Protein AF-C8TDS8-F1 (afdb_monomer_lite)

InterPro domains:
  IPR000719 Protein kinase domain [PF00069] (203-278)
  IPR000719 Protein kinase domain [PS50011] (48-426)
  IPR008271 Serine/threonine-protein kinase, active site [PS00108] (227-239)
  IPR011009 Protein kinase-like domain superfamily [SSF56112] (207-417)

Structure (mmCIF, N/CA/C/O backbone):
data_AF-C8TDS8-F1
#
_entry.id   AF-C8TDS8-F1
#
loop_
_atom_site.group_PDB
_atom_site.id
_atom_site.type_symbol
_atom_site.label_atom_id
_atom_site.label_alt_id
_atom_site.label_comp_id
_atom_site.label_asym_id
_atom_site.label_entity_id
_atom_site.label_seq_id
_atom_site.pdbx_PDB_ins_code
_atom_site.Cartn_x
_atom_site.Cartn_y
_atom_site.Cartn_z
_atom_site.occupancy
_atom_site.B_iso_or_equiv
_atom_site.auth_seq_id
_atom_site.auth_comp_id
_atom_site.auth_asym_id
_atom_site.auth_atom_id
_atom_site.pdbx_PDB_model_num
ATOM 1 N N . MET A 1 1 ? 54.536 23.584 33.418 1.00 32.44 1 MET A N 1
ATOM 2 C CA . MET A 1 1 ? 53.763 24.387 32.442 1.00 32.44 1 MET A CA 1
ATOM 3 C C . MET A 1 1 ? 53.964 23.783 31.059 1.00 32.44 1 MET A C 1
ATOM 5 O O . MET A 1 1 ? 55.076 23.353 30.795 1.00 32.44 1 MET A O 1
ATOM 9 N N . ALA A 1 2 ? 52.912 23.786 30.230 1.00 25.44 2 ALA A N 1
ATOM 10 C CA . ALA A 1 2 ? 52.777 23.214 28.875 1.00 25.44 2 ALA A CA 1
ATOM 11 C C . ALA A 1 2 ? 52.331 21.735 28.781 1.00 25.44 2 ALA A C 1
ATOM 13 O O . ALA A 1 2 ? 53.132 20.813 28.876 1.00 25.44 2 ALA A O 1
ATOM 14 N N . SER A 1 3 ? 51.025 21.542 28.547 1.00 22.67 3 SER A N 1
ATOM 15 C CA . SER A 1 3 ? 50.408 20.354 27.930 1.00 22.67 3 SER A CA 1
ATOM 16 C C . SER A 1 3 ? 48.929 20.659 27.642 1.00 22.67 3 SER A C 1
ATOM 18 O O . SER A 1 3 ? 48.073 20.416 28.491 1.00 22.67 3 SER A O 1
ATOM 20 N N . CYS A 1 4 ? 48.631 21.240 26.473 1.00 24.88 4 CYS A N 1
ATOM 21 C CA . CYS A 1 4 ? 47.274 21.306 25.912 1.00 24.88 4 CYS A CA 1
ATOM 22 C C . CYS A 1 4 ? 47.318 21.695 24.418 1.00 24.88 4 CYS A C 1
ATOM 24 O O . CYS A 1 4 ? 47.361 22.882 24.118 1.00 24.88 4 CYS A O 1
ATOM 26 N N . ILE A 1 5 ? 47.340 20.726 23.489 1.00 24.45 5 ILE A N 1
ATOM 27 C CA . ILE A 1 5 ? 47.073 20.873 22.033 1.00 24.45 5 ILE A CA 1
ATOM 28 C C . ILE A 1 5 ? 46.689 19.468 21.508 1.00 24.45 5 ILE A C 1
ATOM 30 O O . ILE A 1 5 ? 47.390 18.522 21.838 1.00 24.45 5 ILE A O 1
ATOM 34 N N . CYS A 1 6 ? 45.703 19.181 20.652 1.00 25.80 6 CYS A N 1
ATOM 35 C CA . CYS A 1 6 ? 44.431 19.783 20.246 1.00 25.80 6 CYS A CA 1
ATOM 36 C C . CYS A 1 6 ? 43.758 18.732 19.323 1.00 25.80 6 CYS A C 1
ATOM 38 O O . CYS A 1 6 ? 44.388 18.243 18.387 1.00 25.80 6 CYS A O 1
ATOM 40 N N . SER A 1 7 ? 42.485 18.389 19.551 1.00 25.84 7 SER A N 1
ATOM 41 C CA . SER A 1 7 ? 41.700 17.388 18.790 1.00 25.84 7 SER A CA 1
ATOM 42 C C . SER A 1 7 ? 41.221 17.878 17.402 1.00 25.84 7 SER A C 1
ATOM 44 O O . SER A 1 7 ? 40.322 17.288 16.804 1.00 25.84 7 SER A O 1
ATOM 46 N N . ALA A 1 8 ? 41.811 18.955 16.874 1.00 26.30 8 ALA A N 1
ATOM 47 C CA . ALA A 1 8 ? 41.423 19.598 15.613 1.00 26.30 8 ALA A CA 1
ATOM 48 C C . ALA A 1 8 ? 42.304 19.214 14.401 1.00 26.30 8 ALA A C 1
ATOM 50 O O . ALA A 1 8 ? 41.962 19.559 13.274 1.00 26.30 8 ALA A O 1
ATOM 51 N N . CYS A 1 9 ? 43.408 18.479 14.593 1.00 26.81 9 CYS A N 1
ATOM 52 C CA . CYS A 1 9 ? 44.358 18.175 13.508 1.00 26.81 9 CYS A CA 1
ATOM 53 C C . CYS A 1 9 ? 44.068 16.871 12.733 1.00 26.81 9 CYS A C 1
ATOM 55 O O . CYS A 1 9 ? 44.534 16.709 11.607 1.00 26.81 9 CYS A O 1
ATOM 57 N N . PHE A 1 10 ? 43.276 15.945 13.284 1.00 29.91 10 PHE A N 1
ATOM 58 C CA . PHE A 1 10 ? 42.994 14.647 12.644 1.00 29.91 10 PHE A CA 1
ATOM 59 C C . PHE A 1 10 ? 42.103 14.701 11.374 1.00 29.91 10 PHE A C 1
ATOM 61 O O . PHE A 1 10 ? 42.367 13.931 10.448 1.00 29.91 10 PHE A O 1
ATOM 68 N N . PRO A 1 11 ? 41.092 15.593 11.247 1.00 32.50 11 PRO A N 1
ATOM 69 C CA . PRO A 1 11 ? 40.287 15.699 10.022 1.00 32.50 11 PRO A CA 1
ATOM 70 C C . PRO A 1 11 ? 41.063 16.295 8.838 1.00 32.50 11 PRO A C 1
ATOM 72 O O . PRO A 1 11 ? 40.815 15.920 7.694 1.00 32.50 11 PRO A O 1
ATOM 75 N N . LEU A 1 12 ? 42.017 17.193 9.109 1.00 34.84 12 LEU A N 1
ATOM 76 C CA . LEU A 1 12 ? 42.849 17.846 8.093 1.00 34.84 12 LEU A CA 1
ATOM 77 C C . LEU A 1 12 ? 43.820 16.860 7.435 1.00 34.84 12 LEU A C 1
ATOM 79 O O . LEU A 1 12 ? 43.860 16.792 6.214 1.00 34.84 12 LEU A O 1
ATOM 83 N N . LEU A 1 13 ? 44.495 16.014 8.217 1.00 37.28 13 LEU A N 1
ATOM 84 C CA . LEU A 1 13 ? 45.428 15.003 7.698 1.00 37.28 13 LEU A CA 1
ATOM 85 C C . LEU A 1 13 ? 44.744 13.956 6.801 1.00 37.28 13 LEU A C 1
ATOM 87 O O . LEU A 1 13 ? 45.279 13.577 5.761 1.00 37.28 13 LEU A O 1
ATOM 91 N N . ALA A 1 14 ? 43.535 13.510 7.160 1.00 42.28 14 ALA A N 1
ATOM 92 C CA . ALA A 1 14 ? 42.755 12.578 6.340 1.00 42.28 14 ALA A CA 1
ATOM 93 C C . ALA A 1 14 ? 42.223 13.224 5.044 1.00 42.28 14 ALA A C 1
ATOM 95 O O . ALA A 1 14 ? 42.124 12.558 4.010 1.00 42.28 14 ALA A O 1
ATOM 96 N N . PHE A 1 15 ? 41.894 14.519 5.087 1.00 46.66 15 PHE A N 1
ATOM 97 C CA . PHE A 1 15 ? 41.465 15.298 3.925 1.00 46.66 15 PHE A CA 1
ATOM 98 C C . PHE A 1 15 ? 42.639 15.590 2.976 1.00 46.66 15 PHE A C 1
ATOM 100 O O . PHE A 1 15 ? 42.518 15.373 1.771 1.00 46.66 15 PHE A O 1
ATOM 107 N N . GLU A 1 16 ? 43.800 15.956 3.522 1.00 49.53 16 GLU A N 1
ATOM 108 C CA . GLU A 1 16 ? 45.062 16.133 2.795 1.00 49.53 16 GLU A CA 1
ATOM 109 C C . GLU A 1 16 ? 45.501 14.834 2.107 1.00 49.53 16 GLU A C 1
ATOM 111 O O . GLU A 1 16 ? 45.778 14.844 0.911 1.00 49.53 16 GLU A O 1
ATOM 116 N N . LEU A 1 17 ? 45.463 13.685 2.797 1.00 52.56 17 LEU A N 1
ATOM 117 C CA . LEU A 1 17 ? 45.748 12.367 2.204 1.00 52.56 17 LEU A CA 1
ATOM 118 C C . LEU A 1 17 ? 44.803 12.008 1.049 1.00 52.56 17 LEU A C 1
ATOM 120 O O . LEU A 1 17 ? 45.215 11.369 0.078 1.00 52.56 17 LEU A O 1
ATOM 124 N N . LYS A 1 18 ? 43.531 12.409 1.124 1.00 55.69 18 LYS A N 1
ATOM 125 C CA . LYS A 1 18 ? 42.542 12.143 0.072 1.00 55.69 18 LYS A CA 1
ATOM 126 C C . LYS A 1 18 ? 42.767 13.039 -1.149 1.00 55.69 18 LYS A C 1
ATOM 128 O O . LYS A 1 18 ? 42.746 12.535 -2.268 1.00 55.69 18 LYS A O 1
ATOM 133 N N . ILE A 1 19 ? 43.039 14.327 -0.938 1.00 58.44 19 ILE A N 1
ATOM 134 C CA . ILE A 1 19 ? 43.361 15.280 -2.010 1.00 58.44 19 ILE A CA 1
ATOM 135 C C . ILE A 1 19 ? 44.696 14.931 -2.676 1.00 58.44 19 ILE A C 1
ATOM 137 O O . ILE A 1 19 ? 44.792 14.983 -3.903 1.00 58.44 19 ILE A O 1
ATOM 141 N N . MET A 1 20 ? 45.700 14.510 -1.905 1.00 61.44 20 MET A N 1
ATOM 142 C CA . MET A 1 20 ? 46.985 14.053 -2.441 1.00 61.44 20 MET A CA 1
ATOM 143 C C . MET A 1 20 ? 46.819 12.822 -3.335 1.00 61.44 20 MET A C 1
ATOM 145 O O . MET A 1 20 ? 47.318 12.814 -4.456 1.00 61.44 20 MET A O 1
ATOM 149 N N . ASN A 1 21 ? 46.050 11.818 -2.901 1.00 61.53 21 ASN A N 1
ATOM 150 C CA . ASN A 1 21 ? 45.773 10.636 -3.724 1.00 61.53 21 ASN A CA 1
ATOM 151 C C . ASN A 1 21 ? 45.006 10.972 -5.013 1.00 61.53 21 ASN A C 1
ATOM 153 O O . ASN A 1 21 ? 45.300 10.396 -6.058 1.00 61.53 21 ASN A O 1
ATOM 157 N N . ILE A 1 22 ? 44.053 11.912 -4.962 1.00 65.12 22 ILE A N 1
ATOM 158 C CA . ILE A 1 22 ? 43.345 12.383 -6.162 1.00 65.12 22 ILE A CA 1
ATOM 159 C C . ILE A 1 22 ? 44.329 13.086 -7.101 1.00 65.12 22 ILE A C 1
ATOM 161 O O . ILE A 1 22 ? 44.372 12.754 -8.279 1.00 65.12 22 ILE A O 1
ATOM 165 N N . SER A 1 23 ? 45.167 13.983 -6.581 1.00 64.62 23 SER A N 1
ATOM 166 C CA . SER A 1 23 ? 46.142 14.750 -7.372 1.00 64.62 23 SER A CA 1
ATOM 167 C C . SER A 1 23 ? 47.166 13.857 -8.077 1.00 64.62 23 SER A C 1
ATOM 169 O O . SER A 1 23 ? 47.530 14.121 -9.220 1.00 64.62 23 SER A O 1
ATOM 171 N N . LEU A 1 24 ? 47.585 12.765 -7.429 1.00 65.94 24 LEU A N 1
ATOM 172 C CA . LEU A 1 24 ? 48.468 11.746 -8.009 1.00 65.94 24 LEU A CA 1
ATOM 173 C C . LEU A 1 24 ? 47.781 10.879 -9.078 1.00 65.94 24 LEU A C 1
ATOM 175 O O . LEU A 1 24 ? 48.464 10.261 -9.886 1.00 65.94 24 LEU A O 1
ATOM 179 N N . SER A 1 25 ? 46.446 10.821 -9.090 1.00 69.31 25 SER A N 1
ATOM 180 C CA . SER A 1 25 ? 45.661 10.050 -10.067 1.00 69.31 25 SER A CA 1
ATOM 181 C C . SER A 1 25 ? 45.238 10.845 -11.309 1.00 69.31 25 SER A C 1
ATOM 183 O O . SER A 1 25 ? 44.655 10.270 -12.225 1.00 69.31 25 SER A O 1
ATOM 185 N N . ILE A 1 26 ? 45.508 12.155 -11.340 1.00 79.38 26 ILE A N 1
ATOM 186 C CA . ILE A 1 26 ? 45.186 13.035 -12.470 1.00 79.38 26 ILE A CA 1
ATOM 187 C C . ILE A 1 26 ? 46.161 12.760 -13.617 1.00 79.38 26 ILE A C 1
ATOM 189 O O . ILE A 1 26 ? 47.370 12.927 -13.466 1.00 79.38 26 ILE A O 1
ATOM 193 N N . ASP A 1 27 ? 45.643 12.386 -14.781 1.00 79.88 27 ASP A N 1
ATOM 194 C CA . ASP A 1 27 ? 46.466 12.135 -15.961 1.00 79.88 27 ASP A CA 1
ATOM 195 C C . ASP A 1 27 ? 46.824 13.445 -16.682 1.00 79.88 27 ASP A C 1
ATOM 197 O O . ASP A 1 27 ? 46.134 13.891 -17.596 1.00 79.88 27 ASP A O 1
ATOM 201 N N . LEU A 1 28 ? 47.935 14.069 -16.283 1.00 80.25 28 LEU A N 1
ATOM 202 C CA . LEU A 1 28 ? 48.441 15.291 -16.920 1.00 80.25 28 LEU A CA 1
ATOM 203 C C . LEU A 1 28 ? 48.997 15.062 -18.339 1.00 80.25 28 LEU A C 1
ATOM 205 O O . LEU A 1 28 ? 49.442 16.024 -18.971 1.00 80.25 28 LEU A O 1
ATOM 209 N N . SER A 1 29 ? 48.993 13.825 -18.853 1.00 78.38 29 SER A N 1
ATOM 210 C CA . SER A 1 29 ? 49.301 13.555 -20.260 1.00 78.38 29 SER A CA 1
ATOM 211 C C . SER A 1 29 ? 48.102 13.829 -21.184 1.00 78.38 29 SER A C 1
ATOM 213 O O . SER A 1 29 ? 48.312 14.194 -22.349 1.00 78.38 29 SER A O 1
ATOM 215 N N . ASP A 1 30 ? 46.868 13.795 -20.655 1.00 81.75 30 ASP A N 1
ATOM 216 C CA . ASP A 1 30 ? 45.635 14.125 -21.382 1.00 81.75 30 ASP A CA 1
ATOM 217 C C . ASP A 1 30 ? 45.680 15.592 -21.865 1.00 81.75 30 ASP A C 1
ATOM 219 O O . ASP A 1 30 ? 45.758 16.551 -21.089 1.00 81.75 30 ASP A O 1
ATOM 223 N N . GLY A 1 31 ? 45.681 15.778 -23.190 1.00 82.75 31 GLY A N 1
ATOM 224 C CA . GLY A 1 31 ? 45.755 17.095 -23.826 1.00 82.75 31 GLY A CA 1
ATOM 225 C C . GLY A 1 31 ? 44.536 17.976 -23.543 1.00 82.75 31 GLY A C 1
ATOM 226 O O . GLY A 1 31 ? 44.686 19.190 -23.404 1.00 82.75 31 GLY A O 1
ATOM 227 N N . LEU A 1 32 ? 43.349 17.379 -23.385 1.00 82.12 32 LEU A N 1
ATOM 228 C CA . LEU A 1 32 ? 42.128 18.114 -23.044 1.00 82.12 32 LEU A CA 1
ATOM 229 C C . LEU A 1 32 ? 42.194 18.628 -21.607 1.00 82.12 32 LEU A C 1
ATOM 231 O O . LEU A 1 32 ? 41.796 19.759 -21.334 1.00 82.12 32 LEU A O 1
ATOM 235 N N . LEU A 1 33 ? 42.750 17.824 -20.699 1.00 85.06 33 LEU A N 1
ATOM 236 C CA . LEU A 1 33 ? 42.952 18.208 -19.303 1.00 85.06 33 LEU A CA 1
ATOM 237 C C . LEU A 1 33 ? 43.940 19.355 -19.164 1.00 85.06 33 LEU A C 1
ATOM 239 O O . LEU A 1 33 ? 43.651 20.325 -18.466 1.00 85.06 33 LEU A O 1
ATOM 243 N N . ARG A 1 34 ? 45.059 19.303 -19.887 1.00 85.56 34 ARG A N 1
ATOM 244 C CA . ARG A 1 34 ? 46.016 20.415 -19.930 1.00 85.56 34 ARG A CA 1
ATOM 245 C C . ARG A 1 34 ? 45.382 21.702 -20.449 1.00 85.56 34 ARG A C 1
ATOM 247 O O . ARG A 1 34 ? 45.543 22.742 -19.818 1.00 85.56 34 ARG A O 1
ATOM 254 N N . SER A 1 35 ? 44.608 21.616 -21.530 1.00 85.25 35 SER A N 1
ATOM 255 C CA . SER A 1 35 ? 43.885 22.766 -22.081 1.00 85.25 35 SER A CA 1
ATOM 256 C C . SER A 1 35 ? 42.873 23.345 -21.082 1.00 85.25 35 SER A C 1
ATOM 258 O O . SER A 1 35 ? 42.871 24.550 -20.846 1.00 85.25 35 SER A O 1
ATOM 260 N N . ALA A 1 36 ? 42.090 22.503 -20.400 1.00 84.81 36 ALA A N 1
ATOM 261 C CA . ALA A 1 36 ? 41.127 22.953 -19.392 1.00 84.81 36 ALA A CA 1
ATOM 262 C C . ALA A 1 36 ? 41.794 23.601 -18.161 1.00 84.81 36 ALA A C 1
ATOM 264 O O . ALA A 1 36 ? 41.250 24.550 -17.588 1.00 84.81 36 ALA A O 1
ATOM 265 N N . ILE A 1 37 ? 42.973 23.111 -17.756 1.00 85.50 37 ILE A N 1
ATOM 266 C CA . ILE A 1 37 ? 43.786 23.700 -16.679 1.00 85.50 37 ILE A CA 1
ATOM 267 C C . ILE A 1 37 ? 44.349 25.058 -17.114 1.00 85.50 37 ILE A C 1
ATOM 269 O O . ILE A 1 37 ? 44.274 26.024 -16.354 1.00 85.50 37 ILE A O 1
ATOM 273 N N . GLN A 1 38 ? 44.877 25.151 -18.336 1.00 86.00 38 GLN A N 1
ATOM 274 C CA . GLN A 1 38 ? 45.397 26.392 -18.911 1.00 86.00 38 GLN A CA 1
ATOM 275 C C . GLN A 1 38 ? 44.306 27.459 -19.031 1.00 86.00 38 GLN A C 1
ATOM 277 O O . GLN A 1 38 ? 44.535 28.600 -18.643 1.00 86.00 38 GLN A O 1
ATOM 282 N N . GLU A 1 39 ? 43.116 27.096 -19.514 1.00 83.81 39 GLU A N 1
ATOM 283 C CA . GLU A 1 39 ? 41.955 27.991 -19.596 1.00 83.81 39 GLU A CA 1
ATOM 284 C C . GLU A 1 39 ? 41.537 28.499 -18.197 1.00 83.81 39 GLU A C 1
ATOM 286 O O . GLU A 1 39 ? 41.255 29.685 -18.032 1.00 83.81 39 GLU A O 1
ATOM 291 N N . ALA A 1 40 ? 41.560 27.641 -17.166 1.00 84.25 40 ALA A N 1
ATOM 292 C CA . ALA A 1 40 ? 41.211 28.026 -15.794 1.00 84.25 40 ALA A CA 1
ATOM 293 C C . ALA A 1 40 ? 42.271 28.915 -15.113 1.00 84.25 40 ALA A C 1
ATOM 295 O O . ALA A 1 40 ? 41.935 29.799 -14.323 1.00 84.25 40 ALA A O 1
ATOM 296 N N . LEU A 1 41 ? 43.556 28.690 -15.396 1.00 83.12 41 LEU A N 1
ATOM 297 C CA . LEU A 1 41 ? 44.668 29.404 -14.756 1.00 83.12 41 LEU A CA 1
ATOM 298 C C . LEU A 1 41 ? 45.210 30.575 -15.591 1.00 83.12 41 LEU A C 1
ATOM 300 O O . LEU A 1 41 ? 45.996 31.371 -15.079 1.00 83.12 41 LEU A O 1
ATOM 304 N N . GLY A 1 42 ? 44.806 30.691 -16.857 1.00 79.44 42 GLY A N 1
ATOM 305 C CA . GLY A 1 42 ? 45.279 31.705 -17.802 1.00 79.44 42 GLY A CA 1
ATOM 306 C C . GLY A 1 42 ? 46.746 31.548 -18.227 1.00 79.44 42 GLY A C 1
ATOM 307 O O . GLY A 1 42 ? 47.316 32.489 -18.775 1.00 79.44 42 GLY A O 1
ATOM 308 N N . SER A 1 43 ? 47.388 30.407 -17.940 1.00 78.38 43 SER A N 1
ATOM 309 C CA . SER A 1 43 ? 48.809 30.146 -18.223 1.00 78.38 43 SER A CA 1
ATOM 310 C C . SER A 1 43 ? 49.129 28.646 -18.236 1.00 78.38 43 SER A C 1
ATOM 312 O O . SER A 1 43 ? 48.501 27.873 -17.516 1.00 78.38 43 SER A O 1
ATOM 314 N N . GLU A 1 44 ? 50.141 28.238 -19.012 1.00 75.25 44 GLU A N 1
ATOM 315 C CA . GLU A 1 44 ? 50.666 26.858 -19.044 1.00 75.25 44 GLU A CA 1
ATOM 316 C C . GLU A 1 44 ? 51.715 26.572 -17.958 1.00 75.25 44 GLU A C 1
ATOM 318 O O . GLU A 1 44 ? 51.955 25.414 -17.617 1.00 75.25 44 GLU A O 1
ATOM 323 N N . SER A 1 45 ? 52.323 27.612 -17.373 1.00 77.75 45 SER A N 1
ATOM 324 C CA . SER A 1 45 ? 53.382 27.476 -16.358 1.00 77.75 45 SER A CA 1
ATOM 325 C C . SER A 1 45 ? 53.013 26.561 -15.168 1.00 77.75 45 SER A C 1
ATOM 327 O O . SER A 1 45 ? 53.865 25.769 -14.752 1.00 77.75 45 SER A O 1
ATOM 329 N N . PRO A 1 46 ? 51.765 26.572 -14.654 1.00 80.06 46 PRO A N 1
ATOM 330 C CA . PRO A 1 46 ? 51.347 25.682 -13.569 1.00 80.06 46 PRO A CA 1
ATOM 331 C C . PRO A 1 46 ? 51.333 24.185 -13.919 1.00 80.06 46 PRO A C 1
ATOM 333 O O . PRO A 1 46 ? 51.401 23.355 -13.016 1.00 80.06 46 PRO A O 1
ATOM 336 N N . ILE A 1 47 ? 51.253 23.808 -15.201 1.00 80.31 47 ILE A N 1
ATOM 337 C CA . ILE A 1 47 ? 51.175 22.399 -15.631 1.00 80.31 47 ILE A CA 1
ATOM 338 C C . ILE A 1 47 ? 52.516 21.694 -15.408 1.00 80.31 47 ILE A C 1
ATOM 340 O O . ILE A 1 47 ? 52.549 20.590 -14.864 1.00 80.31 47 ILE A O 1
ATOM 344 N N . ALA A 1 48 ? 53.625 22.351 -15.758 1.00 80.62 48 ALA A N 1
ATOM 345 C CA . ALA A 1 48 ? 54.969 21.828 -15.512 1.00 80.62 48 ALA A CA 1
ATOM 346 C C . ALA A 1 48 ? 55.243 21.654 -14.005 1.00 80.62 48 ALA A C 1
ATOM 348 O O . ALA A 1 48 ? 55.819 20.652 -13.584 1.00 80.62 48 ALA A O 1
ATOM 349 N N . GLN A 1 49 ? 54.757 22.590 -13.179 1.00 80.50 49 GLN A N 1
ATOM 350 C CA . GLN A 1 49 ? 54.824 22.481 -11.717 1.00 80.50 49 GLN A CA 1
ATOM 351 C C . GLN A 1 49 ? 54.001 21.300 -11.189 1.00 80.50 49 GLN A C 1
ATOM 353 O O . GLN A 1 49 ? 54.482 20.552 -10.345 1.00 80.50 49 GLN A O 1
ATOM 358 N N . LEU A 1 50 ? 52.787 21.079 -11.703 1.00 80.50 50 LEU A N 1
ATOM 359 C CA . LEU A 1 50 ? 51.955 19.934 -11.315 1.00 80.50 50 LEU A CA 1
ATOM 360 C C . LEU A 1 50 ? 52.598 18.588 -11.680 1.00 80.50 50 LEU A C 1
ATOM 362 O O . LEU A 1 50 ? 52.568 17.664 -10.869 1.00 80.50 50 LEU A O 1
ATOM 366 N N . GLN A 1 51 ? 53.232 18.487 -12.851 1.00 80.94 51 GLN A N 1
ATOM 367 C CA . GLN A 1 51 ? 53.979 17.290 -13.260 1.00 80.94 51 GLN A CA 1
ATOM 368 C C . GLN A 1 51 ? 55.169 17.019 -12.332 1.00 80.94 51 GLN A C 1
ATOM 370 O O . GLN A 1 51 ? 55.394 15.878 -11.929 1.00 80.94 51 GLN A O 1
ATOM 375 N N . GLN A 1 52 ? 55.896 18.066 -11.934 1.00 77.62 52 GLN A N 1
ATOM 376 C CA . GLN A 1 52 ? 56.991 17.953 -10.971 1.00 77.62 52 GLN A CA 1
ATOM 377 C C . GLN A 1 52 ? 56.490 17.512 -9.585 1.00 77.62 52 GLN A C 1
ATOM 379 O O . GLN A 1 52 ? 57.120 16.677 -8.938 1.00 77.62 52 GLN A O 1
ATOM 384 N N . LEU A 1 53 ? 55.334 18.024 -9.147 1.00 75.50 53 LEU A N 1
ATOM 385 C CA . LEU A 1 53 ? 54.702 17.650 -7.878 1.00 75.50 53 LEU A CA 1
ATOM 386 C C . LEU A 1 53 ? 54.186 16.204 -7.871 1.00 75.50 53 LEU A C 1
ATOM 388 O O . LEU A 1 53 ? 54.223 15.572 -6.821 1.00 75.50 53 LEU A O 1
ATOM 392 N N . GLN A 1 54 ? 53.745 15.654 -9.010 1.00 73.19 54 GLN A N 1
ATOM 393 C CA . GLN A 1 54 ? 53.347 14.240 -9.117 1.00 73.19 54 GLN A CA 1
ATOM 394 C C . GLN A 1 54 ? 54.529 13.268 -9.009 1.00 73.19 54 GLN A C 1
ATOM 396 O O . GLN A 1 54 ? 54.352 12.122 -8.601 1.00 73.19 54 GLN A O 1
ATOM 401 N N . GLN A 1 55 ? 55.736 13.718 -9.361 1.00 71.62 55 GLN A N 1
ATOM 402 C CA . GLN A 1 55 ? 56.963 12.919 -9.295 1.00 71.62 55 GLN A CA 1
ATOM 403 C C . GLN A 1 55 ? 57.622 12.939 -7.904 1.00 71.62 55 GLN A C 1
ATOM 405 O O . GLN A 1 55 ? 58.599 12.226 -7.678 1.00 71.62 55 GLN A O 1
ATOM 410 N N . GLN A 1 56 ? 57.108 13.743 -6.966 1.00 67.81 56 GLN A N 1
ATOM 411 C CA . GLN A 1 56 ? 57.663 13.929 -5.625 1.00 67.81 56 GLN A CA 1
ATOM 412 C C . GLN A 1 56 ? 56.645 13.555 -4.541 1.00 67.81 56 GLN A C 1
ATOM 414 O O . GLN A 1 56 ? 55.433 13.636 -4.731 1.00 67.81 56 GLN A O 1
ATOM 419 N N . GLN A 1 57 ? 57.128 13.168 -3.358 1.00 62.34 57 GLN A N 1
ATOM 420 C CA . GLN A 1 57 ? 56.262 12.986 -2.195 1.00 62.34 57 GLN A CA 1
ATOM 421 C C . GLN A 1 57 ? 55.845 14.379 -1.685 1.00 62.34 57 GLN A C 1
ATOM 423 O O . GLN A 1 57 ? 56.647 15.092 -1.083 1.00 62.34 57 GLN A O 1
ATOM 428 N N . LEU A 1 58 ? 54.612 14.799 -1.991 1.00 65.50 58 LEU A N 1
ATOM 429 C CA . LEU A 1 58 ? 54.085 16.123 -1.634 1.00 65.50 58 LEU A CA 1
ATOM 430 C C . LEU A 1 58 ? 54.128 16.349 -0.112 1.00 65.50 58 LEU A C 1
ATOM 432 O O . LEU A 1 58 ? 53.451 15.664 0.651 1.00 65.50 58 LEU A O 1
ATOM 436 N N . SER A 1 59 ? 54.901 17.343 0.333 1.00 67.19 59 SER A N 1
ATOM 437 C CA . SER A 1 59 ? 54.859 17.837 1.713 1.00 67.19 59 SER A CA 1
ATOM 438 C C . SER A 1 59 ? 53.688 18.811 1.906 1.00 67.19 59 SER A C 1
ATOM 440 O O . SER A 1 59 ? 53.259 19.467 0.955 1.00 67.19 59 SER A O 1
ATOM 442 N N . GLY A 1 60 ? 53.197 18.979 3.141 1.00 65.88 60 GLY A N 1
ATOM 443 C CA . GLY A 1 60 ? 52.120 19.940 3.438 1.00 65.88 60 GLY A CA 1
ATOM 444 C C . GLY A 1 60 ? 52.456 21.381 3.019 1.00 65.88 60 GLY A C 1
ATOM 445 O O . GLY A 1 60 ? 51.605 22.098 2.501 1.00 65.88 60 GLY A O 1
ATOM 446 N N . ALA A 1 61 ? 53.725 21.790 3.134 1.00 69.94 61 ALA A N 1
ATOM 447 C CA . ALA A 1 61 ? 54.189 23.102 2.675 1.00 69.94 61 ALA A CA 1
ATOM 448 C C . ALA A 1 61 ? 54.165 23.235 1.139 1.00 69.94 61 ALA A C 1
ATOM 450 O O . ALA A 1 61 ? 53.731 24.263 0.617 1.00 69.94 61 ALA A O 1
ATOM 451 N N . ALA A 1 62 ? 54.574 22.188 0.412 1.00 67.38 62 ALA A N 1
ATOM 452 C CA . ALA A 1 62 ? 54.501 22.156 -1.049 1.00 67.38 62 ALA A CA 1
ATOM 453 C C . ALA A 1 62 ? 53.045 22.143 -1.546 1.00 67.38 62 ALA A C 1
ATOM 455 O O . ALA A 1 62 ? 52.735 22.794 -2.544 1.00 67.38 62 ALA A O 1
ATOM 456 N N . PHE A 1 63 ? 52.144 21.468 -0.826 1.00 70.62 63 PHE A N 1
ATOM 457 C CA . PHE A 1 63 ? 50.709 21.491 -1.098 1.00 70.62 63 PHE A CA 1
ATOM 458 C C . PHE A 1 63 ? 50.125 22.899 -0.933 1.00 70.62 63 PHE A C 1
ATOM 460 O O . PHE A 1 63 ? 49.493 23.402 -1.856 1.00 70.62 63 PHE A O 1
ATOM 467 N N . VAL A 1 64 ? 50.387 23.583 0.188 1.00 73.69 64 VAL A N 1
ATOM 468 C CA . VAL A 1 64 ? 49.884 24.950 0.430 1.00 73.69 64 VAL A CA 1
ATOM 469 C C . VAL A 1 64 ? 50.420 25.942 -0.607 1.00 73.69 64 VAL A C 1
ATOM 471 O O . VAL A 1 64 ? 49.651 26.756 -1.125 1.00 73.69 64 VAL A O 1
ATOM 474 N N . ALA A 1 65 ? 51.704 25.848 -0.966 1.00 77.25 65 ALA A N 1
ATOM 475 C CA . ALA A 1 65 ? 52.320 26.712 -1.975 1.00 77.25 65 ALA A CA 1
ATOM 476 C C . ALA A 1 65 ? 51.695 26.545 -3.373 1.00 77.25 65 ALA A C 1
ATOM 478 O O . ALA A 1 65 ? 51.626 27.509 -4.132 1.00 77.25 65 ALA A O 1
ATOM 479 N N . ASN A 1 66 ? 51.190 25.348 -3.692 1.00 77.19 66 ASN A N 1
ATOM 480 C CA . ASN A 1 66 ? 50.661 25.001 -5.014 1.00 77.19 66 ASN A CA 1
ATOM 481 C C . ASN A 1 66 ? 49.154 24.693 -5.017 1.00 77.19 66 ASN A C 1
ATOM 483 O O . ASN A 1 66 ? 48.626 24.205 -6.018 1.00 77.19 66 ASN A O 1
ATOM 487 N N . HIS A 1 67 ? 48.444 24.990 -3.923 1.00 76.69 67 HIS A N 1
ATOM 488 C CA . HIS A 1 67 ? 47.059 24.550 -3.726 1.00 76.69 67 HIS A CA 1
ATOM 489 C C . HIS A 1 67 ? 46.129 25.009 -4.853 1.00 76.69 67 HIS A C 1
ATOM 491 O O . HIS A 1 67 ? 45.250 24.257 -5.248 1.00 76.69 67 HIS A O 1
ATOM 497 N N . ARG A 1 68 ? 46.346 26.207 -5.419 1.00 76.50 68 ARG A N 1
ATOM 498 C CA . ARG A 1 68 ? 45.530 26.737 -6.524 1.00 76.50 68 ARG A CA 1
ATOM 499 C C . ARG A 1 68 ? 45.665 25.908 -7.796 1.00 76.50 68 ARG A C 1
ATOM 501 O O . ARG A 1 68 ? 44.661 25.619 -8.437 1.00 76.50 68 ARG A O 1
ATOM 508 N N . SER A 1 69 ? 46.889 25.525 -8.150 1.00 79.44 69 SER A N 1
ATOM 509 C CA . SER A 1 69 ? 47.162 24.697 -9.325 1.00 79.44 69 SER A CA 1
ATOM 510 C C . SER A 1 69 ? 46.589 23.293 -9.132 1.00 79.44 69 SER A C 1
ATOM 512 O O . SER A 1 69 ? 45.990 22.739 -10.049 1.00 79.44 69 SER A O 1
ATOM 514 N N . ILE A 1 70 ? 46.717 22.743 -7.920 1.00 78.75 70 ILE A N 1
ATOM 515 C CA . ILE A 1 70 ? 46.183 21.425 -7.557 1.00 78.75 70 ILE A CA 1
ATOM 516 C C . ILE A 1 70 ? 44.647 21.425 -7.592 1.00 78.75 70 ILE A C 1
ATOM 518 O O . ILE A 1 70 ? 44.040 20.548 -8.200 1.00 78.75 70 ILE A O 1
ATOM 522 N N . GLU A 1 71 ? 44.009 22.432 -6.997 1.00 77.75 71 GLU A N 1
ATOM 523 C CA . GLU A 1 71 ? 42.553 22.611 -7.000 1.00 77.75 71 GLU A CA 1
ATOM 524 C C . GLU A 1 71 ? 42.015 22.787 -8.429 1.00 77.75 71 GLU A C 1
ATOM 526 O O . GLU A 1 71 ? 41.040 22.136 -8.804 1.00 77.75 71 GLU A O 1
ATOM 531 N N . ALA A 1 72 ? 42.682 23.595 -9.262 1.00 79.69 72 ALA A N 1
ATOM 532 C CA . ALA A 1 72 ? 42.320 23.764 -10.669 1.00 79.69 72 ALA A CA 1
ATOM 533 C C . ALA A 1 72 ? 42.445 22.456 -11.466 1.00 79.69 72 ALA A C 1
ATOM 535 O O . ALA A 1 72 ? 41.554 22.144 -12.253 1.00 79.69 72 ALA A O 1
ATOM 536 N N . ALA A 1 73 ? 43.496 21.663 -11.232 1.00 81.94 73 ALA A N 1
ATOM 537 C CA . ALA A 1 73 ? 43.663 20.354 -11.859 1.00 81.94 73 ALA A CA 1
ATOM 538 C C . ALA A 1 73 ? 42.560 19.368 -11.450 1.00 81.94 73 ALA A C 1
ATOM 540 O O . ALA A 1 73 ? 42.009 18.677 -12.304 1.00 81.94 73 ALA A O 1
ATOM 541 N N . ILE A 1 74 ? 42.191 19.336 -10.165 1.00 79.75 74 ILE A N 1
ATOM 542 C CA . ILE A 1 74 ? 41.087 18.506 -9.663 1.00 79.75 74 ILE A CA 1
ATOM 543 C C . ILE A 1 74 ? 39.764 18.927 -10.311 1.00 79.75 74 ILE A C 1
ATOM 545 O O . ILE A 1 74 ? 39.050 18.078 -10.842 1.00 79.75 74 ILE A O 1
ATOM 549 N N . ASN A 1 75 ? 39.456 20.225 -10.317 1.00 78.94 75 ASN A N 1
ATOM 550 C CA . ASN A 1 75 ? 38.219 20.750 -10.895 1.00 78.94 75 ASN A CA 1
ATOM 551 C C . ASN A 1 75 ? 38.141 20.504 -12.409 1.00 78.94 75 ASN A C 1
ATOM 553 O O . ASN A 1 75 ? 37.096 20.091 -12.903 1.00 78.94 75 ASN A O 1
ATOM 557 N N . ALA A 1 76 ? 39.243 20.699 -13.140 1.00 83.12 76 ALA A N 1
ATOM 558 C CA . ALA A 1 76 ? 39.319 20.407 -14.571 1.00 83.12 76 ALA A CA 1
ATOM 559 C C . ALA A 1 76 ? 39.156 18.905 -14.861 1.00 83.12 76 ALA A C 1
ATOM 561 O O . ALA A 1 76 ? 38.476 18.534 -15.815 1.00 83.12 76 ALA A O 1
ATOM 562 N N . ASN A 1 77 ? 39.722 18.037 -14.018 1.00 83.00 77 ASN A N 1
ATOM 563 C CA . ASN A 1 77 ? 39.574 16.589 -14.143 1.00 83.00 77 ASN A CA 1
ATOM 564 C C . ASN A 1 77 ? 38.131 16.124 -13.879 1.00 83.00 77 ASN A C 1
ATOM 566 O O . ASN A 1 77 ? 37.618 15.293 -14.624 1.00 83.00 77 ASN A O 1
ATOM 570 N N . LEU A 1 78 ? 37.460 16.682 -12.865 1.00 78.00 78 LEU A N 1
ATOM 571 C CA . LEU A 1 78 ? 36.039 16.419 -12.601 1.00 78.00 78 LEU A CA 1
ATOM 572 C C . LEU A 1 78 ? 35.161 16.897 -13.764 1.00 78.00 78 LEU A C 1
ATOM 574 O O . LEU A 1 78 ? 34.369 16.122 -14.293 1.00 78.00 78 LEU A O 1
ATOM 578 N N . TYR A 1 79 ? 35.382 18.130 -14.226 1.00 81.75 79 TYR A N 1
ATOM 579 C CA . TYR A 1 79 ? 34.687 18.705 -15.378 1.00 81.75 79 TYR A CA 1
ATOM 580 C C . TYR A 1 79 ? 34.834 17.850 -16.645 1.00 81.75 79 TYR A C 1
ATOM 582 O O . TYR A 1 79 ? 33.854 17.586 -17.341 1.00 81.75 79 TYR A O 1
ATOM 590 N N . LEU A 1 80 ? 36.047 17.377 -16.944 1.00 81.06 80 LEU A N 1
ATOM 591 C CA . LEU A 1 80 ? 36.277 16.504 -18.095 1.00 81.06 80 LEU A CA 1
ATOM 592 C C . LEU A 1 80 ? 35.669 15.115 -17.923 1.00 81.06 80 LEU A C 1
ATOM 594 O O . LEU A 1 80 ? 35.256 14.521 -18.916 1.00 81.06 80 LEU A O 1
ATOM 598 N N . GLY A 1 81 ? 35.592 14.603 -16.694 1.00 78.81 81 GLY A N 1
ATOM 599 C CA . GLY A 1 81 ? 34.829 13.396 -16.385 1.00 78.81 81 GLY A CA 1
ATOM 600 C C . GLY A 1 81 ? 33.361 13.543 -16.792 1.00 78.81 81 GLY A C 1
ATOM 601 O O . GLY A 1 81 ? 32.860 12.734 -17.576 1.00 78.81 81 GLY A O 1
ATOM 602 N N . ASP A 1 82 ? 32.711 14.620 -16.352 1.00 74.75 82 ASP A N 1
ATOM 603 C CA . ASP A 1 82 ? 31.307 14.911 -16.673 1.00 74.75 82 ASP A CA 1
ATOM 604 C C . ASP A 1 82 ? 31.094 15.170 -18.172 1.00 74.75 82 ASP A C 1
ATOM 606 O O . ASP A 1 82 ? 30.110 14.708 -18.759 1.00 74.75 82 ASP A O 1
ATOM 610 N N . LEU A 1 83 ? 32.037 15.853 -18.832 1.00 77.12 83 LEU A N 1
ATOM 611 C CA . LEU A 1 83 ? 32.003 16.047 -20.282 1.00 77.12 83 LEU A CA 1
ATOM 612 C C . LEU A 1 83 ? 32.144 14.740 -21.058 1.00 77.12 83 LEU A C 1
ATOM 614 O O . LEU A 1 83 ? 31.466 14.580 -22.067 1.00 77.12 83 LEU A O 1
ATOM 618 N N . LYS A 1 84 ? 33.007 13.809 -20.630 1.00 80.38 84 LYS A N 1
ATOM 619 C CA . LYS A 1 84 ? 33.162 12.502 -21.293 1.00 80.38 84 LYS A CA 1
ATOM 620 C C . LYS A 1 84 ? 31.852 11.706 -21.220 1.00 80.38 84 LYS A C 1
ATOM 622 O O . LYS A 1 84 ? 31.436 11.124 -22.220 1.00 80.38 84 LYS A O 1
ATOM 627 N N . LEU A 1 85 ? 31.162 11.746 -20.078 1.00 78.88 85 LEU A N 1
ATOM 628 C CA . LEU A 1 85 ? 29.849 11.115 -19.890 1.00 78.88 85 LEU A CA 1
ATOM 629 C C . LEU A 1 85 ? 28.737 11.806 -20.694 1.00 78.88 85 LEU A C 1
ATOM 631 O O . LEU A 1 85 ? 27.949 11.144 -21.365 1.00 78.88 85 LEU A O 1
ATOM 635 N N . THR A 1 86 ? 28.708 13.139 -20.697 1.00 75.88 86 THR A N 1
ATOM 636 C CA . THR A 1 86 ? 27.763 13.917 -21.515 1.00 75.88 86 THR A CA 1
ATOM 637 C C . THR A 1 86 ? 28.012 13.679 -23.007 1.00 75.88 86 THR A C 1
ATOM 639 O O . THR A 1 86 ? 27.078 13.482 -23.779 1.00 75.88 86 THR A O 1
ATOM 642 N N . GLY A 1 87 ? 29.279 13.629 -23.420 1.00 76.50 87 GLY A N 1
ATOM 643 C CA . GLY A 1 87 ? 29.702 13.342 -24.786 1.00 76.50 87 GLY A CA 1
ATOM 644 C C . GLY A 1 87 ? 29.263 11.961 -25.264 1.00 76.50 87 GLY A C 1
ATOM 645 O O . GLY A 1 87 ? 28.834 11.838 -26.408 1.00 76.50 87 GLY A O 1
ATOM 646 N N . LEU A 1 88 ? 29.282 10.947 -24.389 1.00 76.81 88 LEU A N 1
ATOM 647 C CA . LEU A 1 88 ? 28.732 9.621 -24.685 1.00 76.81 88 LEU A CA 1
ATOM 648 C C . LEU A 1 88 ? 27.249 9.706 -25.075 1.00 76.81 88 LEU A C 1
ATOM 650 O O . LEU A 1 88 ? 26.853 9.167 -26.109 1.00 76.81 88 LEU A O 1
ATOM 654 N N . ILE A 1 89 ? 26.445 10.419 -24.279 1.00 77.94 89 ILE A N 1
ATOM 655 C CA . ILE A 1 89 ? 25.011 10.613 -24.542 1.00 77.94 89 ILE A CA 1
ATOM 656 C C . ILE A 1 89 ? 24.816 11.338 -25.869 1.00 77.94 89 ILE A C 1
ATOM 658 O O . ILE A 1 89 ? 24.086 10.860 -26.731 1.00 77.94 89 ILE A O 1
ATOM 662 N N . LEU A 1 90 ? 25.497 12.470 -26.057 1.00 78.19 90 LEU A N 1
ATOM 663 C CA . LEU A 1 90 ? 25.369 13.294 -27.259 1.00 78.19 90 LEU A CA 1
ATOM 664 C C . LEU A 1 90 ? 25.784 12.535 -28.529 1.00 78.19 90 LEU A C 1
ATOM 666 O O . LEU A 1 90 ? 25.131 12.669 -29.563 1.00 78.19 90 LEU A O 1
ATOM 670 N N . HIS A 1 91 ? 26.830 11.709 -28.455 1.00 80.00 91 HIS A N 1
ATOM 671 C CA . HIS A 1 91 ? 27.270 10.876 -29.571 1.00 80.00 91 HIS A CA 1
ATOM 672 C C . HIS A 1 91 ? 26.231 9.805 -29.923 1.00 80.00 91 HIS A C 1
ATOM 674 O O . HIS A 1 91 ? 25.851 9.680 -31.086 1.00 80.00 91 HIS A O 1
ATOM 680 N N . ARG A 1 92 ? 25.702 9.088 -28.922 1.00 79.94 92 ARG A N 1
ATOM 681 C CA . ARG A 1 92 ? 24.623 8.109 -29.130 1.00 79.94 92 ARG A CA 1
ATOM 682 C C . ARG A 1 92 ? 23.363 8.768 -29.692 1.00 79.94 92 ARG A C 1
ATOM 684 O O . ARG A 1 92 ? 22.754 8.225 -30.610 1.00 79.94 92 ARG A O 1
ATOM 691 N N . VAL A 1 93 ? 23.013 9.959 -29.204 1.00 80.06 93 VAL A N 1
ATOM 692 C CA . VAL A 1 93 ? 21.908 10.770 -29.736 1.00 80.06 93 VAL A CA 1
ATOM 693 C C . VAL A 1 93 ? 22.102 11.073 -31.215 1.00 80.06 93 VAL A C 1
ATOM 695 O O . VAL A 1 93 ? 21.184 10.875 -32.009 1.00 80.06 93 VAL A O 1
ATOM 698 N N . LEU A 1 94 ? 23.299 11.517 -31.595 1.00 82.06 94 LEU A N 1
ATOM 699 C CA . LEU A 1 94 ? 23.619 11.862 -32.974 1.00 82.06 94 LEU A CA 1
ATOM 700 C C . LEU A 1 94 ? 23.528 10.646 -33.913 1.00 82.06 94 LEU A C 1
ATOM 702 O O . LEU A 1 94 ? 22.923 10.758 -34.980 1.00 82.06 94 LEU A O 1
ATOM 706 N N . GLU A 1 95 ? 24.074 9.495 -33.508 1.00 83.25 95 GLU A N 1
ATOM 707 C CA . GLU A 1 95 ? 24.032 8.248 -34.290 1.00 83.25 95 GLU A CA 1
ATOM 708 C C . GLU A 1 95 ? 22.598 7.757 -34.533 1.00 83.25 95 GLU A C 1
ATOM 710 O O . GLU A 1 95 ? 22.251 7.363 -35.644 1.00 83.25 95 GLU A O 1
ATOM 715 N N . VAL A 1 96 ? 21.731 7.832 -33.522 1.00 79.81 96 VAL A N 1
ATOM 716 C CA . VAL A 1 96 ? 20.329 7.396 -33.639 1.00 79.81 96 VAL A CA 1
ATOM 717 C C . VAL A 1 96 ? 19.488 8.399 -34.436 1.00 79.81 96 VAL A C 1
ATOM 719 O O . VAL A 1 96 ? 18.675 8.014 -35.275 1.00 79.81 96 VAL A O 1
ATOM 722 N N . ILE A 1 97 ? 19.689 9.706 -34.241 1.00 83.00 97 ILE A N 1
ATOM 723 C CA . ILE A 1 97 ? 18.968 10.741 -35.003 1.00 83.00 97 ILE A CA 1
ATOM 724 C C . ILE A 1 97 ? 19.300 10.670 -36.496 1.00 83.00 97 ILE A C 1
ATOM 726 O O . ILE A 1 97 ? 18.429 10.953 -37.321 1.00 83.00 97 ILE A O 1
ATOM 730 N N . LYS A 1 98 ? 20.518 10.249 -36.858 1.00 85.62 98 LYS A N 1
ATOM 731 C CA . LYS A 1 98 ? 20.929 10.031 -38.251 1.00 85.62 98 LYS A CA 1
ATOM 732 C C . LYS A 1 98 ? 19.972 9.112 -39.011 1.00 85.62 98 LYS A C 1
ATOM 734 O O . LYS A 1 98 ? 19.698 9.364 -40.184 1.00 85.62 98 LYS A O 1
ATOM 739 N N . THR A 1 99 ? 19.452 8.081 -38.349 1.00 82.19 99 THR A N 1
ATOM 740 C CA . THR A 1 99 ? 18.518 7.116 -38.941 1.00 82.19 99 THR A CA 1
ATOM 741 C C . THR A 1 99 ? 17.059 7.495 -38.689 1.00 82.19 99 THR A C 1
ATOM 743 O O . THR A 1 99 ? 16.262 7.469 -39.622 1.00 82.19 99 THR A O 1
ATOM 746 N N . MET A 1 100 ? 16.700 7.897 -37.465 1.00 76.56 100 MET A N 1
ATOM 747 C CA . MET A 1 100 ? 15.301 8.152 -37.084 1.00 76.56 100 MET A CA 1
ATOM 748 C C . MET A 1 100 ? 14.762 9.514 -37.544 1.00 76.56 100 MET A C 1
ATOM 750 O O . MET A 1 100 ? 13.576 9.645 -37.843 1.00 76.56 100 MET A O 1
ATOM 754 N N . HIS A 1 101 ? 15.615 10.540 -37.614 1.00 81.12 101 HIS A N 1
ATOM 755 C CA . HIS A 1 101 ? 15.229 11.898 -38.006 1.00 81.12 101 HIS A CA 1
ATOM 756 C C . HIS A 1 101 ? 16.285 12.546 -38.924 1.00 81.12 101 HIS A C 1
ATOM 758 O O . HIS A 1 101 ? 16.945 13.512 -38.522 1.00 81.12 101 HIS A O 1
ATOM 764 N N . PRO A 1 102 ? 16.415 12.094 -40.187 1.00 83.62 102 PRO A N 1
ATOM 765 C CA . PRO A 1 102 ? 17.477 12.542 -41.097 1.00 83.62 102 PRO A CA 1
ATOM 766 C C . PRO A 1 102 ? 17.515 14.061 -41.323 1.00 83.62 102 PRO A C 1
ATOM 768 O O . PRO A 1 102 ? 18.580 14.646 -41.509 1.00 83.62 102 PRO A O 1
ATOM 771 N N . THR A 1 103 ? 16.358 14.727 -41.283 1.00 85.19 103 THR A N 1
ATOM 772 C CA . THR A 1 103 ? 16.265 16.190 -41.402 1.00 85.19 103 THR A CA 1
ATOM 773 C C . THR A 1 103 ? 16.871 16.899 -40.191 1.00 85.19 103 THR A C 1
ATOM 775 O O . THR A 1 103 ? 17.630 17.851 -40.353 1.00 85.19 103 THR A O 1
ATOM 778 N N . LEU A 1 104 ? 16.585 16.411 -38.978 1.00 83.88 104 LEU A N 1
ATOM 779 C CA . LEU A 1 104 ? 17.161 16.951 -37.745 1.00 83.88 104 LEU A CA 1
ATOM 780 C C . LEU A 1 104 ? 18.673 16.698 -37.699 1.00 83.88 104 LEU A C 1
ATOM 782 O O . LEU A 1 104 ? 19.424 17.599 -37.338 1.00 83.88 104 LEU A O 1
ATOM 786 N N . TYR A 1 105 ? 19.115 15.512 -38.133 1.00 87.25 105 TYR A N 1
ATOM 787 C CA . TYR A 1 105 ? 20.533 15.179 -38.265 1.00 87.25 105 TYR A CA 1
ATOM 788 C C . TYR A 1 105 ? 21.276 16.182 -39.152 1.00 87.25 105 TYR A C 1
ATOM 790 O O . TYR A 1 105 ? 22.269 16.757 -38.716 1.00 87.25 105 TYR A O 1
ATOM 798 N N . LYS A 1 106 ? 20.764 16.456 -40.361 1.00 86.50 106 LYS A N 1
ATOM 799 C CA . LYS A 1 106 ? 21.381 17.413 -41.295 1.00 86.50 106 LYS A CA 1
ATOM 800 C C . LYS A 1 106 ? 21.475 18.824 -40.710 1.00 86.50 106 LYS A C 1
ATOM 802 O O . LYS A 1 106 ? 22.494 19.486 -40.890 1.00 86.50 106 LYS A O 1
ATOM 807 N N . SER A 1 107 ? 20.448 19.273 -39.981 1.00 85.62 107 SER A N 1
ATOM 808 C CA . SER A 1 107 ? 20.497 20.558 -39.268 1.00 85.62 107 SER A CA 1
ATOM 809 C C . SER A 1 107 ? 21.570 20.590 -38.179 1.00 85.62 107 SER A C 1
ATOM 811 O O . SER A 1 107 ? 22.224 21.615 -38.023 1.00 85.62 107 SER A O 1
ATOM 813 N N . ILE A 1 108 ? 21.775 19.495 -37.442 1.00 85.75 108 ILE A N 1
ATOM 814 C CA . ILE A 1 108 ? 22.825 19.405 -36.416 1.00 85.75 108 ILE A CA 1
ATOM 815 C C . ILE A 1 108 ? 24.213 19.348 -37.068 1.00 85.75 108 ILE A C 1
ATOM 817 O O . ILE A 1 108 ? 25.134 20.035 -36.636 1.00 85.75 108 ILE A O 1
ATOM 821 N N . GLU A 1 109 ? 24.381 18.545 -38.118 1.00 85.38 109 GLU A N 1
ATOM 822 C CA . GLU A 1 109 ? 25.662 18.361 -38.800 1.00 85.38 109 GLU A CA 1
ATOM 823 C C . GLU A 1 109 ? 26.176 19.670 -39.415 1.00 85.38 109 GLU A C 1
ATOM 825 O O . GLU A 1 109 ? 27.352 20.008 -39.231 1.00 85.38 109 GLU A O 1
ATOM 830 N N . GLY A 1 110 ? 25.280 20.421 -40.067 1.00 83.38 110 GLY A N 1
ATOM 831 C CA . GLY A 1 110 ? 25.567 21.703 -40.716 1.00 83.38 110 GLY A CA 1
ATOM 832 C C . GLY A 1 110 ? 25.646 22.915 -39.781 1.00 83.38 110 GLY A C 1
ATOM 833 O O . GLY A 1 110 ? 25.942 24.012 -40.250 1.00 83.38 110 GLY A O 1
ATOM 834 N N . ALA A 1 111 ? 25.384 22.753 -38.482 1.00 86.19 111 ALA A N 1
ATOM 835 C CA . ALA A 1 111 ? 25.452 23.842 -37.510 1.00 86.19 111 ALA A CA 1
ATOM 836 C C . ALA A 1 111 ? 26.899 24.218 -37.143 1.00 86.19 111 ALA A C 1
ATOM 838 O O . ALA A 1 111 ? 27.823 23.407 -37.261 1.00 86.19 111 ALA A O 1
ATOM 839 N N . SER A 1 112 ? 27.110 25.442 -36.645 1.00 85.06 112 SER A N 1
ATOM 840 C CA . SER A 1 112 ? 28.419 25.853 -36.127 1.00 85.06 112 SER A CA 1
ATOM 841 C C . SER A 1 112 ? 28.811 25.013 -34.895 1.00 85.06 112 SER A C 1
ATOM 843 O O . SER A 1 112 ? 27.928 24.518 -34.189 1.00 85.06 112 SER A O 1
ATOM 845 N N . PRO A 1 113 ? 30.110 24.853 -34.567 1.00 71.69 113 PRO A N 1
ATOM 846 C CA . PRO A 1 113 ? 30.525 24.126 -33.363 1.00 71.69 113 PRO A CA 1
ATOM 847 C C . PRO A 1 113 ? 29.868 24.626 -32.064 1.00 71.69 113 PRO A C 1
ATOM 849 O O . PRO A 1 113 ? 29.598 23.817 -31.179 1.00 71.69 113 PRO A O 1
ATOM 852 N N . GLY A 1 114 ? 29.577 25.930 -31.964 1.00 67.12 114 GLY A N 1
ATOM 853 C CA . GLY A 1 114 ? 28.872 26.523 -30.821 1.00 67.12 114 GLY A CA 1
ATOM 854 C C . GLY A 1 114 ? 27.383 26.162 -30.767 1.00 67.12 114 GLY A C 1
ATOM 855 O O . GLY A 1 114 ? 26.855 25.907 -29.687 1.00 67.12 114 GLY A O 1
ATOM 856 N N . ASP A 1 115 ? 26.726 26.052 -31.923 1.00 80.62 115 ASP A N 1
ATOM 857 C CA . ASP A 1 115 ? 25.290 25.753 -32.014 1.00 80.62 115 ASP A CA 1
ATOM 858 C C . ASP A 1 115 ? 24.987 24.250 -31.905 1.00 80.62 115 ASP A C 1
ATOM 860 O O . ASP A 1 115 ? 23.904 23.863 -31.460 1.00 80.62 115 ASP A O 1
ATOM 864 N N . LYS A 1 116 ? 25.947 23.381 -32.258 1.00 80.81 116 LYS A N 1
ATOM 865 C CA . LYS A 1 116 ? 25.791 21.914 -32.201 1.00 80.81 116 LYS A CA 1
ATOM 866 C C . LYS A 1 116 ? 25.380 21.413 -30.819 1.00 80.81 116 LYS A C 1
ATOM 868 O O . LYS A 1 116 ? 24.478 20.584 -30.723 1.00 80.81 116 LYS A O 1
ATOM 873 N N . ALA A 1 117 ? 26.007 21.920 -29.757 1.00 75.25 117 ALA A N 1
ATOM 874 C CA . ALA A 1 117 ? 25.691 21.518 -28.385 1.00 75.25 117 ALA A CA 1
ATOM 875 C C . ALA A 1 117 ? 24.257 21.908 -27.990 1.00 75.25 117 ALA A C 1
ATOM 877 O O . ALA A 1 117 ? 23.537 21.101 -27.407 1.00 75.25 117 ALA A O 1
ATOM 878 N N . SER A 1 118 ? 23.812 23.106 -28.382 1.00 80.69 118 SER A N 1
ATOM 879 C CA . SER A 1 118 ? 22.447 23.577 -28.121 1.00 80.69 118 SER A CA 1
ATOM 880 C C . SER A 1 118 ? 21.400 22.783 -28.905 1.00 80.69 118 SER A C 1
ATOM 882 O O . SER A 1 118 ? 20.370 22.406 -28.350 1.00 80.69 118 SER A O 1
ATOM 884 N N . LEU A 1 119 ? 21.671 22.461 -30.175 1.00 84.50 119 LEU A N 1
ATOM 885 C CA . LEU A 1 119 ? 20.772 21.648 -30.998 1.00 84.50 119 LEU A CA 1
ATOM 886 C C . LEU A 1 119 ? 20.679 20.197 -30.510 1.00 84.50 119 LEU A C 1
ATOM 888 O O . LEU A 1 119 ? 19.593 19.620 -30.522 1.00 84.50 119 LEU A O 1
ATOM 892 N N . LEU A 1 120 ? 21.790 19.609 -30.058 1.00 80.06 120 LEU A N 1
ATOM 893 C CA . LEU A 1 120 ? 21.791 18.265 -29.482 1.00 80.06 120 LEU A CA 1
ATOM 894 C C . LEU A 1 120 ? 21.107 18.224 -28.111 1.00 80.06 120 LEU A C 1
ATOM 896 O O . LEU A 1 120 ? 20.370 17.279 -27.844 1.00 80.06 120 LEU A O 1
ATOM 900 N N . ALA A 1 121 ? 21.283 19.247 -27.270 1.00 80.94 121 ALA A N 1
ATOM 901 C CA . ALA A 1 121 ? 20.540 19.366 -26.017 1.00 80.94 121 ALA A CA 1
ATOM 902 C C . ALA A 1 121 ? 19.030 19.497 -26.277 1.00 80.94 121 ALA A C 1
ATOM 904 O O . ALA A 1 121 ? 18.243 18.756 -25.692 1.00 80.94 121 ALA A O 1
ATOM 905 N N . ALA A 1 122 ? 18.623 20.335 -27.238 1.00 83.31 122 ALA A N 1
ATOM 906 C CA . ALA A 1 122 ? 17.228 20.441 -27.668 1.00 83.31 122 ALA A CA 1
ATOM 907 C C . ALA A 1 122 ? 16.685 19.127 -28.261 1.00 83.31 122 ALA A C 1
ATOM 909 O O . ALA A 1 122 ? 15.498 18.830 -28.140 1.00 83.31 122 ALA A O 1
ATOM 910 N N . ALA A 1 123 ? 17.536 18.321 -28.902 1.00 83.06 123 ALA A N 1
ATOM 911 C CA . ALA A 1 123 ? 17.165 16.984 -29.343 1.00 83.06 123 ALA A CA 1
ATOM 912 C C . ALA A 1 123 ? 16.999 16.013 -28.161 1.00 83.06 123 ALA A C 1
ATOM 914 O O . ALA A 1 123 ? 16.031 15.262 -28.144 1.00 83.06 123 ALA A O 1
ATOM 915 N N . GLY A 1 124 ? 17.879 16.072 -27.155 1.00 83.62 124 GLY A N 1
ATOM 916 C CA . GLY A 1 124 ? 17.748 15.329 -25.896 1.00 83.62 124 GLY A CA 1
ATOM 917 C C . GLY A 1 124 ? 16.450 15.650 -25.147 1.00 83.62 124 GLY A C 1
ATOM 918 O O . GLY A 1 124 ? 15.775 14.739 -24.672 1.00 83.62 124 GLY A O 1
ATOM 919 N N . GLU A 1 125 ? 16.029 16.918 -25.134 1.00 83.88 125 GLU A N 1
ATOM 920 C CA . GLU A 1 125 ? 14.746 17.330 -24.544 1.00 83.88 125 GLU A CA 1
ATOM 921 C C . GLU A 1 125 ? 13.544 16.644 -25.211 1.00 83.88 125 GLU A C 1
ATOM 923 O O . GLU A 1 125 ? 12.587 16.291 -24.525 1.00 83.88 125 GLU A O 1
ATOM 928 N N . LYS A 1 126 ? 13.600 16.349 -26.520 1.00 83.50 126 LYS A N 1
ATOM 929 C CA . LYS A 1 126 ? 12.533 15.591 -27.208 1.00 83.50 126 LYS A CA 1
ATOM 930 C C . LYS A 1 126 ? 12.386 14.158 -26.692 1.00 83.50 126 LYS A C 1
ATOM 932 O O . LYS A 1 126 ? 11.312 13.579 -26.830 1.00 83.50 126 LYS A O 1
ATOM 937 N N . PHE A 1 127 ? 13.439 13.604 -26.095 1.00 86.88 127 PHE A N 1
ATOM 938 C CA . PHE A 1 127 ? 13.434 12.295 -25.439 1.00 86.88 127 PHE A CA 1
ATOM 939 C C . PHE A 1 127 ? 13.219 12.399 -23.918 1.00 86.88 127 PHE A C 1
ATOM 941 O O . PHE A 1 127 ? 13.239 11.385 -23.223 1.00 86.88 127 PHE A O 1
ATOM 948 N N . GLY A 1 128 ? 12.969 13.609 -23.399 1.00 88.94 128 GLY A N 1
ATOM 949 C CA . GLY A 1 128 ? 12.723 13.876 -21.984 1.00 88.94 128 GLY A CA 1
ATOM 950 C C . GLY A 1 128 ? 13.993 13.930 -21.136 1.00 88.94 128 GLY A C 1
ATOM 951 O O . GLY A 1 128 ? 13.969 13.515 -19.978 1.00 88.94 128 GLY A O 1
ATOM 952 N N . TRP A 1 129 ? 15.112 14.401 -21.692 1.00 90.44 129 TRP A N 1
ATOM 953 C CA . TRP A 1 129 ? 16.398 14.481 -20.992 1.00 90.44 129 TRP A CA 1
ATOM 954 C C . TRP A 1 129 ? 16.884 15.921 -20.836 1.00 90.44 129 TRP A C 1
ATOM 956 O O . TRP A 1 129 ? 16.990 16.667 -21.808 1.00 90.44 129 TRP A O 1
ATOM 966 N N . ALA A 1 130 ? 17.255 16.288 -19.612 1.00 87.94 130 ALA A N 1
ATOM 967 C CA . ALA A 1 130 ? 17.863 17.565 -19.270 1.00 87.94 130 ALA A CA 1
ATOM 968 C C . ALA A 1 130 ? 19.386 17.509 -19.475 1.00 87.94 130 ALA A C 1
ATOM 970 O O . ALA A 1 130 ? 20.156 17.376 -18.524 1.00 87.94 130 ALA A O 1
ATOM 971 N N . VAL A 1 131 ? 19.825 17.580 -20.732 1.00 83.69 131 VAL A N 1
ATOM 972 C CA . VAL A 1 131 ? 21.252 17.529 -21.089 1.00 83.69 131 VAL A CA 1
ATOM 973 C C . VAL A 1 131 ? 21.864 18.940 -21.055 1.00 83.69 131 VAL A C 1
ATOM 975 O O . VAL A 1 131 ? 21.200 19.898 -21.462 1.00 83.69 131 VAL A O 1
ATOM 978 N N . PRO A 1 132 ? 23.120 19.114 -20.594 1.00 79.44 132 PRO A N 1
ATOM 979 C CA . PRO A 1 132 ? 23.821 20.391 -20.698 1.00 79.44 132 PRO A CA 1
ATOM 980 C C . PRO A 1 132 ? 23.880 20.911 -22.140 1.00 79.44 132 PRO A C 1
ATOM 982 O O . PRO A 1 132 ? 24.241 20.169 -23.052 1.00 79.44 132 PRO A O 1
ATOM 985 N N . PHE A 1 133 ? 23.582 22.197 -22.343 1.00 80.06 133 PHE A N 1
ATOM 986 C CA . PHE A 1 133 ? 23.620 22.839 -23.668 1.00 80.06 133 PHE A CA 1
ATOM 987 C C . PHE A 1 133 ? 24.867 23.704 -23.894 1.00 80.06 133 PHE A C 1
ATOM 989 O O . PHE A 1 133 ? 25.098 24.190 -25.001 1.00 80.06 133 PHE A O 1
ATOM 996 N N . GLY A 1 134 ? 25.683 23.905 -22.857 1.00 76.25 134 GLY A N 1
ATOM 997 C CA . GLY A 1 134 ? 26.894 24.710 -22.947 1.00 76.25 134 GLY A CA 1
ATOM 998 C C . GLY A 1 134 ? 27.811 24.571 -21.737 1.00 76.25 134 GLY A C 1
ATOM 999 O O . GLY A 1 134 ? 27.477 23.923 -20.744 1.00 76.25 134 GLY A O 1
ATOM 1000 N N . ARG A 1 135 ? 28.975 25.217 -21.830 1.00 79.38 135 ARG A N 1
ATOM 1001 C CA . ARG A 1 135 ? 29.956 25.350 -20.747 1.00 79.38 135 ARG A CA 1
ATOM 1002 C C . ARG A 1 135 ? 30.170 26.816 -20.406 1.00 79.38 135 ARG A C 1
ATOM 1004 O O . ARG A 1 135 ? 30.040 27.678 -21.272 1.00 79.38 135 ARG A O 1
ATOM 1011 N N . VAL A 1 136 ? 30.546 27.087 -19.166 1.00 82.31 136 VAL A N 1
ATOM 1012 C CA . VAL A 1 136 ? 30.906 28.425 -18.701 1.00 82.31 136 VAL A CA 1
ATOM 1013 C C . VAL A 1 136 ? 32.136 28.347 -17.809 1.00 82.31 136 VAL A C 1
ATOM 1015 O O . VAL A 1 136 ? 32.326 27.372 -17.085 1.00 82.31 136 VAL A O 1
ATOM 1018 N N . LEU A 1 137 ? 32.965 29.383 -17.860 1.00 82.25 137 LEU A N 1
ATOM 1019 C CA . LEU A 1 137 ? 34.023 29.613 -16.890 1.00 82.25 137 LEU A CA 1
ATOM 1020 C C . LEU A 1 137 ? 33.611 30.831 -16.058 1.00 82.25 137 LEU A C 1
ATOM 1022 O O . LEU A 1 137 ? 33.511 31.938 -16.588 1.00 82.25 137 LEU A O 1
ATOM 1026 N N . VAL A 1 138 ? 33.275 30.611 -14.787 1.00 80.81 138 VAL A N 1
ATOM 1027 C CA . VAL A 1 138 ? 32.787 31.664 -13.888 1.00 80.81 138 VAL A CA 1
ATOM 1028 C C . VAL A 1 138 ? 33.840 32.040 -12.864 1.00 80.81 138 VAL A C 1
ATOM 1030 O O . VAL A 1 138 ? 34.515 31.185 -12.296 1.00 80.81 138 VAL A O 1
ATOM 1033 N N . LYS A 1 139 ? 33.935 33.338 -12.587 1.00 81.75 139 LYS A N 1
ATOM 1034 C CA . LYS A 1 139 ? 34.843 33.875 -11.582 1.00 81.75 139 LYS A CA 1
ATOM 1035 C C . LYS A 1 139 ? 34.160 33.882 -10.211 1.00 81.75 139 LYS A C 1
ATOM 1037 O O . LYS A 1 139 ? 33.119 34.515 -10.047 1.00 81.75 139 LYS A O 1
ATOM 1042 N N . ASP A 1 140 ? 34.731 33.187 -9.232 1.00 76.56 140 ASP A N 1
ATOM 1043 C CA . ASP A 1 140 ? 34.257 33.204 -7.847 1.00 76.56 140 ASP A CA 1
ATOM 1044 C C . ASP A 1 140 ? 34.563 34.551 -7.157 1.00 76.56 140 ASP A C 1
ATOM 1046 O O . ASP A 1 140 ? 35.271 35.416 -7.682 1.00 76.56 140 ASP A O 1
ATOM 1050 N N . LYS A 1 141 ? 34.065 34.720 -5.926 1.00 75.44 141 LYS A N 1
ATOM 1051 C CA . LYS A 1 141 ? 34.278 35.927 -5.102 1.00 75.44 141 LYS A CA 1
ATOM 1052 C C . LYS A 1 141 ? 35.750 36.245 -4.794 1.00 75.44 141 LYS A C 1
ATOM 1054 O O . LYS A 1 141 ? 36.062 37.376 -4.440 1.00 75.44 141 LYS A O 1
ATOM 1059 N N . ASN A 1 142 ? 36.642 35.263 -4.911 1.00 75.06 142 ASN A N 1
ATOM 1060 C CA . ASN A 1 142 ? 38.082 35.399 -4.693 1.00 75.06 142 ASN A CA 1
ATOM 1061 C C . ASN A 1 142 ? 38.853 35.561 -6.013 1.00 75.06 142 ASN A C 1
ATOM 1063 O O . ASN A 1 142 ? 40.084 35.558 -6.023 1.00 75.06 142 ASN A O 1
ATOM 1067 N N . GLY A 1 143 ? 38.141 35.669 -7.133 1.00 70.94 143 GLY A N 1
ATOM 1068 C CA . GLY A 1 143 ? 38.705 35.819 -8.456 1.00 70.94 143 GLY A CA 1
ATOM 1069 C C . GLY A 1 143 ? 39.139 34.527 -9.151 1.00 70.94 143 GLY A C 1
ATOM 1070 O O . GLY A 1 143 ? 39.813 34.615 -10.177 1.00 70.94 143 GLY A O 1
ATOM 1071 N N . ARG A 1 144 ? 38.767 33.357 -8.623 1.00 72.38 144 ARG A N 1
ATOM 1072 C CA . ARG A 1 144 ? 39.102 32.030 -9.161 1.00 72.38 144 ARG A CA 1
ATOM 1073 C C . ARG A 1 144 ? 38.168 31.661 -10.300 1.00 72.38 144 ARG A C 1
ATOM 1075 O O . ARG A 1 144 ? 36.966 31.851 -10.176 1.00 72.38 144 ARG A O 1
ATOM 1082 N N . GLN A 1 145 ? 38.705 31.085 -11.365 1.00 77.75 145 GLN A N 1
ATOM 1083 C CA . GLN A 1 145 ? 37.901 30.568 -12.466 1.00 77.75 145 GLN A CA 1
ATOM 1084 C C . GLN A 1 145 ? 37.432 29.143 -12.158 1.00 77.75 145 GLN A C 1
ATOM 1086 O O . GLN A 1 145 ? 38.242 28.278 -11.825 1.00 77.75 145 GLN A O 1
ATOM 1091 N N . LEU A 1 146 ? 36.129 28.901 -12.269 1.00 74.38 146 LEU A N 1
ATOM 1092 C CA . LEU A 1 146 ? 35.493 27.610 -12.032 1.00 74.38 146 LEU A CA 1
ATOM 1093 C C . LEU A 1 146 ? 34.726 27.182 -13.278 1.00 74.38 146 LEU A C 1
ATOM 1095 O O . LEU A 1 146 ? 33.943 27.954 -13.835 1.00 74.38 146 LEU A O 1
ATOM 1099 N N . TRP A 1 147 ? 34.951 25.941 -13.700 1.00 79.62 147 TRP A N 1
ATOM 1100 C CA . TRP A 1 147 ? 34.197 25.329 -14.785 1.00 79.62 147 TRP A CA 1
ATOM 1101 C C . TRP A 1 147 ? 32.771 25.016 -14.340 1.00 79.62 147 TRP A C 1
ATOM 1103 O O . TRP A 1 147 ? 32.550 24.463 -13.264 1.00 79.62 147 TRP A O 1
ATOM 1113 N N . GLY A 1 148 ? 31.811 25.359 -15.191 1.00 74.56 148 GLY A N 1
ATOM 1114 C CA . GLY A 1 148 ? 30.400 25.056 -15.013 1.00 74.56 148 GLY A CA 1
ATOM 1115 C C . GLY A 1 148 ? 29.757 24.574 -16.308 1.00 74.56 148 GLY A C 1
ATOM 1116 O O . GLY A 1 148 ? 30.239 24.840 -17.413 1.00 74.56 148 GLY A O 1
ATOM 1117 N N . LEU A 1 149 ? 28.637 23.876 -16.158 1.00 77.62 149 LEU A N 1
ATOM 1118 C CA . LEU A 1 149 ? 27.764 23.454 -17.246 1.00 77.62 149 LEU A CA 1
ATOM 1119 C C . LEU A 1 149 ? 26.492 24.306 -17.231 1.00 77.62 149 LEU A C 1
ATOM 1121 O O . LEU A 1 149 ? 25.976 24.645 -16.166 1.00 77.62 149 LEU A O 1
ATOM 1125 N N . LEU A 1 150 ? 25.996 24.660 -18.414 1.00 80.12 150 LEU A N 1
ATOM 1126 C CA . LEU A 1 150 ? 24.743 25.390 -18.576 1.00 80.12 150 LEU A CA 1
ATOM 1127 C C . LEU A 1 150 ? 23.602 24.401 -18.819 1.00 80.12 150 LEU A C 1
ATOM 1129 O O . LEU A 1 150 ? 23.652 23.595 -19.749 1.00 80.12 150 LEU A O 1
ATOM 1133 N N . LEU A 1 151 ? 22.579 24.485 -17.972 1.00 78.81 151 LEU A N 1
ATOM 1134 C CA . LEU A 1 151 ? 21.372 23.661 -18.000 1.00 78.81 151 LEU A CA 1
ATOM 1135 C C . LEU A 1 151 ? 20.140 24.560 -18.099 1.00 78.81 151 LEU A C 1
ATOM 1137 O O . LEU A 1 151 ? 20.138 25.696 -17.617 1.00 78.81 151 LEU A O 1
ATOM 1141 N N . LYS A 1 152 ? 19.080 24.046 -18.725 1.00 81.50 152 LYS A N 1
ATOM 1142 C CA . LYS A 1 152 ? 17.770 24.702 -18.726 1.00 81.50 152 LYS A CA 1
ATOM 1143 C C . LYS A 1 152 ? 17.229 24.774 -17.295 1.00 81.50 152 LYS A C 1
ATOM 1145 O O . LYS A 1 152 ? 17.548 23.940 -16.451 1.00 81.50 152 LYS A O 1
ATOM 1150 N N . ILE A 1 153 ? 16.421 25.793 -17.021 1.00 79.25 153 ILE A N 1
ATOM 1151 C CA . ILE A 1 153 ? 15.772 25.965 -15.719 1.00 79.25 153 ILE A CA 1
ATOM 1152 C C . ILE A 1 153 ? 14.465 25.166 -15.701 1.00 79.25 153 ILE A C 1
ATOM 1154 O O . ILE A 1 153 ? 13.657 25.278 -16.625 1.00 79.25 153 ILE A O 1
ATOM 1158 N N . TYR A 1 154 ? 14.251 24.424 -14.618 1.00 79.31 154 TYR A N 1
ATOM 1159 C CA . TYR A 1 154 ? 13.084 23.576 -14.366 1.00 79.31 154 TYR A CA 1
ATOM 1160 C C . TYR A 1 154 ? 12.336 24.041 -13.107 1.00 79.31 154 TYR A C 1
ATOM 1162 O O . TYR A 1 154 ? 12.910 24.756 -12.281 1.00 79.31 154 TYR A O 1
ATOM 1170 N N . ASP A 1 155 ? 11.068 23.645 -12.946 1.00 68.69 155 ASP A N 1
ATOM 1171 C CA . ASP A 1 155 ? 10.230 24.090 -11.818 1.00 68.69 155 ASP A CA 1
ATOM 1172 C C . ASP A 1 155 ? 10.564 23.373 -10.497 1.00 68.69 155 ASP A C 1
ATOM 1174 O O . ASP A 1 155 ? 10.195 23.856 -9.424 1.00 68.69 155 ASP A O 1
ATOM 1178 N N . GLY A 1 156 ? 11.328 22.279 -10.543 1.00 70.06 156 GLY A N 1
ATOM 1179 C CA . GLY A 1 156 ? 11.825 21.537 -9.380 1.00 70.06 156 GLY A CA 1
ATOM 1180 C C . GLY A 1 156 ? 11.799 20.028 -9.605 1.00 70.06 156 GLY A C 1
ATOM 1181 O O . GLY A 1 156 ? 11.235 19.562 -10.593 1.00 70.06 156 GLY A O 1
ATOM 1182 N N . ASP A 1 157 ? 12.420 19.275 -8.702 1.00 76.44 157 ASP A N 1
ATOM 1183 C CA . ASP A 1 157 ? 12.369 17.813 -8.703 1.00 76.44 157 ASP A CA 1
ATOM 1184 C C . ASP A 1 157 ? 11.085 17.264 -8.043 1.00 76.44 157 ASP A C 1
ATOM 1186 O O . ASP A 1 157 ? 10.317 18.002 -7.418 1.00 76.44 157 ASP A O 1
ATOM 1190 N N . ILE A 1 158 ? 10.820 15.964 -8.217 1.00 74.62 158 ILE A N 1
ATOM 1191 C CA . ILE A 1 158 ? 9.669 15.274 -7.602 1.00 74.62 158 ILE A CA 1
ATOM 1192 C C . ILE A 1 158 ? 9.939 14.834 -6.151 1.00 74.62 158 ILE A C 1
ATOM 1194 O O . ILE A 1 158 ? 9.080 14.201 -5.530 1.00 74.62 158 ILE A O 1
ATOM 1198 N N . ASP A 1 159 ? 11.125 15.107 -5.600 1.00 70.81 159 ASP A N 1
ATOM 1199 C CA . ASP A 1 159 ? 11.474 14.756 -4.230 1.00 70.81 159 ASP A CA 1
ATOM 1200 C C . ASP A 1 159 ? 10.834 15.735 -3.242 1.00 70.81 159 ASP A C 1
ATOM 1202 O O . ASP A 1 159 ? 11.408 16.725 -2.794 1.00 70.81 159 ASP A O 1
ATOM 1206 N N . VAL A 1 160 ? 9.602 15.427 -2.852 1.00 55.88 160 VAL A N 1
ATOM 1207 C CA . VAL A 1 160 ? 8.856 16.220 -1.866 1.00 55.88 160 VAL A CA 1
ATOM 1208 C C . VAL A 1 160 ? 9.311 15.990 -0.420 1.00 55.88 160 VAL A C 1
ATOM 1210 O O . VAL A 1 160 ? 8.666 16.482 0.512 1.00 55.88 160 VAL A O 1
ATOM 1213 N N . ARG A 1 161 ? 10.369 15.198 -0.184 1.00 56.69 161 ARG A N 1
ATOM 1214 C CA . ARG A 1 161 ? 10.840 14.934 1.178 1.00 56.69 161 ARG A CA 1
ATOM 1215 C C . ARG A 1 161 ? 11.345 16.230 1.802 1.00 56.69 161 ARG A C 1
ATOM 1217 O O . ARG A 1 161 ? 12.203 16.934 1.280 1.00 56.69 161 ARG A O 1
ATOM 1224 N N . ILE A 1 162 ? 10.823 16.515 2.983 1.00 47.00 162 ILE A N 1
ATOM 1225 C CA . ILE A 1 162 ? 11.191 17.676 3.786 1.00 47.00 162 ILE A CA 1
ATOM 1226 C C . ILE A 1 162 ? 12.624 17.487 4.285 1.00 47.00 162 ILE A C 1
ATOM 1228 O O . ILE A 1 162 ? 12.978 16.406 4.765 1.00 47.00 162 ILE A O 1
ATOM 1232 N N . SER A 1 163 ? 13.457 18.527 4.202 1.00 38.78 163 SER A N 1
ATOM 1233 C CA . SER A 1 163 ? 14.811 18.472 4.759 1.00 38.78 163 SER A CA 1
ATOM 1234 C C . SER A 1 163 ? 14.758 18.137 6.259 1.00 38.78 163 SER A C 1
ATOM 1236 O O . SER A 1 163 ? 13.957 18.712 6.992 1.00 38.78 163 SER A O 1
ATOM 1238 N N . LEU A 1 164 ? 15.667 17.273 6.727 1.00 37.53 164 LEU A N 1
ATOM 1239 C CA . LEU A 1 164 ? 15.836 16.853 8.133 1.00 37.53 164 LEU A CA 1
ATOM 1240 C C . LEU A 1 164 ? 15.981 18.004 9.153 1.00 37.53 164 LEU A C 1
ATOM 1242 O O . LEU A 1 164 ? 15.974 17.743 10.352 1.00 37.53 164 LEU A O 1
ATOM 1246 N N . LYS A 1 165 ? 16.158 19.252 8.699 1.00 38.94 165 LYS A N 1
ATOM 1247 C CA . LYS A 1 165 ? 16.232 20.443 9.557 1.00 38.94 165 LYS A CA 1
ATOM 1248 C C . LYS A 1 165 ? 14.866 21.019 9.945 1.00 38.94 165 LYS A C 1
ATOM 1250 O O . LYS A 1 165 ? 14.839 21.958 10.731 1.00 38.94 165 LYS A O 1
ATOM 1255 N N . ASP A 1 166 ? 13.768 20.496 9.403 1.00 41.00 166 ASP A N 1
ATOM 1256 C CA . ASP A 1 166 ? 12.426 20.810 9.897 1.00 41.00 166 ASP A CA 1
ATOM 1257 C C . ASP A 1 166 ? 12.203 19.952 11.154 1.00 41.00 166 ASP A C 1
ATOM 1259 O O . ASP A 1 166 ? 11.981 18.743 11.083 1.00 41.00 166 ASP A O 1
ATOM 1263 N N . ASP A 1 167 ? 12.385 20.568 12.319 1.00 41.00 167 ASP A N 1
ATOM 1264 C CA . ASP A 1 167 ? 12.481 19.968 13.662 1.00 41.00 167 ASP A CA 1
ATOM 1265 C C . ASP A 1 167 ? 11.207 19.258 14.165 1.00 41.00 167 ASP A C 1
ATOM 1267 O O . ASP A 1 167 ? 11.142 18.809 15.310 1.00 41.00 167 ASP A O 1
ATOM 1271 N N . GLY A 1 168 ? 10.204 19.088 13.302 1.00 44.91 168 GLY A N 1
ATOM 1272 C CA . GLY A 1 168 ? 8.928 18.476 13.654 1.00 44.91 168 GLY A CA 1
ATOM 1273 C C . GLY A 1 168 ? 7.949 19.440 14.326 1.00 44.91 168 GLY A C 1
ATOM 1274 O O . GLY A 1 168 ? 6.891 18.979 14.771 1.00 44.91 168 GLY A O 1
ATOM 1275 N N . SER A 1 169 ? 8.251 20.747 14.349 1.00 39.19 169 SER A N 1
ATOM 1276 C CA . SER A 1 169 ? 7.343 21.803 14.833 1.00 39.19 169 SER A CA 1
ATOM 1277 C C . SER A 1 169 ? 6.118 21.989 13.937 1.00 39.19 169 SER A C 1
ATOM 1279 O O . SER A 1 169 ? 5.106 22.550 14.355 1.00 39.19 169 SER A O 1
ATOM 1281 N N . LYS A 1 170 ? 6.184 21.469 12.710 1.00 43.69 170 LYS A N 1
ATOM 1282 C CA . LYS A 1 170 ? 5.135 21.561 11.708 1.00 43.69 170 LYS A CA 1
ATOM 1283 C C . LYS A 1 170 ? 4.620 20.172 11.358 1.00 43.69 170 LYS A C 1
ATOM 1285 O O . LYS A 1 170 ? 5.253 19.409 10.635 1.00 43.69 170 LYS A O 1
ATOM 1290 N N . LEU A 1 171 ? 3.377 19.899 11.747 1.00 38.41 171 LEU A N 1
ATOM 1291 C CA . LEU A 1 171 ? 2.516 18.995 10.967 1.00 38.41 171 LEU A CA 1
ATOM 1292 C C . LEU A 1 171 ? 2.262 19.564 9.540 1.00 38.41 171 LEU A C 1
ATOM 1294 O O . LEU A 1 171 ? 1.655 18.901 8.700 1.00 38.41 171 LEU A O 1
ATOM 1298 N N . ASP A 1 172 ? 2.751 20.782 9.261 1.00 40.19 172 ASP A N 1
ATOM 1299 C CA . ASP A 1 172 ? 2.397 21.688 8.163 1.00 40.19 172 ASP A CA 1
ATOM 1300 C C . ASP A 1 172 ? 3.071 21.439 6.810 1.00 40.19 172 ASP A C 1
ATOM 1302 O O . ASP A 1 172 ? 3.036 22.307 5.944 1.00 40.19 172 ASP A O 1
ATOM 1306 N N . VAL A 1 173 ? 3.583 20.243 6.529 1.00 41.31 173 VAL A N 1
ATOM 1307 C CA . VAL A 1 173 ? 3.629 19.846 5.104 1.00 41.31 173 VAL A CA 1
ATOM 1308 C C . VAL A 1 173 ? 2.251 19.418 4.601 1.00 41.31 173 VAL A C 1
ATOM 1310 O O . VAL A 1 173 ? 1.991 19.388 3.399 1.00 41.31 173 VAL A O 1
ATOM 1313 N N . TRP A 1 174 ? 1.285 19.346 5.517 1.00 39.44 174 TRP A N 1
ATOM 1314 C CA . TRP A 1 174 ? -0.120 19.098 5.230 1.00 39.44 174 TRP A CA 1
ATOM 1315 C C . TRP A 1 174 ? -1.082 20.235 5.578 1.00 39.44 174 TRP A C 1
ATOM 1317 O O . TRP A 1 174 ? -2.226 20.202 5.139 1.00 39.44 174 TRP A O 1
ATOM 1327 N N . SER A 1 175 ? -0.629 21.272 6.277 1.00 32.69 175 SER A N 1
ATOM 1328 C CA . SER A 1 175 ? -1.365 22.529 6.437 1.00 32.69 175 SER A CA 1
ATOM 1329 C C . SER A 1 175 ? -0.764 23.552 5.478 1.00 32.69 175 SER A C 1
ATOM 1331 O O . SER A 1 175 ? 0.450 23.731 5.446 1.00 32.69 175 SER A O 1
ATOM 1333 N N . GLU A 1 176 ? -1.577 24.289 4.727 1.00 32.88 176 GLU A N 1
ATOM 1334 C CA . GLU A 1 176 ? -1.186 25.684 4.511 1.00 32.88 176 GLU A CA 1
ATOM 1335 C C . GLU A 1 176 ? -1.044 26.347 5.891 1.00 32.88 176 GLU A C 1
ATOM 1337 O O . GLU A 1 176 ? -1.792 25.985 6.805 1.00 32.88 176 GLU A O 1
ATOM 1342 N N . PRO A 1 177 ? -0.120 27.299 6.089 1.00 33.91 177 PRO A N 1
ATOM 1343 C CA . PRO A 1 177 ? -0.082 28.059 7.326 1.00 33.91 177 PRO A CA 1
ATOM 1344 C C . PRO A 1 177 ? -1.346 28.928 7.415 1.00 33.91 177 PRO A C 1
ATOM 1346 O O . PRO A 1 177 ? -1.378 30.066 6.943 1.00 33.91 177 PRO A O 1
ATOM 1349 N N . ALA A 1 178 ? -2.398 28.381 8.024 1.00 35.75 178 ALA A N 1
ATOM 1350 C CA . ALA A 1 178 ? -3.559 29.126 8.479 1.00 35.75 178 ALA A CA 1
ATOM 1351 C C . ALA A 1 178 ? -3.085 30.046 9.611 1.00 35.75 178 ALA A C 1
ATOM 1353 O O . ALA A 1 178 ? -2.908 29.622 10.746 1.00 35.75 178 ALA A O 1
ATOM 1354 N N . GLY A 1 179 ? -2.763 31.289 9.257 1.00 38.91 179 GLY A N 1
ATOM 1355 C CA . GLY A 1 179 ? -2.214 32.280 10.182 1.00 38.91 179 GLY A CA 1
ATOM 1356 C C . GLY A 1 179 ? -1.148 33.183 9.567 1.00 38.91 179 GLY A C 1
ATOM 1357 O O . GLY A 1 179 ? -0.854 34.237 10.126 1.00 38.91 179 GLY A O 1
ATOM 1358 N N . ALA A 1 180 ? -0.609 32.850 8.386 1.00 37.03 180 ALA A N 1
ATOM 1359 C CA . ALA A 1 180 ? 0.138 33.848 7.634 1.00 37.03 180 ALA A CA 1
ATOM 1360 C C . ALA A 1 180 ? -0.833 34.978 7.241 1.00 37.03 180 ALA A C 1
ATOM 1362 O O . ALA A 1 180 ? -1.896 34.679 6.686 1.00 37.03 180 ALA A O 1
ATOM 1363 N N . PRO A 1 181 ? -0.513 36.257 7.520 1.00 36.91 181 PRO A N 1
ATOM 1364 C CA . PRO A 1 181 ? -1.392 37.367 7.180 1.00 36.91 181 PRO A CA 1
ATOM 1365 C C . PRO A 1 181 ? -1.812 37.241 5.715 1.00 36.91 181 PRO A C 1
ATOM 1367 O O . PRO A 1 181 ? -0.958 37.119 4.825 1.00 36.91 181 PRO A O 1
ATOM 1370 N N . LYS A 1 182 ? -3.136 37.213 5.486 1.00 40.91 182 LYS A N 1
ATOM 1371 C CA . LYS A 1 182 ? -3.752 37.215 4.154 1.00 40.91 182 LYS A CA 1
ATOM 1372 C C . LYS A 1 182 ? -3.192 38.419 3.396 1.00 40.91 182 LYS A C 1
ATOM 1374 O O . LYS A 1 182 ? -3.627 39.545 3.600 1.00 40.91 182 LYS A O 1
ATOM 1379 N N . GLY A 1 183 ? -2.162 38.183 2.587 1.00 39.41 183 GLY A N 1
ATOM 1380 C CA . GLY A 1 183 ? -1.453 39.238 1.865 1.00 39.41 183 GLY A CA 1
ATOM 1381 C C . GLY A 1 183 ? 0.011 38.951 1.523 1.00 39.41 183 GLY A C 1
ATOM 1382 O O . GLY A 1 183 ? 0.477 39.485 0.515 1.00 39.41 183 GLY A O 1
ATOM 1383 N N . ALA A 1 184 ? 0.723 38.104 2.286 1.00 40.06 184 ALA A N 1
ATOM 1384 C CA . ALA A 1 184 ? 2.173 37.907 2.093 1.00 40.06 184 ALA A CA 1
ATOM 1385 C C . ALA A 1 184 ? 2.606 36.483 1.677 1.00 40.06 184 ALA A C 1
ATOM 1387 O O . ALA A 1 184 ? 3.407 36.345 0.755 1.00 40.06 184 ALA A O 1
ATOM 1388 N N . ALA A 1 185 ? 2.075 35.412 2.285 1.00 39.53 185 ALA A N 1
ATOM 1389 C CA . ALA A 1 185 ? 2.556 34.046 2.002 1.00 39.53 185 ALA A CA 1
ATOM 1390 C C . ALA A 1 185 ? 2.061 33.469 0.660 1.00 39.53 185 ALA A C 1
ATOM 1392 O O . ALA A 1 185 ? 2.793 32.733 -0.001 1.00 39.53 185 ALA A O 1
ATOM 1393 N N . ALA A 1 186 ? 0.879 33.889 0.197 1.00 39.44 186 ALA A N 1
ATOM 1394 C CA . ALA A 1 186 ? 0.328 33.521 -1.112 1.00 39.44 186 ALA A CA 1
ATOM 1395 C C . ALA A 1 186 ? 1.062 34.171 -2.310 1.00 39.44 186 ALA A C 1
ATOM 1397 O O . ALA A 1 186 ? 0.639 34.006 -3.450 1.00 39.44 186 ALA A O 1
ATOM 1398 N N . LYS A 1 187 ? 2.148 34.925 -2.075 1.00 42.81 187 LYS A N 1
ATOM 1399 C CA . LYS A 1 187 ? 2.901 35.643 -3.118 1.00 42.81 187 LYS A CA 1
ATOM 1400 C C . LYS A 1 187 ? 4.281 35.063 -3.426 1.00 42.81 187 LYS A C 1
ATOM 1402 O O . LYS A 1 187 ? 4.985 35.623 -4.263 1.00 42.81 187 LYS A O 1
ATOM 1407 N N . THR A 1 188 ? 4.701 33.974 -2.778 1.00 50.00 188 THR A N 1
ATOM 1408 C CA . THR A 1 188 ? 5.990 33.353 -3.125 1.00 50.00 188 THR A CA 1
ATOM 1409 C C . THR A 1 188 ? 5.791 32.277 -4.200 1.00 50.00 188 THR A C 1
ATOM 1411 O O . THR A 1 188 ? 4.934 31.407 -4.029 1.00 50.00 188 THR A O 1
ATOM 1414 N N . PRO A 1 189 ? 6.583 32.276 -5.289 1.00 50.44 189 PRO A N 1
ATOM 1415 C CA . PRO A 1 189 ? 6.530 31.232 -6.319 1.00 50.44 189 PRO A CA 1
ATOM 1416 C C . PRO A 1 189 ? 6.642 29.803 -5.758 1.00 50.44 189 PRO A C 1
ATOM 1418 O O . PRO A 1 189 ? 6.012 28.881 -6.266 1.00 50.44 189 PRO A O 1
ATOM 1421 N N . ALA A 1 190 ? 7.377 29.624 -4.654 1.00 50.78 190 ALA A N 1
ATOM 1422 C CA . ALA A 1 190 ? 7.521 28.339 -3.973 1.00 50.78 190 ALA A CA 1
ATOM 1423 C C . ALA A 1 190 ? 6.214 27.825 -3.332 1.00 50.78 190 ALA A C 1
ATOM 1425 O O . ALA A 1 190 ? 5.945 26.627 -3.382 1.00 50.78 190 ALA A O 1
ATOM 1426 N N . ALA A 1 191 ? 5.383 28.703 -2.754 1.00 52.78 191 ALA A N 1
ATOM 1427 C CA . ALA A 1 191 ? 4.113 28.306 -2.139 1.00 52.78 191 ALA A CA 1
ATOM 1428 C C . ALA A 1 191 ? 3.070 27.894 -3.190 1.00 52.78 191 ALA A C 1
ATOM 1430 O O . ALA A 1 191 ? 2.426 26.856 -3.039 1.00 52.78 191 ALA A O 1
ATOM 1431 N N . ALA A 1 192 ? 2.965 28.657 -4.284 1.00 56.25 192 ALA A N 1
ATOM 1432 C CA . ALA A 1 192 ? 2.101 28.320 -5.417 1.00 56.25 192 ALA A CA 1
ATOM 1433 C C . ALA A 1 192 ? 2.503 26.977 -6.054 1.00 56.25 192 ALA A C 1
ATOM 1435 O O . ALA A 1 192 ? 1.648 26.127 -6.302 1.00 56.25 192 ALA A O 1
ATOM 1436 N N . ARG A 1 193 ? 3.812 26.741 -6.218 1.00 58.97 193 ARG A N 1
ATOM 1437 C CA . ARG A 1 193 ? 4.356 25.456 -6.675 1.00 58.97 193 ARG A CA 1
ATOM 1438 C C . ARG A 1 193 ? 3.975 24.299 -5.747 1.00 58.97 193 ARG A C 1
ATOM 1440 O O . ARG A 1 193 ? 3.529 23.259 -6.217 1.00 58.97 193 ARG A O 1
ATOM 1447 N N . ASN A 1 194 ? 4.110 24.468 -4.432 1.00 60.09 194 ASN A N 1
ATOM 1448 C CA . ASN A 1 194 ? 3.781 23.409 -3.474 1.00 60.09 194 ASN A CA 1
ATOM 1449 C C . ASN A 1 194 ? 2.279 23.076 -3.461 1.00 60.09 194 ASN A C 1
ATOM 1451 O O . ASN A 1 194 ? 1.916 21.904 -3.378 1.00 60.09 194 ASN A O 1
ATOM 1455 N N . ALA A 1 195 ? 1.402 24.078 -3.569 1.00 62.25 195 ALA A N 1
ATOM 1456 C CA . ALA A 1 195 ? -0.042 23.859 -3.692 1.00 62.25 195 ALA A CA 1
ATOM 1457 C C . ALA A 1 195 ? -0.394 23.096 -4.981 1.00 62.25 195 ALA A C 1
ATOM 1459 O O . ALA A 1 195 ? -1.223 22.186 -4.969 1.00 62.25 195 ALA A O 1
ATOM 1460 N N . TYR A 1 196 ? 0.292 23.417 -6.078 1.00 66.00 196 TYR A N 1
ATOM 1461 C CA . TYR A 1 196 ? 0.145 22.718 -7.346 1.00 66.00 196 TYR A CA 1
ATOM 1462 C C . TYR A 1 196 ? 0.598 21.247 -7.271 1.00 66.00 196 TYR A C 1
ATOM 1464 O O . TYR A 1 196 ? -0.164 20.345 -7.619 1.00 66.00 196 TYR A O 1
ATOM 1472 N N . LEU A 1 197 ? 1.792 20.974 -6.734 1.00 67.81 197 LEU A N 1
ATOM 1473 C CA . LEU A 1 197 ? 2.287 19.603 -6.553 1.00 67.81 197 LEU A CA 1
ATOM 1474 C C . LEU A 1 197 ? 1.369 18.775 -5.648 1.00 67.81 197 LEU A C 1
ATOM 1476 O O . LEU A 1 197 ? 1.149 17.598 -5.917 1.00 67.81 197 LEU A O 1
ATOM 1480 N N . LYS A 1 198 ? 0.755 19.392 -4.629 1.00 69.69 198 LYS A N 1
ATOM 1481 C CA . LYS A 1 198 ? -0.282 18.745 -3.810 1.00 69.69 198 LYS A CA 1
ATOM 1482 C C . LYS A 1 198 ? -1.515 18.358 -4.625 1.00 69.69 198 LYS A C 1
ATOM 1484 O O . LYS A 1 198 ? -2.090 17.305 -4.366 1.00 69.69 198 LYS A O 1
ATOM 1489 N N . LYS A 1 199 ? -1.925 19.167 -5.606 1.00 72.75 199 LYS A N 1
ATOM 1490 C CA . LYS A 1 199 ? -3.028 18.815 -6.512 1.00 72.75 199 LYS A CA 1
ATOM 1491 C C . LYS A 1 199 ? -2.664 17.595 -7.360 1.00 72.75 199 LYS A C 1
ATOM 1493 O O . LYS A 1 199 ? -3.444 16.652 -7.408 1.00 72.75 199 LYS A O 1
ATOM 1498 N N . VAL A 1 200 ? -1.467 17.580 -7.952 1.00 75.19 200 VAL A N 1
ATOM 1499 C CA . VAL A 1 200 ? -0.960 16.428 -8.722 1.00 75.19 200 VAL A CA 1
ATOM 1500 C C . VAL A 1 200 ? -0.873 15.175 -7.849 1.00 75.19 200 VAL A C 1
ATOM 1502 O O . VAL A 1 200 ? -1.341 14.121 -8.256 1.00 75.19 200 VAL A O 1
ATOM 1505 N N . ALA A 1 201 ? 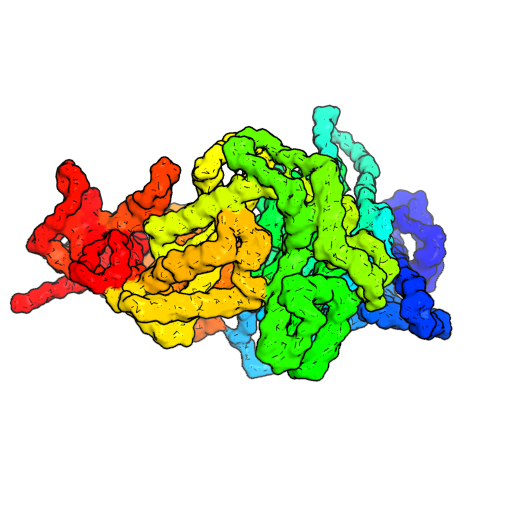-0.338 15.296 -6.631 1.00 75.62 201 ALA A N 1
ATOM 1506 C CA . ALA A 1 201 ? -0.144 14.194 -5.686 1.00 75.62 201 ALA A CA 1
ATOM 1507 C C . ALA A 1 201 ? -1.446 13.529 -5.205 1.00 75.62 201 ALA A C 1
ATOM 1509 O O . ALA A 1 201 ? -1.411 12.408 -4.701 1.00 75.62 201 ALA A O 1
ATOM 1510 N N . ASN A 1 202 ? -2.577 14.227 -5.319 1.00 75.50 202 ASN A N 1
ATOM 1511 C CA . ASN A 1 202 ? -3.888 13.737 -4.897 1.00 75.50 202 ASN A CA 1
ATOM 1512 C C . ASN A 1 202 ? -4.803 13.371 -6.076 1.00 75.50 202 ASN A C 1
ATOM 1514 O O . ASN A 1 202 ? -5.899 12.866 -5.846 1.00 75.50 202 ASN A O 1
ATOM 1518 N N . ASP A 1 203 ? -4.378 13.605 -7.321 1.00 82.94 203 ASP A N 1
ATOM 1519 C CA . ASP A 1 203 ? -5.176 13.315 -8.510 1.00 82.94 203 ASP A CA 1
ATOM 1520 C C . ASP A 1 203 ? -4.659 12.076 -9.250 1.00 82.94 203 ASP A C 1
ATOM 1522 O O . ASP A 1 203 ? -3.585 12.072 -9.856 1.00 82.94 203 ASP A O 1
ATOM 1526 N N . ARG A 1 204 ? -5.475 11.020 -9.256 1.00 87.50 204 ARG A N 1
ATOM 1527 C CA . ARG A 1 204 ? -5.167 9.738 -9.904 1.00 87.50 204 ARG A CA 1
ATOM 1528 C C . ARG A 1 204 ? -4.759 9.897 -11.372 1.00 87.50 204 ARG A C 1
ATOM 1530 O O . ARG A 1 204 ? -3.792 9.276 -11.809 1.00 87.50 204 ARG A O 1
ATOM 1537 N N . ASN A 1 205 ? -5.495 10.701 -12.140 1.00 85.81 205 ASN A N 1
ATOM 1538 C CA . ASN A 1 205 ? -5.270 10.845 -13.581 1.00 85.81 205 ASN A CA 1
ATOM 1539 C C . ASN A 1 205 ? -3.960 11.599 -13.868 1.00 85.81 205 ASN A C 1
ATOM 1541 O O . ASN A 1 205 ? -3.227 11.257 -14.801 1.00 85.81 205 ASN A O 1
ATOM 1545 N N . SER A 1 206 ? -3.629 12.590 -13.040 1.00 85.94 206 SER A N 1
ATOM 1546 C CA . SER A 1 206 ? -2.344 13.285 -13.070 1.00 85.94 206 SER A CA 1
ATOM 1547 C C . SER A 1 206 ? -1.198 12.336 -12.732 1.00 85.94 206 SER A C 1
ATOM 1549 O O . SER A 1 206 ? -0.217 12.305 -13.472 1.00 85.94 206 SER A O 1
ATOM 1551 N N . LEU A 1 207 ? -1.333 11.501 -11.696 1.00 88.62 207 LEU A N 1
ATOM 1552 C CA . LEU A 1 207 ? -0.306 10.526 -11.314 1.00 88.62 207 LEU A CA 1
ATOM 1553 C C . LEU A 1 207 ? -0.089 9.427 -12.362 1.00 88.62 207 LEU A C 1
ATOM 1555 O O . LEU A 1 207 ? 1.059 9.056 -12.612 1.00 88.62 207 LEU A O 1
ATOM 1559 N N . LEU A 1 208 ? -1.142 8.948 -13.035 1.00 89.50 208 LEU A N 1
ATOM 1560 C CA . LEU A 1 208 ? -1.004 8.059 -14.199 1.00 89.50 208 LEU A CA 1
ATOM 1561 C C . LEU A 1 208 ? -0.226 8.745 -15.329 1.00 89.50 208 LEU A C 1
ATOM 1563 O O . LEU A 1 208 ? 0.702 8.158 -15.890 1.00 89.50 208 LEU A O 1
ATOM 1567 N N . SER A 1 209 ? -0.544 10.013 -15.613 1.00 88.38 209 SER A N 1
ATOM 1568 C CA . SER A 1 209 ? 0.172 10.794 -16.625 1.00 88.38 209 SER A CA 1
ATOM 1569 C C . SER A 1 209 ? 1.647 10.988 -16.280 1.00 88.38 209 SER A C 1
ATOM 1571 O O . SER A 1 209 ? 2.496 10.847 -17.157 1.00 88.38 209 SER A O 1
ATOM 1573 N N . VAL A 1 210 ? 1.945 11.353 -15.032 1.00 89.19 210 VAL A N 1
ATOM 1574 C CA . VAL A 1 210 ? 3.312 11.566 -14.540 1.00 89.19 210 VAL A CA 1
ATOM 1575 C C . VAL A 1 210 ? 4.087 10.251 -14.581 1.00 89.19 210 VAL A C 1
ATOM 1577 O O . VAL A 1 210 ? 5.197 10.226 -15.100 1.00 89.19 210 VAL A O 1
ATOM 1580 N N . SER A 1 211 ? 3.473 9.140 -14.160 1.00 93.19 211 SER A N 1
ATOM 1581 C CA . SER A 1 211 ? 4.088 7.807 -14.208 1.00 93.19 211 SER A CA 1
ATOM 1582 C C . SER A 1 211 ? 4.506 7.420 -15.631 1.00 93.19 211 SER A C 1
ATOM 1584 O O . SER A 1 211 ? 5.653 7.037 -15.850 1.00 93.19 211 SER A O 1
ATOM 1586 N N . ALA A 1 212 ? 3.618 7.583 -16.621 1.00 91.38 212 ALA A N 1
ATOM 1587 C CA . ALA A 1 212 ? 3.949 7.315 -18.024 1.00 91.38 212 ALA A CA 1
ATOM 1588 C C . ALA A 1 212 ? 5.109 8.197 -18.524 1.00 91.38 212 ALA A C 1
ATOM 1590 O O . ALA A 1 212 ? 6.019 7.718 -19.202 1.00 91.38 212 ALA A O 1
ATOM 1591 N N . LYS A 1 213 ? 5.107 9.484 -18.160 1.00 91.06 213 LYS A N 1
ATOM 1592 C CA . LYS A 1 213 ? 6.133 10.453 -18.573 1.00 91.06 213 LYS A CA 1
ATOM 1593 C C . LYS A 1 213 ? 7.477 10.269 -17.865 1.00 91.06 213 LYS A C 1
ATOM 1595 O O . LYS A 1 213 ? 8.488 10.658 -18.427 1.00 91.06 213 LYS A O 1
ATOM 1600 N N . MET A 1 214 ? 7.513 9.649 -16.688 1.00 92.88 214 MET A N 1
ATOM 1601 C CA . MET A 1 214 ? 8.758 9.242 -16.021 1.00 92.88 214 MET A CA 1
ATOM 1602 C C . MET A 1 214 ? 9.371 7.987 -16.642 1.00 92.88 214 MET A C 1
ATOM 1604 O O . MET A 1 214 ? 10.589 7.839 -16.675 1.00 92.88 214 MET A O 1
ATOM 1608 N N . LEU A 1 215 ? 8.527 7.074 -17.125 1.00 95.06 215 LEU A N 1
ATOM 1609 C CA . LEU A 1 215 ? 8.967 5.831 -17.755 1.00 95.06 215 LEU A CA 1
ATOM 1610 C C . LEU A 1 215 ? 9.521 6.073 -19.163 1.00 95.06 215 LEU A C 1
ATOM 1612 O O . LEU A 1 215 ? 10.566 5.531 -19.514 1.00 95.06 215 LEU A O 1
ATOM 1616 N N . SER A 1 216 ? 8.843 6.915 -19.949 1.00 93.44 216 SER A N 1
ATOM 1617 C CA . SER A 1 216 ? 9.164 7.162 -21.361 1.00 93.44 216 SER A CA 1
ATOM 1618 C C . SER A 1 216 ? 10.646 7.496 -21.624 1.00 93.44 216 SER A C 1
ATOM 1620 O O . SER A 1 216 ? 11.237 6.853 -22.492 1.00 93.44 216 SER A O 1
ATOM 1622 N N . PRO A 1 217 ? 11.300 8.428 -20.899 1.00 93.69 217 PRO A N 1
ATOM 1623 C CA . PRO A 1 217 ? 12.703 8.759 -21.140 1.00 93.69 217 PRO A CA 1
ATOM 1624 C C . PRO A 1 217 ? 13.645 7.567 -20.962 1.00 93.69 217 PRO A C 1
ATOM 1626 O O . PRO A 1 217 ? 14.622 7.454 -21.696 1.00 93.69 217 PRO A O 1
ATOM 1629 N N . ILE A 1 218 ? 13.347 6.669 -20.020 1.00 96.19 218 ILE A N 1
ATOM 1630 C CA . ILE A 1 218 ? 14.168 5.487 -19.729 1.00 96.19 218 ILE A CA 1
ATOM 1631 C C . ILE A 1 218 ? 13.964 4.402 -20.792 1.00 96.19 218 ILE A C 1
ATOM 1633 O O . ILE A 1 218 ? 14.933 3.779 -21.220 1.00 96.19 218 ILE A O 1
ATOM 1637 N N . VAL A 1 219 ? 12.735 4.237 -21.298 1.00 93.88 219 VAL A N 1
ATOM 1638 C CA . VAL A 1 219 ? 12.448 3.358 -22.449 1.00 93.88 219 VAL A CA 1
ATOM 1639 C C . VAL A 1 219 ? 13.282 3.763 -23.659 1.00 93.88 219 VAL A C 1
ATOM 1641 O O . VAL A 1 219 ? 13.871 2.905 -24.319 1.00 93.88 219 VAL A O 1
ATOM 1644 N N . TYR A 1 220 ? 13.381 5.069 -23.929 1.00 91.06 220 TYR A N 1
ATOM 1645 C CA . TYR A 1 220 ? 14.257 5.569 -24.982 1.00 91.06 220 TYR A CA 1
ATOM 1646 C C . TYR A 1 220 ? 15.710 5.158 -24.731 1.00 91.06 220 TYR A C 1
ATOM 1648 O O . TYR A 1 220 ? 16.298 4.506 -25.598 1.00 91.06 220 TYR A O 1
ATOM 1656 N N . MET A 1 221 ? 16.261 5.465 -23.547 1.00 92.19 221 MET A N 1
ATOM 1657 C CA . MET A 1 221 ? 17.655 5.148 -23.192 1.00 92.19 221 MET A CA 1
ATOM 1658 C C . MET A 1 221 ? 17.993 3.670 -23.423 1.00 92.19 221 MET A C 1
ATOM 1660 O O . MET A 1 221 ? 18.996 3.364 -24.070 1.00 92.19 221 MET A O 1
ATOM 1664 N N . HIS A 1 222 ? 17.137 2.762 -22.946 1.00 93.81 222 HIS A N 1
ATOM 1665 C CA . HIS A 1 222 ? 17.380 1.321 -23.022 1.00 93.81 222 HIS A CA 1
ATOM 1666 C C . HIS A 1 222 ? 17.250 0.783 -24.450 1.00 93.81 222 HIS A C 1
ATOM 1668 O O . HIS A 1 222 ? 18.163 0.106 -24.925 1.00 93.81 222 HIS A O 1
ATOM 1674 N N . ASN A 1 223 ? 16.159 1.107 -25.149 1.00 88.06 223 ASN A N 1
ATOM 1675 C CA . ASN A 1 223 ? 15.799 0.416 -26.393 1.00 88.06 223 ASN A CA 1
ATOM 1676 C C . ASN A 1 223 ? 16.402 1.044 -27.649 1.00 88.06 223 ASN A C 1
ATOM 1678 O O . ASN A 1 223 ? 16.701 0.330 -28.601 1.00 88.06 223 ASN A O 1
ATOM 1682 N N . TYR A 1 224 ? 16.544 2.370 -27.676 1.00 85.06 224 TYR A N 1
ATOM 1683 C CA . TYR A 1 224 ? 16.974 3.087 -28.880 1.00 85.06 224 TYR A CA 1
ATOM 1684 C C . TYR A 1 224 ? 18.436 3.514 -28.808 1.00 85.06 224 TYR A C 1
ATOM 1686 O O . TYR A 1 224 ? 19.119 3.512 -29.827 1.00 85.06 224 TYR A O 1
ATOM 1694 N N . PHE A 1 225 ? 18.929 3.860 -27.615 1.00 87.81 225 PHE A N 1
ATOM 1695 C CA . PHE A 1 225 ? 20.284 4.396 -27.448 1.00 87.81 225 PHE A CA 1
ATOM 1696 C C . PHE A 1 225 ? 21.253 3.437 -26.739 1.00 87.81 225 PHE A C 1
ATOM 1698 O O . PHE A 1 225 ? 22.456 3.704 -26.709 1.00 87.81 225 PHE A O 1
ATOM 1705 N N . SER A 1 226 ? 20.751 2.317 -26.208 1.00 89.44 226 SER A N 1
ATOM 1706 C CA . SER A 1 226 ? 21.525 1.243 -25.571 1.00 89.44 226 SER A CA 1
ATOM 1707 C C . SER A 1 226 ? 22.429 1.698 -24.414 1.00 89.44 226 SER A C 1
ATOM 1709 O O . SER A 1 226 ? 23.535 1.181 -24.229 1.00 89.44 226 SER A O 1
ATOM 1711 N N . PHE A 1 227 ? 21.960 2.641 -23.597 1.00 90.94 227 PHE A N 1
ATOM 1712 C CA . PHE A 1 227 ? 22.639 3.063 -22.367 1.00 90.94 227 PHE A CA 1
ATOM 1713 C C . PHE A 1 227 ? 21.672 3.108 -21.176 1.00 90.94 227 PHE A C 1
ATOM 1715 O O . PHE A 1 227 ? 20.461 3.180 -21.354 1.00 90.94 227 PHE A O 1
ATOM 1722 N N . GLY A 1 228 ? 22.208 3.032 -19.958 1.00 92.44 228 GLY A N 1
ATOM 1723 C CA . GLY A 1 228 ? 21.463 3.146 -18.701 1.00 92.44 228 GLY A CA 1
ATOM 1724 C C . GLY A 1 228 ? 21.924 4.340 -17.866 1.00 92.44 228 GLY A C 1
ATOM 1725 O O . GLY A 1 228 ? 23.044 4.829 -18.037 1.00 92.44 228 GLY A O 1
ATOM 1726 N N . HIS A 1 229 ? 21.063 4.806 -16.964 1.00 94.25 229 HIS A N 1
ATOM 1727 C CA . HIS A 1 229 ? 21.286 5.988 -16.128 1.00 94.25 229 HIS A CA 1
ATOM 1728 C C . HIS A 1 229 ? 22.059 5.672 -14.838 1.00 94.25 229 HIS A C 1
ATOM 1730 O O . HIS A 1 229 ? 22.920 6.448 -14.427 1.00 94.25 229 HIS A O 1
ATOM 1736 N N . PHE A 1 230 ? 21.740 4.556 -14.178 1.00 93.50 230 PHE A N 1
ATOM 1737 C CA . PHE A 1 230 ? 22.350 4.036 -12.944 1.00 93.50 230 PHE A CA 1
ATOM 1738 C C . PHE A 1 230 ? 22.284 4.943 -11.704 1.00 93.50 230 PHE A C 1
ATOM 1740 O O . PHE A 1 230 ? 22.986 4.698 -10.722 1.00 93.50 230 PHE A O 1
ATOM 1747 N N . ASP A 1 231 ? 21.416 5.958 -11.719 1.00 94.75 231 ASP A N 1
ATOM 1748 C CA . ASP A 1 231 ? 21.126 6.803 -10.552 1.00 94.75 231 ASP A CA 1
ATOM 1749 C C . ASP A 1 231 ? 19.700 7.380 -10.594 1.00 94.75 231 ASP A C 1
ATOM 1751 O O . ASP A 1 231 ? 19.456 8.549 -10.294 1.00 94.75 231 ASP A O 1
ATOM 1755 N N . ILE A 1 232 ? 18.739 6.552 -11.011 1.00 95.44 232 ILE A N 1
ATOM 1756 C CA . ILE A 1 232 ? 17.323 6.925 -11.047 1.00 95.44 232 ILE A CA 1
ATOM 1757 C C . ILE A 1 232 ? 16.799 7.063 -9.613 1.00 95.44 232 ILE A C 1
ATOM 1759 O O . ILE A 1 232 ? 16.875 6.129 -8.815 1.00 95.44 232 ILE A O 1
ATOM 1763 N N . LYS A 1 233 ? 16.261 8.240 -9.291 1.00 92.31 233 LYS A N 1
ATOM 1764 C CA . LYS A 1 233 ? 15.676 8.578 -7.987 1.00 92.31 233 LYS A CA 1
ATOM 1765 C C . LYS A 1 233 ? 14.767 9.808 -8.121 1.00 92.31 233 LYS A C 1
ATOM 1767 O O . LYS A 1 233 ? 14.917 10.546 -9.096 1.00 92.31 233 LYS A O 1
ATOM 1772 N N . PRO A 1 234 ? 13.892 10.098 -7.137 1.00 86.62 234 PRO A N 1
ATOM 1773 C CA . PRO A 1 234 ? 13.037 11.286 -7.145 1.00 86.62 234 PRO A CA 1
ATOM 1774 C C . PRO A 1 234 ? 13.780 12.599 -7.440 1.00 86.62 234 PRO A C 1
ATOM 1776 O O . PRO A 1 234 ? 13.355 13.369 -8.289 1.00 86.62 234 PRO A O 1
ATOM 1779 N N . ALA A 1 235 ? 14.954 12.811 -6.841 1.00 84.62 235 ALA A N 1
ATOM 1780 C CA . ALA A 1 235 ? 15.735 14.034 -7.051 1.00 84.62 235 ALA A CA 1
ATOM 1781 C C . ALA A 1 235 ? 16.221 14.246 -8.505 1.00 84.62 235 ALA A C 1
ATOM 1783 O O . ALA A 1 235 ? 16.572 15.363 -8.870 1.00 84.62 235 ALA A O 1
ATOM 1784 N N . ASN A 1 236 ? 16.226 13.195 -9.333 1.00 90.69 236 ASN A N 1
ATOM 1785 C CA . ASN A 1 236 ? 16.718 13.234 -10.715 1.00 90.69 236 ASN A CA 1
ATOM 1786 C C . ASN A 1 236 ? 15.577 13.278 -11.753 1.00 90.69 236 ASN A C 1
ATOM 1788 O O . ASN A 1 236 ? 15.812 13.109 -12.949 1.00 90.69 236 ASN A O 1
ATOM 1792 N N . MET A 1 237 ? 14.342 13.520 -11.305 1.00 89.38 237 MET A N 1
ATOM 1793 C CA . MET A 1 237 ? 13.147 13.666 -12.139 1.00 89.38 237 MET A CA 1
ATOM 1794 C C . MET A 1 237 ? 12.582 15.070 -11.927 1.00 89.38 237 MET A C 1
ATOM 1796 O O . MET A 1 237 ? 12.166 15.395 -10.817 1.00 89.38 237 MET A O 1
ATOM 1800 N N . LEU A 1 238 ? 12.585 15.907 -12.966 1.00 84.50 238 LEU A N 1
ATOM 1801 C CA . LEU A 1 238 ? 12.256 17.332 -12.869 1.00 84.50 238 LEU A CA 1
ATOM 1802 C C . LEU A 1 238 ? 10.960 17.674 -13.600 1.00 84.50 238 LEU A C 1
ATOM 1804 O O . LEU A 1 238 ? 10.738 17.192 -14.709 1.00 84.50 238 LEU A O 1
ATOM 1808 N N . PHE A 1 239 ? 10.154 18.569 -13.030 1.00 80.81 239 PHE A N 1
ATOM 1809 C CA . PHE A 1 239 ? 9.024 19.183 -13.725 1.00 80.81 239 PHE A CA 1
ATOM 1810 C C . PHE A 1 239 ? 9.495 20.260 -14.703 1.00 80.81 239 PHE A C 1
ATOM 1812 O O . PHE A 1 239 ? 10.245 21.176 -14.342 1.00 80.81 239 PHE A O 1
ATOM 1819 N N . GLU A 1 240 ? 9.026 20.182 -15.946 1.00 79.44 240 GLU A N 1
ATOM 1820 C CA . GLU A 1 240 ? 9.245 21.254 -16.914 1.00 79.44 240 GLU A CA 1
ATOM 1821 C C . GLU A 1 240 ? 8.546 22.546 -16.495 1.00 79.44 240 GLU A C 1
ATOM 1823 O O . GLU A 1 240 ? 7.421 22.548 -15.993 1.00 79.44 240 GLU A O 1
ATOM 1828 N N . LYS A 1 241 ? 9.215 23.668 -16.767 1.00 69.81 241 LYS A N 1
ATOM 1829 C CA . LYS A 1 241 ? 8.702 24.991 -16.432 1.00 69.81 241 LYS A CA 1
ATOM 1830 C C . LYS A 1 241 ? 7.372 25.281 -17.131 1.00 69.81 241 LYS A C 1
ATOM 1832 O O . LYS A 1 241 ? 7.297 25.161 -18.351 1.00 69.81 241 LYS A O 1
ATOM 1837 N N . ASN A 1 242 ? 6.367 25.737 -16.378 1.00 63.19 242 ASN A N 1
ATOM 1838 C CA . ASN A 1 242 ? 5.008 26.042 -16.866 1.00 63.19 242 ASN A CA 1
ATOM 1839 C C . ASN A 1 242 ? 4.251 24.834 -17.459 1.00 63.19 242 ASN A C 1
ATOM 1841 O O . ASN A 1 242 ? 3.252 25.016 -18.161 1.00 63.19 242 ASN A O 1
ATOM 1845 N N . HIS A 1 243 ? 4.718 23.609 -17.208 1.00 58.88 243 HIS A N 1
ATOM 1846 C CA . HIS A 1 243 ? 4.067 22.393 -17.671 1.00 58.88 243 HIS A CA 1
ATOM 1847 C C . HIS A 1 243 ? 3.772 21.463 -16.502 1.00 58.88 243 HIS A C 1
ATOM 1849 O O . HIS A 1 243 ? 4.557 20.602 -16.118 1.00 58.88 243 HIS A O 1
ATOM 1855 N N . ASP A 1 244 ? 2.542 21.592 -16.039 1.00 62.12 244 ASP A N 1
ATOM 1856 C CA . ASP A 1 244 ? 1.871 20.879 -14.963 1.00 62.12 244 ASP A CA 1
ATOM 1857 C C . ASP A 1 244 ? 2.222 19.379 -14.788 1.00 62.12 244 ASP A C 1
ATOM 1859 O O . ASP A 1 244 ? 2.275 18.872 -13.666 1.00 62.12 244 ASP A O 1
ATOM 1863 N N . THR A 1 245 ? 2.481 18.627 -15.861 1.00 70.81 245 THR A N 1
ATOM 1864 C CA . THR A 1 245 ? 2.750 17.176 -15.766 1.00 70.81 245 THR A CA 1
ATOM 1865 C C . THR A 1 245 ? 3.913 16.691 -16.626 1.00 70.81 245 THR A C 1
ATOM 1867 O O . THR A 1 245 ? 4.056 15.483 -16.787 1.00 70.81 245 THR A O 1
ATOM 1870 N N . ASN A 1 246 ? 4.702 17.573 -17.245 1.00 81.81 246 ASN A N 1
ATOM 1871 C CA . ASN A 1 246 ? 5.840 17.136 -18.061 1.00 81.81 246 ASN A CA 1
ATOM 1872 C C . ASN A 1 246 ? 7.061 16.884 -17.182 1.00 81.81 246 ASN A C 1
ATOM 1874 O O . ASN A 1 246 ? 7.387 17.715 -16.337 1.00 81.81 246 ASN A O 1
ATOM 1878 N N . ILE A 1 247 ? 7.717 15.743 -17.400 1.00 86.81 247 ILE A N 1
ATOM 1879 C CA . ILE A 1 247 ? 8.869 15.297 -16.620 1.00 86.81 247 ILE A CA 1
ATOM 1880 C C . ILE A 1 247 ? 10.074 15.136 -17.536 1.00 86.81 247 ILE A C 1
ATOM 1882 O O . ILE A 1 247 ? 9.946 14.580 -18.628 1.00 86.81 247 ILE A O 1
ATOM 1886 N N . VAL A 1 248 ? 11.238 15.567 -17.055 1.00 89.81 248 VAL A N 1
ATOM 1887 C CA . VAL A 1 248 ? 12.536 15.270 -17.662 1.00 89.81 248 VAL A CA 1
ATOM 1888 C C . VAL A 1 248 ? 13.472 14.590 -16.668 1.00 89.81 248 VAL A C 1
ATOM 1890 O O . VAL A 1 248 ? 13.380 14.803 -15.459 1.00 89.81 248 VAL A O 1
ATOM 1893 N N . VAL A 1 249 ? 14.399 13.793 -17.187 1.00 91.94 249 VAL A N 1
ATOM 1894 C CA . VAL A 1 249 ? 15.450 13.119 -16.416 1.00 91.94 249 VAL A CA 1
ATOM 1895 C C . VAL A 1 249 ? 16.731 13.949 -16.447 1.00 91.94 249 VAL A C 1
ATOM 1897 O O . VAL A 1 249 ? 17.112 14.449 -17.505 1.00 91.94 249 VAL A O 1
ATOM 1900 N N . THR A 1 250 ? 17.398 14.091 -15.303 1.00 89.00 250 THR A N 1
ATOM 1901 C CA . THR A 1 250 ? 18.652 14.847 -15.145 1.00 89.00 250 THR A CA 1
ATOM 1902 C C . THR A 1 250 ? 19.723 14.019 -14.428 1.00 89.00 250 THR A C 1
ATOM 1904 O O . THR A 1 250 ? 19.441 12.922 -13.971 1.00 89.00 250 THR A O 1
ATOM 1907 N N . ASP A 1 251 ? 20.919 14.590 -14.262 1.00 86.06 251 ASP A N 1
ATOM 1908 C CA . ASP A 1 251 ? 22.049 14.015 -13.515 1.00 86.06 251 ASP A CA 1
ATOM 1909 C C . ASP A 1 251 ? 22.625 12.731 -14.137 1.00 86.06 251 ASP A C 1
ATOM 1911 O O . ASP A 1 251 ? 22.577 11.622 -13.605 1.00 86.06 251 ASP A O 1
ATOM 1915 N N . PHE A 1 252 ? 23.247 12.913 -15.298 1.00 86.12 252 PHE A N 1
ATOM 1916 C CA . PHE A 1 252 ? 23.859 11.849 -16.089 1.00 86.12 252 PHE A CA 1
ATOM 1917 C C . PHE A 1 252 ? 25.269 11.438 -15.630 1.00 86.12 252 PHE A C 1
ATOM 1919 O O . PHE A 1 252 ? 25.963 10.715 -16.348 1.00 86.12 252 PHE A O 1
ATOM 1926 N N . GLY A 1 253 ? 25.707 11.848 -14.434 1.00 82.31 253 GLY A N 1
ATOM 1927 C CA . GLY A 1 253 ? 27.053 11.574 -13.907 1.00 82.31 253 GLY A CA 1
ATOM 1928 C C . GLY A 1 253 ? 27.376 10.084 -13.696 1.00 82.31 253 GLY A C 1
ATOM 1929 O O . GLY A 1 253 ? 28.511 9.722 -13.383 1.00 82.31 253 GLY A O 1
ATOM 1930 N N . MET A 1 254 ? 26.396 9.193 -13.877 1.00 88.19 254 MET A N 1
ATOM 1931 C CA . MET A 1 254 ? 26.551 7.741 -13.743 1.00 88.19 254 MET A CA 1
ATOM 1932 C C . MET A 1 254 ? 26.183 6.947 -14.999 1.00 88.19 254 MET A C 1
ATOM 1934 O O . MET A 1 254 ? 26.240 5.715 -14.959 1.00 88.19 254 MET A O 1
ATOM 1938 N N . VAL A 1 255 ? 25.890 7.626 -16.112 1.00 89.94 255 VAL A N 1
ATOM 1939 C CA . VAL A 1 255 ? 25.486 6.981 -17.365 1.00 89.94 255 VAL A CA 1
ATOM 1940 C C . VAL A 1 255 ? 26.524 5.956 -17.839 1.00 89.94 255 VAL A C 1
ATOM 1942 O O . VAL A 1 255 ? 27.736 6.101 -17.627 1.00 89.94 255 VAL A O 1
ATOM 1945 N N . ALA A 1 256 ? 26.053 4.880 -18.462 1.00 89.25 256 ALA A N 1
ATOM 1946 C CA . ALA A 1 256 ? 26.921 3.877 -19.066 1.00 89.25 256 ALA A CA 1
ATOM 1947 C C . ALA A 1 256 ? 26.225 3.142 -20.202 1.00 89.25 256 ALA A C 1
ATOM 1949 O O . ALA A 1 256 ? 25.024 2.895 -20.139 1.00 89.25 256 ALA A O 1
ATOM 1950 N N . GLU A 1 257 ? 26.999 2.701 -21.188 1.00 89.88 257 GLU A N 1
ATOM 1951 C CA . GLU A 1 257 ? 26.496 1.759 -22.184 1.00 89.88 257 GLU A CA 1
ATOM 1952 C C . GLU A 1 257 ? 26.090 0.436 -21.527 1.00 89.88 257 GLU A C 1
ATOM 1954 O O . GLU A 1 257 ? 26.771 -0.075 -20.628 1.00 89.88 257 GLU A O 1
ATOM 1959 N N . LEU 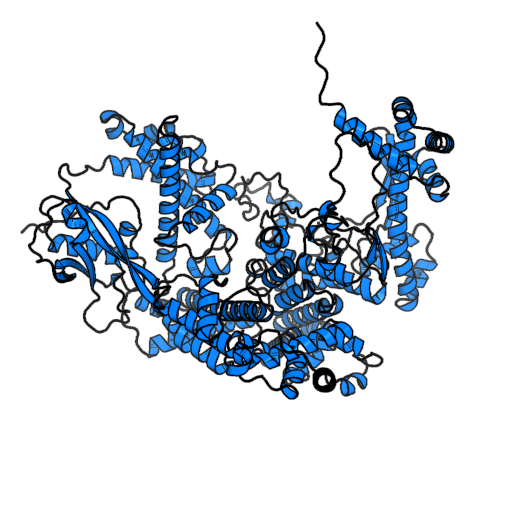A 1 258 ? 24.974 -0.124 -21.984 1.00 91.56 258 LEU A N 1
ATOM 1960 C CA . LEU A 1 258 ? 24.476 -1.398 -21.487 1.00 91.56 258 LEU A CA 1
ATOM 1961 C C . LEU A 1 258 ? 25.424 -2.539 -21.880 1.00 91.56 258 LEU A C 1
ATOM 1963 O O . LEU A 1 258 ? 26.064 -2.529 -22.928 1.00 91.56 258 LEU A O 1
ATOM 1967 N N . GLY A 1 259 ? 25.541 -3.534 -21.005 1.00 89.19 259 GLY A N 1
ATOM 1968 C CA . GLY A 1 259 ? 26.428 -4.683 -21.166 1.00 89.19 259 GLY A CA 1
ATOM 1969 C C . GLY A 1 259 ? 27.887 -4.428 -20.779 1.00 89.19 259 GLY A C 1
ATOM 1970 O O . GLY A 1 259 ? 28.603 -5.401 -20.533 1.00 89.19 259 GLY A O 1
ATOM 1971 N N . GLN A 1 260 ? 28.317 -3.167 -20.656 1.00 89.31 260 GLN A N 1
ATOM 1972 C CA . GLN A 1 260 ? 29.679 -2.818 -20.255 1.00 89.31 260 GLN A CA 1
ATOM 1973 C C . GLN A 1 260 ? 29.933 -3.071 -18.770 1.00 89.31 260 GLN A C 1
ATOM 1975 O O . GLN A 1 260 ? 29.029 -3.056 -17.932 1.00 89.31 260 GLN A O 1
ATOM 1980 N N . THR A 1 261 ? 31.204 -3.282 -18.433 1.00 89.88 261 THR A N 1
ATOM 1981 C CA . THR A 1 261 ? 31.632 -3.433 -17.042 1.00 89.88 261 THR A CA 1
ATOM 1982 C C . THR A 1 261 ? 31.941 -2.074 -16.427 1.00 89.88 261 THR A C 1
ATOM 1984 O O . THR A 1 261 ? 32.776 -1.328 -16.934 1.00 89.88 261 THR A O 1
ATOM 1987 N N . VAL A 1 262 ? 31.308 -1.773 -15.298 1.00 87.50 262 VAL A N 1
ATOM 1988 C CA . VAL A 1 262 ? 31.328 -0.458 -14.661 1.00 87.50 262 VAL A CA 1
ATOM 1989 C C . VAL A 1 262 ? 31.648 -0.551 -13.169 1.00 87.50 262 VAL A C 1
ATOM 1991 O O . VAL A 1 262 ? 31.381 -1.586 -12.557 1.00 87.50 262 VAL A O 1
ATOM 1994 N N . PRO A 1 263 ? 32.215 0.495 -12.542 1.00 86.50 263 PRO A N 1
ATOM 1995 C CA . PRO A 1 263 ? 32.368 0.529 -11.090 1.00 86.50 263 PRO A CA 1
ATOM 1996 C C . PRO A 1 263 ? 31.012 0.455 -10.382 1.00 86.50 263 PRO A C 1
ATOM 1998 O O . PRO A 1 263 ? 30.020 0.980 -10.888 1.00 86.50 263 PRO A O 1
ATOM 2001 N N . PHE A 1 264 ? 30.981 -0.145 -9.192 1.00 87.38 264 PHE A N 1
ATOM 2002 C CA . PHE A 1 264 ? 29.825 -0.078 -8.298 1.00 87.38 264 PHE A CA 1
ATOM 2003 C C . PHE A 1 264 ? 29.466 1.385 -7.990 1.00 87.38 264 PHE A C 1
ATOM 2005 O O . PHE A 1 264 ? 30.318 2.151 -7.530 1.00 87.38 264 PHE A O 1
ATOM 2012 N N . ARG A 1 265 ? 28.216 1.770 -8.263 1.00 87.25 265 ARG A N 1
ATOM 2013 C CA . ARG A 1 265 ? 27.719 3.152 -8.208 1.00 87.25 265 ARG A CA 1
ATOM 2014 C C . ARG A 1 265 ? 26.197 3.193 -8.064 1.00 87.25 265 ARG A C 1
ATOM 2016 O O . ARG A 1 265 ? 25.557 2.152 -8.172 1.00 87.25 265 ARG A O 1
ATOM 2023 N N . GLY A 1 266 ? 25.664 4.390 -7.830 1.00 90.12 266 GLY A N 1
ATOM 2024 C CA . GLY A 1 266 ? 24.243 4.675 -7.628 1.00 90.12 266 GLY A CA 1
ATOM 2025 C C . GLY A 1 266 ? 23.909 5.048 -6.182 1.00 90.12 266 GLY A C 1
ATOM 2026 O O . GLY A 1 266 ? 24.746 4.977 -5.274 1.00 90.12 266 GLY A O 1
ATOM 2027 N N . THR A 1 267 ? 22.662 5.448 -5.955 1.00 92.31 267 THR A N 1
ATOM 2028 C CA . THR A 1 267 ? 22.166 5.833 -4.629 1.00 92.31 267 THR A CA 1
ATOM 2029 C C . THR A 1 267 ? 21.674 4.602 -3.851 1.00 92.31 267 THR A C 1
ATOM 2031 O O . THR A 1 267 ? 20.705 3.969 -4.249 1.00 92.31 267 THR A O 1
ATOM 2034 N N . VAL A 1 268 ? 22.311 4.286 -2.708 1.00 92.81 268 VAL A N 1
ATOM 2035 C CA . VAL A 1 268 ? 22.109 3.058 -1.886 1.00 92.81 268 VAL A CA 1
ATOM 2036 C C . VAL A 1 268 ? 20.657 2.555 -1.763 1.00 92.81 268 VAL A C 1
ATOM 2038 O O . VAL A 1 268 ? 20.431 1.370 -1.985 1.00 92.81 268 VAL A O 1
ATOM 2041 N N . PRO A 1 269 ? 19.662 3.397 -1.436 1.00 92.69 269 PRO A N 1
ATOM 2042 C CA . PRO A 1 269 ? 18.262 2.982 -1.329 1.00 92.69 269 PRO A CA 1
ATOM 2043 C C . PRO A 1 269 ? 17.649 2.469 -2.633 1.00 92.69 269 PRO A C 1
ATOM 2045 O O . PRO A 1 269 ? 16.691 1.716 -2.568 1.00 92.69 269 PRO A O 1
ATOM 2048 N N . PHE A 1 270 ? 18.162 2.871 -3.791 1.00 94.62 270 PHE A N 1
ATOM 2049 C CA . PHE A 1 270 ? 17.629 2.510 -5.107 1.00 94.62 270 PHE A CA 1
ATOM 2050 C C . PHE A 1 270 ? 18.448 1.417 -5.801 1.00 94.62 270 PHE A C 1
ATOM 2052 O O . PHE A 1 270 ? 18.106 1.013 -6.908 1.00 94.62 270 PHE A O 1
ATOM 2059 N N . LEU A 1 271 ? 19.523 0.931 -5.169 1.00 94.44 271 LEU A N 1
ATOM 2060 C CA . LEU A 1 271 ? 20.349 -0.131 -5.735 1.00 94.44 271 LEU A CA 1
ATOM 2061 C C . LEU A 1 271 ? 19.580 -1.449 -5.773 1.00 94.44 271 LEU A C 1
ATOM 2063 O O . LEU A 1 271 ? 19.024 -1.882 -4.759 1.00 94.44 271 LEU A O 1
ATOM 2067 N N . ALA A 1 272 ? 19.603 -2.097 -6.935 1.00 95.00 272 ALA A N 1
ATOM 2068 C CA . ALA A 1 272 ? 18.956 -3.383 -7.125 1.00 95.00 272 ALA A CA 1
ATOM 2069 C C . ALA A 1 272 ? 19.648 -4.489 -6.300 1.00 95.00 272 ALA A C 1
ATOM 2071 O O . ALA A 1 272 ? 20.876 -4.460 -6.153 1.00 95.00 272 ALA A O 1
ATOM 2072 N N . PRO A 1 273 ? 18.904 -5.476 -5.762 1.00 94.94 273 PRO A N 1
ATOM 2073 C CA . PRO A 1 273 ? 19.467 -6.506 -4.889 1.00 94.94 273 PRO A CA 1
ATOM 2074 C C . PRO A 1 273 ? 20.619 -7.312 -5.505 1.00 94.94 273 PRO A C 1
ATOM 2076 O O . PRO A 1 273 ? 21.552 -7.695 -4.809 1.00 94.94 273 PRO A O 1
ATOM 2079 N N . GLU A 1 274 ? 20.569 -7.588 -6.807 1.00 92.06 274 GLU A N 1
ATOM 2080 C CA . GLU A 1 274 ? 21.602 -8.314 -7.558 1.00 92.06 274 GLU A CA 1
ATOM 2081 C C . GLU A 1 274 ? 22.894 -7.517 -7.804 1.00 92.06 274 GLU A C 1
ATOM 2083 O O . GLU A 1 274 ? 23.886 -8.085 -8.253 1.00 92.06 274 GLU A O 1
ATOM 2088 N N . MET A 1 275 ? 22.919 -6.217 -7.485 1.00 92.12 275 MET A N 1
ATOM 2089 C CA . MET A 1 275 ? 24.147 -5.418 -7.545 1.00 92.12 275 MET A CA 1
ATOM 2090 C C . MET A 1 275 ? 25.101 -5.725 -6.382 1.00 92.12 275 MET A C 1
ATOM 2092 O O . MET A 1 275 ? 26.293 -5.433 -6.481 1.00 92.12 275 MET A O 1
ATOM 2096 N N . GLU A 1 276 ? 24.604 -6.296 -5.280 1.00 91.12 276 GLU A N 1
ATOM 2097 C CA . GLU A 1 276 ? 25.452 -6.847 -4.221 1.00 91.12 276 GLU A CA 1
ATOM 2098 C C . GLU A 1 276 ? 25.934 -8.237 -4.650 1.00 91.12 276 GLU A C 1
ATOM 2100 O O . GLU A 1 276 ? 25.123 -9.133 -4.891 1.00 91.12 276 GLU A O 1
ATOM 2105 N N . LYS A 1 277 ? 27.254 -8.429 -4.736 1.00 83.62 277 LYS A N 1
ATOM 2106 C CA . LYS A 1 277 ? 27.822 -9.760 -4.974 1.00 83.62 277 LYS A CA 1
ATOM 2107 C C . LYS A 1 277 ? 27.740 -10.611 -3.710 1.00 83.62 277 LYS A C 1
ATOM 2109 O O . LYS A 1 277 ? 27.662 -10.084 -2.600 1.00 83.62 277 LYS A O 1
ATOM 2114 N N . GLU A 1 278 ? 27.759 -11.925 -3.894 1.00 83.75 278 GLU A N 1
ATOM 2115 C CA . GLU A 1 278 ? 27.919 -12.861 -2.786 1.00 83.75 278 GLU A CA 1
ATOM 2116 C C . GLU A 1 278 ? 29.266 -12.613 -2.096 1.00 83.75 278 GLU A C 1
ATOM 2118 O O . GLU A 1 278 ? 30.297 -12.482 -2.761 1.00 83.75 278 GLU A O 1
ATOM 2123 N N . LYS A 1 279 ? 29.237 -12.480 -0.768 1.00 84.75 279 LYS A N 1
ATOM 2124 C CA . LYS A 1 279 ? 30.419 -12.141 0.032 1.00 84.75 279 LYS A CA 1
ATOM 2125 C C . LYS A 1 279 ? 31.163 -13.383 0.493 1.00 84.75 279 LYS A C 1
ATOM 2127 O O . LYS A 1 279 ? 30.552 -14.365 0.909 1.00 84.75 279 LYS A O 1
ATOM 2132 N N . GLU A 1 280 ? 32.491 -13.303 0.505 1.00 74.88 280 GLU A N 1
ATOM 2133 C CA . GLU A 1 280 ? 33.321 -14.369 1.061 1.00 74.88 280 GLU A CA 1
ATOM 2134 C C . GLU A 1 280 ? 33.142 -14.455 2.591 1.00 74.88 280 GLU A C 1
ATOM 2136 O O . GLU A 1 280 ? 33.155 -13.420 3.279 1.00 74.88 280 GLU A O 1
ATOM 2141 N N . PRO A 1 281 ? 33.002 -15.670 3.163 1.00 61.66 281 PRO A N 1
ATOM 2142 C CA . PRO A 1 281 ? 32.980 -15.842 4.608 1.00 61.66 281 PRO A CA 1
ATOM 2143 C C . PRO A 1 281 ? 34.322 -15.391 5.211 1.00 61.66 281 PRO A C 1
ATOM 2145 O O . PRO A 1 281 ? 35.378 -15.605 4.606 1.00 61.66 281 PRO A O 1
ATOM 2148 N N . PRO A 1 282 ? 34.326 -14.773 6.407 1.00 56.59 282 PRO A N 1
ATOM 2149 C CA . PRO A 1 282 ? 35.565 -14.335 7.036 1.00 56.59 282 PRO A CA 1
ATOM 2150 C C . PRO A 1 282 ? 36.491 -15.539 7.249 1.00 56.59 282 PRO A C 1
ATOM 2152 O O . PRO A 1 282 ? 36.148 -16.483 7.959 1.00 56.59 282 PRO A O 1
ATOM 2155 N N . SER A 1 283 ? 37.668 -15.518 6.613 1.00 49.00 283 SER A N 1
ATOM 2156 C CA . SER A 1 283 ? 38.664 -16.582 6.763 1.00 49.00 283 SER A CA 1
ATOM 2157 C C . SER A 1 283 ? 39.093 -16.702 8.235 1.00 49.00 283 SER A C 1
ATOM 2159 O O . SER A 1 283 ? 39.565 -15.715 8.802 1.00 49.00 283 SER A O 1
ATOM 2161 N N . PRO A 1 284 ? 39.013 -17.893 8.859 1.00 46.56 284 PRO A N 1
ATOM 2162 C CA . PRO A 1 284 ? 39.315 -18.076 10.283 1.00 46.56 284 PRO A CA 1
ATOM 2163 C C . PRO A 1 284 ? 40.810 -17.957 10.649 1.00 46.56 284 PRO A C 1
ATOM 2165 O O . PRO A 1 284 ? 41.167 -18.094 11.814 1.00 46.56 284 PRO A O 1
ATOM 2168 N N . SER A 1 285 ? 41.709 -17.703 9.692 1.00 42.09 285 SER A N 1
ATOM 2169 C CA . SER A 1 285 ? 43.162 -17.859 9.871 1.00 42.09 285 SER A CA 1
ATOM 2170 C C . SER A 1 285 ? 43.981 -16.568 9.981 1.00 42.09 285 SER A C 1
ATOM 2172 O O . SER A 1 285 ? 45.209 -16.624 9.924 1.00 42.09 285 SER A O 1
ATOM 2174 N N . LYS A 1 286 ? 43.364 -15.399 10.185 1.00 40.81 286 LYS A N 1
ATOM 2175 C CA . LYS A 1 286 ? 44.111 -14.169 10.511 1.00 40.81 286 LYS A CA 1
ATOM 2176 C C . LYS A 1 286 ? 43.465 -13.417 11.663 1.00 40.81 286 LYS A C 1
ATOM 2178 O O . LYS A 1 286 ? 42.867 -12.365 11.476 1.00 40.81 286 LYS A O 1
ATOM 2183 N N . ALA A 1 287 ? 43.631 -13.966 12.864 1.00 37.59 287 ALA A N 1
ATOM 2184 C CA . ALA A 1 287 ? 43.622 -13.153 14.069 1.00 37.59 287 ALA A CA 1
ATOM 2185 C C . ALA A 1 287 ? 44.713 -12.084 13.905 1.00 37.59 287 ALA A C 1
ATOM 2187 O O . ALA A 1 287 ? 45.907 -12.387 13.864 1.00 37.59 287 ALA A O 1
ATOM 2188 N N . GLU A 1 288 ? 44.278 -10.847 13.692 1.00 37.53 288 GLU A N 1
ATOM 2189 C CA . GLU A 1 288 ? 45.142 -9.687 13.548 1.00 37.53 288 GLU A CA 1
ATOM 2190 C C . GLU A 1 288 ? 46.010 -9.546 14.799 1.00 37.53 288 GLU A C 1
ATOM 2192 O O . GLU A 1 288 ? 45.522 -9.382 15.916 1.00 37.53 288 GLU A O 1
ATOM 2197 N N . THR A 1 289 ? 47.324 -9.622 14.612 1.00 33.69 289 THR A N 1
ATOM 2198 C CA . THR A 1 289 ? 48.285 -9.198 15.625 1.00 33.69 289 THR A CA 1
ATOM 2199 C C . THR A 1 289 ? 48.177 -7.670 15.733 1.00 33.69 289 THR A C 1
ATOM 2201 O O . THR A 1 289 ? 48.356 -6.989 14.715 1.00 33.69 289 THR A O 1
ATOM 2204 N N . PRO A 1 290 ? 47.888 -7.093 16.913 1.00 33.59 290 PRO A N 1
ATOM 2205 C CA . PRO A 1 290 ? 47.800 -5.647 17.057 1.00 33.59 290 PRO A CA 1
ATOM 2206 C C . PRO A 1 290 ? 49.200 -5.046 16.878 1.00 33.59 290 PRO A C 1
ATOM 2208 O O . PRO A 1 290 ? 50.082 -5.272 17.701 1.00 33.59 290 PRO A O 1
ATOM 2211 N N . GLY A 1 291 ? 49.420 -4.310 15.783 1.00 35.81 291 GLY A N 1
ATOM 2212 C CA . GLY A 1 291 ? 50.675 -3.582 15.539 1.00 35.81 291 GLY A CA 1
ATOM 2213 C C . GLY A 1 291 ? 51.197 -3.584 14.099 1.00 35.81 291 GLY A C 1
ATOM 2214 O O . GLY A 1 291 ? 52.113 -2.826 13.791 1.00 35.81 291 GLY A O 1
ATOM 2215 N N . SER A 1 292 ? 50.626 -4.372 13.185 1.00 30.20 292 SER A N 1
ATOM 2216 C CA . SER A 1 292 ? 51.023 -4.325 11.773 1.00 30.20 292 SER A CA 1
ATOM 2217 C C . SER A 1 292 ? 50.212 -3.266 11.019 1.00 30.20 292 SER A C 1
ATOM 2219 O O . SER A 1 292 ? 49.056 -3.495 10.670 1.00 30.20 292 SER A O 1
ATOM 2221 N N . MET A 1 293 ? 50.819 -2.108 10.725 1.00 35.66 293 MET A N 1
ATOM 2222 C CA . MET A 1 293 ? 50.344 -1.226 9.649 1.00 35.66 293 MET A CA 1
ATOM 2223 C C . MET A 1 293 ? 50.595 -1.907 8.297 1.00 35.66 293 MET A C 1
ATOM 2225 O O . MET A 1 293 ? 51.494 -1.541 7.541 1.00 35.66 293 MET A O 1
ATOM 2229 N N . ALA A 1 294 ? 49.808 -2.937 7.997 1.00 29.41 294 ALA A N 1
ATOM 2230 C CA . ALA A 1 294 ? 49.713 -3.467 6.655 1.00 29.41 294 ALA A CA 1
ATOM 2231 C C . ALA A 1 294 ? 49.038 -2.403 5.784 1.00 29.41 294 ALA A C 1
ATOM 2233 O O . ALA A 1 294 ? 47.872 -2.056 5.978 1.00 29.41 294 ALA A O 1
ATOM 2234 N N . VAL A 1 295 ? 49.800 -1.871 4.829 1.00 32.50 295 VAL A N 1
ATOM 2235 C CA . VAL A 1 295 ? 49.302 -1.052 3.721 1.00 32.50 295 VAL A CA 1
ATOM 2236 C C . VAL A 1 295 ? 48.026 -1.710 3.180 1.00 32.50 295 VAL A C 1
ATOM 2238 O O . VAL A 1 295 ? 48.074 -2.903 2.859 1.00 32.50 295 VAL A O 1
ATOM 2241 N N . PRO A 1 296 ? 46.887 -0.995 3.084 1.00 32.84 296 PRO A N 1
ATOM 2242 C CA . PRO A 1 296 ? 45.659 -1.594 2.592 1.00 32.84 296 PRO A CA 1
ATOM 2243 C C . PRO A 1 296 ? 45.925 -2.124 1.183 1.00 32.84 296 PRO A C 1
ATOM 2245 O O . PRO A 1 296 ? 46.186 -1.354 0.254 1.00 32.84 296 PRO A O 1
ATOM 2248 N N . ARG A 1 297 ? 45.898 -3.456 1.030 1.00 36.25 297 ARG A N 1
ATOM 2249 C CA . ARG A 1 297 ? 45.888 -4.113 -0.281 1.00 36.25 297 ARG A CA 1
ATOM 2250 C C . ARG A 1 297 ? 44.824 -3.411 -1.123 1.00 36.25 297 ARG A C 1
ATOM 2252 O O . ARG A 1 297 ? 43.707 -3.217 -0.646 1.00 36.25 297 ARG A O 1
ATOM 2259 N N . ARG A 1 298 ? 45.223 -2.975 -2.328 1.00 38.16 298 ARG A N 1
ATOM 2260 C CA . ARG A 1 298 ? 44.410 -2.248 -3.319 1.00 38.16 298 ARG A CA 1
ATOM 2261 C C . ARG A 1 298 ? 42.929 -2.599 -3.171 1.00 38.16 298 ARG A C 1
ATOM 2263 O O . ARG A 1 298 ? 42.565 -3.748 -3.398 1.00 38.16 298 ARG A O 1
ATOM 2270 N N . ARG A 1 299 ? 42.101 -1.606 -2.816 1.00 44.25 299 ARG A N 1
ATOM 2271 C CA . ARG A 1 299 ? 40.634 -1.696 -2.874 1.00 44.25 299 ARG A CA 1
ATOM 2272 C C . ARG A 1 299 ? 40.268 -2.316 -4.226 1.00 44.25 299 ARG A C 1
ATOM 2274 O O . ARG A 1 299 ? 40.475 -1.659 -5.248 1.00 44.25 299 ARG A O 1
ATOM 2281 N N . SER A 1 300 ? 39.780 -3.556 -4.252 1.00 45.03 300 SER A N 1
ATOM 2282 C CA . SER A 1 300 ? 39.162 -4.109 -5.455 1.00 45.03 300 SER A CA 1
ATOM 2283 C C . SER A 1 300 ? 38.058 -3.125 -5.850 1.00 45.03 300 SER A C 1
ATOM 2285 O O . SER A 1 300 ? 37.200 -2.739 -5.048 1.00 45.03 300 SER A O 1
ATOM 2287 N N . SER A 1 301 ? 38.144 -2.584 -7.064 1.00 57.19 301 SER A N 1
ATOM 2288 C CA . SER A 1 301 ? 37.033 -1.816 -7.610 1.00 57.19 301 SER A CA 1
ATOM 2289 C C . SER A 1 301 ? 35.993 -2.847 -8.009 1.00 57.19 301 SER A C 1
ATOM 2291 O O . SER A 1 301 ? 36.113 -3.460 -9.067 1.00 57.19 301 SER A O 1
ATOM 2293 N N . LEU A 1 302 ? 35.027 -3.105 -7.122 1.00 67.88 302 LEU A N 1
ATOM 2294 C CA . LEU A 1 302 ? 33.893 -3.964 -7.434 1.00 67.88 302 LEU A CA 1
ATOM 2295 C C . LEU A 1 302 ? 33.301 -3.495 -8.767 1.00 67.88 302 LEU A C 1
ATOM 2297 O O . LEU A 1 302 ? 32.877 -2.344 -8.907 1.00 67.88 302 LEU A O 1
ATOM 2301 N N . ARG A 1 303 ? 33.355 -4.386 -9.754 1.00 79.81 303 ARG A N 1
ATOM 2302 C CA . ARG A 1 303 ? 32.911 -4.149 -11.122 1.00 79.81 303 ARG A CA 1
ATOM 2303 C C . ARG A 1 303 ? 31.618 -4.919 -11.370 1.00 79.81 303 ARG A C 1
ATOM 2305 O O . ARG A 1 303 ? 31.553 -6.118 -11.080 1.00 79.81 303 ARG A O 1
ATOM 2312 N N . LEU A 1 304 ? 30.616 -4.215 -11.883 1.00 85.44 304 LEU A N 1
ATOM 2313 C CA . LEU A 1 304 ? 29.283 -4.712 -12.208 1.00 85.44 304 LEU A CA 1
ATOM 2314 C C . LEU A 1 304 ? 29.045 -4.630 -13.711 1.00 85.44 304 LEU A C 1
ATOM 2316 O O . LEU A 1 304 ? 29.582 -3.748 -14.377 1.00 85.44 304 LEU A O 1
ATOM 2320 N N . ARG A 1 305 ? 28.207 -5.517 -14.241 1.00 90.69 305 ARG A N 1
ATOM 2321 C CA . ARG A 1 305 ? 27.695 -5.377 -15.604 1.00 90.69 305 ARG A CA 1
ATOM 2322 C C . ARG A 1 305 ? 26.555 -4.358 -15.597 1.00 90.69 305 ARG A C 1
ATOM 2324 O O . ARG A 1 305 ? 25.659 -4.448 -14.767 1.00 90.69 305 ARG A O 1
ATOM 2331 N N . ALA A 1 306 ? 26.599 -3.382 -16.491 1.00 91.44 306 ALA A N 1
ATOM 2332 C CA . ALA A 1 306 ? 25.547 -2.390 -16.672 1.00 91.44 306 ALA A CA 1
ATOM 2333 C C . ALA A 1 306 ? 24.314 -3.051 -17.315 1.00 91.44 306 ALA A C 1
ATOM 2335 O O . ALA A 1 306 ? 24.341 -3.361 -18.503 1.00 91.44 306 ALA A O 1
ATOM 2336 N N . LEU A 1 307 ? 23.255 -3.306 -16.542 1.00 92.75 307 LEU A N 1
ATOM 2337 C CA . LEU A 1 307 ? 22.040 -3.982 -17.016 1.00 92.75 307 LEU A CA 1
ATOM 2338 C C . LEU A 1 307 ? 20.809 -3.068 -16.904 1.00 92.75 307 LEU A C 1
ATOM 2340 O O . LEU A 1 307 ? 20.698 -2.353 -15.905 1.00 92.75 307 LEU A O 1
ATOM 2344 N N . PRO A 1 308 ? 19.849 -3.136 -17.852 1.00 94.25 308 PRO A N 1
ATOM 2345 C CA . PRO A 1 308 ? 18.592 -2.380 -17.775 1.00 94.25 308 PRO A CA 1
ATOM 2346 C C . PRO A 1 308 ? 17.820 -2.640 -16.481 1.00 94.25 308 PRO A C 1
ATOM 2348 O O . PRO A 1 308 ? 17.239 -1.725 -15.903 1.00 94.25 308 PRO A O 1
ATOM 2351 N N . ALA A 1 309 ? 17.864 -3.881 -15.985 1.00 94.50 309 ALA A N 1
ATOM 2352 C CA . ALA A 1 309 ? 17.165 -4.298 -14.775 1.00 94.50 309 ALA A CA 1
ATOM 2353 C C . ALA A 1 309 ? 17.526 -3.444 -13.545 1.00 94.50 309 ALA A C 1
ATOM 2355 O O . ALA A 1 309 ? 16.659 -3.221 -12.698 1.00 94.50 309 ALA A O 1
ATOM 2356 N N . HIS A 1 310 ? 18.761 -2.929 -13.456 1.00 95.44 310 HIS A N 1
ATOM 2357 C CA . HIS A 1 310 ? 19.183 -2.053 -12.357 1.00 95.44 310 HIS A CA 1
ATOM 2358 C C . HIS A 1 310 ? 18.403 -0.731 -12.360 1.00 95.44 310 HIS A C 1
ATOM 2360 O O . HIS A 1 310 ? 17.889 -0.308 -11.324 1.00 95.44 310 HIS A O 1
ATOM 2366 N N . ASP A 1 311 ? 18.270 -0.113 -13.536 1.00 97.31 311 ASP A N 1
ATOM 2367 C CA . ASP A 1 311 ? 17.483 1.106 -13.725 1.00 97.31 311 ASP A CA 1
ATOM 2368 C C . ASP A 1 311 ? 15.998 0.847 -13.481 1.00 97.31 311 ASP A C 1
ATOM 2370 O O . ASP A 1 311 ? 15.339 1.648 -12.825 1.00 97.31 311 ASP A O 1
ATOM 2374 N N . VAL A 1 312 ? 15.461 -0.279 -13.965 1.00 97.94 312 VAL A N 1
ATOM 2375 C CA . VAL A 1 312 ? 14.038 -0.602 -13.790 1.00 97.94 312 VAL A CA 1
ATOM 2376 C C . VAL A 1 312 ? 13.671 -0.748 -12.313 1.00 97.94 312 VAL A C 1
ATOM 2378 O O . VAL A 1 312 ? 12.640 -0.226 -11.886 1.00 97.94 312 VAL A O 1
ATOM 2381 N N . PHE A 1 313 ? 14.529 -1.381 -11.513 1.00 97.94 313 PHE A N 1
ATOM 2382 C CA . PHE A 1 313 ? 14.312 -1.491 -10.072 1.00 97.94 313 PHE A CA 1
ATOM 2383 C C . PHE A 1 313 ? 14.262 -0.116 -9.396 1.00 97.94 313 PHE A C 1
ATOM 2385 O O . PHE A 1 313 ? 13.307 0.203 -8.682 1.00 97.94 313 PHE A O 1
ATOM 2392 N N . ALA A 1 314 ? 15.254 0.732 -9.679 1.00 97.31 314 ALA A N 1
ATOM 2393 C CA . ALA A 1 314 ? 15.316 2.098 -9.172 1.00 97.31 314 ALA A CA 1
ATOM 2394 C C . ALA A 1 314 ? 14.109 2.943 -9.626 1.00 97.31 314 ALA A C 1
ATOM 2396 O O . ALA A 1 314 ? 13.531 3.706 -8.843 1.00 97.31 314 ALA A O 1
ATOM 2397 N N . LEU A 1 315 ? 13.673 2.764 -10.873 1.00 97.06 315 LEU A N 1
ATOM 2398 C CA . LEU A 1 315 ? 12.515 3.433 -11.449 1.00 97.06 315 LEU A CA 1
ATOM 2399 C C . LEU A 1 315 ? 11.206 2.979 -10.792 1.00 97.06 315 LEU A C 1
ATOM 2401 O O . LEU A 1 315 ? 10.373 3.825 -10.484 1.00 97.06 315 LEU A O 1
ATOM 2405 N N . GLY A 1 316 ? 11.045 1.689 -10.485 1.00 96.69 316 GLY A N 1
ATOM 2406 C CA . GLY A 1 316 ? 9.892 1.169 -9.744 1.00 96.69 316 GLY A CA 1
ATOM 2407 C C . GLY A 1 316 ? 9.772 1.772 -8.340 1.00 96.69 316 GLY A C 1
ATOM 2408 O O . GLY A 1 316 ? 8.696 2.216 -7.941 1.00 96.69 316 GLY A O 1
ATOM 2409 N N . LEU A 1 317 ? 10.887 1.890 -7.610 1.00 94.69 317 LEU A N 1
ATOM 2410 C CA . LEU A 1 317 ? 10.928 2.568 -6.305 1.00 94.69 317 LEU A CA 1
ATOM 2411 C C . LEU A 1 317 ? 10.663 4.082 -6.415 1.00 94.69 317 LEU A C 1
ATOM 2413 O O . LEU A 1 317 ? 10.035 4.693 -5.543 1.00 94.69 317 LEU A O 1
ATOM 2417 N N . THR A 1 318 ? 11.107 4.697 -7.511 1.00 93.12 318 THR A N 1
ATOM 2418 C CA . THR A 1 318 ? 10.845 6.112 -7.803 1.00 93.12 318 THR A CA 1
ATOM 2419 C C . THR A 1 318 ? 9.362 6.346 -8.109 1.00 93.12 318 THR A C 1
ATOM 2421 O O . THR A 1 318 ? 8.767 7.267 -7.554 1.00 93.12 318 THR A O 1
ATOM 2424 N N . LEU A 1 319 ? 8.726 5.471 -8.896 1.00 92.75 319 LEU A N 1
ATOM 2425 C CA . LEU A 1 319 ? 7.279 5.492 -9.133 1.00 92.75 319 LEU A CA 1
ATOM 2426 C C . LEU A 1 319 ? 6.491 5.268 -7.841 1.00 92.75 319 LEU A C 1
ATOM 2428 O O . LEU A 1 319 ? 5.526 5.986 -7.590 1.00 92.75 319 LEU A O 1
ATOM 2432 N N . ALA A 1 320 ? 6.921 4.333 -6.986 1.00 90.75 320 ALA A N 1
ATOM 2433 C CA . ALA A 1 320 ? 6.304 4.132 -5.676 1.00 90.75 320 ALA A CA 1
ATOM 2434 C C . ALA A 1 320 ? 6.270 5.446 -4.882 1.00 90.75 320 ALA A C 1
ATOM 2436 O O . ALA A 1 320 ? 5.226 5.803 -4.344 1.00 90.75 320 ALA A O 1
ATOM 2437 N N . SER A 1 321 ? 7.378 6.197 -4.893 1.00 84.75 321 SER A N 1
ATOM 2438 C CA . SER A 1 321 ? 7.494 7.499 -4.220 1.00 84.75 321 SER A CA 1
ATOM 2439 C C . SER A 1 321 ? 6.499 8.540 -4.713 1.00 84.75 321 SER A C 1
ATOM 2441 O O . SER A 1 321 ? 5.948 9.288 -3.909 1.00 84.75 321 SER A O 1
ATOM 2443 N N . VAL A 1 322 ? 6.208 8.545 -6.011 1.00 83.44 322 VAL A N 1
ATOM 2444 C CA . VAL A 1 322 ? 5.212 9.442 -6.606 1.00 83.44 322 VAL A CA 1
ATOM 2445 C C . VAL A 1 322 ? 3.796 9.096 -6.148 1.00 83.44 322 VAL A C 1
ATOM 2447 O O . VAL A 1 322 ? 3.014 9.992 -5.838 1.00 83.44 322 VAL A O 1
ATOM 2450 N N . TRP A 1 323 ? 3.472 7.809 -6.030 1.00 85.62 323 TRP A N 1
ATOM 2451 C CA . TRP A 1 323 ? 2.131 7.354 -5.651 1.00 85.62 323 TRP A CA 1
ATOM 2452 C C . TRP A 1 323 ? 1.807 7.468 -4.157 1.00 85.62 323 TRP A C 1
ATOM 2454 O O . TRP A 1 323 ? 0.632 7.414 -3.800 1.00 85.62 323 TRP A O 1
ATOM 2464 N N . PHE A 1 324 ? 2.802 7.677 -3.288 1.00 77.81 324 PHE A N 1
ATOM 2465 C CA . PHE A 1 324 ? 2.591 8.067 -1.884 1.00 77.81 324 PHE A CA 1
ATOM 2466 C C . PHE A 1 324 ? 3.038 9.508 -1.583 1.00 77.81 324 PHE A C 1
ATOM 2468 O O . PHE A 1 324 ? 3.103 9.905 -0.421 1.00 77.81 324 PHE A O 1
ATOM 2475 N N . MET A 1 325 ? 3.335 10.312 -2.610 1.00 71.88 325 MET A N 1
ATOM 2476 C CA . MET A 1 325 ? 3.832 11.686 -2.470 1.00 71.88 325 MET A CA 1
ATOM 2477 C C . MET A 1 325 ? 2.906 12.562 -1.625 1.00 71.88 325 MET A C 1
ATOM 2479 O O . MET A 1 325 ? 3.384 13.369 -0.827 1.00 71.88 325 MET A O 1
ATOM 2483 N N . SER A 1 326 ? 1.589 12.371 -1.758 1.00 62.41 326 SER A N 1
ATOM 2484 C CA . SER A 1 326 ? 0.619 13.049 -0.908 1.00 62.41 326 SER A CA 1
ATOM 2485 C C . SER A 1 326 ? 0.844 12.659 0.542 1.00 62.41 326 SER A C 1
ATOM 2487 O O . SER A 1 326 ? 1.064 13.558 1.333 1.00 62.41 326 SER A O 1
ATOM 2489 N N . ALA A 1 327 ? 0.944 11.358 0.856 1.00 56.75 327 ALA A N 1
ATOM 2490 C CA . ALA A 1 327 ? 1.112 10.765 2.190 1.00 56.75 327 ALA A CA 1
ATOM 2491 C C . ALA A 1 327 ? 2.355 11.216 3.000 1.00 56.75 327 ALA A C 1
ATOM 2493 O O . ALA A 1 327 ? 2.442 10.867 4.183 1.00 56.75 327 ALA A O 1
ATOM 2494 N N . SER A 1 328 ? 3.267 12.012 2.414 1.00 51.47 328 SER A N 1
ATOM 2495 C CA . SER A 1 328 ? 4.364 12.771 3.050 1.00 51.47 328 SER A CA 1
ATOM 2496 C C . SER A 1 328 ? 4.860 12.164 4.370 1.00 51.47 328 SER A C 1
ATOM 2498 O O . SER A 1 328 ? 4.624 12.677 5.472 1.00 51.47 328 SER A O 1
ATOM 2500 N N . SER A 1 329 ? 5.584 11.051 4.257 1.00 48.56 329 SER A N 1
ATOM 2501 C CA . SER A 1 329 ? 6.383 10.524 5.354 1.00 48.56 329 SER A CA 1
ATOM 2502 C C . SER A 1 329 ? 7.740 11.226 5.367 1.00 48.56 329 SER A C 1
ATOM 2504 O O . SER A 1 329 ? 8.485 11.142 4.395 1.00 48.56 329 SER A O 1
ATOM 2506 N N . ALA A 1 330 ? 8.120 11.837 6.489 1.00 47.94 330 ALA A N 1
ATOM 2507 C CA . ALA A 1 330 ? 9.494 12.279 6.758 1.00 47.94 330 ALA A CA 1
ATOM 2508 C C . ALA A 1 330 ? 10.430 11.081 7.053 1.00 47.94 330 ALA A C 1
ATOM 2510 O O . ALA A 1 330 ? 11.206 11.093 8.011 1.00 47.94 330 ALA A O 1
ATOM 2511 N N . VAL A 1 331 ? 10.264 9.996 6.293 1.00 51.75 331 VAL A N 1
ATOM 2512 C CA . VAL A 1 331 ? 11.053 8.764 6.334 1.00 51.75 331 VAL A CA 1
ATOM 2513 C C . VAL A 1 331 ? 11.977 8.806 5.131 1.00 51.75 331 VAL A C 1
ATOM 2515 O O . VAL A 1 331 ? 11.535 9.073 4.014 1.00 51.75 331 VAL A O 1
ATOM 2518 N N . THR A 1 332 ? 13.272 8.600 5.369 1.00 62.62 332 THR A N 1
ATOM 2519 C CA . THR A 1 332 ? 14.296 8.853 4.364 1.00 62.62 332 THR A CA 1
ATOM 2520 C C . THR A 1 332 ? 14.097 7.939 3.160 1.00 62.62 332 THR A C 1
ATOM 2522 O O . THR A 1 332 ? 14.148 8.472 2.067 1.00 62.62 332 THR A O 1
ATOM 2525 N N . PHE A 1 333 ? 13.740 6.654 3.303 1.00 78.81 333 PHE A N 1
ATOM 2526 C CA . PHE A 1 333 ? 13.275 5.803 2.188 1.00 78.81 333 PHE A CA 1
ATOM 2527 C C . PHE A 1 333 ? 12.447 4.619 2.723 1.00 78.81 333 PHE A C 1
ATOM 2529 O O . PHE A 1 333 ? 12.989 3.740 3.391 1.00 78.81 333 PHE A O 1
ATOM 2536 N N . LEU A 1 334 ? 11.140 4.568 2.438 1.00 79.62 334 LEU A N 1
ATOM 2537 C CA . LEU A 1 334 ? 10.202 3.646 3.108 1.00 79.62 334 LEU A CA 1
ATOM 2538 C C . LEU A 1 334 ? 10.553 2.164 2.958 1.00 79.62 334 LEU A C 1
ATOM 2540 O O . LEU A 1 334 ? 10.440 1.408 3.922 1.00 79.62 334 LEU A O 1
ATOM 2544 N N . TRP A 1 335 ? 11.009 1.740 1.781 1.00 88.31 335 TRP A N 1
ATOM 2545 C CA . TRP A 1 335 ? 11.416 0.351 1.570 1.00 88.31 335 TRP A CA 1
ATOM 2546 C C . TRP A 1 335 ? 12.675 -0.019 2.363 1.00 88.31 335 TRP A C 1
ATOM 2548 O O . TRP A 1 335 ? 12.803 -1.148 2.831 1.00 88.31 335 TRP A O 1
ATOM 2558 N N . VAL A 1 336 ? 13.570 0.936 2.618 1.00 89.44 336 VAL A N 1
ATOM 2559 C CA . VAL A 1 336 ? 14.732 0.707 3.483 1.00 89.44 336 VAL A CA 1
ATOM 2560 C C . VAL A 1 336 ? 14.277 0.506 4.924 1.00 89.44 336 VAL A C 1
ATOM 2562 O O . VAL A 1 336 ? 14.639 -0.489 5.547 1.00 89.44 336 VAL A O 1
ATOM 2565 N N . ASP A 1 337 ? 13.461 1.420 5.444 1.00 83.62 337 ASP A N 1
ATOM 2566 C CA . ASP A 1 337 ? 13.067 1.427 6.855 1.00 83.62 337 ASP A CA 1
ATOM 2567 C C . ASP A 1 337 ? 12.063 0.330 7.218 1.00 83.62 337 ASP A C 1
ATOM 2569 O O . ASP A 1 337 ? 12.107 -0.199 8.328 1.00 83.62 337 ASP A O 1
ATOM 2573 N N . ARG A 1 338 ? 11.186 -0.056 6.285 1.00 82.88 338 ARG A N 1
ATOM 2574 C CA . ARG A 1 338 ? 10.092 -1.004 6.553 1.00 82.88 338 ARG A CA 1
ATOM 2575 C C . ARG A 1 338 ? 10.295 -2.393 5.965 1.00 82.88 338 ARG A C 1
ATOM 2577 O O . ARG A 1 338 ? 9.689 -3.342 6.478 1.00 82.88 338 ARG A O 1
ATOM 2584 N N . CYS A 1 339 ? 11.094 -2.509 4.904 1.00 88.62 339 CYS A N 1
ATOM 2585 C CA . CYS A 1 339 ? 11.238 -3.749 4.142 1.00 88.62 339 CYS A CA 1
ATOM 2586 C C . CYS A 1 339 ? 12.644 -4.354 4.207 1.00 88.62 339 CYS A C 1
ATOM 2588 O O . CYS A 1 339 ? 12.756 -5.561 4.041 1.00 88.62 339 CYS A O 1
ATOM 2590 N N . ILE A 1 340 ? 13.694 -3.558 4.448 1.00 92.81 340 ILE A N 1
ATOM 2591 C CA . ILE A 1 340 ? 15.082 -4.049 4.487 1.00 92.81 340 ILE A CA 1
ATOM 2592 C C . ILE A 1 340 ? 15.614 -4.066 5.921 1.00 92.81 340 ILE A C 1
ATOM 2594 O O . ILE A 1 340 ? 15.856 -5.137 6.468 1.00 92.81 340 ILE A O 1
ATOM 2598 N N . ARG A 1 341 ? 15.754 -2.894 6.560 1.00 91.88 341 ARG A N 1
ATOM 2599 C CA . ARG A 1 341 ? 16.363 -2.738 7.896 1.00 91.88 341 ARG A CA 1
ATOM 2600 C C . ARG A 1 341 ? 15.790 -3.673 8.969 1.00 91.88 341 ARG A C 1
ATOM 2602 O O . ARG A 1 341 ? 16.602 -4.218 9.711 1.00 91.88 341 ARG A O 1
ATOM 2609 N N . PRO A 1 342 ? 14.464 -3.905 9.058 1.00 90.75 342 PRO A N 1
ATOM 2610 C CA . PRO A 1 342 ? 13.901 -4.778 10.089 1.00 90.75 342 PRO A CA 1
ATOM 2611 C C . PRO A 1 342 ? 14.313 -6.249 9.968 1.00 90.75 342 PRO A C 1
ATOM 2613 O O . PRO A 1 342 ? 14.174 -6.984 10.937 1.00 90.75 342 PRO A O 1
ATOM 2616 N N . TYR A 1 343 ? 14.794 -6.670 8.796 1.00 92.31 343 TYR A N 1
ATOM 2617 C CA . TYR A 1 343 ? 15.126 -8.064 8.489 1.00 92.31 343 TYR A CA 1
ATOM 2618 C C . TYR A 1 343 ? 16.625 -8.266 8.234 1.00 92.31 343 TYR A C 1
ATOM 2620 O O . TYR A 1 343 ? 17.042 -9.333 7.783 1.00 92.31 343 TYR A O 1
ATOM 2628 N N . LEU A 1 344 ? 17.445 -7.242 8.499 1.00 92.12 344 LEU A N 1
ATOM 2629 C CA . LEU A 1 344 ? 18.897 -7.375 8.469 1.00 92.12 344 LEU A CA 1
ATOM 2630 C C . LEU A 1 344 ? 19.375 -8.213 9.653 1.00 92.12 344 LEU A C 1
ATOM 2632 O O . LEU A 1 344 ? 18.847 -8.112 10.761 1.00 92.12 344 LEU A O 1
ATOM 2636 N N . LEU A 1 345 ? 20.437 -8.986 9.429 1.00 88.69 345 LEU A N 1
ATOM 2637 C CA . LEU A 1 345 ? 21.122 -9.675 10.516 1.00 88.69 345 LEU A CA 1
ATOM 2638 C C . LEU A 1 345 ? 21.672 -8.654 11.536 1.00 88.69 345 LEU A C 1
ATOM 2640 O O . LEU A 1 345 ? 22.082 -7.552 11.144 1.00 88.69 345 LEU A O 1
ATOM 2644 N N . PRO A 1 346 ? 21.722 -8.998 12.837 1.00 87.56 346 PRO A N 1
ATOM 2645 C CA . PRO A 1 346 ? 22.263 -8.113 13.864 1.00 87.56 346 PRO A CA 1
ATOM 2646 C C . PRO A 1 346 ? 23.657 -7.577 13.502 1.00 87.56 346 PRO A C 1
ATOM 2648 O O . PRO A 1 346 ? 24.549 -8.331 13.123 1.00 87.56 346 PRO A O 1
ATOM 2651 N N . GLY A 1 347 ? 23.848 -6.259 13.610 1.00 85.62 347 GLY A N 1
ATOM 2652 C CA . GLY A 1 347 ? 25.121 -5.588 13.311 1.00 85.62 347 GLY A CA 1
ATOM 2653 C C . GLY A 1 347 ? 25.355 -5.228 11.836 1.00 85.62 347 GLY A C 1
ATOM 2654 O O . GLY A 1 347 ? 26.249 -4.428 11.551 1.00 85.62 347 GLY A O 1
ATOM 2655 N N . VAL A 1 348 ? 24.539 -5.728 10.900 1.00 88.88 348 VAL A N 1
ATOM 2656 C CA . VAL A 1 348 ? 24.637 -5.374 9.475 1.00 88.88 348 VAL A CA 1
ATOM 2657 C C . VAL A 1 348 ? 24.099 -3.966 9.234 1.00 88.88 348 VAL A C 1
ATOM 2659 O O . VAL A 1 348 ? 23.000 -3.616 9.664 1.00 88.88 348 VAL A O 1
ATOM 2662 N N . ARG A 1 349 ? 24.866 -3.136 8.516 1.00 89.44 349 ARG A N 1
ATOM 2663 C CA . ARG A 1 349 ? 24.470 -1.764 8.173 1.00 89.44 349 ARG A CA 1
ATOM 2664 C C . ARG A 1 349 ? 24.101 -1.655 6.697 1.00 89.44 349 ARG A C 1
ATOM 2666 O O . ARG A 1 349 ? 24.850 -2.079 5.827 1.00 89.44 349 ARG A O 1
ATOM 2673 N N . PHE A 1 350 ? 22.977 -1.003 6.407 1.00 92.06 350 PHE A N 1
ATOM 2674 C CA . PHE A 1 350 ? 22.569 -0.696 5.035 1.00 92.06 350 PHE A CA 1
ATOM 2675 C C . PHE A 1 350 ? 23.314 0.543 4.512 1.00 92.06 350 PHE A C 1
ATOM 2677 O O . PHE A 1 350 ? 22.809 1.665 4.589 1.00 92.06 350 PHE A O 1
ATOM 2684 N N . THR A 1 351 ? 24.556 0.353 4.059 1.00 90.31 351 THR A N 1
ATOM 2685 C CA . THR A 1 351 ? 25.443 1.424 3.573 1.00 90.31 351 THR A CA 1
ATOM 2686 C C . THR A 1 351 ? 26.123 1.047 2.262 1.00 90.31 351 THR A C 1
ATOM 2688 O O . THR A 1 351 ? 26.261 -0.131 1.936 1.00 90.31 351 THR A O 1
ATOM 2691 N N . PHE A 1 352 ? 26.605 2.061 1.538 1.00 88.75 352 PHE A N 1
ATOM 2692 C CA . PHE A 1 352 ? 27.337 1.880 0.282 1.00 88.75 352 PHE A CA 1
ATOM 2693 C C . PHE A 1 352 ? 28.566 0.983 0.463 1.00 88.75 352 PHE A C 1
ATOM 2695 O O . PHE A 1 352 ? 28.766 0.052 -0.308 1.00 88.75 352 PHE A O 1
ATOM 2702 N N . ASP A 1 353 ? 29.353 1.217 1.518 1.00 87.12 353 ASP A N 1
ATOM 2703 C CA . ASP A 1 353 ? 30.548 0.417 1.801 1.00 87.12 353 ASP A CA 1
ATOM 2704 C C . ASP A 1 353 ? 30.216 -1.040 2.124 1.00 87.12 353 ASP A C 1
ATOM 2706 O O . ASP A 1 353 ? 30.947 -1.930 1.699 1.00 87.12 353 ASP A O 1
ATOM 2710 N N . THR A 1 354 ? 29.099 -1.297 2.815 1.00 88.50 354 THR A N 1
ATOM 2711 C CA . THR A 1 354 ? 28.678 -2.670 3.122 1.00 88.50 354 THR A CA 1
ATOM 2712 C C . THR A 1 354 ? 28.274 -3.409 1.852 1.00 88.50 354 THR A C 1
ATOM 2714 O O . THR A 1 354 ? 28.699 -4.542 1.670 1.00 88.50 354 THR A O 1
ATOM 2717 N N . LEU A 1 355 ? 27.496 -2.780 0.966 1.00 89.81 355 LEU A N 1
ATOM 2718 C CA . LEU A 1 355 ? 27.047 -3.389 -0.294 1.00 89.81 355 LEU A CA 1
ATOM 2719 C C . LEU A 1 355 ? 28.183 -3.569 -1.313 1.00 89.81 355 LEU A C 1
ATOM 2721 O O . LEU A 1 355 ? 28.176 -4.523 -2.081 1.00 89.81 355 LEU A O 1
ATOM 2725 N N . ARG A 1 356 ? 29.164 -2.658 -1.322 1.00 88.00 356 ARG A N 1
ATOM 2726 C CA . ARG A 1 356 ? 30.320 -2.713 -2.230 1.00 88.00 356 ARG A CA 1
ATOM 2727 C C . ARG A 1 356 ? 31.395 -3.711 -1.780 1.00 88.00 356 ARG A C 1
ATOM 2729 O O . ARG A 1 356 ? 32.277 -4.035 -2.569 1.00 88.00 356 ARG A O 1
ATOM 2736 N N . SER A 1 357 ? 31.396 -4.114 -0.511 1.00 85.31 357 SER A N 1
ATOM 2737 C CA . SER A 1 357 ? 32.435 -4.982 0.051 1.00 85.31 357 SER A CA 1
ATOM 2738 C C . SER A 1 357 ? 32.317 -6.415 -0.468 1.00 85.31 357 SER A C 1
ATOM 2740 O O . SER A 1 357 ? 31.231 -6.985 -0.430 1.00 85.31 357 SER A O 1
ATOM 2742 N N . ASP A 1 358 ? 33.450 -7.010 -0.848 1.00 83.19 358 ASP A N 1
ATOM 2743 C CA . ASP A 1 358 ? 33.564 -8.438 -1.192 1.00 83.19 358 ASP A CA 1
ATOM 2744 C C . ASP A 1 358 ? 33.595 -9.346 0.060 1.00 83.19 358 ASP A C 1
ATOM 2746 O O . ASP A 1 358 ? 33.478 -10.564 -0.038 1.00 83.19 358 ASP A O 1
ATOM 2750 N N . VAL A 1 359 ? 33.763 -8.759 1.253 1.00 80.94 359 VAL A N 1
ATOM 2751 C CA . VAL A 1 359 ? 33.916 -9.476 2.532 1.00 80.94 359 VAL A CA 1
ATOM 2752 C C . VAL A 1 359 ? 32.898 -8.970 3.553 1.00 80.94 359 VAL A C 1
ATOM 2754 O O . VAL A 1 359 ? 32.608 -7.769 3.615 1.00 80.94 359 VAL A O 1
ATOM 2757 N N . GLY A 1 360 ? 32.395 -9.870 4.398 1.00 80.75 360 GLY A N 1
ATOM 2758 C CA . GLY A 1 360 ? 31.502 -9.552 5.515 1.00 80.75 360 GLY A CA 1
ATOM 2759 C C . GLY A 1 360 ? 30.080 -10.089 5.324 1.00 80.75 360 GLY A C 1
ATOM 2760 O O . GLY A 1 360 ? 29.835 -10.888 4.426 1.00 80.75 360 GLY A O 1
ATOM 2761 N N . PRO A 1 361 ? 29.122 -9.684 6.174 1.00 84.56 361 PRO A N 1
ATOM 2762 C CA . PRO A 1 361 ? 27.766 -10.223 6.124 1.00 84.56 361 PRO A CA 1
ATOM 2763 C C . PRO A 1 361 ? 26.987 -9.708 4.906 1.00 84.56 361 PRO A C 1
ATOM 2765 O O . PRO A 1 361 ? 27.051 -8.519 4.570 1.00 84.56 361 PRO A O 1
ATOM 2768 N N . GLN A 1 362 ? 26.235 -10.603 4.261 1.00 89.12 362 GLN A N 1
ATOM 2769 C CA . GLN A 1 362 ? 25.344 -10.283 3.141 1.00 89.12 362 GLN A CA 1
ATOM 2770 C C . GLN A 1 362 ? 24.187 -9.386 3.606 1.00 89.12 362 GLN A C 1
ATOM 2772 O O . GLN A 1 362 ? 23.574 -9.652 4.642 1.00 89.12 362 GLN A O 1
ATOM 2777 N N . VAL A 1 363 ? 23.859 -8.348 2.832 1.00 92.56 363 VAL A N 1
ATOM 2778 C CA . VAL A 1 363 ? 22.671 -7.517 3.075 1.00 92.56 363 VAL A CA 1
ATOM 2779 C C . VAL A 1 363 ? 21.434 -8.181 2.468 1.00 92.56 363 VAL A C 1
ATOM 2781 O O . VAL A 1 363 ? 20.467 -8.446 3.176 1.00 92.56 363 VAL A O 1
ATOM 2784 N N . TYR A 1 364 ? 21.460 -8.487 1.170 1.00 93.19 364 TYR A N 1
ATOM 2785 C CA . TYR A 1 364 ? 20.338 -9.073 0.435 1.00 93.19 364 TYR A CA 1
ATOM 2786 C C . TYR A 1 364 ? 20.327 -10.606 0.491 1.00 93.19 364 TYR A C 1
ATOM 2788 O O . TYR A 1 364 ? 20.454 -11.284 -0.533 1.00 93.19 364 TYR A O 1
ATOM 2796 N N . THR A 1 365 ? 20.132 -11.154 1.693 1.00 92.00 365 THR A N 1
ATOM 2797 C CA . THR A 1 365 ? 19.852 -12.587 1.896 1.00 92.00 365 THR A CA 1
ATOM 2798 C C . THR A 1 365 ? 18.515 -12.993 1.259 1.00 92.00 365 THR A C 1
ATOM 2800 O O . THR A 1 365 ? 17.672 -12.142 0.959 1.00 92.00 365 THR A O 1
ATOM 2803 N N . SER A 1 366 ? 18.274 -14.298 1.087 1.00 88.38 366 SER A N 1
ATOM 2804 C CA . SER A 1 366 ? 16.977 -14.820 0.619 1.00 88.38 366 SER A CA 1
ATOM 2805 C C . SER A 1 366 ? 15.810 -14.331 1.488 1.00 88.38 366 SER A C 1
ATOM 2807 O O . SER A 1 366 ? 14.766 -13.942 0.965 1.00 88.38 366 SER A O 1
ATOM 2809 N N . HIS A 1 367 ? 16.017 -14.255 2.805 1.00 89.62 367 HIS A N 1
ATOM 2810 C CA . HIS A 1 367 ? 15.053 -13.719 3.762 1.00 89.62 367 HIS A CA 1
ATOM 2811 C C . HIS A 1 367 ? 14.734 -12.235 3.499 1.00 89.62 367 HIS A C 1
ATOM 2813 O O . HIS A 1 367 ? 13.565 -11.867 3.381 1.00 89.62 367 HIS A O 1
ATOM 2819 N N . VAL A 1 368 ? 15.753 -11.384 3.320 1.00 93.62 368 VAL A N 1
ATOM 2820 C CA . VAL A 1 368 ? 15.557 -9.951 3.026 1.00 93.62 368 VAL A CA 1
ATOM 2821 C C . VAL A 1 368 ? 14.871 -9.746 1.674 1.00 93.62 368 VAL A C 1
ATOM 2823 O O . VAL A 1 368 ? 13.939 -8.949 1.581 1.00 93.62 368 VAL A O 1
ATOM 2826 N N . ARG A 1 369 ? 15.277 -10.484 0.632 1.00 93.62 369 ARG A N 1
ATOM 2827 C CA . ARG A 1 369 ? 14.659 -10.415 -0.707 1.00 93.62 369 ARG A CA 1
ATOM 2828 C C . ARG A 1 369 ? 13.173 -10.770 -0.664 1.00 93.62 369 ARG A C 1
ATOM 2830 O O . ARG A 1 369 ? 12.350 -10.027 -1.198 1.00 93.62 369 ARG A O 1
ATOM 2837 N N . ARG A 1 370 ? 12.821 -11.842 0.049 1.00 89.31 370 ARG A N 1
ATOM 2838 C CA . ARG A 1 370 ? 11.432 -12.266 0.268 1.00 89.31 370 ARG A CA 1
ATOM 2839 C C . ARG A 1 370 ? 10.608 -11.186 0.959 1.00 89.31 370 ARG A C 1
ATOM 2841 O O . ARG A 1 370 ? 9.524 -10.832 0.498 1.00 89.31 370 ARG A O 1
ATOM 2848 N N . HIS A 1 371 ? 11.126 -10.633 2.055 1.00 90.12 371 HIS A N 1
ATOM 2849 C CA . HIS A 1 371 ? 10.430 -9.575 2.781 1.00 90.12 371 HIS A CA 1
ATOM 2850 C C . HIS A 1 371 ? 10.297 -8.296 1.960 1.00 90.12 371 HIS A C 1
ATOM 2852 O O . HIS A 1 371 ? 9.247 -7.663 2.033 1.00 90.12 371 HIS A O 1
ATOM 2858 N N . LEU A 1 372 ? 11.292 -7.948 1.142 1.00 92.94 372 LEU A N 1
ATOM 2859 C CA . LEU A 1 372 ? 11.213 -6.835 0.202 1.00 92.94 372 LEU A CA 1
ATOM 2860 C C . LEU A 1 372 ? 10.104 -7.049 -0.839 1.00 92.94 372 LEU A C 1
ATOM 2862 O O . LEU A 1 372 ? 9.236 -6.185 -0.963 1.00 92.94 372 LEU A O 1
ATOM 2866 N N . SER A 1 373 ? 10.061 -8.211 -1.499 1.00 91.00 373 SER A N 1
ATOM 2867 C CA . SER A 1 373 ? 9.009 -8.542 -2.476 1.00 91.00 373 SER A CA 1
ATOM 2868 C C . SER A 1 373 ? 7.610 -8.514 -1.838 1.00 91.00 373 SER A C 1
ATOM 2870 O O . SER A 1 373 ? 6.695 -7.848 -2.335 1.00 91.00 373 SER A O 1
ATOM 2872 N N . ARG A 1 374 ? 7.449 -9.113 -0.648 1.00 88.12 374 ARG A N 1
ATOM 2873 C CA . ARG A 1 374 ? 6.195 -9.061 0.129 1.00 88.12 374 ARG A CA 1
ATOM 2874 C C . ARG A 1 374 ? 5.804 -7.637 0.526 1.00 88.12 374 ARG A C 1
ATOM 2876 O O . ARG A 1 374 ? 4.625 -7.308 0.571 1.00 88.12 374 ARG A O 1
ATOM 2883 N N . CYS A 1 375 ? 6.776 -6.789 0.843 1.00 89.31 375 CYS A N 1
ATOM 2884 C CA . CYS A 1 375 ? 6.539 -5.417 1.279 1.00 89.31 375 CYS A CA 1
ATOM 2885 C C . CYS A 1 375 ? 6.036 -4.508 0.147 1.00 89.31 375 CYS A C 1
ATOM 2887 O O . CYS A 1 375 ? 5.234 -3.612 0.416 1.00 89.31 375 CYS A O 1
ATOM 2889 N N . MET A 1 376 ? 6.499 -4.760 -1.084 1.00 90.94 376 MET A N 1
ATOM 2890 C CA . MET A 1 376 ? 6.117 -4.039 -2.307 1.00 90.94 376 MET A CA 1
ATOM 2891 C C . MET A 1 376 ? 4.871 -4.621 -2.998 1.00 90.94 376 MET A C 1
ATOM 2893 O O . MET A 1 376 ? 4.306 -3.984 -3.882 1.00 90.94 376 MET A O 1
ATOM 2897 N N . SER A 1 377 ? 4.441 -5.825 -2.615 1.00 88.81 377 SER A N 1
ATOM 2898 C CA . SER A 1 377 ? 3.236 -6.471 -3.151 1.00 88.81 377 SER A CA 1
ATOM 2899 C C . SER A 1 377 ? 1.943 -5.777 -2.697 1.00 88.81 377 SER A C 1
ATOM 2901 O O . SER A 1 377 ? 1.958 -5.108 -1.660 1.00 88.81 377 SER A O 1
ATOM 2903 N N . PRO A 1 378 ? 0.814 -5.942 -3.419 1.00 83.88 378 PRO A N 1
ATOM 2904 C CA . PRO A 1 378 ? -0.496 -5.477 -2.957 1.00 83.88 378 PRO A CA 1
ATOM 2905 C C . PRO A 1 378 ? -0.786 -5.928 -1.515 1.00 83.88 378 PRO A C 1
ATOM 2907 O O . PRO A 1 378 ? -0.558 -7.086 -1.167 1.00 83.88 378 PRO A O 1
ATOM 2910 N N . GLY A 1 379 ? -1.212 -5.000 -0.653 1.00 79.19 379 GLY A N 1
ATOM 2911 C CA . GLY A 1 379 ? -1.388 -5.222 0.789 1.00 79.19 379 GLY A CA 1
ATOM 2912 C C . GLY A 1 379 ? -0.090 -5.346 1.607 1.00 79.19 379 GLY A C 1
ATOM 2913 O O . GLY A 1 379 ? -0.141 -5.535 2.824 1.00 79.19 379 GLY A O 1
ATOM 2914 N N . GLY A 1 380 ? 1.082 -5.205 0.984 1.00 85.81 380 GLY A N 1
ATOM 2915 C CA . GLY A 1 380 ? 2.391 -5.078 1.629 1.00 85.81 380 GLY A CA 1
ATOM 2916 C C . GLY A 1 380 ? 2.619 -3.687 2.230 1.00 85.81 380 GLY A C 1
ATOM 2917 O O . GLY A 1 380 ? 1.960 -2.726 1.854 1.00 85.81 380 GLY A O 1
ATOM 2918 N N . LYS A 1 381 ? 3.551 -3.537 3.185 1.00 83.62 381 LYS A N 1
ATOM 2919 C CA . LYS A 1 381 ? 3.693 -2.304 4.002 1.00 83.62 381 LYS A CA 1
ATOM 2920 C C . LYS A 1 381 ? 3.902 -1.007 3.201 1.00 83.62 381 LYS A C 1
ATOM 2922 O O . LYS A 1 381 ? 3.602 0.054 3.746 1.00 83.62 381 LYS A O 1
ATOM 2927 N N . VAL A 1 382 ? 4.451 -1.072 1.984 1.00 84.88 382 VAL A N 1
ATOM 2928 C CA . VAL A 1 382 ? 4.606 0.101 1.103 1.00 84.88 382 VAL A CA 1
ATOM 2929 C C . VAL A 1 382 ? 3.312 0.368 0.333 1.00 84.88 382 VAL A C 1
ATOM 2931 O O . VAL A 1 382 ? 2.887 1.517 0.279 1.00 84.88 382 VAL A O 1
ATOM 2934 N N . ASP A 1 383 ? 2.641 -0.673 -0.172 1.00 83.19 383 ASP A N 1
ATOM 2935 C CA . ASP A 1 383 ? 1.356 -0.544 -0.880 1.00 83.19 383 ASP A CA 1
ATOM 2936 C C . ASP A 1 383 ? 0.276 0.144 -0.036 1.00 83.19 383 ASP A C 1
ATOM 2938 O O . ASP A 1 383 ? -0.503 0.951 -0.541 1.00 83.19 383 ASP A O 1
ATOM 2942 N N . LYS A 1 384 ? 0.295 -0.103 1.279 1.00 78.75 384 LYS A N 1
ATOM 2943 C CA . LYS A 1 384 ? -0.608 0.521 2.262 1.00 78.75 384 LYS A CA 1
ATOM 2944 C C . LYS A 1 384 ? -0.522 2.051 2.316 1.00 78.75 384 LYS A C 1
ATOM 2946 O O . LYS A 1 384 ? -1.395 2.667 2.915 1.00 78.75 384 LYS A O 1
ATOM 2951 N N . LEU A 1 385 ? 0.532 2.649 1.762 1.00 78.31 385 LEU A N 1
ATOM 2952 C CA . LEU A 1 385 ? 0.766 4.095 1.784 1.00 78.31 385 LEU A CA 1
ATOM 2953 C C . LEU A 1 385 ? 0.415 4.789 0.470 1.00 78.31 385 LEU A C 1
ATOM 2955 O O . LEU A 1 385 ? 0.451 6.019 0.415 1.00 78.31 385 LEU A O 1
ATOM 2959 N N . TYR A 1 386 ? 0.132 4.029 -0.588 1.00 82.44 386 TYR A N 1
ATOM 2960 C CA . TYR A 1 386 ? -0.256 4.614 -1.862 1.00 82.44 386 TYR A CA 1
ATOM 2961 C C . TYR A 1 386 ? -1.575 5.376 -1.745 1.00 82.44 386 TYR A C 1
ATOM 2963 O O . TYR A 1 386 ? -2.400 5.112 -0.870 1.00 82.44 386 TYR A O 1
ATOM 2971 N N . LEU A 1 387 ? -1.778 6.319 -2.666 1.00 80.88 387 LEU A N 1
ATOM 2972 C CA . LEU A 1 387 ? -3.045 7.018 -2.820 1.00 80.88 387 LEU A CA 1
ATOM 2973 C C . LEU A 1 387 ? -4.197 5.990 -2.937 1.00 80.88 387 LEU A C 1
ATOM 2975 O O . LEU A 1 387 ? -4.101 5.090 -3.775 1.00 80.88 387 LEU A O 1
ATOM 2979 N N . PRO A 1 388 ? -5.297 6.120 -2.168 1.00 80.44 388 PRO A N 1
ATOM 2980 C CA . PRO A 1 388 ? -6.397 5.147 -2.168 1.00 80.44 388 PRO A CA 1
ATOM 2981 C C . PRO A 1 388 ? -6.998 4.865 -3.548 1.00 80.44 388 PRO A C 1
ATOM 2983 O O . PRO A 1 388 ? -7.410 3.747 -3.843 1.00 80.44 388 PRO A O 1
ATOM 2986 N N . SER A 1 389 ? -7.021 5.878 -4.416 1.00 84.69 389 SER A N 1
ATOM 2987 C CA . SER A 1 389 ? -7.539 5.786 -5.782 1.00 84.69 389 SER A CA 1
ATOM 2988 C C . SER A 1 389 ? -6.532 5.210 -6.786 1.00 84.69 389 SER A C 1
ATOM 2990 O O . SER A 1 389 ? -6.795 5.233 -7.986 1.00 84.69 389 SER A O 1
ATOM 2992 N N . MET A 1 390 ? -5.354 4.751 -6.349 1.00 89.94 390 MET A N 1
ATOM 2993 C CA . MET A 1 390 ? -4.352 4.158 -7.234 1.00 89.94 390 MET A CA 1
ATOM 2994 C C . MET A 1 390 ? -4.886 2.858 -7.861 1.00 89.94 390 MET A C 1
ATOM 2996 O O . MET A 1 390 ? -5.227 1.930 -7.121 1.00 89.94 390 MET A O 1
ATOM 3000 N N . PRO A 1 391 ? -4.909 2.738 -9.203 1.00 92.00 391 PRO A N 1
ATOM 3001 C CA . PRO A 1 391 ? -5.360 1.515 -9.855 1.00 92.00 391 PRO A CA 1
ATOM 3002 C C . PRO A 1 391 ? -4.467 0.315 -9.529 1.00 92.00 391 PRO A C 1
ATOM 3004 O O . PRO A 1 391 ? -3.237 0.433 -9.511 1.00 92.00 391 PRO A O 1
ATOM 3007 N N . LEU A 1 392 ? -5.067 -0.868 -9.369 1.00 92.00 392 LEU A N 1
ATOM 3008 C CA . LEU A 1 392 ? -4.355 -2.127 -9.137 1.00 92.00 392 LEU A CA 1
ATOM 3009 C C . LEU A 1 392 ? -3.329 -2.411 -10.241 1.00 92.00 392 LEU A C 1
ATOM 3011 O O . LEU A 1 392 ? -2.243 -2.903 -9.949 1.00 92.00 392 LEU A O 1
ATOM 3015 N N . LEU A 1 393 ? -3.621 -2.023 -11.486 1.00 94.25 393 LEU A N 1
ATOM 3016 C CA . LEU A 1 393 ? -2.679 -2.132 -12.601 1.00 94.25 393 LEU A CA 1
ATOM 3017 C C . LEU A 1 393 ? -1.354 -1.417 -12.300 1.00 94.25 393 LEU A C 1
ATOM 3019 O O . LEU A 1 393 ? -0.288 -1.999 -12.485 1.00 94.25 393 LEU A O 1
ATOM 3023 N N . ALA A 1 394 ? -1.401 -0.184 -11.787 1.00 94.94 394 ALA A N 1
ATOM 3024 C CA . ALA A 1 394 ? -0.194 0.563 -11.443 1.00 94.94 394 ALA A CA 1
ATOM 3025 C C . ALA A 1 394 ? 0.551 -0.092 -10.264 1.00 94.94 394 ALA A C 1
ATOM 3027 O O . ALA A 1 394 ? 1.778 -0.191 -10.296 1.00 94.94 394 ALA A O 1
ATOM 3028 N N . LYS A 1 395 ? -0.179 -0.605 -9.262 1.00 94.00 395 LYS A N 1
ATOM 3029 C CA . LYS A 1 395 ? 0.401 -1.323 -8.110 1.00 94.00 395 LYS A CA 1
ATOM 3030 C C . LYS A 1 395 ? 1.155 -2.576 -8.557 1.00 94.00 395 LYS A C 1
ATOM 3032 O O . LYS A 1 395 ? 2.298 -2.791 -8.157 1.00 94.00 395 LYS A O 1
ATOM 3037 N N . LEU A 1 396 ? 0.545 -3.369 -9.442 1.00 94.31 396 LEU A N 1
ATOM 3038 C CA . LEU A 1 396 ? 1.155 -4.569 -10.017 1.00 94.31 396 LEU A CA 1
ATOM 3039 C C . LEU A 1 396 ? 2.412 -4.238 -10.819 1.00 94.31 396 LEU A C 1
ATOM 3041 O O . LEU A 1 396 ? 3.418 -4.926 -10.660 1.00 94.31 396 LEU A O 1
ATOM 3045 N N . LYS A 1 397 ? 2.394 -3.169 -11.625 1.00 96.94 397 LYS A N 1
ATOM 3046 C CA . LYS A 1 397 ? 3.572 -2.767 -12.405 1.00 96.94 397 LYS A CA 1
ATOM 3047 C C . LYS A 1 397 ? 4.722 -2.315 -11.511 1.00 96.94 397 LYS A C 1
ATOM 3049 O O . LYS A 1 397 ? 5.846 -2.750 -11.730 1.00 96.94 397 LYS A O 1
ATOM 3054 N N . ILE A 1 398 ? 4.456 -1.555 -10.448 1.00 96.88 398 ILE A N 1
ATOM 3055 C CA . ILE A 1 398 ? 5.494 -1.198 -9.467 1.00 96.88 398 ILE A CA 1
ATOM 3056 C C . ILE A 1 398 ? 6.066 -2.447 -8.784 1.00 96.88 398 ILE A C 1
ATOM 3058 O O . ILE A 1 398 ? 7.287 -2.581 -8.694 1.00 96.88 398 ILE A O 1
ATOM 3062 N N . LYS A 1 399 ? 5.220 -3.394 -8.357 1.00 95.81 399 LYS A N 1
ATOM 3063 C CA . LYS A 1 399 ? 5.676 -4.675 -7.792 1.00 95.81 399 LYS A CA 1
ATOM 3064 C C . LYS A 1 399 ? 6.563 -5.442 -8.780 1.00 95.81 399 LYS A C 1
ATOM 3066 O O . LYS A 1 399 ? 7.645 -5.878 -8.413 1.00 95.81 399 LYS A O 1
ATOM 3071 N N . GLN A 1 400 ? 6.136 -5.569 -10.034 1.00 97.00 400 GLN A N 1
ATOM 3072 C CA . GLN A 1 400 ? 6.878 -6.272 -11.086 1.00 97.00 400 GLN A CA 1
ATOM 3073 C C . GLN A 1 400 ? 8.218 -5.597 -11.429 1.00 97.00 400 GLN A C 1
ATOM 3075 O O . GLN A 1 400 ? 9.201 -6.285 -11.687 1.00 97.00 400 GLN A O 1
ATOM 3080 N N . MET A 1 401 ? 8.289 -4.262 -11.401 1.00 98.12 401 MET A N 1
ATOM 3081 C CA . MET A 1 401 ? 9.544 -3.520 -11.591 1.00 98.12 401 MET A CA 1
ATOM 3082 C C . MET A 1 401 ? 10.486 -3.653 -10.392 1.00 98.12 401 MET A C 1
ATOM 3084 O O . MET A 1 401 ? 11.701 -3.598 -10.550 1.00 98.12 401 MET A O 1
ATOM 3088 N N . THR A 1 402 ? 9.935 -3.824 -9.191 1.00 97.06 402 THR A N 1
ATOM 3089 C CA . THR A 1 402 ? 10.696 -3.961 -7.938 1.00 97.06 402 THR A CA 1
ATOM 3090 C C . THR A 1 402 ? 10.907 -5.416 -7.526 1.00 97.06 402 THR A C 1
ATOM 3092 O O . THR A 1 402 ? 11.289 -5.695 -6.389 1.00 97.06 402 THR A O 1
ATOM 3095 N N . GLU A 1 403 ? 10.712 -6.353 -8.460 1.00 95.69 403 GLU A N 1
ATOM 3096 C CA . GLU A 1 403 ? 10.969 -7.767 -8.227 1.00 95.69 403 GLU A CA 1
ATOM 3097 C C . GLU A 1 403 ? 12.453 -7.994 -7.906 1.00 95.69 403 GLU A C 1
ATOM 3099 O O . GLU A 1 403 ? 13.364 -7.522 -8.592 1.00 95.69 403 GLU A O 1
ATOM 3104 N N . SER A 1 404 ? 12.694 -8.708 -6.813 1.00 93.50 404 SER A N 1
ATOM 3105 C CA . SER A 1 404 ? 14.018 -9.018 -6.283 1.00 93.50 404 SER A CA 1
ATOM 3106 C C . SER A 1 404 ? 14.776 -10.043 -7.130 1.00 93.50 404 SER A C 1
ATOM 3108 O O . SER A 1 404 ? 16.011 -10.051 -7.111 1.00 93.50 404 SER A O 1
ATOM 3110 N N . ASN A 1 405 ? 14.055 -10.886 -7.877 1.00 92.25 405 ASN A N 1
ATOM 3111 C CA . ASN A 1 405 ? 14.622 -11.746 -8.906 1.00 92.25 405 ASN A CA 1
ATOM 3112 C C . ASN A 1 405 ? 14.661 -11.007 -10.253 1.00 92.25 405 ASN A C 1
ATOM 3114 O O . ASN A 1 405 ? 13.642 -10.833 -10.915 1.00 92.25 405 ASN A O 1
ATOM 3118 N N . HIS A 1 406 ? 15.859 -10.598 -10.670 1.00 91.19 406 HIS A N 1
ATOM 3119 C CA . HIS A 1 406 ? 16.057 -9.836 -11.901 1.00 91.19 406 HIS A CA 1
ATOM 3120 C C . HIS A 1 406 ? 15.639 -10.574 -13.187 1.00 91.19 406 HIS A C 1
ATOM 3122 O O . HIS A 1 406 ? 15.322 -9.893 -14.153 1.00 91.19 406 HIS A O 1
ATOM 3128 N N . LEU A 1 407 ? 15.584 -11.916 -13.199 1.00 92.31 407 LEU A N 1
ATOM 3129 C CA . LEU A 1 407 ? 15.170 -12.693 -14.381 1.00 92.31 407 LEU A CA 1
ATOM 3130 C C . LEU A 1 407 ? 13.690 -12.499 -14.731 1.00 92.31 407 LEU A C 1
ATOM 3132 O O . LEU A 1 407 ? 13.312 -12.549 -15.892 1.00 92.31 407 LEU A O 1
ATOM 3136 N N . ILE A 1 408 ? 12.846 -12.274 -13.725 1.00 94.88 408 ILE A N 1
ATOM 3137 C CA . ILE A 1 408 ? 11.396 -12.103 -13.898 1.00 94.88 408 ILE A CA 1
ATOM 3138 C C . ILE A 1 408 ? 10.946 -10.658 -13.633 1.00 94.88 408 ILE A C 1
ATOM 3140 O O . ILE A 1 408 ? 9.751 -10.368 -13.547 1.00 94.88 408 ILE A O 1
ATOM 3144 N N . ARG A 1 409 ? 11.908 -9.741 -13.471 1.00 96.62 409 ARG A N 1
ATOM 3145 C CA . ARG A 1 409 ? 11.648 -8.308 -13.345 1.00 96.62 409 ARG A CA 1
ATOM 3146 C C . ARG A 1 409 ? 11.289 -7.761 -14.718 1.00 96.62 409 ARG A C 1
ATOM 3148 O O . ARG A 1 409 ? 12.023 -7.977 -15.677 1.00 96.62 409 ARG A O 1
ATOM 3155 N N . ILE A 1 410 ? 10.183 -7.027 -14.796 1.00 97.75 410 ILE A N 1
ATOM 3156 C CA . ILE A 1 410 ? 9.711 -6.520 -16.087 1.00 97.75 410 ILE A CA 1
ATOM 3157 C C . ILE A 1 410 ? 10.624 -5.424 -16.646 1.00 97.75 410 ILE A C 1
ATOM 3159 O O . ILE A 1 410 ? 11.315 -4.747 -15.889 1.00 97.75 410 ILE A O 1
ATOM 3163 N N . SER A 1 411 ? 10.582 -5.192 -17.954 1.00 96.75 411 SER A N 1
ATOM 3164 C CA . SER A 1 411 ? 11.261 -4.081 -18.617 1.00 96.75 411 SER A CA 1
ATOM 3165 C C . SER A 1 411 ? 10.565 -2.733 -18.378 1.00 96.75 411 SER A C 1
ATOM 3167 O O . SER A 1 411 ? 9.367 -2.652 -18.074 1.00 96.75 411 SER A O 1
ATOM 3169 N N . ALA A 1 412 ? 11.307 -1.635 -18.574 1.00 96.50 412 ALA A N 1
ATOM 3170 C CA . ALA A 1 412 ? 10.727 -0.290 -18.582 1.00 96.50 412 ALA A CA 1
ATOM 3171 C C . ALA A 1 412 ? 9.678 -0.132 -19.699 1.00 96.50 412 ALA A C 1
ATOM 3173 O O . ALA A 1 412 ? 8.675 0.554 -19.502 1.00 96.50 412 ALA A O 1
ATOM 3174 N N . SER A 1 413 ? 9.890 -0.790 -20.846 1.00 94.25 413 SER A N 1
ATOM 3175 C CA . SER A 1 413 ? 8.985 -0.792 -22.003 1.00 94.25 413 SER A CA 1
ATOM 3176 C C . SER A 1 413 ? 7.617 -1.347 -21.637 1.00 94.25 413 SER A C 1
ATOM 3178 O O . SER A 1 413 ? 6.597 -0.714 -21.913 1.00 94.25 413 SER A O 1
ATOM 3180 N N . ASN A 1 414 ? 7.601 -2.500 -20.962 1.00 96.12 414 ASN A N 1
ATOM 3181 C CA . ASN A 1 414 ? 6.378 -3.135 -20.496 1.00 96.12 414 ASN A CA 1
ATOM 3182 C C . ASN A 1 414 ? 5.631 -2.226 -19.516 1.00 96.12 414 ASN A C 1
ATOM 3184 O O . ASN A 1 414 ? 4.458 -1.913 -19.723 1.00 96.12 414 ASN A O 1
ATOM 3188 N N . ALA A 1 415 ? 6.320 -1.734 -18.483 1.00 97.25 415 ALA A N 1
ATOM 3189 C CA . ALA A 1 415 ? 5.716 -0.838 -17.501 1.00 97.25 415 ALA A CA 1
ATOM 3190 C C . ALA A 1 415 ? 5.118 0.420 -18.154 1.00 97.25 415 ALA A C 1
ATOM 3192 O O . ALA A 1 415 ? 3.974 0.784 -17.864 1.00 97.25 415 ALA A O 1
ATOM 3193 N N . PHE A 1 416 ? 5.863 1.051 -19.070 1.00 95.12 416 PHE A N 1
ATOM 3194 C CA . PHE A 1 416 ? 5.409 2.214 -19.828 1.00 95.12 416 PHE A CA 1
ATOM 3195 C C . PHE A 1 416 ? 4.151 1.907 -20.634 1.00 95.12 416 PHE A C 1
ATOM 3197 O O . PHE A 1 416 ? 3.168 2.631 -20.507 1.00 95.12 416 PHE A O 1
ATOM 3204 N N . ALA A 1 417 ? 4.160 0.836 -21.429 1.00 92.31 417 ALA A N 1
ATOM 3205 C CA . ALA A 1 417 ? 3.063 0.509 -22.328 1.00 92.31 417 ALA A CA 1
ATOM 3206 C C . ALA A 1 417 ? 1.755 0.254 -21.561 1.00 92.31 417 ALA A C 1
ATOM 3208 O O . ALA A 1 417 ? 0.720 0.824 -21.907 1.00 92.31 417 ALA A O 1
ATOM 3209 N N . PHE A 1 418 ? 1.799 -0.516 -20.468 1.00 95.56 418 PHE A N 1
ATOM 3210 C CA . PHE A 1 418 ? 0.618 -0.765 -19.634 1.00 95.56 418 PHE A CA 1
ATOM 3211 C C . PHE A 1 418 ? 0.069 0.517 -18.996 1.00 95.56 418 PHE A C 1
ATOM 3213 O O . PHE A 1 418 ? -1.137 0.762 -19.048 1.00 95.56 418 PHE A O 1
ATOM 3220 N N . ILE A 1 419 ? 0.935 1.354 -18.415 1.00 94.50 419 ILE A N 1
ATOM 3221 C CA . ILE A 1 419 ? 0.510 2.603 -17.767 1.00 94.50 419 ILE A CA 1
ATOM 3222 C C . ILE A 1 419 ? 0.006 3.616 -18.805 1.00 94.50 419 ILE A C 1
ATOM 3224 O O . ILE A 1 419 ? -0.990 4.294 -18.558 1.00 94.50 419 ILE A O 1
ATOM 3228 N N . ALA A 1 420 ? 0.638 3.702 -19.977 1.00 90.44 420 ALA A N 1
ATOM 3229 C CA . ALA A 1 420 ? 0.236 4.601 -21.054 1.00 90.44 420 ALA A CA 1
ATOM 3230 C C . ALA A 1 420 ? -1.123 4.214 -21.656 1.00 90.44 420 ALA A C 1
ATOM 3232 O O . ALA A 1 420 ? -1.974 5.087 -21.831 1.00 90.44 420 ALA A O 1
ATOM 3233 N N . VAL A 1 421 ? -1.361 2.922 -21.918 1.00 91.88 421 VAL A N 1
ATOM 3234 C CA . VAL A 1 421 ? -2.661 2.436 -22.413 1.00 91.88 421 VAL A CA 1
ATOM 3235 C C . VAL A 1 421 ? -3.750 2.648 -21.361 1.00 91.88 421 VAL A C 1
ATOM 3237 O O . VAL A 1 421 ? -4.818 3.161 -21.695 1.00 91.88 421 VAL A O 1
ATOM 3240 N N . ALA A 1 422 ? -3.479 2.342 -20.086 1.00 93.19 422 ALA A N 1
ATOM 3241 C CA . ALA A 1 422 ? -4.427 2.596 -19.000 1.00 93.19 422 ALA A CA 1
ATOM 3242 C C . ALA A 1 422 ? -4.771 4.090 -18.881 1.00 93.19 422 ALA A C 1
ATOM 3244 O O . ALA A 1 422 ? -5.943 4.453 -18.816 1.00 93.19 422 ALA A O 1
ATOM 3245 N N . HIS A 1 423 ? -3.763 4.967 -18.926 1.00 90.56 423 HIS A N 1
ATOM 3246 C CA . HIS A 1 423 ? -3.947 6.420 -18.914 1.00 90.56 423 HIS A CA 1
ATOM 3247 C C . HIS A 1 423 ? -4.780 6.921 -20.096 1.00 90.56 423 HIS A C 1
ATOM 3249 O O . HIS A 1 423 ? -5.666 7.759 -19.921 1.00 90.56 423 HIS A O 1
ATOM 3255 N N . ALA A 1 424 ? -4.516 6.409 -21.301 1.00 88.56 424 ALA A N 1
ATOM 3256 C CA . ALA A 1 424 ? -5.269 6.770 -22.495 1.00 88.56 424 ALA A CA 1
ATOM 3257 C C . ALA A 1 424 ? -6.743 6.365 -22.359 1.00 88.56 424 ALA A C 1
ATOM 3259 O O . ALA A 1 424 ? -7.620 7.208 -22.531 1.00 88.56 424 ALA A O 1
ATOM 3260 N N . LEU A 1 425 ? -7.019 5.115 -21.981 1.00 90.81 425 LEU A N 1
ATOM 3261 C CA . LEU A 1 425 ? -8.377 4.599 -21.790 1.00 90.81 425 LEU A CA 1
ATOM 3262 C C . LEU A 1 425 ? -9.142 5.363 -20.696 1.00 90.81 425 LEU A C 1
ATOM 3264 O O . LEU A 1 425 ? -10.282 5.773 -20.916 1.00 90.81 425 LEU A O 1
ATOM 3268 N N . GLU A 1 426 ? -8.501 5.636 -19.558 1.00 89.06 426 GLU A N 1
ATOM 3269 C CA . GLU A 1 426 ? -9.069 6.452 -18.476 1.00 89.06 426 GLU A CA 1
ATOM 3270 C C . GLU A 1 426 ? -9.408 7.873 -18.948 1.00 89.06 426 GLU A C 1
ATOM 3272 O O . GLU A 1 426 ? -10.500 8.370 -18.681 1.00 89.06 426 GLU A O 1
ATOM 3277 N N . LYS A 1 427 ? -8.524 8.520 -19.721 1.00 85.44 427 LYS A N 1
ATOM 3278 C CA . LYS A 1 427 ? -8.809 9.843 -20.297 1.00 85.44 427 LYS A CA 1
ATOM 3279 C C . LYS A 1 427 ? -9.948 9.818 -21.312 1.00 85.44 427 LYS A C 1
ATOM 3281 O O . LYS A 1 427 ? -10.745 10.752 -21.339 1.00 85.44 427 LYS A O 1
ATOM 3286 N N . VAL A 1 428 ? -10.011 8.793 -22.160 1.00 85.31 428 VAL A N 1
ATOM 3287 C CA . VAL A 1 428 ? -11.050 8.638 -23.192 1.00 85.31 428 VAL A CA 1
ATOM 3288 C C . VAL A 1 428 ? -12.434 8.487 -22.558 1.00 85.31 428 VAL A C 1
ATOM 3290 O O . VAL A 1 428 ? -13.407 8.988 -23.119 1.00 85.31 428 VAL A O 1
ATOM 3293 N N . ARG A 1 429 ? -12.535 7.849 -21.383 1.00 82.88 429 ARG A N 1
ATOM 3294 C CA . ARG A 1 429 ? -13.815 7.593 -20.700 1.00 82.88 429 ARG A CA 1
ATOM 3295 C C . ARG A 1 429 ? -14.595 8.867 -20.362 1.00 82.88 429 ARG A C 1
ATOM 3297 O O . ARG A 1 429 ? -15.827 8.858 -20.421 1.00 82.88 429 ARG A O 1
ATOM 3304 N N . ASP A 1 430 ? -13.879 9.943 -20.046 1.00 76.38 430 ASP A N 1
ATOM 3305 C CA . ASP A 1 430 ? -14.448 11.151 -19.440 1.00 76.38 430 ASP A CA 1
ATOM 3306 C C . ASP A 1 430 ? -14.263 12.424 -20.295 1.00 76.38 430 ASP A C 1
ATOM 3308 O O . ASP A 1 430 ? -14.670 13.509 -19.882 1.00 76.38 430 ASP A O 1
ATOM 3312 N N . ARG A 1 431 ? -13.678 12.314 -21.501 1.00 77.25 431 ARG A N 1
ATOM 3313 C CA . ARG A 1 431 ? -13.397 13.455 -22.396 1.00 77.25 431 ARG A CA 1
ATOM 3314 C C . ARG A 1 431 ? -14.417 13.649 -23.524 1.00 77.25 431 ARG A C 1
ATOM 3316 O O . ARG A 1 431 ? -15.112 12.704 -23.902 1.00 77.25 431 ARG A O 1
ATOM 3323 N N . PRO A 1 432 ? -14.479 14.865 -24.111 1.00 73.81 432 PRO A N 1
ATOM 3324 C CA . PRO A 1 432 ? -15.251 15.116 -25.322 1.00 73.81 432 PRO A CA 1
ATOM 3325 C C . PRO A 1 432 ? -14.830 14.184 -26.476 1.00 73.81 432 PRO A C 1
ATOM 3327 O O . PRO A 1 432 ? -13.642 13.864 -26.589 1.00 73.81 432 PRO A O 1
ATOM 3330 N N . PRO A 1 433 ? -15.760 13.772 -27.362 1.00 78.31 433 PRO A N 1
ATOM 3331 C CA . PRO A 1 433 ? -15.497 12.726 -28.353 1.00 78.31 433 PRO A CA 1
ATOM 3332 C C . PRO A 1 433 ? -14.300 12.962 -29.285 1.00 78.31 433 PRO A C 1
ATOM 3334 O O . PRO A 1 433 ? -13.553 12.024 -29.552 1.00 78.31 433 PRO A O 1
ATOM 3337 N N . GLU A 1 434 ? -14.084 14.192 -29.757 1.00 75.38 434 GLU A N 1
ATOM 3338 C CA . GLU A 1 434 ? -12.992 14.522 -30.690 1.00 75.38 434 GLU A CA 1
ATOM 3339 C C . GLU A 1 434 ? -11.607 14.344 -30.050 1.00 75.38 434 GLU A C 1
ATOM 3341 O O . GLU A 1 434 ? -10.719 13.694 -30.607 1.00 75.38 434 GLU A O 1
ATOM 3346 N N . GLU A 1 435 ? -11.441 14.867 -28.834 1.00 73.62 435 GLU A N 1
ATOM 3347 C CA . GLU A 1 435 ? -10.196 14.774 -28.070 1.00 73.62 435 GLU A CA 1
ATOM 3348 C C . GLU A 1 435 ? -9.931 13.324 -27.629 1.00 73.62 435 GLU A C 1
ATOM 3350 O O . GLU A 1 435 ? -8.803 12.830 -27.682 1.00 73.62 435 GLU A O 1
ATOM 3355 N N . ALA A 1 436 ? -10.993 12.606 -27.259 1.00 75.69 436 ALA A N 1
ATOM 3356 C CA . ALA A 1 436 ? -10.940 11.191 -26.922 1.00 75.69 436 ALA A CA 1
ATOM 3357 C C . ALA A 1 436 ? -10.510 10.321 -28.126 1.00 75.69 436 ALA A C 1
ATOM 3359 O O . ALA A 1 436 ? -9.663 9.443 -27.978 1.00 75.69 436 ALA A O 1
ATOM 3360 N N . GLN A 1 437 ? -10.999 10.595 -29.339 1.00 79.69 437 GLN A N 1
ATOM 3361 C CA . GLN A 1 437 ? -10.573 9.881 -30.554 1.00 79.69 437 GLN A CA 1
ATOM 3362 C C . GLN A 1 437 ? -9.103 10.128 -30.916 1.00 79.69 437 GLN A C 1
ATOM 3364 O O . GLN A 1 437 ? -8.440 9.245 -31.462 1.00 79.69 437 GLN A O 1
ATOM 3369 N N . GLN A 1 438 ? -8.568 11.321 -30.649 1.00 79.50 438 GLN A N 1
ATOM 3370 C CA . GLN A 1 438 ? -7.146 11.598 -30.865 1.00 79.50 438 GLN A CA 1
ATOM 3371 C C . GLN A 1 438 ? -6.263 10.816 -29.883 1.00 79.50 438 GLN A C 1
ATOM 3373 O O . GLN A 1 438 ? -5.260 10.235 -30.294 1.00 79.50 438 GLN A O 1
ATOM 3378 N N . LEU A 1 439 ? -6.654 10.765 -28.606 1.00 72.94 439 LEU A N 1
ATOM 3379 C CA . LEU A 1 439 ? -5.938 10.014 -27.572 1.00 72.94 439 LEU A CA 1
ATOM 3380 C C . LEU A 1 439 ? -5.989 8.500 -27.811 1.00 72.94 439 LEU A C 1
ATOM 3382 O O . LEU A 1 439 ? -4.983 7.821 -27.621 1.00 72.94 439 LEU A O 1
ATOM 3386 N N . LEU A 1 440 ? -7.128 7.973 -28.269 1.00 80.19 440 LEU A N 1
ATOM 3387 C CA . LEU A 1 440 ? -7.264 6.549 -28.575 1.00 80.19 440 LEU A CA 1
ATOM 3388 C C . LEU A 1 440 ? -6.380 6.134 -29.762 1.00 80.19 440 LEU A C 1
ATOM 3390 O O . LEU A 1 440 ? -5.674 5.135 -29.663 1.00 80.19 440 LEU A O 1
ATOM 3394 N N . ARG A 1 441 ? -6.316 6.947 -30.827 1.00 80.31 441 ARG A N 1
ATOM 3395 C CA . ARG A 1 441 ? -5.435 6.700 -31.987 1.00 80.31 441 ARG A CA 1
ATOM 3396 C C . ARG A 1 441 ? -3.955 6.601 -31.621 1.00 80.31 441 ARG A C 1
ATOM 3398 O O . ARG A 1 441 ? -3.218 5.840 -32.237 1.00 80.31 441 ARG A O 1
ATOM 3405 N N . GLN A 1 442 ? -3.510 7.339 -30.604 1.00 72.56 442 GLN A N 1
ATOM 3406 C CA . GLN A 1 442 ? -2.135 7.233 -30.103 1.00 72.56 442 GLN A CA 1
ATOM 3407 C C . GLN A 1 442 ? -1.872 5.889 -29.400 1.00 72.56 442 GLN A C 1
ATOM 3409 O O . GLN A 1 442 ? -0.743 5.407 -29.416 1.00 72.56 442 GLN A O 1
ATOM 3414 N N . ALA A 1 443 ? -2.902 5.267 -28.814 1.00 75.75 443 ALA A N 1
ATOM 3415 C CA . ALA A 1 443 ? -2.811 3.973 -28.136 1.00 75.75 443 ALA A CA 1
ATOM 3416 C C . ALA A 1 443 ? -3.045 2.764 -29.072 1.00 75.75 443 ALA A C 1
ATOM 3418 O O . ALA A 1 443 ? -2.546 1.673 -28.785 1.00 75.75 443 ALA A O 1
ATOM 3419 N N . GLU A 1 444 ? -3.745 2.948 -30.200 1.00 75.50 444 GLU A N 1
ATOM 3420 C CA . GLU A 1 444 ? -4.019 1.923 -31.235 1.00 75.50 444 GLU A CA 1
ATOM 3421 C C . GLU A 1 444 ? -2.752 1.312 -31.858 1.00 75.50 444 GLU A C 1
ATOM 3423 O O . GLU A 1 444 ? -2.777 0.178 -32.341 1.00 75.50 444 GLU A O 1
ATOM 3428 N N . GLY A 1 445 ? -1.618 2.015 -31.779 1.00 70.19 445 GLY A N 1
ATOM 3429 C CA . GLY A 1 445 ? -0.312 1.499 -32.196 1.00 70.19 445 GLY A CA 1
ATOM 3430 C C . GLY A 1 445 ? 0.283 0.423 -31.277 1.00 70.19 445 GLY A C 1
ATOM 3431 O O . GLY A 1 445 ? 1.326 -0.133 -31.605 1.00 70.19 445 GLY A O 1
ATOM 3432 N N . THR A 1 446 ? -0.337 0.115 -30.131 1.00 81.44 446 THR A N 1
ATOM 3433 C CA . THR A 1 446 ? 0.194 -0.862 -29.165 1.00 81.44 446 THR A CA 1
ATOM 3434 C C . THR A 1 446 ? -0.462 -2.237 -29.305 1.00 81.44 446 THR A C 1
ATOM 3436 O O . THR A 1 446 ? -1.685 -2.357 -29.393 1.00 81.44 446 THR A O 1
ATOM 3439 N N . VAL A 1 447 ? 0.344 -3.304 -29.236 1.00 88.38 447 VAL A N 1
ATOM 3440 C CA . VAL A 1 447 ? -0.162 -4.690 -29.200 1.00 88.38 447 VAL A CA 1
ATOM 3441 C C . VAL A 1 447 ? -1.049 -4.949 -27.972 1.00 88.38 447 VAL A C 1
ATOM 3443 O O . VAL A 1 447 ? -2.015 -5.705 -28.048 1.00 88.38 447 VAL A O 1
ATOM 3446 N N . LEU A 1 448 ? -0.780 -4.257 -26.858 1.00 91.19 448 LEU A N 1
ATOM 3447 C CA . LEU A 1 448 ? -1.543 -4.381 -25.615 1.00 91.19 448 LEU A CA 1
ATOM 3448 C C . LEU A 1 448 ? -2.996 -3.938 -25.766 1.00 91.19 448 LEU A C 1
ATOM 3450 O O . LEU A 1 448 ? -3.884 -4.665 -25.333 1.00 91.19 448 LEU A O 1
ATOM 3454 N N . LEU A 1 449 ? -3.266 -2.779 -26.382 1.00 90.75 449 LEU A N 1
ATOM 3455 C CA . LEU A 1 449 ? -4.648 -2.321 -26.554 1.00 90.75 449 LEU A CA 1
ATOM 3456 C C . LEU A 1 449 ? -5.452 -3.320 -27.392 1.00 90.75 449 LEU A C 1
ATOM 3458 O O . LEU A 1 449 ? -6.590 -3.632 -27.053 1.00 90.75 449 LEU A O 1
ATOM 3462 N N . ARG A 1 450 ? -4.846 -3.863 -28.449 1.00 88.69 450 ARG A N 1
ATOM 3463 C CA . ARG A 1 450 ? -5.487 -4.862 -29.302 1.00 88.69 450 ARG A CA 1
ATOM 3464 C C . ARG A 1 450 ? -5.809 -6.153 -28.558 1.00 88.69 450 ARG A C 1
ATOM 3466 O O . ARG A 1 450 ? -6.937 -6.630 -28.644 1.00 88.69 450 ARG A O 1
ATOM 3473 N N . LEU A 1 451 ? -4.828 -6.724 -27.860 1.00 91.44 451 LEU A N 1
ATOM 3474 C CA . LEU A 1 451 ? -5.035 -7.951 -27.091 1.00 91.44 451 LEU A CA 1
ATOM 3475 C C . LEU A 1 451 ? -6.100 -7.737 -26.009 1.00 91.44 451 LEU A C 1
ATOM 3477 O O . LEU A 1 451 ? -6.965 -8.592 -25.832 1.00 91.44 451 LEU A O 1
ATOM 3481 N N . SER A 1 452 ? -6.101 -6.574 -25.352 1.00 94.06 452 SER A N 1
ATOM 3482 C CA . SER A 1 452 ? -7.125 -6.207 -24.370 1.00 94.06 452 SER A CA 1
ATOM 3483 C C . SER A 1 452 ? -8.517 -6.068 -24.987 1.00 94.06 452 SER A C 1
ATOM 3485 O O . SER A 1 452 ? -9.476 -6.569 -24.413 1.00 94.06 452 SER A O 1
ATOM 3487 N N . LEU A 1 453 ? -8.645 -5.437 -26.159 1.00 92.06 453 LEU A N 1
ATOM 3488 C CA . LEU A 1 453 ? -9.914 -5.333 -26.888 1.00 92.06 453 LEU A CA 1
ATOM 3489 C C . LEU A 1 453 ? -10.447 -6.723 -27.263 1.00 92.06 453 LEU A C 1
ATOM 3491 O O . LEU A 1 453 ? -11.586 -7.059 -26.936 1.00 92.06 453 LEU A O 1
ATOM 3495 N N . SER A 1 454 ? -9.588 -7.560 -27.853 1.00 90.31 454 SER A N 1
ATOM 3496 C CA . SER A 1 454 ? -9.933 -8.934 -28.227 1.00 90.31 454 SER A CA 1
ATOM 3497 C C . SER A 1 454 ? -10.380 -9.753 -27.012 1.00 90.31 454 SER A C 1
ATOM 3499 O O . SER A 1 454 ? -11.427 -10.396 -27.067 1.00 90.31 454 SER A O 1
ATOM 3501 N N . LYS A 1 455 ? -9.650 -9.672 -25.889 1.00 90.75 455 LYS A N 1
ATOM 3502 C CA . LYS A 1 455 ? -10.010 -10.356 -24.636 1.00 90.75 455 LYS A CA 1
ATOM 3503 C C . LYS A 1 455 ? -11.292 -9.797 -24.003 1.00 90.75 455 LYS A C 1
ATOM 3505 O O . LYS A 1 455 ? -12.033 -10.555 -23.389 1.00 90.75 455 LYS A O 1
ATOM 3510 N N . ALA A 1 456 ? -11.598 -8.515 -24.203 1.00 92.06 456 ALA A N 1
ATOM 3511 C CA . ALA A 1 456 ? -12.868 -7.898 -23.811 1.00 92.06 456 ALA A CA 1
ATOM 3512 C C . ALA A 1 456 ? -14.039 -8.219 -24.770 1.00 92.06 456 ALA A C 1
ATOM 3514 O O . ALA A 1 456 ? -15.160 -7.767 -24.541 1.00 92.06 456 ALA A O 1
ATOM 3515 N N . GLY A 1 457 ? -13.810 -8.983 -25.846 1.00 88.50 457 GLY A N 1
ATOM 3516 C CA . GLY A 1 457 ? -14.852 -9.385 -26.795 1.00 88.50 457 GLY A CA 1
ATOM 3517 C C . GLY A 1 457 ? -15.278 -8.286 -27.775 1.00 88.50 457 GLY A C 1
ATOM 3518 O O . GLY A 1 457 ? -16.406 -8.311 -28.271 1.00 88.50 457 GLY A O 1
ATOM 3519 N N . GLY A 1 458 ? -14.413 -7.309 -28.062 1.00 85.06 458 GLY A N 1
ATOM 3520 C CA . GLY A 1 458 ? -14.694 -6.255 -29.039 1.00 85.06 458 GLY A CA 1
ATOM 3521 C C . GLY A 1 458 ? -13.474 -5.845 -29.861 1.00 85.06 458 GLY A C 1
ATOM 3522 O O . GLY A 1 458 ? -12.343 -6.070 -29.464 1.00 85.06 458 GLY A O 1
ATOM 3523 N N . ASP A 1 459 ? -13.705 -5.181 -30.995 1.00 83.25 459 ASP A N 1
ATOM 3524 C CA . ASP A 1 459 ? -12.614 -4.731 -31.882 1.00 83.25 459 ASP A CA 1
ATOM 3525 C C . ASP A 1 459 ? -12.387 -3.211 -31.843 1.00 83.25 459 ASP A C 1
ATOM 3527 O O . ASP A 1 459 ? -11.391 -2.706 -32.355 1.00 83.25 459 ASP A O 1
ATOM 3531 N N . ARG A 1 460 ? -13.335 -2.451 -31.272 1.00 86.94 460 ARG A N 1
ATOM 3532 C CA . ARG A 1 460 ? -13.306 -0.978 -31.221 1.00 86.94 460 ARG A CA 1
ATOM 3533 C C . ARG A 1 460 ? -14.185 -0.403 -30.113 1.00 86.94 460 ARG A C 1
ATOM 3535 O O . ARG A 1 460 ? -15.205 -0.992 -29.743 1.00 86.94 460 ARG A O 1
ATOM 3542 N N . ILE A 1 461 ? -13.843 0.806 -29.672 1.00 89.06 461 ILE A N 1
ATOM 3543 C CA . ILE A 1 461 ? -14.571 1.566 -28.646 1.00 89.06 461 ILE A CA 1
ATOM 3544 C C . ILE A 1 461 ? -15.498 2.600 -29.300 1.00 89.06 461 ILE A C 1
ATOM 3546 O O . ILE A 1 461 ? -15.071 3.413 -30.119 1.00 89.06 461 ILE A O 1
ATOM 3550 N N . GLN A 1 462 ? -16.775 2.609 -28.909 1.00 88.44 462 GLN A N 1
ATOM 3551 C CA . GLN A 1 462 ? -17.770 3.594 -29.352 1.00 88.44 462 GLN A CA 1
ATOM 3552 C C . GLN A 1 462 ? -17.685 4.883 -28.520 1.00 88.44 462 GLN A C 1
ATOM 3554 O O . GLN A 1 462 ? -18.491 5.113 -27.615 1.00 88.44 462 GLN A O 1
ATOM 3559 N N . VAL A 1 463 ? -16.682 5.712 -28.812 1.00 86.44 463 VAL A N 1
ATOM 3560 C CA . VAL A 1 463 ? -16.354 6.938 -28.061 1.00 86.44 463 VAL A CA 1
ATOM 3561 C C . VAL A 1 463 ? -17.579 7.842 -27.840 1.00 86.44 463 VAL A C 1
ATOM 3563 O O . VAL A 1 463 ? -18.368 8.072 -28.752 1.00 86.44 463 VAL A O 1
ATOM 3566 N N . GLY A 1 464 ? -17.728 8.369 -26.619 1.00 81.62 464 GLY A N 1
ATOM 3567 C CA . GLY A 1 464 ? -18.787 9.323 -26.260 1.00 81.62 464 GLY A CA 1
ATOM 3568 C C . GLY A 1 464 ? -20.157 8.708 -25.950 1.00 81.62 464 GLY A C 1
ATOM 3569 O O . GLY A 1 464 ? -21.080 9.439 -25.605 1.00 81.62 464 GLY A O 1
ATOM 3570 N N . THR A 1 465 ? -20.306 7.382 -26.032 1.00 85.69 465 THR A N 1
ATOM 3571 C CA . THR A 1 465 ? -21.565 6.679 -25.723 1.00 85.69 465 THR A CA 1
ATOM 3572 C C . THR A 1 465 ? -21.501 5.957 -24.372 1.00 85.69 465 THR A C 1
ATOM 3574 O O . THR A 1 465 ? -20.421 5.602 -23.899 1.00 85.69 465 THR A O 1
ATOM 3577 N N . VAL A 1 466 ? -22.659 5.672 -23.758 1.00 86.88 466 VAL A N 1
ATOM 3578 C CA . VAL A 1 466 ? -22.740 4.826 -22.544 1.00 86.88 466 VAL A CA 1
ATOM 3579 C C . VAL A 1 466 ? -22.130 3.443 -22.805 1.00 86.88 466 VAL A C 1
ATOM 3581 O O . VAL A 1 466 ? -21.352 2.947 -21.995 1.00 86.88 466 VAL A O 1
ATOM 3584 N N . LYS A 1 467 ? -22.404 2.865 -23.984 1.00 88.75 467 LYS A N 1
ATOM 3585 C CA . LYS A 1 467 ? -21.798 1.605 -24.434 1.00 88.75 467 LYS A CA 1
ATOM 3586 C C . LYS A 1 467 ? -20.273 1.708 -24.529 1.00 88.75 467 LYS A C 1
ATOM 3588 O O . LYS A 1 467 ? -19.581 0.807 -24.080 1.00 88.75 467 LYS A O 1
ATOM 3593 N N . GLY A 1 468 ? -19.750 2.814 -25.054 1.00 88.69 468 GLY A N 1
ATOM 3594 C CA . GLY A 1 468 ? -18.314 3.082 -25.122 1.00 88.69 468 GLY A CA 1
ATOM 3595 C C . GLY A 1 468 ? -17.648 3.135 -23.755 1.00 88.69 468 GLY A C 1
ATOM 3596 O O . GLY A 1 468 ? -16.570 2.575 -23.590 1.00 88.69 468 GLY A O 1
ATOM 3597 N N . LYS A 1 469 ? -18.299 3.746 -22.757 1.00 88.75 469 LYS A N 1
ATOM 3598 C CA . LYS A 1 469 ? -17.791 3.745 -21.376 1.00 88.75 469 LYS A CA 1
ATOM 3599 C C . LYS A 1 469 ? -17.682 2.329 -20.811 1.00 88.75 469 LYS A C 1
ATOM 3601 O O . LYS A 1 469 ? -16.665 2.018 -20.202 1.00 88.75 469 LYS A O 1
ATOM 3606 N N . GLN A 1 470 ? -18.677 1.474 -21.062 1.00 89.50 470 GLN A N 1
ATOM 3607 C CA . GLN A 1 470 ? -18.616 0.067 -20.658 1.00 89.50 470 GLN A CA 1
ATOM 3608 C C . GLN A 1 470 ? -17.484 -0.677 -21.379 1.00 89.50 470 GLN A C 1
ATOM 3610 O O . GLN A 1 470 ? -16.653 -1.287 -20.721 1.00 89.50 470 GLN A O 1
ATOM 3615 N N . GLN A 1 471 ? -17.375 -0.528 -22.706 1.00 92.62 471 GLN A N 1
ATOM 3616 C CA . GLN A 1 471 ? -16.289 -1.131 -23.490 1.00 92.62 471 GLN A CA 1
ATOM 3617 C C . GLN A 1 471 ? -14.901 -0.720 -22.978 1.00 92.62 471 GLN A C 1
ATOM 3619 O O . GLN A 1 471 ? -13.989 -1.541 -22.951 1.00 92.62 471 GLN A O 1
ATOM 3624 N N . ILE A 1 472 ? -14.726 0.540 -22.563 1.00 92.19 472 ILE A N 1
ATOM 3625 C CA . ILE A 1 472 ? -13.476 1.024 -21.960 1.00 92.19 472 ILE A CA 1
ATOM 3626 C C . ILE A 1 472 ? -13.198 0.312 -20.638 1.00 92.19 472 ILE A C 1
ATOM 3628 O O . ILE A 1 472 ? -12.074 -0.136 -20.432 1.00 92.19 472 ILE A O 1
ATOM 3632 N N . THR A 1 473 ? -14.196 0.191 -19.759 1.00 91.38 473 THR A N 1
ATOM 3633 C CA . THR A 1 473 ? -14.061 -0.540 -18.491 1.00 91.38 473 THR A CA 1
ATOM 3634 C C . THR A 1 473 ? -13.684 -2.001 -18.732 1.00 91.38 473 THR A C 1
ATOM 3636 O O . THR A 1 473 ? -12.720 -2.475 -18.138 1.00 91.38 473 THR A O 1
ATOM 3639 N N . ASP A 1 474 ? -14.353 -2.681 -19.665 1.00 92.44 474 ASP A N 1
ATOM 3640 C CA . ASP A 1 474 ? -14.059 -4.077 -20.016 1.00 92.44 474 ASP A CA 1
ATOM 3641 C C . ASP A 1 474 ? -12.644 -4.219 -20.612 1.00 92.44 474 ASP A C 1
ATOM 3643 O O . ASP A 1 474 ? -11.906 -5.149 -20.290 1.00 92.44 474 ASP A O 1
ATOM 3647 N N . THR A 1 475 ? -12.209 -3.246 -21.420 1.00 94.81 475 THR A N 1
ATOM 3648 C CA . THR A 1 475 ? -10.851 -3.211 -21.993 1.00 94.81 475 THR A CA 1
ATOM 3649 C C . THR A 1 475 ? -9.787 -2.950 -20.922 1.00 94.81 475 THR A C 1
ATOM 3651 O O . THR A 1 475 ? -8.734 -3.585 -20.928 1.00 94.81 475 THR A O 1
ATOM 3654 N N . LEU A 1 476 ? -10.040 -2.039 -19.976 1.00 94.12 476 LEU A N 1
ATOM 3655 C CA . LEU A 1 476 ? -9.167 -1.797 -18.820 1.00 94.12 476 LEU A CA 1
ATOM 3656 C C . LEU A 1 476 ? -9.071 -3.040 -17.930 1.00 94.12 476 LEU A C 1
ATOM 3658 O O . LEU A 1 476 ? -7.994 -3.364 -17.425 1.00 94.12 476 LEU A O 1
ATOM 3662 N N . ARG A 1 477 ? -10.180 -3.766 -17.777 1.00 94.06 477 ARG A N 1
ATOM 3663 C CA . ARG A 1 477 ? -10.232 -5.032 -17.052 1.00 94.06 477 ARG A CA 1
ATOM 3664 C C . ARG A 1 477 ? -9.408 -6.118 -17.741 1.00 94.06 477 ARG A C 1
ATOM 3666 O O . ARG A 1 477 ? -8.597 -6.769 -17.087 1.00 94.06 477 ARG A O 1
ATOM 3673 N N . ALA A 1 478 ? -9.534 -6.258 -19.057 1.00 95.06 478 ALA A N 1
ATOM 3674 C CA . ALA A 1 478 ? -8.701 -7.159 -19.847 1.00 95.06 478 ALA A CA 1
ATOM 3675 C C . ALA A 1 478 ? -7.209 -6.774 -19.798 1.00 95.06 478 ALA A C 1
ATOM 3677 O O . ALA A 1 478 ? -6.345 -7.642 -19.691 1.00 95.06 478 ALA A O 1
ATOM 3678 N N . LEU A 1 479 ? -6.889 -5.477 -19.791 1.00 95.50 479 LEU A N 1
ATOM 3679 C CA . LEU A 1 479 ? -5.517 -4.999 -19.617 1.00 95.50 479 LEU A CA 1
ATOM 3680 C C . LEU A 1 479 ? -4.956 -5.376 -18.236 1.00 95.50 479 LEU A C 1
ATOM 3682 O O . LEU A 1 479 ? -3.794 -5.760 -18.129 1.00 95.50 479 LEU A O 1
ATOM 3686 N N . LEU A 1 480 ? -5.770 -5.306 -17.179 1.00 95.00 480 LEU A N 1
ATOM 3687 C CA . LEU A 1 480 ? -5.390 -5.769 -15.842 1.00 95.00 480 LEU A CA 1
ATOM 3688 C C . LEU A 1 480 ? -5.125 -7.287 -15.810 1.00 95.00 480 LEU A C 1
ATOM 3690 O O . LEU A 1 480 ? -4.167 -7.719 -15.172 1.00 95.00 480 LEU A O 1
ATOM 3694 N N . GLU A 1 481 ? -5.911 -8.083 -16.535 1.00 93.25 481 GLU A N 1
ATOM 3695 C CA . GLU A 1 481 ? -5.681 -9.527 -16.705 1.00 93.25 481 GLU A CA 1
ATOM 3696 C C . GLU A 1 481 ? -4.369 -9.828 -17.439 1.00 93.25 481 GLU A C 1
ATOM 3698 O O . GLU A 1 481 ? -3.640 -10.755 -17.083 1.00 93.25 481 GLU A O 1
ATOM 3703 N N . LEU A 1 482 ? -4.017 -9.049 -18.462 1.00 94.50 482 LEU A N 1
ATOM 3704 C CA . LEU A 1 482 ? -2.705 -9.181 -19.103 1.00 94.50 482 LEU A CA 1
ATOM 3705 C C . LEU A 1 482 ? -1.579 -8.789 -18.135 1.00 94.50 482 LEU A C 1
ATOM 3707 O O . LEU A 1 482 ? -0.548 -9.458 -18.075 1.00 94.50 482 LEU A O 1
ATOM 3711 N N . ALA A 1 483 ? -1.790 -7.747 -17.324 1.00 94.44 483 ALA A N 1
ATOM 3712 C CA . ALA A 1 483 ? -0.813 -7.286 -16.341 1.00 94.44 483 ALA A CA 1
ATOM 3713 C C . ALA A 1 483 ? -0.529 -8.325 -15.243 1.00 94.44 483 ALA A C 1
ATOM 3715 O O . ALA A 1 483 ? 0.575 -8.326 -14.698 1.00 94.44 483 ALA A O 1
ATOM 3716 N N . SER A 1 484 ? -1.488 -9.204 -14.933 1.00 91.56 484 SER A N 1
ATOM 3717 C CA . SER A 1 484 ? -1.360 -10.302 -13.964 1.00 91.56 484 SER A CA 1
ATOM 3718 C C . SER A 1 484 ? -0.817 -11.608 -14.568 1.00 91.56 484 SER A C 1
ATOM 3720 O O . SER A 1 484 ? -0.828 -12.639 -13.891 1.00 91.56 484 SER A O 1
ATOM 3722 N N . TRP A 1 485 ? -0.341 -11.562 -15.820 1.00 93.38 485 TRP A N 1
ATOM 3723 C CA . TRP A 1 485 ? 0.146 -12.706 -16.599 1.00 93.38 485 TRP A CA 1
ATOM 3724 C C . TRP A 1 485 ? -0.907 -13.803 -16.833 1.00 93.38 485 TRP A C 1
ATOM 3726 O O . TRP A 1 485 ? -0.555 -14.971 -17.005 1.00 93.38 485 TRP A O 1
ATOM 3736 N N . SER A 1 486 ? -2.197 -13.442 -16.900 1.00 92.62 486 SER A N 1
ATOM 3737 C CA . SER A 1 486 ? -3.281 -14.415 -17.134 1.00 92.62 486 SER A CA 1
ATOM 3738 C C . SER A 1 486 ? -3.076 -15.340 -18.343 1.00 92.62 486 SER A C 1
ATOM 3740 O O . SER A 1 486 ? -3.326 -16.530 -18.174 1.00 92.62 486 SER A O 1
ATOM 3742 N N . PRO A 1 487 ? -2.552 -14.906 -19.516 1.00 94.56 487 PRO A N 1
ATOM 3743 C CA . PRO A 1 487 ? -2.398 -15.825 -20.646 1.00 94.56 487 PRO A CA 1
ATOM 3744 C C . PRO A 1 487 ? -1.393 -16.951 -20.371 1.00 94.56 487 PRO A C 1
ATOM 3746 O O . PRO A 1 487 ? -1.581 -18.068 -20.842 1.00 94.56 487 PRO A O 1
ATOM 3749 N N . LEU A 1 488 ? -0.338 -16.681 -19.591 1.00 96.12 488 LEU A N 1
ATOM 3750 C CA . LEU A 1 488 ? 0.624 -17.712 -19.193 1.00 96.12 488 LEU A CA 1
ATOM 3751 C C . LEU A 1 488 ? -0.020 -18.710 -18.229 1.00 96.12 488 LEU A C 1
ATOM 3753 O O . LEU A 1 488 ? 0.181 -19.913 -18.372 1.00 96.12 488 LEU A O 1
ATOM 3757 N N . ARG A 1 489 ? -0.833 -18.227 -17.284 1.00 94.06 489 ARG A N 1
ATOM 3758 C CA . ARG A 1 489 ? -1.564 -19.112 -16.374 1.00 94.06 489 ARG A CA 1
ATOM 3759 C C . ARG A 1 489 ? -2.558 -19.995 -17.122 1.00 94.06 489 ARG A C 1
ATOM 3761 O O . ARG A 1 489 ? -2.553 -21.200 -16.909 1.00 94.06 489 ARG A O 1
ATOM 3768 N N . GLU A 1 490 ? -3.345 -19.417 -18.028 1.00 94.38 490 GLU A N 1
ATOM 3769 C CA . GLU A 1 490 ? -4.284 -20.154 -18.886 1.00 94.38 490 GLU A CA 1
ATOM 3770 C C . GLU A 1 490 ? -3.557 -21.223 -19.724 1.00 94.38 490 GLU A C 1
ATOM 3772 O O . GLU A 1 490 ? -4.038 -22.350 -19.854 1.00 94.38 490 GLU A O 1
ATOM 3777 N N . ALA A 1 491 ? -2.367 -20.904 -20.247 1.00 96.94 491 ALA A N 1
ATOM 3778 C CA . ALA A 1 491 ? -1.537 -21.864 -20.966 1.00 96.94 491 ALA A CA 1
ATOM 3779 C C . ALA A 1 491 ? -1.117 -23.041 -20.070 1.00 96.94 491 ALA A C 1
ATOM 3781 O O . ALA A 1 491 ? -1.351 -24.195 -20.429 1.00 96.94 491 ALA A O 1
ATOM 3782 N N . VAL A 1 492 ? -0.567 -22.756 -18.886 1.00 97.00 492 VAL A N 1
ATOM 3783 C CA . VAL A 1 492 ? -0.129 -23.773 -17.916 1.00 97.00 492 VAL A CA 1
ATOM 3784 C C . VAL A 1 492 ? -1.299 -24.621 -17.409 1.00 97.00 492 VAL A C 1
ATOM 3786 O O . VAL A 1 492 ? -1.180 -25.840 -17.324 1.00 97.00 492 VAL A O 1
ATOM 3789 N N . GLU A 1 493 ? -2.444 -24.013 -17.099 1.00 94.44 493 GLU A N 1
ATOM 3790 C CA . GLU A 1 493 ? -3.639 -24.719 -16.619 1.00 94.44 493 GLU A CA 1
ATOM 3791 C C . GLU A 1 493 ? -4.185 -25.727 -17.632 1.00 94.44 493 GLU A C 1
ATOM 3793 O O . GLU A 1 493 ? -4.761 -26.739 -17.227 1.00 94.44 493 GLU A O 1
ATOM 3798 N N . SER A 1 494 ? -3.982 -25.468 -18.928 1.00 95.06 494 SER A N 1
ATOM 3799 C CA . SER A 1 494 ? -4.429 -26.355 -20.003 1.00 95.06 494 SER A CA 1
ATOM 3800 C C . SER A 1 494 ? -3.544 -27.588 -20.217 1.00 95.06 494 SER A C 1
ATOM 3802 O O . SER A 1 494 ? -4.011 -28.544 -20.832 1.00 95.06 494 SER A O 1
ATOM 3804 N N . VAL A 1 495 ? -2.307 -27.585 -19.701 1.00 96.38 495 VAL A N 1
ATOM 3805 C CA . VAL A 1 495 ? -1.318 -28.662 -19.920 1.00 96.38 495 VAL A CA 1
ATOM 3806 C C . VAL A 1 495 ? -0.874 -29.353 -18.624 1.00 96.38 495 VAL A C 1
ATOM 3808 O O . VAL A 1 495 ? -0.522 -30.528 -18.644 1.00 96.38 495 VAL A O 1
ATOM 3811 N N . VAL A 1 496 ? -0.932 -28.669 -17.472 1.00 96.69 496 VAL A N 1
ATOM 3812 C CA . VAL A 1 496 ? -0.511 -29.211 -16.169 1.00 96.69 496 VAL A CA 1
ATOM 3813 C C . VAL A 1 496 ? -1.708 -29.472 -15.255 1.00 96.69 496 VAL A C 1
ATOM 3815 O O . VAL A 1 496 ? -2.493 -28.575 -14.921 1.00 96.69 496 VAL A O 1
ATOM 3818 N N . ALA A 1 497 ? -1.807 -30.712 -14.775 1.00 94.88 497 ALA A N 1
ATOM 3819 C CA . ALA A 1 497 ? -2.767 -31.114 -13.753 1.00 94.88 497 ALA A CA 1
ATOM 3820 C C . ALA A 1 497 ? -2.256 -30.790 -12.333 1.00 94.88 497 ALA A C 1
ATOM 3822 O O . ALA A 1 497 ? -1.052 -30.868 -12.071 1.00 94.88 497 ALA A O 1
ATOM 3823 N N . PRO A 1 498 ? -3.149 -30.440 -11.390 1.00 95.25 498 PRO A N 1
ATOM 3824 C CA . PRO A 1 498 ? -2.760 -30.238 -10.004 1.00 95.25 498 PRO A CA 1
ATOM 3825 C C . PRO A 1 498 ? -2.417 -31.567 -9.322 1.00 95.25 498 PRO A C 1
ATOM 3827 O O . PRO A 1 498 ? -2.986 -32.612 -9.639 1.00 95.25 498 PRO A O 1
ATOM 3830 N N . VAL A 1 499 ? -1.528 -31.510 -8.333 1.00 95.38 499 VAL A N 1
ATOM 3831 C CA . VAL A 1 499 ? -1.278 -32.627 -7.419 1.00 95.38 499 VAL A CA 1
ATOM 3832 C C . VAL A 1 499 ? -2.448 -32.720 -6.437 1.00 95.38 499 VAL A C 1
ATOM 3834 O O . VAL A 1 499 ? -2.984 -31.698 -6.001 1.00 95.38 499 VAL A O 1
ATOM 3837 N N . ALA A 1 500 ? -2.857 -33.946 -6.101 1.00 94.00 500 ALA A N 1
ATOM 3838 C CA . ALA A 1 500 ? -3.898 -34.186 -5.106 1.00 94.00 500 ALA A CA 1
ATOM 3839 C C . ALA A 1 500 ? -3.518 -33.572 -3.745 1.00 94.00 500 ALA A C 1
ATOM 3841 O O . ALA A 1 500 ? -2.341 -33.531 -3.382 1.00 94.00 500 ALA A O 1
ATOM 3842 N N . GLU A 1 501 ? -4.510 -33.070 -3.007 1.00 90.81 501 GLU A N 1
ATOM 3843 C CA . GLU A 1 501 ? -4.295 -32.298 -1.775 1.00 90.81 501 GLU A CA 1
ATOM 3844 C C . GLU A 1 501 ? -3.500 -33.077 -0.720 1.00 90.81 501 GLU A C 1
ATOM 3846 O O . GLU A 1 501 ? -2.527 -32.562 -0.175 1.00 90.81 501 GLU A O 1
ATOM 3851 N N . ASP A 1 502 ? -3.875 -34.336 -0.491 1.00 91.69 502 ASP A N 1
ATOM 3852 C CA . ASP A 1 502 ? -3.263 -35.252 0.474 1.00 91.69 502 ASP A CA 1
ATOM 3853 C C . ASP A 1 502 ? -1.781 -35.515 0.180 1.00 91.69 502 ASP A C 1
ATOM 3855 O O . ASP A 1 502 ? -0.963 -35.548 1.098 1.00 91.69 502 ASP A O 1
ATOM 3859 N N . ALA A 1 503 ? -1.421 -35.636 -1.098 1.00 91.88 503 ALA A N 1
ATOM 3860 C CA . ALA A 1 503 ? -0.036 -35.764 -1.527 1.00 91.88 503 ALA A CA 1
ATOM 3861 C C . ALA A 1 503 ? 0.718 -34.426 -1.436 1.00 91.88 503 ALA A C 1
ATOM 3863 O O . ALA A 1 503 ? 1.863 -34.386 -0.983 1.00 91.88 503 ALA A O 1
ATOM 3864 N N . ALA A 1 504 ? 0.082 -33.322 -1.836 1.00 89.75 504 ALA A N 1
ATOM 3865 C CA . ALA A 1 504 ? 0.708 -32.006 -1.909 1.00 89.75 504 ALA A CA 1
ATOM 3866 C C . ALA A 1 504 ? 1.073 -31.435 -0.527 1.00 89.75 504 ALA A C 1
ATOM 3868 O O . ALA A 1 504 ? 2.144 -30.844 -0.384 1.00 89.75 504 ALA A O 1
ATOM 3869 N N . VAL A 1 505 ? 0.245 -31.647 0.505 1.00 90.38 505 VAL A N 1
ATOM 3870 C CA . VAL A 1 505 ? 0.541 -31.181 1.878 1.00 90.38 505 VAL A CA 1
ATOM 3871 C C . VAL A 1 505 ? 1.688 -31.946 2.554 1.00 90.38 505 VAL A C 1
ATOM 3873 O O . VAL A 1 505 ? 2.238 -31.461 3.540 1.00 90.38 505 VAL A O 1
ATOM 3876 N N . GLN A 1 506 ? 2.060 -33.124 2.036 1.00 88.75 506 GLN A N 1
ATOM 3877 C CA . GLN A 1 506 ? 3.144 -33.970 2.565 1.00 88.75 506 GLN A CA 1
ATOM 3878 C C . GLN A 1 506 ? 4.483 -33.774 1.838 1.00 88.75 506 GLN A C 1
ATOM 3880 O O . GLN A 1 506 ? 5.485 -34.391 2.208 1.00 88.75 506 GLN A O 1
ATOM 3885 N N . LEU A 1 507 ? 4.525 -32.948 0.789 1.00 88.19 507 LEU A N 1
ATOM 3886 C CA . LEU A 1 507 ? 5.752 -32.685 0.044 1.00 88.19 507 LEU A CA 1
ATOM 3887 C C . LEU A 1 507 ? 6.804 -32.006 0.938 1.00 88.19 507 LEU A C 1
ATOM 3889 O O . LEU A 1 507 ? 6.496 -31.143 1.754 1.00 88.19 507 LEU A O 1
ATOM 3893 N N . ALA A 1 508 ? 8.074 -32.378 0.752 1.00 85.19 508 ALA A N 1
ATOM 3894 C CA . ALA A 1 508 ? 9.206 -31.777 1.468 1.00 85.19 508 ALA A CA 1
ATOM 3895 C C . ALA A 1 508 ? 9.890 -30.639 0.684 1.00 85.19 508 ALA A C 1
ATOM 3897 O O . ALA A 1 508 ? 10.600 -29.818 1.266 1.00 85.19 508 ALA A O 1
ATOM 3898 N N . LYS A 1 509 ? 9.696 -30.601 -0.639 1.00 90.56 509 LYS A N 1
ATOM 3899 C CA . LYS A 1 509 ? 10.277 -29.630 -1.577 1.00 90.56 509 LYS A CA 1
ATOM 3900 C C . LYS A 1 509 ? 9.219 -29.171 -2.572 1.00 90.56 509 LYS A C 1
ATOM 3902 O O . LYS A 1 509 ? 8.210 -29.855 -2.750 1.00 90.56 509 LYS A O 1
ATOM 3907 N N . LEU A 1 510 ? 9.463 -28.036 -3.224 1.00 92.62 510 LEU A N 1
ATOM 3908 C CA . LEU A 1 510 ? 8.604 -27.584 -4.314 1.00 92.62 510 LEU A CA 1
ATOM 3909 C C . LEU A 1 510 ? 8.633 -28.597 -5.472 1.00 92.62 510 LEU A C 1
ATOM 3911 O O . LEU A 1 510 ? 9.702 -29.125 -5.786 1.00 92.62 510 LEU A O 1
ATOM 3915 N N . PRO A 1 511 ? 7.479 -28.896 -6.093 1.00 93.19 511 PRO A N 1
ATOM 3916 C CA . PRO A 1 511 ? 7.433 -29.800 -7.230 1.00 93.19 511 PRO A CA 1
ATOM 3917 C C . PRO A 1 511 ? 8.155 -29.176 -8.427 1.00 93.19 511 PRO A C 1
ATOM 3919 O O . PRO A 1 511 ? 7.876 -28.041 -8.805 1.00 93.19 511 PRO A O 1
ATOM 3922 N N . GLU A 1 512 ? 9.064 -29.929 -9.038 1.00 91.38 512 GLU A N 1
ATOM 3923 C CA . GLU A 1 512 ? 9.809 -29.466 -10.209 1.00 91.38 512 GLU A CA 1
ATOM 3924 C C . GLU A 1 512 ? 8.910 -29.404 -11.451 1.00 91.38 512 GLU A C 1
ATOM 3926 O O . GLU A 1 512 ? 8.017 -30.239 -11.642 1.00 91.38 512 GLU A O 1
ATOM 3931 N N . ALA A 1 513 ? 9.150 -28.416 -12.312 1.00 93.06 513 ALA A N 1
ATOM 3932 C CA . ALA A 1 513 ? 8.540 -28.334 -13.633 1.00 93.06 513 ALA A CA 1
ATOM 3933 C C . ALA A 1 513 ? 9.311 -29.236 -14.606 1.00 93.06 513 ALA A C 1
ATOM 3935 O O . ALA A 1 513 ? 10.515 -29.061 -14.802 1.00 93.06 513 ALA A O 1
ATOM 3936 N N . ALA A 1 514 ? 8.633 -30.206 -15.219 1.00 93.88 514 ALA A N 1
ATOM 3937 C CA . ALA A 1 514 ? 9.256 -31.063 -16.216 1.00 93.88 514 ALA A CA 1
ATOM 3938 C C . ALA A 1 514 ? 9.503 -30.269 -17.508 1.00 93.88 514 ALA A C 1
ATOM 3940 O O . ALA A 1 514 ? 8.679 -29.449 -17.910 1.00 93.88 514 ALA A O 1
ATOM 3941 N N . ALA A 1 515 ? 10.608 -30.552 -18.204 1.00 93.94 515 ALA A N 1
ATOM 3942 C CA . ALA A 1 515 ? 10.958 -29.843 -19.439 1.00 93.94 515 ALA A CA 1
ATOM 3943 C C . ALA A 1 515 ? 9.839 -29.901 -20.499 1.00 93.94 515 ALA A C 1
ATOM 3945 O O . ALA A 1 515 ? 9.570 -28.902 -21.156 1.00 93.94 515 ALA A O 1
ATOM 3946 N N . ALA A 1 516 ? 9.143 -31.040 -20.609 1.00 95.25 516 ALA A N 1
ATOM 3947 C CA . ALA A 1 516 ? 8.006 -31.197 -21.516 1.00 95.25 516 ALA A CA 1
ATOM 3948 C C . ALA A 1 516 ? 6.821 -30.282 -21.154 1.00 95.25 516 ALA A C 1
ATOM 3950 O O . ALA A 1 516 ? 6.254 -29.660 -22.046 1.00 95.25 516 ALA A O 1
ATOM 3951 N N . GLU A 1 517 ? 6.495 -30.139 -19.860 1.00 96.94 517 GLU A N 1
ATOM 3952 C CA . GLU A 1 517 ? 5.423 -29.242 -19.390 1.00 96.94 517 GLU A CA 1
ATOM 3953 C C . GLU A 1 517 ? 5.742 -27.781 -19.734 1.00 96.94 517 GLU A C 1
ATOM 3955 O O . GLU A 1 517 ? 4.865 -27.030 -20.156 1.00 96.94 517 GLU A O 1
ATOM 3960 N N . VAL A 1 518 ? 7.009 -27.380 -19.580 1.00 96.81 518 VAL A N 1
ATOM 3961 C CA . VAL A 1 518 ? 7.472 -26.026 -19.916 1.00 96.81 518 VAL A CA 1
ATOM 3962 C C . VAL A 1 518 ? 7.326 -25.758 -21.413 1.00 96.81 518 VAL A C 1
ATOM 3964 O O . VAL A 1 518 ? 6.775 -24.723 -21.788 1.00 96.81 518 VAL A O 1
ATOM 3967 N N . THR A 1 519 ? 7.792 -26.677 -22.264 1.00 96.56 519 THR A N 1
ATOM 3968 C CA . THR A 1 519 ? 7.685 -26.535 -23.723 1.00 96.56 519 THR A CA 1
ATOM 3969 C C . THR A 1 519 ? 6.226 -26.454 -24.169 1.00 96.56 519 THR A C 1
ATOM 3971 O O . THR A 1 519 ? 5.860 -25.522 -24.880 1.00 96.56 519 THR A O 1
ATOM 3974 N N . GLU A 1 520 ? 5.370 -27.360 -23.693 1.00 97.19 520 GLU A N 1
ATOM 3975 C CA . GLU A 1 520 ? 3.959 -27.398 -24.090 1.00 97.19 520 GLU A CA 1
ATOM 3976 C C . GLU A 1 520 ? 3.191 -26.145 -23.631 1.00 97.19 520 GLU A C 1
ATOM 3978 O O . GLU A 1 520 ? 2.400 -25.576 -24.388 1.00 97.19 520 GLU A O 1
ATOM 3983 N N . ALA A 1 521 ? 3.470 -25.650 -22.418 1.00 97.56 521 ALA A N 1
ATOM 3984 C CA . ALA A 1 521 ? 2.887 -24.405 -21.923 1.00 97.56 521 ALA A CA 1
ATOM 3985 C C . ALA A 1 521 ? 3.311 -23.192 -22.770 1.00 97.56 521 ALA A C 1
ATOM 3987 O O . ALA A 1 521 ? 2.489 -22.322 -23.059 1.00 97.56 521 ALA A O 1
ATOM 3988 N N . GLN A 1 522 ? 4.574 -23.120 -23.199 1.00 96.94 522 GLN A N 1
ATOM 3989 C CA . GLN A 1 522 ? 5.056 -22.021 -24.043 1.00 96.94 522 GLN A CA 1
ATOM 3990 C C . GLN A 1 522 ? 4.465 -22.067 -25.458 1.00 96.94 522 GLN A C 1
ATOM 3992 O O . GLN A 1 522 ? 4.064 -21.020 -25.978 1.00 96.94 522 GLN A O 1
ATOM 3997 N N . ASP A 1 523 ? 4.317 -23.258 -26.041 1.00 95.69 523 ASP A N 1
ATOM 3998 C CA . ASP A 1 523 ? 3.630 -23.447 -27.324 1.00 95.69 523 ASP A CA 1
ATOM 3999 C C . ASP A 1 523 ? 2.162 -23.010 -27.231 1.00 95.69 523 ASP A C 1
ATOM 4001 O O . ASP A 1 523 ? 1.626 -22.346 -28.128 1.00 95.69 523 ASP A O 1
ATOM 4005 N N . LYS A 1 524 ? 1.499 -23.324 -26.111 1.00 96.94 524 LYS A N 1
ATOM 4006 C CA . LYS A 1 524 ? 0.122 -22.894 -25.868 1.00 96.94 524 LYS A CA 1
ATOM 4007 C C . LYS A 1 524 ? 0.007 -21.386 -25.661 1.00 96.94 524 LYS A C 1
ATOM 4009 O O . LYS A 1 524 ? -0.913 -20.769 -26.204 1.00 96.94 524 LYS A O 1
ATOM 4014 N N . LEU A 1 525 ? 0.941 -20.777 -24.933 1.00 97.00 525 LEU A N 1
ATOM 4015 C CA . LEU A 1 525 ? 0.998 -19.329 -24.743 1.00 97.00 525 LEU A CA 1
ATOM 4016 C C . LEU A 1 525 ? 1.076 -18.597 -26.089 1.00 97.00 525 LEU A C 1
ATOM 4018 O O . LEU A 1 525 ? 0.347 -17.628 -26.300 1.00 97.00 525 LEU A O 1
ATOM 4022 N N . GLN A 1 526 ? 1.890 -19.089 -27.026 1.00 94.81 526 GLN A N 1
ATOM 4023 C CA . GLN A 1 526 ? 2.005 -18.506 -28.364 1.00 94.81 526 GLN A CA 1
ATOM 4024 C C . GLN A 1 526 ? 0.653 -18.475 -29.104 1.00 94.81 526 GLN A C 1
ATOM 4026 O O . GLN A 1 526 ? 0.352 -17.503 -29.806 1.00 94.81 526 GLN A O 1
ATOM 4031 N N . GLN A 1 527 ? -0.181 -19.507 -28.926 1.00 92.75 527 GLN A N 1
ATOM 4032 C CA . GLN A 1 527 ? -1.536 -19.563 -29.488 1.00 92.75 527 GLN A CA 1
ATOM 4033 C C . GLN A 1 527 ? -2.477 -18.561 -28.808 1.00 92.75 527 GLN A C 1
ATOM 4035 O O . GLN A 1 527 ? -3.198 -17.839 -29.497 1.00 92.75 527 GLN A O 1
ATOM 4040 N N . LEU A 1 528 ? -2.461 -18.492 -27.471 1.00 93.44 528 LEU A N 1
ATOM 4041 C CA . LEU A 1 528 ? -3.315 -17.579 -26.696 1.00 93.44 528 LEU A CA 1
ATOM 4042 C C . LEU A 1 528 ? -2.994 -16.106 -26.973 1.00 93.44 528 LEU A C 1
ATOM 4044 O O . LEU A 1 528 ? -3.898 -15.274 -27.011 1.00 93.44 528 LEU A O 1
ATOM 4048 N N . LEU A 1 529 ? -1.723 -15.790 -27.226 1.00 93.06 529 LEU A N 1
ATOM 4049 C CA . LEU A 1 529 ? -1.284 -14.452 -27.625 1.00 93.06 529 LEU A CA 1
ATOM 4050 C C . LEU A 1 529 ? -1.515 -14.144 -29.111 1.00 93.06 529 LEU A C 1
ATOM 4052 O O . LEU A 1 529 ? -1.136 -13.067 -29.566 1.00 93.06 529 LEU A O 1
ATOM 4056 N N . GLN A 1 530 ? -2.137 -15.057 -29.866 1.00 91.25 530 GLN A N 1
ATOM 4057 C CA . GLN A 1 530 ? -2.495 -14.857 -31.274 1.00 91.25 530 GLN A CA 1
ATOM 4058 C C . GLN A 1 530 ? -1.288 -14.473 -32.152 1.00 91.25 530 GLN A C 1
ATOM 4060 O O . GLN A 1 530 ? -1.404 -13.680 -33.091 1.00 91.25 530 GLN A O 1
ATOM 4065 N N . TRP A 1 531 ? -0.100 -15.014 -31.843 1.00 91.19 531 TRP A N 1
ATOM 4066 C CA . TRP A 1 531 ? 1.148 -14.594 -32.489 1.00 91.19 531 TRP A CA 1
ATOM 4067 C C . TRP A 1 531 ? 1.108 -14.668 -34.027 1.00 91.19 531 TRP A C 1
ATOM 4069 O O . TRP A 1 531 ? 1.437 -13.665 -34.668 1.00 91.19 531 TRP A O 1
ATOM 4079 N N . PRO A 1 532 ? 0.633 -15.767 -34.653 1.00 87.75 532 PRO A N 1
ATOM 4080 C CA . PRO A 1 532 ? 0.565 -15.843 -36.110 1.00 87.75 532 PRO A CA 1
ATOM 4081 C C . PRO A 1 532 ? -0.328 -14.762 -36.733 1.00 87.75 532 PRO A C 1
ATOM 4083 O O . PRO A 1 532 ? 0.003 -14.239 -37.795 1.00 87.75 532 PRO A O 1
ATOM 4086 N N . GLN A 1 533 ? -1.442 -14.395 -36.083 1.00 86.25 533 GLN A N 1
ATOM 4087 C CA . GLN A 1 533 ? -2.318 -13.332 -36.584 1.00 86.25 533 GLN A CA 1
ATOM 4088 C C . GLN A 1 533 ? -1.666 -11.949 -36.463 1.00 86.25 533 GLN A C 1
ATOM 4090 O O . GLN A 1 533 ? -1.802 -11.129 -37.372 1.00 86.25 533 GLN A O 1
ATOM 4095 N N . LEU A 1 534 ? -0.942 -11.691 -35.369 1.00 87.19 534 LEU A N 1
ATOM 4096 C CA . LEU A 1 534 ? -0.255 -10.416 -35.140 1.00 87.19 534 LEU A CA 1
ATOM 4097 C C . LEU A 1 534 ? 0.873 -10.166 -36.152 1.00 87.19 534 LEU A C 1
ATOM 4099 O O . LEU A 1 534 ? 1.083 -9.023 -36.558 1.00 87.19 534 LEU A O 1
ATOM 4103 N N . GLN A 1 535 ? 1.562 -11.218 -36.610 1.00 86.69 535 GLN A N 1
ATOM 4104 C CA . GLN A 1 535 ? 2.606 -11.099 -37.638 1.00 86.69 535 GLN A CA 1
ATOM 4105 C C . GLN A 1 535 ? 2.063 -10.701 -39.019 1.00 86.69 535 GLN A C 1
ATOM 4107 O O . GLN A 1 535 ? 2.782 -10.104 -39.818 1.00 86.69 535 GLN A O 1
ATOM 4112 N N . GLN A 1 536 ? 0.796 -11.009 -39.310 1.00 82.00 536 GLN A N 1
ATOM 4113 C CA . GLN A 1 536 ? 0.167 -10.708 -40.602 1.00 82.00 536 GLN A CA 1
ATOM 4114 C C . GLN A 1 536 ? -0.323 -9.255 -40.711 1.00 82.00 536 GLN A C 1
ATOM 4116 O O . GLN A 1 536 ? -0.785 -8.839 -41.773 1.00 82.00 536 GLN A O 1
ATOM 4121 N N . GLN A 1 537 ? -0.247 -8.471 -39.634 1.00 73.38 537 GLN A N 1
ATOM 4122 C CA . GLN A 1 537 ? -0.883 -7.158 -39.542 1.00 73.38 537 GLN A CA 1
ATOM 4123 C C . GLN A 1 537 ? 0.132 -6.024 -39.559 1.00 73.38 537 GLN A C 1
ATOM 4125 O O . GLN A 1 537 ? 1.017 -5.932 -38.708 1.00 73.38 537 GLN A O 1
ATOM 4130 N N . GLU A 1 538 ? -0.035 -5.121 -40.523 1.00 61.69 538 GLU A N 1
ATOM 4131 C CA . GLU A 1 538 ? 0.818 -3.948 -40.673 1.00 61.69 538 GLU A CA 1
ATOM 4132 C C . GLU A 1 538 ? 0.783 -3.034 -39.443 1.00 61.69 538 GLU A C 1
ATOM 4134 O O . GLU A 1 538 ? -0.271 -2.750 -38.878 1.00 61.69 538 GLU A O 1
ATOM 4139 N N . GLY A 1 539 ? 1.966 -2.562 -39.040 1.00 63.81 539 GLY A N 1
ATOM 4140 C CA . GLY A 1 539 ? 2.143 -1.511 -38.037 1.00 63.81 539 GLY A CA 1
ATOM 4141 C C . GLY A 1 539 ? 2.286 -1.967 -36.583 1.00 63.81 539 GLY A C 1
ATOM 4142 O O . GLY A 1 539 ? 2.870 -1.219 -35.807 1.00 63.81 539 GLY A O 1
ATOM 4143 N N . GLN A 1 540 ? 1.817 -3.162 -36.200 1.00 67.75 540 GLN A N 1
ATOM 4144 C CA . GLN A 1 540 ? 1.893 -3.614 -34.798 1.00 67.75 540 GLN A CA 1
ATOM 4145 C C . GLN A 1 540 ? 3.071 -4.558 -34.531 1.00 67.75 540 GLN A C 1
ATOM 4147 O O . GLN A 1 540 ? 3.994 -4.187 -33.812 1.00 67.75 540 GLN A O 1
ATOM 4152 N N . MET A 1 541 ? 3.058 -5.763 -35.112 1.00 81.62 541 MET A N 1
ATOM 4153 C CA . MET A 1 541 ? 4.105 -6.782 -34.907 1.00 81.62 541 MET A CA 1
ATOM 4154 C C . MET A 1 541 ? 4.668 -7.348 -36.219 1.00 81.62 541 MET A C 1
ATOM 4156 O O . MET A 1 541 ? 5.427 -8.319 -36.206 1.00 81.62 541 MET A O 1
ATOM 4160 N N . LYS A 1 542 ? 4.329 -6.732 -37.359 1.00 79.56 542 LYS A N 1
ATOM 4161 C CA . LYS A 1 542 ? 4.974 -7.018 -38.644 1.00 79.56 542 LYS A CA 1
ATOM 4162 C C . LYS A 1 542 ? 6.478 -6.755 -38.506 1.00 79.56 542 LYS A C 1
ATOM 4164 O O . LYS A 1 542 ? 6.874 -5.709 -37.997 1.00 79.56 542 LYS A O 1
ATOM 4169 N N . ASP A 1 543 ? 7.288 -7.736 -38.893 1.00 85.00 543 ASP A N 1
ATOM 4170 C CA . ASP A 1 543 ? 8.759 -7.734 -38.796 1.00 85.00 543 ASP A CA 1
ATOM 4171 C C . ASP A 1 543 ? 9.344 -7.793 -37.366 1.00 85.00 543 ASP A C 1
ATOM 4173 O O . ASP A 1 543 ? 10.552 -7.641 -37.181 1.00 85.00 543 ASP A O 1
ATOM 4177 N N . LYS A 1 544 ? 8.515 -8.049 -36.344 1.00 88.88 544 LYS A N 1
ATOM 4178 C CA . LYS A 1 544 ? 8.963 -8.292 -34.963 1.00 88.88 544 LYS A CA 1
ATOM 4179 C C . LYS A 1 544 ? 9.172 -9.780 -34.687 1.00 88.88 544 LYS A C 1
ATOM 4181 O O . LYS A 1 544 ? 8.606 -10.649 -35.353 1.00 88.88 544 LYS A O 1
ATOM 4186 N N . THR A 1 545 ? 9.988 -10.077 -33.683 1.00 92.69 545 THR A N 1
ATOM 4187 C CA . THR A 1 545 ? 10.239 -11.435 -33.190 1.00 92.69 545 THR A CA 1
ATOM 4188 C C . THR A 1 545 ? 9.239 -11.823 -32.101 1.00 92.69 545 THR A C 1
ATOM 4190 O O . THR A 1 545 ? 8.585 -10.971 -31.499 1.00 92.69 545 THR A O 1
ATOM 4193 N N . TYR A 1 546 ? 9.146 -13.120 -31.795 1.00 92.88 546 TYR A N 1
ATOM 4194 C CA . TYR A 1 546 ? 8.351 -13.577 -30.652 1.00 92.88 546 TYR A CA 1
ATOM 4195 C C . TYR A 1 546 ? 8.896 -13.027 -29.323 1.00 92.88 546 TYR A C 1
ATOM 4197 O O . TYR A 1 546 ? 8.118 -12.690 -28.439 1.00 92.88 546 TYR A O 1
ATOM 4205 N N . ALA A 1 547 ? 10.216 -12.842 -29.202 1.00 94.25 547 ALA A N 1
ATOM 4206 C CA . ALA A 1 547 ? 10.820 -12.222 -28.023 1.00 94.25 547 ALA A CA 1
ATOM 4207 C C . ALA A 1 547 ? 10.319 -10.780 -27.808 1.00 94.25 547 ALA A C 1
ATOM 4209 O O . ALA A 1 547 ? 10.033 -10.405 -26.674 1.00 94.25 547 ALA A O 1
ATOM 4210 N N . ASP A 1 548 ? 10.119 -10.010 -28.885 1.00 92.12 548 ASP A N 1
ATOM 4211 C CA . ASP A 1 548 ? 9.527 -8.667 -28.798 1.00 92.12 548 ASP A CA 1
ATOM 4212 C C . ASP A 1 548 ? 8.078 -8.713 -28.278 1.00 92.12 548 ASP A C 1
ATOM 4214 O O . ASP A 1 548 ? 7.663 -7.838 -27.518 1.00 92.12 548 ASP A O 1
ATOM 4218 N N . LEU A 1 549 ? 7.298 -9.737 -28.659 1.00 93.69 549 LEU A N 1
ATOM 4219 C CA . LEU A 1 549 ? 5.941 -9.935 -28.134 1.00 93.69 549 LEU A CA 1
ATOM 4220 C C . LEU A 1 549 ? 5.970 -10.251 -26.636 1.00 93.69 549 LEU A C 1
ATOM 4222 O O . LEU A 1 549 ? 5.170 -9.708 -25.873 1.00 93.69 549 LEU A O 1
ATOM 4226 N N . ILE A 1 550 ? 6.879 -11.134 -26.222 1.00 96.25 550 ILE A N 1
ATOM 4227 C CA . ILE A 1 550 ? 7.023 -11.555 -24.828 1.00 96.25 550 ILE A CA 1
ATOM 4228 C C . ILE A 1 550 ? 7.444 -10.380 -23.941 1.00 96.25 550 ILE A C 1
ATOM 4230 O O . ILE A 1 550 ? 6.824 -10.180 -22.895 1.00 96.25 550 ILE A O 1
ATOM 4234 N N . ASP A 1 551 ? 8.381 -9.533 -24.372 1.00 94.62 551 ASP A N 1
ATOM 4235 C CA . ASP A 1 551 ? 8.695 -8.293 -23.650 1.00 94.62 551 ASP A CA 1
ATOM 4236 C C . ASP A 1 551 ? 7.479 -7.345 -23.611 1.00 94.62 551 ASP A C 1
ATOM 4238 O O . ASP A 1 551 ? 7.083 -6.845 -22.555 1.00 94.62 551 ASP A O 1
ATOM 4242 N N . ALA A 1 552 ? 6.787 -7.153 -24.738 1.00 92.12 552 ALA A N 1
ATOM 4243 C CA . ALA A 1 552 ? 5.631 -6.260 -24.788 1.00 92.12 552 ALA A CA 1
ATOM 4244 C C . ALA A 1 552 ? 4.487 -6.693 -23.849 1.00 92.12 552 ALA A C 1
ATOM 4246 O O . ALA A 1 552 ? 3.875 -5.843 -23.201 1.00 92.12 552 ALA A O 1
ATOM 4247 N N . VAL A 1 553 ? 4.203 -7.997 -23.754 1.00 94.44 553 VAL A N 1
ATOM 4248 C CA . VAL A 1 553 ? 3.072 -8.537 -22.979 1.00 94.44 553 VAL A CA 1
ATOM 4249 C C . VAL A 1 553 ? 3.475 -8.899 -21.549 1.00 94.44 553 VAL A C 1
ATOM 4251 O O . VAL A 1 553 ? 2.839 -8.441 -20.597 1.00 94.44 553 VAL A O 1
ATOM 4254 N N . LEU A 1 554 ? 4.534 -9.691 -21.377 1.00 96.19 554 LEU A N 1
ATOM 4255 C CA . LEU A 1 554 ? 4.962 -10.223 -20.078 1.00 96.19 554 LEU A CA 1
ATOM 4256 C C . LEU A 1 554 ? 6.083 -9.403 -19.432 1.00 96.19 554 LEU A C 1
ATOM 4258 O O . LEU A 1 554 ? 6.177 -9.394 -18.205 1.00 96.19 554 LEU A O 1
ATOM 4262 N N . GLY A 1 555 ? 6.865 -8.670 -20.228 1.00 95.69 555 GLY A N 1
ATOM 4263 C CA . GLY A 1 555 ? 7.905 -7.753 -19.751 1.00 95.69 555 GLY A CA 1
ATOM 4264 C C . GLY A 1 555 ? 9.260 -8.386 -19.521 1.00 95.69 555 GLY A C 1
ATOM 4265 O O . GLY A 1 555 ? 10.123 -7.739 -18.946 1.00 95.69 555 GLY A O 1
ATOM 4266 N N . VAL A 1 556 ? 9.444 -9.634 -19.925 1.00 96.62 556 VAL A N 1
ATOM 4267 C CA . VAL A 1 556 ? 10.657 -10.412 -19.673 1.00 96.62 556 VAL A CA 1
ATOM 4268 C C . VAL A 1 556 ? 11.289 -10.835 -20.991 1.00 96.62 556 VAL A C 1
ATOM 4270 O O . VAL A 1 556 ? 10.635 -10.821 -22.033 1.00 96.62 556 VAL A O 1
ATOM 4273 N N . ASP A 1 557 ? 12.557 -11.229 -20.949 1.00 94.94 557 ASP A N 1
ATOM 4274 C CA . ASP A 1 557 ? 13.179 -11.935 -22.066 1.00 94.94 557 ASP A CA 1
ATOM 4275 C C . ASP A 1 557 ? 12.776 -13.426 -22.075 1.00 94.94 557 ASP A C 1
ATOM 4277 O O . ASP A 1 557 ? 11.949 -13.881 -21.281 1.00 94.94 557 ASP A O 1
ATOM 4281 N N . LEU A 1 558 ? 13.334 -14.209 -23.003 1.00 95.88 558 LEU A N 1
ATOM 4282 C CA . LEU A 1 558 ? 13.009 -15.635 -23.123 1.00 95.88 558 LEU A CA 1
ATOM 4283 C C . LEU A 1 558 ? 13.525 -16.476 -21.941 1.00 95.88 558 LEU A C 1
ATOM 4285 O O . LEU A 1 558 ? 12.922 -17.499 -21.615 1.00 95.88 558 LEU A O 1
ATOM 4289 N N . GLU A 1 559 ? 14.605 -16.054 -21.277 1.00 95.75 559 GLU A N 1
ATOM 4290 C CA . GLU A 1 559 ? 15.101 -16.716 -20.064 1.00 95.75 559 GLU A CA 1
ATOM 4291 C C . GLU A 1 559 ? 14.149 -16.450 -18.889 1.00 95.75 559 GLU A C 1
ATOM 4293 O O . GLU A 1 559 ? 13.750 -17.374 -18.173 1.00 95.75 559 GLU A O 1
ATOM 4298 N N . GLY A 1 560 ? 13.691 -15.207 -18.755 1.00 96.25 560 GLY A N 1
ATOM 4299 C CA . GLY A 1 560 ? 12.656 -14.809 -17.814 1.00 96.25 560 GLY A CA 1
ATOM 4300 C C . GLY A 1 560 ? 11.310 -15.480 -18.079 1.00 96.25 560 GLY A C 1
ATOM 4301 O O . GLY A 1 560 ? 10.652 -15.905 -17.131 1.00 96.25 560 GLY A O 1
ATOM 4302 N N . LEU A 1 561 ? 10.913 -15.666 -19.344 1.00 97.56 561 LEU A N 1
ATOM 4303 C CA . LEU A 1 561 ? 9.723 -16.445 -19.706 1.00 97.56 561 LEU A CA 1
ATOM 4304 C C . LEU A 1 561 ? 9.839 -17.891 -19.218 1.00 97.56 561 LEU A C 1
ATOM 4306 O O . LEU A 1 561 ? 8.881 -18.426 -18.660 1.00 97.56 561 LEU A O 1
ATOM 4310 N N . ASN A 1 562 ? 10.999 -18.522 -19.401 1.00 97.44 562 ASN A N 1
ATOM 4311 C CA . ASN A 1 562 ? 11.244 -19.869 -18.896 1.00 97.44 562 ASN A CA 1
ATOM 4312 C C . ASN A 1 562 ? 11.112 -19.922 -17.364 1.00 97.44 562 ASN A C 1
ATOM 4314 O O . ASN A 1 562 ? 10.380 -20.765 -16.846 1.00 97.44 562 ASN A O 1
ATOM 4318 N N . ALA A 1 563 ? 11.722 -18.976 -16.644 1.00 96.44 563 ALA A N 1
ATOM 4319 C CA . ALA A 1 563 ? 11.602 -18.883 -15.189 1.00 96.44 563 ALA A CA 1
ATOM 4320 C C . ALA A 1 563 ? 10.148 -18.655 -14.722 1.00 96.44 563 ALA A C 1
ATOM 4322 O O . ALA A 1 563 ? 9.681 -19.334 -13.806 1.00 96.44 563 ALA A O 1
ATOM 4323 N N . LEU A 1 564 ? 9.404 -17.755 -15.379 1.00 96.31 564 LEU A N 1
ATOM 4324 C CA . LEU A 1 564 ? 7.983 -17.517 -15.096 1.00 96.31 564 LEU A CA 1
ATOM 4325 C C . LEU A 1 564 ? 7.123 -18.754 -15.370 1.00 96.31 564 LEU A C 1
ATOM 4327 O O . LEU A 1 564 ? 6.237 -19.071 -14.581 1.00 96.31 564 LEU A O 1
ATOM 4331 N N . THR A 1 565 ? 7.391 -19.470 -16.463 1.00 97.75 565 THR A N 1
ATOM 4332 C CA . THR A 1 565 ? 6.651 -20.689 -16.822 1.00 97.75 565 THR A CA 1
ATOM 4333 C C . THR A 1 565 ? 6.841 -21.761 -15.752 1.00 97.75 565 THR A C 1
ATOM 4335 O O . THR A 1 565 ? 5.866 -22.347 -15.290 1.00 97.75 565 THR A O 1
ATOM 4338 N N . GLN A 1 566 ? 8.079 -21.975 -15.294 1.00 97.06 566 GLN A N 1
ATOM 4339 C CA . GLN A 1 566 ? 8.368 -22.913 -14.205 1.00 97.06 566 GLN A CA 1
ATOM 4340 C C . GLN A 1 566 ? 7.655 -22.514 -12.907 1.00 97.06 566 GLN A C 1
ATOM 4342 O O . GLN A 1 566 ? 7.061 -23.366 -12.247 1.00 97.06 566 GLN A O 1
ATOM 4347 N N . GLN A 1 567 ? 7.654 -21.222 -12.565 1.00 94.75 567 GLN A N 1
ATOM 4348 C CA . GLN A 1 567 ? 6.948 -20.715 -11.390 1.00 94.75 567 GLN A CA 1
ATOM 4349 C C . GLN A 1 567 ? 5.432 -20.962 -11.474 1.00 94.75 567 GLN A C 1
ATOM 4351 O O . GLN A 1 567 ? 4.835 -21.428 -10.501 1.00 94.75 567 GLN A O 1
ATOM 4356 N N . GLU A 1 568 ? 4.803 -20.693 -12.621 1.00 95.75 568 GLU A N 1
ATOM 4357 C CA . GLU A 1 568 ? 3.370 -20.943 -12.805 1.00 95.75 568 GLU A CA 1
ATOM 4358 C C . GLU A 1 568 ? 3.037 -22.444 -12.830 1.00 95.75 568 GLU A C 1
ATOM 4360 O O . GLU A 1 568 ? 2.002 -22.835 -12.292 1.00 95.75 568 GLU A O 1
ATOM 4365 N N . ILE A 1 569 ? 3.920 -23.310 -13.345 1.00 97.31 569 ILE A N 1
ATOM 4366 C CA . ILE A 1 569 ? 3.762 -24.774 -13.250 1.00 97.31 569 ILE A CA 1
ATOM 4367 C C . ILE A 1 569 ? 3.775 -25.224 -11.785 1.00 97.31 569 ILE A C 1
ATOM 4369 O O . ILE A 1 569 ? 2.889 -25.974 -11.368 1.00 97.31 569 ILE A O 1
ATOM 4373 N N . THR A 1 570 ? 4.714 -24.729 -10.976 1.00 95.44 570 THR A N 1
ATOM 4374 C CA . THR A 1 570 ? 4.747 -25.002 -9.530 1.00 95.44 570 THR A CA 1
ATOM 4375 C C . THR A 1 570 ? 3.458 -24.535 -8.850 1.00 95.44 570 THR A C 1
ATOM 4377 O O . THR A 1 570 ? 2.847 -25.291 -8.090 1.00 95.44 570 THR A O 1
ATOM 4380 N N . ASN A 1 571 ? 2.988 -23.323 -9.172 1.00 94.38 571 ASN A N 1
ATOM 4381 C CA . ASN A 1 571 ? 1.718 -22.795 -8.664 1.00 94.38 571 ASN A CA 1
ATOM 4382 C C . ASN A 1 571 ? 0.529 -23.674 -9.064 1.00 94.38 571 ASN A C 1
ATOM 4384 O O . ASN A 1 571 ? -0.349 -23.934 -8.240 1.00 94.38 571 ASN A O 1
ATOM 4388 N N . ARG A 1 572 ? 0.508 -24.172 -10.305 1.00 95.31 572 ARG A N 1
ATOM 4389 C CA . ARG A 1 572 ? -0.548 -25.052 -10.805 1.00 95.31 572 ARG A CA 1
ATOM 4390 C C . ARG A 1 572 ? -0.541 -26.404 -10.099 1.00 95.31 572 ARG A C 1
ATOM 4392 O O . ARG A 1 572 ? -1.600 -26.845 -9.646 1.00 95.31 572 ARG A O 1
ATOM 4399 N N . LYS A 1 573 ? 0.628 -27.022 -9.922 1.00 96.56 573 LYS A N 1
ATOM 4400 C CA . LYS A 1 573 ? 0.780 -28.289 -9.186 1.00 96.56 573 LYS A CA 1
ATOM 4401 C C . LYS A 1 573 ? 0.280 -28.179 -7.745 1.00 96.56 573 LYS A C 1
ATOM 4403 O O . LYS A 1 573 ? -0.346 -29.112 -7.259 1.00 96.56 573 LYS A O 1
ATOM 4408 N N . LEU A 1 574 ? 0.473 -27.028 -7.097 1.00 96.00 574 LEU A N 1
ATOM 4409 C CA . LEU A 1 574 ? 0.028 -26.765 -5.721 1.00 96.00 574 LEU A CA 1
ATOM 4410 C C . LEU A 1 574 ? -1.349 -26.077 -5.620 1.00 96.00 574 LEU A C 1
ATOM 4412 O O . LEU A 1 574 ? -1.788 -25.733 -4.522 1.00 96.00 574 LEU A O 1
ATOM 4416 N N . SER A 1 575 ? -2.057 -25.882 -6.738 1.00 94.50 575 SER A N 1
ATOM 4417 C CA . SER A 1 575 ? -3.267 -25.044 -6.775 1.00 94.50 575 SER A CA 1
ATOM 4418 C C . SER A 1 575 ? -4.412 -25.548 -5.888 1.00 94.50 575 SER A C 1
ATOM 4420 O O . SER A 1 575 ? -5.126 -24.728 -5.317 1.00 94.50 575 SER A O 1
ATOM 4422 N N . VAL A 1 576 ? -4.557 -26.865 -5.697 1.00 94.69 576 VAL A N 1
ATOM 4423 C CA . VAL A 1 576 ? -5.587 -27.435 -4.807 1.00 94.69 576 VAL A CA 1
ATOM 4424 C C . VAL A 1 576 ? -5.341 -27.020 -3.353 1.00 94.69 576 VAL A C 1
ATOM 4426 O O . VAL A 1 576 ? -6.249 -26.508 -2.703 1.00 94.69 576 VAL A O 1
ATOM 4429 N N . VAL A 1 577 ? -4.097 -27.131 -2.874 1.00 95.81 577 VAL A N 1
ATOM 4430 C CA . VAL A 1 577 ? -3.715 -26.684 -1.523 1.00 95.81 577 VAL A CA 1
ATOM 4431 C C . VAL A 1 577 ? -3.851 -25.167 -1.390 1.00 95.81 577 VAL A C 1
ATOM 4433 O O . VAL A 1 577 ? -4.332 -24.683 -0.369 1.00 95.81 577 VAL A O 1
ATOM 4436 N N . ASN A 1 578 ? -3.486 -24.402 -2.425 1.00 95.56 578 ASN A N 1
ATOM 4437 C CA . ASN A 1 578 ? -3.651 -22.944 -2.430 1.00 95.56 578 ASN A CA 1
ATOM 4438 C C . ASN A 1 578 ? -5.124 -22.534 -2.277 1.00 95.56 578 ASN A C 1
ATOM 4440 O O . ASN A 1 578 ? -5.427 -21.619 -1.512 1.00 95.56 578 ASN A O 1
ATOM 4444 N N . VAL A 1 579 ? -6.037 -23.238 -2.951 1.00 95.44 579 VAL A N 1
ATOM 4445 C CA . VAL A 1 579 ? -7.486 -23.036 -2.820 1.00 95.44 579 VAL A CA 1
ATOM 4446 C C . VAL A 1 579 ? -7.971 -23.379 -1.408 1.00 95.44 579 VAL A C 1
ATOM 4448 O O . VAL A 1 579 ? -8.734 -22.601 -0.833 1.00 95.44 579 VAL A O 1
ATOM 4451 N N . SER A 1 580 ? -7.512 -24.487 -0.816 1.00 96.12 580 SER A N 1
ATOM 4452 C CA . SER A 1 580 ? -7.844 -24.846 0.571 1.00 96.12 580 SER A CA 1
ATOM 4453 C C . SER A 1 580 ? -7.329 -23.812 1.574 1.00 96.12 580 SER A C 1
ATOM 4455 O O . SER A 1 580 ? -8.081 -23.375 2.440 1.00 96.12 580 SER A O 1
ATOM 4457 N N . ILE A 1 581 ? -6.093 -23.328 1.407 1.00 97.25 581 ILE A N 1
ATOM 4458 C CA . ILE A 1 581 ? -5.531 -22.224 2.201 1.00 97.25 581 ILE A CA 1
ATOM 4459 C C . ILE A 1 581 ? -6.412 -20.975 2.105 1.00 97.25 581 ILE A C 1
ATOM 4461 O O . ILE A 1 581 ? -6.691 -20.341 3.124 1.00 97.25 581 ILE A O 1
ATOM 4465 N N . ALA A 1 582 ? -6.862 -20.619 0.902 1.00 96.69 582 ALA A N 1
ATOM 4466 C CA . ALA A 1 582 ? -7.681 -19.434 0.695 1.00 96.69 582 ALA A CA 1
ATOM 4467 C C . ALA A 1 582 ? -9.076 -19.550 1.331 1.00 96.69 582 ALA A C 1
ATOM 4469 O O . ALA A 1 582 ? -9.547 -18.588 1.943 1.00 96.69 582 ALA A O 1
ATOM 4470 N N . LYS A 1 583 ? -9.702 -20.732 1.279 1.00 96.12 583 LYS A N 1
ATOM 4471 C CA . LYS A 1 583 ? -10.955 -21.018 2.001 1.00 96.12 583 LYS A CA 1
ATOM 4472 C C . LYS A 1 583 ? -10.758 -20.989 3.517 1.00 96.12 583 LYS A C 1
ATOM 4474 O O . LYS A 1 583 ? -11.530 -20.352 4.224 1.00 96.12 583 LYS A O 1
ATOM 4479 N N . SER A 1 584 ? -9.677 -21.575 4.025 1.00 96.00 584 SER A N 1
ATOM 4480 C CA . SER A 1 584 ? -9.330 -21.490 5.446 1.00 96.00 584 SER A CA 1
ATOM 4481 C C . SER A 1 584 ? -9.067 -20.052 5.903 1.00 96.00 584 SER A C 1
ATOM 4483 O O . SER A 1 584 ? -9.417 -19.683 7.025 1.00 96.00 584 SER A O 1
ATOM 4485 N N . ALA A 1 585 ? -8.483 -19.206 5.046 1.00 96.19 585 ALA A N 1
ATOM 4486 C CA . ALA A 1 585 ? -8.326 -17.780 5.319 1.00 96.19 585 ALA A CA 1
ATOM 4487 C C . ALA A 1 585 ? -9.686 -17.059 5.374 1.00 96.19 585 ALA A C 1
ATOM 4489 O O . ALA A 1 585 ? -9.912 -16.285 6.305 1.00 96.19 585 ALA A O 1
ATOM 4490 N N . GLN A 1 586 ? -10.608 -17.353 4.448 1.00 94.94 586 GLN A N 1
ATOM 4491 C CA . GLN A 1 586 ? -11.991 -16.859 4.488 1.00 94.94 586 GLN A CA 1
ATOM 4492 C C . GLN A 1 586 ? -12.672 -17.217 5.814 1.00 94.94 586 GLN A C 1
ATOM 4494 O O . GLN A 1 586 ? -13.187 -16.339 6.508 1.00 94.94 586 GLN A O 1
ATOM 4499 N N . GLU A 1 587 ? -12.656 -18.500 6.180 1.00 92.75 587 GLU A N 1
ATOM 4500 C CA . GLU A 1 587 ? -13.268 -18.998 7.413 1.00 92.75 587 GLU A CA 1
ATOM 4501 C C . GLU A 1 587 ? -12.636 -18.356 8.644 1.00 92.75 587 GLU A C 1
ATOM 4503 O O . GLU A 1 587 ? -13.339 -17.971 9.579 1.00 92.75 587 GLU A O 1
ATOM 4508 N N . TYR A 1 588 ? -11.310 -18.191 8.646 1.00 92.00 588 TYR A N 1
ATOM 4509 C CA . TYR A 1 588 ? -10.607 -17.514 9.725 1.00 92.00 588 TYR A CA 1
ATOM 4510 C C . TYR A 1 588 ? -11.114 -16.080 9.904 1.00 92.00 588 TYR A C 1
ATOM 4512 O O . TYR A 1 588 ? -11.440 -15.699 11.030 1.00 92.00 588 TYR A O 1
ATOM 4520 N N . ILE A 1 589 ? -11.200 -15.311 8.813 1.00 91.06 589 ILE A N 1
ATOM 4521 C CA . ILE A 1 589 ? -11.678 -13.921 8.797 1.00 91.06 589 ILE A CA 1
ATOM 4522 C C . ILE A 1 589 ? -13.129 -13.844 9.279 1.00 91.06 589 ILE A C 1
ATOM 4524 O O . ILE A 1 589 ? -13.422 -13.086 10.202 1.00 91.06 589 ILE A O 1
ATOM 4528 N N . GLN A 1 590 ? -14.016 -14.682 8.742 1.00 89.06 590 GLN A N 1
ATOM 4529 C CA . GLN A 1 590 ? -15.416 -14.739 9.164 1.00 89.06 590 GLN A CA 1
ATOM 4530 C C . GLN A 1 590 ? -15.546 -15.069 10.659 1.00 89.06 590 GLN A C 1
ATOM 4532 O O . GLN A 1 590 ? -16.237 -14.367 11.392 1.00 89.06 590 GLN A O 1
ATOM 4537 N N . GLN A 1 591 ? -14.807 -16.068 11.149 1.00 86.62 591 GLN A N 1
ATOM 4538 C CA . GLN A 1 591 ? -14.797 -16.426 12.568 1.00 86.62 591 GLN A CA 1
ATOM 4539 C C . GLN A 1 591 ? -14.310 -15.275 13.465 1.00 86.62 591 GLN A C 1
ATOM 4541 O O . GLN A 1 591 ? -14.767 -15.170 14.600 1.00 86.62 591 GLN A O 1
ATOM 4546 N N . GLN A 1 592 ? -13.383 -14.415 13.015 1.00 83.50 592 GLN A N 1
ATOM 4547 C CA . GLN A 1 592 ? -13.003 -13.220 13.791 1.00 83.50 592 GLN A CA 1
ATOM 4548 C C . GLN A 1 592 ? -14.192 -12.266 13.962 1.00 83.50 592 GLN A C 1
ATOM 4550 O O . GLN A 1 592 ? -14.425 -11.771 15.064 1.00 83.50 592 GLN A O 1
ATOM 4555 N N . LEU A 1 593 ? -14.967 -12.062 12.895 1.00 81.31 593 LEU A N 1
ATOM 4556 C CA . LEU A 1 593 ? -16.164 -11.218 12.914 1.00 81.31 593 LEU A CA 1
ATOM 4557 C C . LEU A 1 593 ? -17.284 -11.812 13.780 1.00 81.31 593 LEU A C 1
ATOM 4559 O O . LEU A 1 593 ? -18.023 -11.067 14.422 1.00 81.31 593 LEU A O 1
ATOM 4563 N N . ASP A 1 594 ? -17.394 -13.139 13.832 1.00 80.75 594 ASP A N 1
ATOM 4564 C CA . ASP A 1 594 ? -18.375 -13.830 14.675 1.00 80.75 594 ASP A CA 1
ATOM 4565 C C . ASP A 1 594 ? -17.985 -13.816 16.166 1.00 80.75 594 ASP A C 1
ATOM 4567 O O . ASP A 1 594 ? -18.855 -13.714 17.034 1.00 80.75 594 ASP A O 1
ATOM 4571 N N . ILE A 1 595 ? -16.682 -13.890 16.480 1.00 78.75 595 ILE A N 1
ATOM 4572 C CA . ILE A 1 595 ? -16.150 -13.843 17.856 1.00 78.75 595 ILE A CA 1
ATOM 4573 C C . ILE A 1 595 ? -16.408 -12.485 18.508 1.00 78.75 595 ILE A C 1
ATOM 4575 O O . ILE A 1 595 ? -16.838 -12.437 19.665 1.00 78.75 595 ILE A O 1
ATOM 4579 N N . ASP A 1 596 ? -16.121 -11.397 17.796 1.00 77.12 596 ASP A N 1
ATOM 4580 C CA . ASP A 1 596 ? -16.430 -10.045 18.247 1.00 77.12 596 ASP A CA 1
ATOM 4581 C C . ASP A 1 596 ? -16.895 -9.182 17.062 1.00 77.12 596 ASP A C 1
ATOM 4583 O O . ASP A 1 596 ? -16.072 -8.649 16.310 1.00 77.12 596 ASP A O 1
ATOM 4587 N N . PRO A 1 597 ? -18.212 -8.991 16.887 1.00 73.56 597 PRO A N 1
ATOM 4588 C CA . PRO A 1 597 ? -18.745 -8.204 15.786 1.00 73.56 597 PRO A CA 1
ATOM 4589 C C . PRO A 1 597 ? -18.465 -6.712 15.934 1.00 73.56 597 PRO A C 1
ATOM 4591 O O . PRO A 1 597 ? -18.589 -5.985 14.950 1.00 73.56 597 PRO A O 1
ATOM 4594 N N . TYR A 1 598 ? -18.057 -6.250 17.121 1.00 79.25 598 TYR A N 1
ATOM 4595 C CA . TYR A 1 598 ? -17.610 -4.875 17.329 1.00 79.25 598 TYR A CA 1
ATOM 4596 C C . TYR A 1 598 ? -16.154 -4.656 16.907 1.00 79.25 598 TYR A C 1
ATOM 4598 O O . TYR A 1 598 ? -15.654 -3.538 17.052 1.00 79.25 598 TYR A O 1
ATOM 4606 N N . THR A 1 599 ? -15.487 -5.680 16.355 1.00 80.00 599 THR A N 1
ATOM 4607 C CA . THR A 1 599 ? -14.176 -5.544 15.713 1.00 80.00 599 THR A CA 1
ATOM 4608 C C . THR A 1 599 ? -14.217 -4.399 14.706 1.00 80.00 599 THR A C 1
ATOM 4610 O O . THR A 1 599 ? -14.907 -4.459 13.683 1.00 80.00 599 THR A O 1
ATOM 4613 N N . GLN A 1 600 ? -13.461 -3.344 15.007 1.00 78.00 600 GLN A N 1
ATOM 4614 C CA . GLN A 1 600 ? -13.460 -2.112 14.225 1.00 78.00 600 GLN A CA 1
ATOM 4615 C C . GLN A 1 600 ? -12.879 -2.318 12.825 1.00 78.00 600 GLN A C 1
ATOM 4617 O O . GLN A 1 600 ? -13.428 -1.819 11.842 1.00 78.00 600 GLN A O 1
ATOM 4622 N N . LEU A 1 601 ? -11.791 -3.082 12.731 1.00 84.19 601 LEU A N 1
ATOM 4623 C CA . LEU A 1 601 ? -11.082 -3.361 11.491 1.00 84.19 601 LEU A CA 1
ATOM 4624 C C . LEU A 1 601 ? -10.269 -4.645 11.648 1.00 84.19 601 LEU A C 1
ATOM 4626 O O . LEU A 1 601 ? -9.701 -4.888 12.713 1.00 84.19 601 LEU A O 1
ATOM 4630 N N . ILE A 1 602 ? -10.171 -5.428 10.578 1.00 85.25 602 ILE A N 1
ATOM 4631 C CA . ILE A 1 602 ? -9.203 -6.517 10.490 1.00 85.25 602 ILE A CA 1
ATOM 4632 C C . ILE A 1 602 ? -7.904 -5.964 9.897 1.00 85.25 602 ILE A C 1
ATOM 4634 O O . ILE A 1 602 ? -7.896 -5.413 8.796 1.00 85.25 602 ILE A O 1
ATOM 4638 N N . GLU A 1 603 ? -6.785 -6.105 10.612 1.00 80.94 603 GLU A N 1
ATOM 4639 C CA . GLU A 1 603 ? -5.486 -5.746 10.044 1.00 80.94 603 GLU A CA 1
ATOM 4640 C C . GLU A 1 603 ? -5.184 -6.668 8.856 1.00 80.94 603 GLU A C 1
ATOM 4642 O O . GLU A 1 603 ? -5.143 -7.882 9.018 1.00 80.94 603 GLU A O 1
ATOM 4647 N N . GLU A 1 604 ? -4.928 -6.100 7.672 1.00 85.44 604 GLU A N 1
ATOM 4648 C CA . GLU A 1 604 ? -4.585 -6.879 6.468 1.00 85.44 604 GLU A CA 1
ATOM 4649 C C . GLU A 1 604 ? -3.226 -7.602 6.568 1.00 85.44 604 GLU A C 1
ATOM 4651 O O . GLU A 1 604 ? -2.924 -8.457 5.746 1.00 85.44 604 GLU A O 1
ATOM 4656 N N . THR A 1 605 ? -2.374 -7.277 7.549 1.00 84.88 605 THR A N 1
ATOM 4657 C CA . THR A 1 605 ? -1.190 -8.102 7.840 1.00 84.88 605 THR A CA 1
ATOM 4658 C C . THR A 1 605 ? -1.617 -9.245 8.769 1.00 84.88 605 THR A C 1
ATOM 4660 O O . THR A 1 605 ? -2.014 -8.957 9.896 1.00 84.88 605 THR A O 1
ATOM 4663 N N . PRO A 1 606 ? -1.512 -10.527 8.379 1.00 87.62 606 PRO A N 1
ATOM 4664 C CA . PRO A 1 606 ? -1.774 -11.614 9.304 1.00 87.62 606 PRO A CA 1
ATOM 4665 C C . PRO A 1 606 ? -0.675 -11.671 10.366 1.00 87.62 606 PRO A C 1
ATOM 4667 O O . PRO A 1 606 ? 0.519 -11.628 10.049 1.00 87.62 606 PRO A O 1
ATOM 4670 N N . ALA A 1 607 ? -1.092 -11.813 11.622 1.00 85.81 607 ALA A N 1
ATOM 4671 C CA . ALA A 1 607 ? -0.206 -12.198 12.712 1.00 85.81 607 ALA A CA 1
ATOM 4672 C C . ALA A 1 607 ? 0.301 -13.636 12.505 1.00 85.81 607 ALA A C 1
ATOM 4674 O O . ALA A 1 607 ? -0.389 -14.456 11.898 1.00 85.81 607 ALA A O 1
ATOM 4675 N N . GLU A 1 608 ? 1.466 -13.977 13.062 1.00 86.94 608 GLU A N 1
ATOM 4676 C CA . GLU A 1 608 ? 2.038 -15.333 12.957 1.00 86.94 608 GLU A CA 1
ATOM 4677 C C . GLU A 1 608 ? 1.056 -16.411 13.429 1.00 86.94 608 GLU A C 1
ATOM 4679 O O . GLU A 1 608 ? 0.869 -17.422 12.760 1.00 86.94 608 GLU A O 1
ATOM 4684 N N . GLN A 1 609 ? 0.321 -16.138 14.510 1.00 86.25 609 GLN A N 1
ATOM 4685 C CA . GLN A 1 609 ? -0.710 -17.040 15.014 1.00 86.25 609 GLN A CA 1
ATOM 4686 C C . GLN A 1 609 ? -1.827 -17.306 13.989 1.00 86.25 609 GLN A C 1
ATOM 4688 O O . GLN A 1 609 ? -2.309 -18.433 13.895 1.00 86.25 609 GLN A O 1
ATOM 4693 N N . ALA A 1 610 ? -2.238 -16.295 13.214 1.00 89.31 610 ALA A N 1
ATOM 4694 C CA . ALA A 1 610 ? -3.234 -16.474 12.159 1.00 89.31 610 ALA A CA 1
ATOM 4695 C C . ALA A 1 610 ? -2.692 -17.398 11.061 1.00 89.31 610 ALA A C 1
ATOM 4697 O O . ALA A 1 610 ? -3.397 -18.303 10.619 1.00 89.31 610 ALA A O 1
ATOM 4698 N N . VAL A 1 611 ? -1.420 -17.220 10.684 1.00 92.75 611 VAL A N 1
ATOM 4699 C CA . VAL A 1 611 ? -0.752 -18.065 9.686 1.00 92.75 611 VAL A CA 1
ATOM 4700 C C . VAL A 1 611 ? -0.718 -19.523 10.141 1.00 92.75 611 VAL A C 1
ATOM 4702 O O . VAL A 1 611 ? -1.164 -20.399 9.404 1.00 92.75 611 VAL A O 1
ATOM 4705 N N . THR A 1 612 ? -0.274 -19.786 11.372 1.00 91.06 612 THR A N 1
ATOM 4706 C CA . THR A 1 612 ? -0.207 -21.149 11.919 1.00 91.06 612 THR A CA 1
ATOM 4707 C C . THR A 1 612 ? -1.593 -21.798 12.025 1.00 91.06 612 THR A C 1
ATOM 4709 O O . THR A 1 612 ? -1.737 -22.977 11.705 1.00 91.06 612 THR A O 1
ATOM 4712 N N . ILE A 1 613 ? -2.634 -21.055 12.428 1.00 90.69 613 ILE A N 1
ATOM 4713 C CA . ILE A 1 613 ? -4.011 -21.581 12.501 1.00 90.69 613 ILE A CA 1
ATOM 4714 C C . ILE A 1 613 ? -4.523 -21.981 11.111 1.00 90.69 613 ILE A C 1
ATOM 4716 O O . ILE A 1 613 ? -5.080 -23.069 10.962 1.00 90.69 613 ILE A O 1
ATOM 4720 N N . ILE A 1 614 ? -4.318 -21.127 10.103 1.00 93.94 614 ILE A N 1
ATOM 4721 C CA . ILE A 1 614 ? -4.762 -21.390 8.729 1.00 93.94 614 ILE A CA 1
ATOM 4722 C C . ILE A 1 614 ? -4.035 -22.618 8.167 1.00 93.94 614 ILE A C 1
ATOM 4724 O O . ILE A 1 614 ? -4.698 -23.542 7.703 1.00 93.94 614 ILE A O 1
ATOM 4728 N N . LEU A 1 615 ? -2.705 -22.701 8.286 1.00 94.06 615 LEU A N 1
ATOM 4729 C CA . LEU A 1 615 ? -1.941 -23.869 7.818 1.00 94.06 615 LEU A CA 1
ATOM 4730 C C . LEU A 1 615 ? -2.386 -25.167 8.500 1.00 94.06 615 LEU A C 1
ATOM 4732 O O . LEU A 1 615 ? -2.627 -26.173 7.830 1.00 94.06 615 LEU A O 1
ATOM 4736 N N . LYS A 1 616 ? -2.577 -25.129 9.824 1.00 92.12 616 LYS A N 1
ATOM 4737 C CA . LYS A 1 616 ? -3.035 -26.286 10.598 1.00 92.12 616 LYS A CA 1
ATOM 4738 C C . LYS A 1 616 ? -4.415 -26.771 10.152 1.00 92.12 616 LYS A C 1
ATOM 4740 O O . LYS A 1 616 ? -4.649 -27.975 10.152 1.00 92.12 616 LYS A O 1
ATOM 4745 N N . SER A 1 617 ? -5.315 -25.863 9.765 1.00 91.75 617 SER A N 1
ATOM 4746 C CA . SER A 1 617 ? -6.653 -26.232 9.279 1.00 91.75 617 SER A CA 1
ATOM 4747 C C . SER A 1 617 ? -6.635 -26.986 7.943 1.00 91.75 617 SER A C 1
ATOM 4749 O O . SER A 1 617 ? -7.533 -27.782 7.700 1.00 91.75 617 SER A O 1
ATOM 4751 N N . VAL A 1 618 ? -5.587 -26.797 7.133 1.00 93.44 618 VAL A N 1
ATOM 4752 C CA . VAL A 1 618 ? -5.358 -27.503 5.855 1.00 93.44 618 VAL A CA 1
ATOM 4753 C C . VAL A 1 618 ? -4.522 -28.783 6.055 1.00 93.44 618 VAL A C 1
ATOM 4755 O O . VAL A 1 618 ? -4.270 -29.531 5.120 1.00 93.44 618 VAL A O 1
ATOM 4758 N N . GLY A 1 619 ? -4.079 -29.075 7.284 1.00 91.31 619 GLY A N 1
ATOM 4759 C CA . GLY A 1 619 ? -3.256 -30.252 7.588 1.00 91.31 619 GLY A CA 1
ATOM 4760 C C . GLY A 1 619 ? -1.751 -30.066 7.354 1.00 91.31 619 GLY A C 1
ATOM 4761 O O . GLY A 1 619 ? -1.002 -31.040 7.418 1.00 91.31 619 GLY A O 1
ATOM 4762 N N . ILE A 1 620 ? -1.287 -28.832 7.136 1.00 91.19 620 ILE A N 1
ATOM 4763 C CA . ILE A 1 620 ? 0.137 -28.510 6.974 1.00 91.19 620 ILE A CA 1
ATOM 4764 C C . ILE A 1 620 ? 0.768 -28.304 8.356 1.00 91.19 620 ILE A C 1
ATOM 4766 O O . ILE A 1 620 ? 0.293 -27.497 9.161 1.00 91.19 620 ILE A O 1
ATOM 4770 N N . LYS A 1 621 ? 1.857 -29.026 8.635 1.00 84.56 621 LYS A N 1
ATOM 4771 C CA . LYS A 1 621 ? 2.616 -28.896 9.887 1.00 84.56 621 LYS A CA 1
ATOM 4772 C C . LYS A 1 621 ? 3.599 -27.726 9.804 1.00 84.56 621 LYS A C 1
ATOM 4774 O O . LYS A 1 621 ? 4.384 -27.637 8.866 1.00 84.56 621 LYS A O 1
ATOM 4779 N N . ASP A 1 622 ? 3.572 -26.852 10.807 1.00 80.88 622 ASP A N 1
ATOM 4780 C CA . ASP A 1 622 ? 4.472 -25.697 10.936 1.00 80.88 622 ASP A CA 1
ATOM 4781 C C . ASP A 1 622 ? 5.705 -26.076 11.782 1.00 80.88 622 ASP A C 1
ATOM 4783 O O . ASP A 1 622 ? 5.893 -25.585 12.894 1.00 80.88 622 ASP A O 1
ATOM 4787 N N . GLU A 1 623 ? 6.500 -27.034 11.289 1.00 79.88 623 GLU A N 1
ATOM 4788 C CA . GLU A 1 623 ? 7.693 -27.566 11.967 1.00 79.88 623 GLU A CA 1
ATOM 4789 C C . GLU A 1 623 ? 8.956 -27.339 11.111 1.00 79.88 623 GLU A C 1
ATOM 4791 O O . GLU A 1 623 ? 9.089 -27.892 10.020 1.00 79.88 623 GLU A O 1
ATOM 4796 N N . GLY A 1 624 ? 9.907 -26.543 11.619 1.00 74.50 624 GLY A N 1
ATOM 4797 C CA . GLY A 1 624 ? 11.176 -26.230 10.942 1.00 74.50 624 GLY A CA 1
ATOM 4798 C C . GLY A 1 624 ? 11.075 -25.152 9.853 1.00 74.50 624 GLY A C 1
ATOM 4799 O O . GLY A 1 624 ? 10.013 -24.592 9.601 1.00 74.50 624 GLY A O 1
ATOM 4800 N N . GLU A 1 625 ? 12.199 -24.830 9.204 1.00 75.69 625 GLU A N 1
ATOM 4801 C CA . GLU A 1 625 ? 12.219 -23.996 7.995 1.00 75.69 625 GLU A CA 1
ATOM 4802 C C . GLU A 1 625 ? 12.445 -24.885 6.766 1.00 75.69 625 GLU A C 1
ATOM 4804 O O . GLU A 1 625 ? 13.479 -25.540 6.643 1.00 75.69 625 GLU A O 1
ATOM 4809 N N . SER A 1 626 ? 11.478 -24.906 5.847 1.00 86.00 626 SER A N 1
ATOM 4810 C CA . SER A 1 626 ? 11.598 -25.564 4.543 1.00 86.00 626 SER A CA 1
ATOM 4811 C C . SER A 1 626 ? 11.117 -24.642 3.422 1.00 86.00 626 SER A C 1
ATOM 4813 O O . SER A 1 626 ? 10.375 -23.678 3.648 1.00 86.00 626 SER A O 1
ATOM 4815 N N . GLU A 1 627 ? 11.554 -24.927 2.197 1.00 87.19 627 GLU A N 1
ATOM 4816 C CA . GLU A 1 627 ? 11.174 -24.164 1.004 1.00 87.19 627 GLU A CA 1
ATOM 4817 C C . GLU A 1 627 ? 9.660 -24.224 0.751 1.00 87.19 627 GLU A C 1
ATOM 4819 O O . GLU A 1 627 ? 9.021 -23.201 0.512 1.00 87.19 627 GLU A O 1
ATOM 4824 N N . ILE A 1 628 ? 9.060 -25.406 0.898 1.00 90.94 628 ILE A N 1
ATOM 4825 C CA . ILE A 1 628 ? 7.623 -25.591 0.697 1.00 90.94 628 ILE A CA 1
ATOM 4826 C C . ILE A 1 628 ? 6.777 -24.954 1.806 1.00 90.94 628 ILE A C 1
ATOM 4828 O O . ILE A 1 628 ? 5.765 -24.316 1.519 1.00 90.94 628 ILE A O 1
ATOM 4832 N N . LEU A 1 629 ? 7.209 -25.036 3.070 1.00 90.88 629 LEU A N 1
ATOM 4833 C CA . LEU A 1 629 ? 6.514 -24.357 4.164 1.00 90.88 629 LEU A CA 1
ATOM 4834 C C . LEU A 1 629 ? 6.569 -22.839 3.979 1.00 90.88 629 LEU A C 1
ATOM 4836 O O . LEU A 1 629 ? 5.587 -22.142 4.226 1.00 90.88 629 LEU A O 1
ATOM 4840 N N . THR A 1 630 ? 7.706 -22.326 3.506 1.00 89.81 630 THR A N 1
ATOM 4841 C CA . THR A 1 630 ? 7.844 -20.917 3.134 1.00 89.81 630 THR A CA 1
ATOM 4842 C C . THR A 1 630 ? 6.830 -20.532 2.059 1.00 89.81 630 THR A C 1
ATOM 4844 O O . THR A 1 630 ? 6.114 -19.547 2.237 1.00 89.81 630 THR A O 1
ATOM 4847 N N . TYR A 1 631 ? 6.730 -21.319 0.984 1.00 92.56 631 TYR A N 1
ATOM 4848 C CA . TYR A 1 631 ? 5.753 -21.096 -0.081 1.00 92.56 631 TYR A CA 1
ATOM 4849 C C . TYR A 1 631 ? 4.320 -21.052 0.468 1.00 92.56 631 TYR A C 1
ATOM 4851 O O . TYR A 1 631 ? 3.583 -20.101 0.210 1.00 92.56 631 TYR A O 1
ATOM 4859 N N . PHE A 1 632 ? 3.928 -22.014 1.310 1.00 94.19 632 PHE A N 1
ATOM 4860 C CA . PHE A 1 632 ? 2.589 -22.013 1.904 1.00 94.19 632 PHE A CA 1
ATOM 4861 C C . PHE A 1 632 ? 2.347 -20.813 2.828 1.00 94.19 632 PHE A C 1
ATOM 4863 O O . PHE A 1 632 ? 1.269 -20.224 2.779 1.00 94.19 632 PHE A O 1
ATOM 4870 N N . LYS A 1 633 ? 3.339 -20.376 3.615 1.00 92.69 633 LYS A N 1
ATOM 4871 C CA . LYS A 1 633 ? 3.237 -19.144 4.423 1.00 92.69 633 LYS A CA 1
ATOM 4872 C C . LYS A 1 633 ? 3.002 -17.906 3.550 1.00 92.69 633 LYS A C 1
ATOM 4874 O O . LYS A 1 633 ? 2.215 -17.034 3.922 1.00 92.69 633 LYS A O 1
ATOM 4879 N N . GLU A 1 634 ? 3.640 -17.828 2.385 1.00 90.81 634 GLU A N 1
ATOM 4880 C CA . GLU A 1 634 ? 3.407 -16.753 1.413 1.00 90.81 634 GLU A CA 1
ATOM 4881 C C . GLU A 1 634 ? 2.001 -16.820 0.803 1.00 90.81 634 GLU A C 1
ATOM 4883 O O . GLU A 1 634 ? 1.333 -15.791 0.685 1.00 90.81 634 GLU A O 1
ATOM 4888 N N . ARG A 1 635 ? 1.506 -18.023 0.494 1.00 93.69 635 ARG A N 1
ATOM 4889 C CA . ARG A 1 635 ? 0.138 -18.228 -0.007 1.00 93.69 635 ARG A CA 1
ATOM 4890 C C . ARG A 1 635 ? -0.935 -17.897 1.028 1.00 93.69 635 ARG A C 1
ATOM 4892 O O . ARG A 1 635 ? -1.941 -17.279 0.675 1.00 93.69 635 ARG A O 1
ATOM 4899 N N . VAL A 1 636 ? -0.704 -18.212 2.305 1.00 95.44 636 VAL A N 1
ATOM 4900 C CA . VAL A 1 636 ? -1.567 -17.760 3.410 1.00 95.44 636 VAL A CA 1
ATOM 4901 C C . VAL A 1 636 ? -1.573 -16.239 3.488 1.00 95.44 636 VAL A C 1
ATOM 4903 O O . VAL A 1 636 ? -2.640 -15.646 3.614 1.00 95.44 636 VAL A O 1
ATOM 4906 N N . PHE A 1 637 ? -0.406 -15.594 3.383 1.00 92.62 637 PHE A N 1
ATOM 4907 C CA . PHE A 1 637 ? -0.329 -14.136 3.408 1.00 92.62 637 PHE A CA 1
ATOM 4908 C C . PHE A 1 637 ? -1.142 -13.499 2.277 1.00 92.62 637 PHE A C 1
ATOM 4910 O O . PHE A 1 637 ? -1.947 -12.614 2.554 1.00 92.62 637 PHE A O 1
ATOM 4917 N N . ALA A 1 638 ? -0.965 -13.962 1.036 1.00 91.81 638 ALA A N 1
ATOM 4918 C CA . ALA A 1 638 ? -1.702 -13.450 -0.118 1.00 91.81 638 ALA A CA 1
ATOM 4919 C C . ALA A 1 638 ? -3.222 -13.602 0.062 1.00 91.81 638 ALA A C 1
ATOM 4921 O O . ALA A 1 638 ? -3.961 -12.628 -0.079 1.00 91.81 638 ALA A O 1
ATOM 4922 N N . SER A 1 639 ? -3.674 -14.792 0.466 1.00 95.81 639 SER A N 1
ATOM 4923 C CA . SER A 1 639 ? -5.104 -15.085 0.623 1.00 95.81 639 SER A CA 1
ATOM 4924 C C . SER A 1 639 ? -5.735 -14.317 1.787 1.00 95.81 639 SER A C 1
ATOM 4926 O O . SER A 1 639 ? -6.836 -13.782 1.680 1.00 95.81 639 SER A O 1
ATOM 4928 N N . TYR A 1 640 ? -5.016 -14.202 2.906 1.00 95.44 640 TYR A N 1
ATOM 4929 C CA . TYR A 1 640 ? -5.463 -13.412 4.049 1.00 95.44 640 TYR A CA 1
ATOM 4930 C C . TYR A 1 640 ? -5.589 -11.929 3.686 1.00 95.44 640 TYR A C 1
ATOM 4932 O O . TYR A 1 640 ? -6.596 -11.305 4.013 1.00 95.44 640 TYR A O 1
ATOM 4940 N N . VAL A 1 641 ? -4.590 -11.365 2.993 1.00 92.00 641 VAL A N 1
ATOM 4941 C CA . VAL A 1 641 ? -4.632 -9.978 2.508 1.00 92.00 641 VAL A CA 1
ATOM 4942 C C . VAL A 1 641 ? -5.839 -9.771 1.597 1.00 92.00 641 VAL A C 1
ATOM 4944 O O . VAL A 1 641 ? -6.564 -8.800 1.788 1.00 92.00 641 VAL A O 1
ATOM 4947 N N . ALA A 1 642 ? -6.095 -10.686 0.658 1.00 92.75 642 ALA A N 1
ATOM 4948 C CA . ALA A 1 642 ? -7.223 -10.596 -0.266 1.00 92.75 642 ALA A CA 1
ATOM 4949 C C . ALA A 1 642 ? -8.577 -10.534 0.468 1.00 92.75 642 ALA A C 1
ATOM 4951 O O . ALA A 1 642 ? -9.368 -9.613 0.239 1.00 92.75 642 ALA A O 1
ATOM 4952 N N . TRP A 1 643 ? -8.817 -11.447 1.415 1.00 94.88 643 TRP A N 1
ATOM 4953 C CA . TRP A 1 643 ? -10.048 -11.467 2.211 1.00 94.88 643 TRP A CA 1
ATOM 4954 C C . TRP A 1 643 ? -10.165 -10.292 3.189 1.00 94.88 643 TRP A C 1
ATOM 4956 O O . TRP A 1 643 ? -11.248 -9.721 3.330 1.00 94.88 643 TRP A O 1
ATOM 4966 N N . ALA A 1 644 ? -9.069 -9.875 3.827 1.00 92.19 644 ALA A N 1
ATOM 4967 C CA . ALA A 1 644 ? -9.059 -8.699 4.697 1.00 92.19 644 ALA A CA 1
ATOM 4968 C C . ALA A 1 644 ? -9.286 -7.396 3.903 1.00 92.19 644 ALA A C 1
ATOM 4970 O O . ALA A 1 644 ? -9.977 -6.492 4.372 1.00 92.19 644 ALA A O 1
ATOM 4971 N N . SER A 1 645 ? -8.775 -7.306 2.672 1.00 89.44 645 SER A N 1
ATOM 4972 C CA . SER A 1 645 ? -9.080 -6.202 1.760 1.00 89.44 645 SER A CA 1
ATOM 4973 C C . SER A 1 645 ? -10.541 -6.205 1.313 1.00 89.44 645 SER A C 1
ATOM 4975 O O . SER A 1 645 ? -11.126 -5.128 1.200 1.00 89.44 645 SER A O 1
ATOM 4977 N N . ALA A 1 646 ? -11.159 -7.373 1.106 1.00 92.12 646 ALA A N 1
ATOM 4978 C CA . ALA A 1 646 ? -12.594 -7.462 0.840 1.00 92.12 646 ALA A CA 1
ATOM 4979 C C . ALA A 1 646 ? -13.432 -6.970 2.039 1.00 92.12 646 ALA A C 1
ATOM 4981 O O . ALA A 1 646 ? -14.319 -6.140 1.841 1.00 92.12 646 ALA A O 1
ATOM 4982 N N . ASP A 1 647 ? -13.108 -7.383 3.273 1.00 91.88 647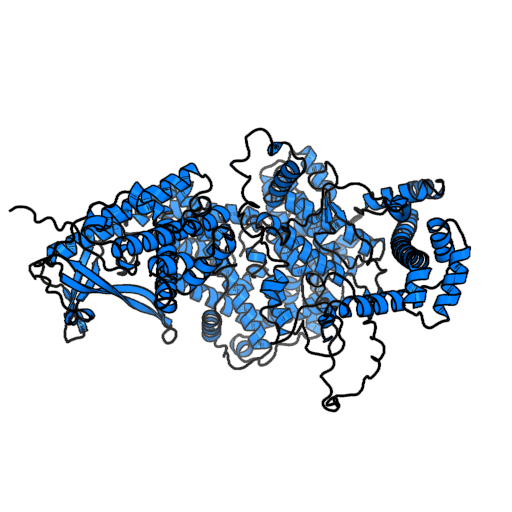 ASP A N 1
ATOM 4983 C CA . ASP A 1 647 ? -13.721 -6.852 4.512 1.00 91.88 647 ASP A CA 1
ATOM 4984 C C . ASP A 1 647 ? -13.588 -5.319 4.584 1.00 91.88 647 ASP A C 1
ATOM 4986 O O . ASP A 1 647 ? -14.588 -4.609 4.729 1.00 91.88 647 ASP A O 1
ATOM 4990 N N . ARG A 1 648 ? -12.380 -4.781 4.365 1.00 89.75 648 ARG A N 1
ATOM 4991 C CA . ARG A 1 648 ? -12.131 -3.330 4.341 1.00 89.75 648 ARG A CA 1
ATOM 4992 C C . ARG A 1 648 ? -12.995 -2.599 3.311 1.00 89.75 648 ARG A C 1
ATOM 4994 O O . ARG A 1 648 ? -13.547 -1.544 3.626 1.00 89.75 648 ARG A O 1
ATOM 5001 N N . LEU A 1 649 ? -13.105 -3.131 2.092 1.00 89.94 649 LEU A N 1
ATOM 5002 C CA . LEU A 1 649 ? -13.916 -2.537 1.024 1.00 89.94 649 LEU A CA 1
ATOM 5003 C C . LEU A 1 649 ? -15.401 -2.505 1.399 1.00 89.94 649 LEU A C 1
ATOM 5005 O O . LEU A 1 649 ? -16.052 -1.481 1.189 1.00 89.94 649 LEU A O 1
ATOM 5009 N N . VAL A 1 650 ? -15.928 -3.575 2.003 1.00 92.12 650 VAL A N 1
ATOM 5010 C CA . VAL A 1 650 ? -17.318 -3.596 2.481 1.00 92.12 650 VAL A CA 1
ATOM 5011 C C . VAL A 1 650 ? -17.525 -2.587 3.601 1.00 92.12 650 VAL A C 1
ATOM 5013 O O . VAL A 1 650 ? -18.509 -1.857 3.569 1.00 92.12 650 VAL A O 1
ATOM 5016 N N . ARG A 1 651 ? -16.607 -2.474 4.565 1.00 90.62 651 ARG A N 1
ATOM 5017 C CA . ARG A 1 651 ? -16.718 -1.471 5.640 1.00 90.62 651 ARG A CA 1
ATOM 5018 C C . ARG A 1 651 ? -16.730 -0.046 5.100 1.00 90.62 651 ARG A C 1
ATOM 5020 O O . ARG A 1 651 ? -17.538 0.766 5.544 1.00 90.62 651 ARG A O 1
ATOM 5027 N N . LEU A 1 652 ? -15.879 0.252 4.118 1.00 89.06 652 LEU A N 1
ATOM 5028 C CA . LEU A 1 652 ? -15.880 1.547 3.436 1.00 89.06 652 LEU A CA 1
ATOM 5029 C C . LEU A 1 652 ? -17.201 1.793 2.696 1.00 89.06 652 LEU A C 1
ATOM 5031 O O . LEU A 1 652 ? -17.759 2.886 2.760 1.00 89.06 652 LEU A O 1
ATOM 5035 N N . ALA A 1 653 ? -17.741 0.769 2.041 1.00 91.75 653 ALA A N 1
ATOM 5036 C CA . ALA A 1 653 ? -19.028 0.849 1.366 1.00 91.75 653 ALA A CA 1
ATOM 5037 C C . ALA A 1 653 ? -20.201 1.047 2.344 1.00 91.75 653 ALA A C 1
ATOM 5039 O O . ALA A 1 653 ? -21.061 1.890 2.098 1.00 91.75 653 ALA A O 1
ATOM 5040 N N . VAL A 1 654 ? -20.205 0.344 3.481 1.00 90.50 654 VAL A N 1
ATOM 5041 C CA . VAL A 1 654 ? -21.143 0.549 4.599 1.00 90.50 654 VAL A CA 1
ATOM 5042 C C . VAL A 1 654 ? -21.049 1.980 5.106 1.00 90.50 654 VAL A C 1
ATOM 5044 O O . VAL A 1 654 ? -22.070 2.645 5.249 1.00 90.50 654 VAL A O 1
ATOM 5047 N N . ARG A 1 655 ? -19.829 2.490 5.296 1.00 88.06 655 ARG A N 1
ATOM 5048 C CA . ARG A 1 655 ? -19.576 3.860 5.742 1.00 88.06 655 ARG A CA 1
ATOM 5049 C C . ARG A 1 655 ? -20.159 4.896 4.781 1.00 88.06 655 ARG A C 1
ATOM 5051 O O . ARG A 1 655 ? -20.822 5.832 5.226 1.00 88.06 655 ARG A O 1
ATOM 5058 N N . ARG A 1 656 ? -19.946 4.732 3.474 1.00 89.06 656 ARG A N 1
ATOM 5059 C CA . ARG A 1 656 ? -20.498 5.632 2.447 1.00 89.06 656 ARG A CA 1
ATOM 5060 C C . ARG A 1 656 ? -22.013 5.518 2.353 1.00 89.06 656 ARG A C 1
ATOM 5062 O O . ARG A 1 656 ? -22.695 6.537 2.352 1.00 89.06 656 ARG A O 1
ATOM 5069 N N . CYS A 1 657 ? -22.550 4.302 2.369 1.00 90.81 657 CYS A N 1
ATOM 5070 C CA . CYS A 1 657 ? -23.990 4.067 2.368 1.00 90.81 657 CYS A CA 1
ATOM 5071 C C . CYS A 1 657 ? -24.673 4.728 3.579 1.00 90.81 657 CYS A C 1
ATOM 5073 O O . CYS A 1 657 ? -25.610 5.501 3.417 1.00 90.81 657 CYS A O 1
ATOM 5075 N N . ALA A 1 658 ? -24.137 4.521 4.784 1.00 87.94 658 ALA A N 1
ATOM 5076 C CA . ALA A 1 658 ? -24.674 5.063 6.031 1.00 87.94 658 ALA A CA 1
ATOM 5077 C C . ALA A 1 658 ? -24.451 6.576 6.228 1.00 87.94 658 ALA A C 1
ATOM 5079 O O . ALA A 1 658 ? -24.859 7.112 7.255 1.00 87.94 658 ALA A O 1
ATOM 5080 N N . SER A 1 659 ? -23.785 7.265 5.294 1.00 83.81 659 SER A N 1
ATOM 5081 C CA . SER A 1 659 ? -23.535 8.715 5.369 1.00 83.81 659 SER A CA 1
ATOM 5082 C C . SER A 1 659 ? -24.079 9.507 4.181 1.00 83.81 659 SER A C 1
ATOM 5084 O O . SER A 1 659 ? -24.332 10.699 4.328 1.00 83.81 659 SER A O 1
ATOM 5086 N N . THR A 1 660 ? -24.263 8.873 3.020 1.00 82.88 660 THR A N 1
ATOM 5087 C CA . THR A 1 660 ? -24.644 9.563 1.774 1.00 82.88 660 THR A CA 1
ATOM 5088 C C . THR A 1 660 ? -26.001 9.135 1.225 1.00 82.88 660 THR A C 1
ATOM 5090 O O . THR A 1 660 ? -26.650 9.938 0.558 1.00 82.88 660 THR A O 1
ATOM 5093 N N . ASP A 1 661 ? -26.462 7.915 1.518 1.00 87.75 661 ASP A N 1
ATOM 5094 C CA . ASP A 1 661 ? -27.751 7.409 1.045 1.00 87.75 661 ASP A CA 1
ATOM 5095 C C . ASP A 1 661 ? -28.822 7.550 2.143 1.00 87.75 661 ASP A C 1
ATOM 5097 O O . ASP A 1 661 ? -28.657 6.969 3.219 1.00 87.75 661 ASP A O 1
ATOM 5101 N N . PRO A 1 662 ? -29.930 8.283 1.918 1.00 88.19 662 PRO A N 1
ATOM 5102 C CA . PRO A 1 662 ? -30.950 8.502 2.947 1.00 88.19 662 PRO A CA 1
ATOM 5103 C C . PRO A 1 662 ? -31.550 7.216 3.533 1.00 88.19 662 PRO A C 1
ATOM 5105 O O . PRO A 1 662 ? -31.822 7.155 4.734 1.00 88.19 662 PRO A O 1
ATOM 5108 N N . ALA A 1 663 ? -31.736 6.177 2.714 1.00 84.94 663 ALA A N 1
ATOM 5109 C CA . ALA A 1 663 ? -32.260 4.901 3.185 1.00 84.94 663 ALA A CA 1
ATOM 5110 C C . ALA A 1 663 ? -31.187 4.106 3.937 1.00 84.94 663 ALA A C 1
ATOM 5112 O O . ALA A 1 663 ? -31.459 3.561 5.005 1.00 84.94 663 ALA A O 1
ATOM 5113 N N . GLY A 1 664 ? -29.949 4.109 3.436 1.00 88.12 664 GLY A N 1
ATOM 5114 C CA . GLY A 1 664 ? -28.789 3.563 4.139 1.00 88.12 664 GLY A CA 1
ATOM 5115 C C . GLY A 1 664 ? -28.605 4.168 5.534 1.00 88.12 664 GLY A C 1
ATOM 5116 O O . GLY A 1 664 ? -28.413 3.430 6.502 1.00 88.12 664 GLY A O 1
ATOM 5117 N N . VAL A 1 665 ? -28.730 5.495 5.654 1.00 88.81 665 VAL A N 1
ATOM 5118 C CA . VAL A 1 665 ? -28.680 6.238 6.925 1.00 88.81 665 VAL A CA 1
ATOM 5119 C C . VAL A 1 665 ? -29.792 5.778 7.868 1.00 88.81 665 VAL A C 1
ATOM 5121 O O . VAL A 1 665 ? -29.509 5.417 9.010 1.00 88.81 665 VAL A O 1
ATOM 5124 N N . SER A 1 666 ? -31.044 5.757 7.400 1.00 89.62 666 SER A N 1
ATOM 5125 C CA . SER A 1 666 ? -32.198 5.375 8.224 1.00 89.62 666 SER A CA 1
ATOM 5126 C C . SER A 1 666 ? -32.087 3.937 8.743 1.00 89.62 666 SER A C 1
ATOM 5128 O O . SER A 1 666 ? -32.234 3.691 9.942 1.00 89.62 666 SER A O 1
ATOM 5130 N N . VAL A 1 667 ? -31.729 2.990 7.871 1.00 89.19 667 VAL A N 1
ATOM 5131 C CA . VAL A 1 667 ? -31.561 1.582 8.251 1.00 89.19 667 VAL A CA 1
ATOM 5132 C C . VAL A 1 667 ? -30.394 1.400 9.225 1.00 89.19 667 VAL A C 1
ATOM 5134 O O . VAL A 1 667 ? -30.504 0.659 10.203 1.00 89.19 667 VAL A O 1
ATOM 5137 N N . HIS A 1 668 ? -29.277 2.099 9.011 1.00 87.75 668 HIS A N 1
ATOM 5138 C CA . HIS A 1 668 ? -28.148 2.057 9.937 1.00 87.75 668 HIS A CA 1
ATOM 5139 C C . HIS A 1 668 ? -28.505 2.639 11.317 1.00 87.75 668 HIS A C 1
ATOM 5141 O O . HIS A 1 668 ? -28.129 2.072 12.346 1.00 87.75 668 HIS A O 1
ATOM 5147 N N . GLN A 1 669 ? -29.286 3.723 11.369 1.00 86.94 669 GLN A N 1
ATOM 5148 C CA . GLN A 1 669 ? -29.794 4.281 12.625 1.00 86.94 669 GLN A CA 1
ATOM 5149 C C . GLN A 1 669 ? -30.651 3.266 13.388 1.00 86.94 669 GLN A C 1
ATOM 5151 O O . GLN A 1 669 ? -30.394 3.045 14.569 1.00 86.94 669 GLN A O 1
ATOM 5156 N N . LYS A 1 670 ? -31.567 2.563 12.710 1.00 87.38 670 LYS A N 1
ATOM 5157 C CA . LYS A 1 670 ? -32.360 1.486 13.324 1.00 87.38 670 LYS A CA 1
ATOM 5158 C C . LYS A 1 670 ? -31.487 0.370 13.899 1.00 87.38 670 LYS A C 1
ATOM 5160 O O . LYS A 1 670 ? -31.643 0.005 15.064 1.00 87.38 670 LYS A O 1
ATOM 5165 N N . TYR A 1 671 ? -30.509 -0.126 13.132 1.00 84.94 671 TYR A N 1
ATOM 5166 C CA . TYR A 1 671 ? -29.567 -1.138 13.630 1.00 84.94 671 TYR A CA 1
ATOM 5167 C C . TYR A 1 671 ? -28.802 -0.665 14.868 1.00 84.94 671 TYR A C 1
ATOM 5169 O O . TYR A 1 671 ? -28.735 -1.375 15.870 1.00 84.94 671 TYR A O 1
ATOM 5177 N N . THR A 1 672 ? -28.254 0.550 14.824 1.00 80.88 672 THR A N 1
ATOM 5178 C CA . THR A 1 672 ? -27.474 1.114 15.937 1.00 80.88 672 THR A CA 1
ATOM 5179 C C . THR A 1 672 ? -28.324 1.451 17.165 1.00 80.88 672 THR A C 1
ATOM 5181 O O . THR A 1 672 ? -27.802 1.415 18.280 1.00 80.88 672 THR A O 1
ATOM 5184 N N . ALA A 1 673 ? -29.622 1.709 16.992 1.00 80.25 673 ALA A N 1
ATOM 5185 C CA . ALA A 1 673 ? -30.592 1.867 18.074 1.00 80.25 673 ALA A CA 1
ATOM 5186 C C . ALA A 1 673 ? -31.055 0.523 18.673 1.00 80.25 673 ALA A C 1
ATOM 5188 O O . ALA A 1 673 ? -31.569 0.494 19.791 1.00 80.25 673 ALA A O 1
ATOM 5189 N N . GLY A 1 674 ? -30.823 -0.595 17.975 1.00 76.88 674 GLY A N 1
ATOM 5190 C CA . GLY A 1 674 ? -31.334 -1.913 18.359 1.00 76.88 674 GLY A CA 1
ATOM 5191 C C . GLY A 1 674 ? -32.793 -2.145 17.948 1.00 76.88 674 GLY A C 1
ATOM 5192 O O . GLY A 1 674 ? -33.435 -3.066 18.448 1.00 76.88 674 GLY A O 1
ATOM 5193 N N . GLU A 1 675 ? -33.317 -1.322 17.041 1.00 82.38 675 GLU A N 1
ATOM 5194 C CA . GLU A 1 675 ? -34.671 -1.438 16.503 1.00 82.38 675 GLU A CA 1
ATOM 5195 C C . GLU A 1 675 ? -34.773 -2.573 15.471 1.00 82.38 675 GLU A C 1
ATOM 5197 O O . GLU A 1 675 ? -33.768 -3.047 14.926 1.00 82.38 675 GLU A O 1
ATOM 5202 N N . VAL A 1 676 ? -36.002 -3.020 15.199 1.00 82.88 676 VAL A N 1
ATOM 5203 C CA . VAL A 1 676 ? -36.290 -3.996 14.137 1.00 82.88 676 VAL A CA 1
ATOM 5204 C C . VAL A 1 676 ? -36.130 -3.336 12.773 1.00 82.88 676 VAL A C 1
ATOM 5206 O O . VAL A 1 676 ? -36.566 -2.210 12.553 1.00 82.88 676 VAL A O 1
ATOM 5209 N N . VAL A 1 677 ? -35.519 -4.077 11.857 1.00 85.88 677 VAL A N 1
ATOM 5210 C CA . VAL A 1 677 ? -35.289 -3.713 10.460 1.00 85.88 677 VAL A CA 1
ATOM 5211 C C . VAL A 1 677 ? -35.874 -4.864 9.674 1.00 85.88 677 VAL A C 1
ATOM 5213 O O . VAL A 1 677 ? -35.420 -6.006 9.818 1.00 85.88 677 VAL A O 1
ATOM 5216 N N . ASP A 1 678 ? -36.906 -4.573 8.901 1.00 88.75 678 ASP A N 1
ATOM 5217 C CA . ASP A 1 678 ? -37.623 -5.594 8.154 1.00 88.75 678 ASP A CA 1
ATOM 5218 C C . ASP A 1 678 ? -36.815 -6.106 6.944 1.00 88.75 678 ASP A C 1
ATOM 5220 O O . ASP A 1 678 ? -35.686 -5.686 6.665 1.00 88.75 678 ASP A O 1
ATOM 5224 N N . ALA A 1 679 ? -37.374 -7.086 6.235 1.00 89.38 679 ALA A N 1
ATOM 5225 C CA . ALA A 1 679 ? -36.702 -7.721 5.108 1.00 89.38 679 ALA A CA 1
ATOM 5226 C C . ALA A 1 679 ? -36.496 -6.777 3.905 1.00 89.38 679 ALA A C 1
ATOM 5228 O O . ALA A 1 679 ? -35.512 -6.938 3.173 1.00 89.38 679 ALA A O 1
ATOM 5229 N N . GLU A 1 680 ? -37.392 -5.809 3.697 1.00 91.12 680 GLU A N 1
ATOM 5230 C CA . GLU A 1 680 ? -37.318 -4.847 2.595 1.00 91.12 680 GLU A CA 1
ATOM 5231 C C . GLU A 1 680 ? -36.212 -3.824 2.865 1.00 91.12 680 GLU A C 1
ATOM 5233 O O . GLU A 1 680 ? -35.321 -3.634 2.031 1.00 91.12 680 GLU A O 1
ATOM 5238 N N . GLU A 1 681 ? -36.178 -3.276 4.078 1.00 90.94 681 GLU A N 1
ATOM 5239 C CA . GLU A 1 681 ? -35.129 -2.380 4.561 1.00 90.94 681 GLU A CA 1
ATOM 5240 C C . GLU A 1 681 ? -33.746 -3.051 4.530 1.00 90.94 681 GLU A C 1
ATOM 5242 O O . GLU A 1 681 ? -32.758 -2.471 4.063 1.00 90.94 681 GLU A O 1
ATOM 5247 N N . GLN A 1 682 ? -33.666 -4.321 4.945 1.00 87.81 682 GLN A N 1
ATOM 5248 C CA . GLN A 1 682 ? -32.456 -5.138 4.817 1.00 87.81 682 GLN A CA 1
ATOM 5249 C C . GLN A 1 682 ? -31.990 -5.258 3.365 1.00 87.81 682 GLN A C 1
ATOM 5251 O O . GLN A 1 682 ? -30.793 -5.166 3.074 1.00 87.81 682 GLN A O 1
ATOM 5256 N N . GLN A 1 683 ? -32.919 -5.498 2.439 1.00 90.06 683 GLN A N 1
ATOM 5257 C CA . GLN A 1 683 ? -32.593 -5.619 1.026 1.00 90.06 683 GLN A CA 1
ATOM 5258 C C . GLN A 1 683 ? -32.142 -4.280 0.436 1.00 90.06 683 GLN A C 1
ATOM 5260 O O . GLN A 1 683 ? -31.181 -4.259 -0.337 1.00 90.06 683 GLN A O 1
ATOM 5265 N N . GLN A 1 684 ? -32.777 -3.174 0.819 1.00 89.19 684 GLN A N 1
ATOM 5266 C CA . GLN A 1 684 ? -32.402 -1.832 0.387 1.00 89.19 684 GLN A CA 1
ATOM 5267 C C . GLN A 1 684 ? -30.993 -1.460 0.863 1.00 89.19 684 GLN A C 1
ATOM 5269 O O . GLN A 1 684 ? -30.161 -1.055 0.049 1.00 89.19 684 GLN A O 1
ATOM 5274 N N . ALA A 1 685 ? -30.683 -1.702 2.140 1.00 88.25 685 ALA A N 1
ATOM 5275 C CA . ALA A 1 685 ? -29.344 -1.511 2.693 1.00 88.25 685 ALA A CA 1
ATOM 5276 C C . ALA A 1 685 ? -28.289 -2.347 1.953 1.00 88.25 685 ALA A C 1
ATOM 5278 O O . ALA A 1 685 ? -27.259 -1.815 1.539 1.00 88.25 685 ALA A O 1
ATOM 5279 N N . ARG A 1 686 ? -28.558 -3.639 1.707 1.00 90.44 686 ARG A N 1
ATOM 5280 C CA . ARG A 1 686 ? -27.649 -4.502 0.929 1.00 90.44 686 ARG A CA 1
ATOM 5281 C C . ARG A 1 686 ? -27.394 -3.956 -0.478 1.00 90.44 686 ARG A C 1
ATOM 5283 O O . ARG A 1 686 ? -26.247 -3.949 -0.917 1.00 90.44 686 ARG A O 1
ATOM 5290 N N . ARG A 1 687 ? -28.431 -3.477 -1.178 1.00 91.50 687 ARG A N 1
ATOM 5291 C CA . ARG A 1 687 ? -28.291 -2.878 -2.521 1.00 91.50 687 ARG A CA 1
ATOM 5292 C C . ARG A 1 687 ? -27.442 -1.608 -2.489 1.00 91.50 687 ARG A C 1
ATOM 5294 O O . ARG A 1 687 ? -26.564 -1.461 -3.334 1.00 91.50 687 ARG A O 1
ATOM 5301 N N . CYS A 1 688 ? -27.667 -0.735 -1.510 1.00 93.31 688 CYS A N 1
ATOM 5302 C CA . CYS A 1 688 ? -26.885 0.485 -1.323 1.00 93.31 688 CYS A CA 1
ATOM 5303 C C . CYS A 1 688 ? -25.398 0.176 -1.087 1.00 93.31 688 CYS A C 1
ATOM 5305 O O . CYS A 1 688 ? -24.540 0.677 -1.814 1.00 93.31 688 CYS A O 1
ATOM 5307 N N . VAL A 1 689 ? -25.084 -0.719 -0.141 1.00 94.25 689 VAL A N 1
ATOM 5308 C CA . VAL A 1 689 ? -23.695 -1.118 0.149 1.00 94.25 689 VAL A CA 1
ATOM 5309 C C . VAL A 1 689 ? -23.044 -1.774 -1.065 1.00 94.25 689 VAL A C 1
ATOM 5311 O O . VAL A 1 689 ? -21.934 -1.404 -1.436 1.00 94.25 689 VAL A O 1
ATOM 5314 N N . TRP A 1 690 ? -23.724 -2.706 -1.732 1.00 94.19 690 TRP A N 1
ATOM 5315 C CA . TRP A 1 690 ? -23.167 -3.368 -2.913 1.00 94.19 690 TRP A CA 1
ATOM 5316 C C . TRP A 1 690 ? -22.933 -2.400 -4.083 1.00 94.19 690 TRP A C 1
ATOM 5318 O O . TRP A 1 690 ? -21.925 -2.508 -4.787 1.00 94.19 690 TRP A O 1
ATOM 5328 N N . GLY A 1 691 ? -23.812 -1.408 -4.257 1.00 93.38 691 GLY A N 1
ATOM 5329 C CA . GLY A 1 691 ? -23.610 -0.309 -5.201 1.00 93.38 691 GLY A CA 1
ATOM 5330 C C . GLY A 1 691 ? -22.331 0.477 -4.903 1.00 93.38 691 GLY A C 1
ATOM 5331 O O . GLY A 1 691 ? -21.532 0.712 -5.809 1.00 93.38 691 GLY A O 1
ATOM 5332 N N . GLN A 1 692 ? -22.078 0.790 -3.628 1.00 93.38 692 GLN A N 1
ATOM 5333 C CA . GLN A 1 692 ? -20.846 1.456 -3.189 1.00 93.38 692 GLN A CA 1
ATOM 5334 C C . GLN A 1 692 ? -19.595 0.582 -3.389 1.00 93.38 692 GLN A C 1
ATOM 5336 O O . GLN A 1 692 ? -18.586 1.079 -3.888 1.00 93.38 692 GLN A O 1
ATOM 5341 N N . VAL A 1 693 ? -19.653 -0.724 -3.080 1.00 94.00 693 VAL A N 1
ATOM 5342 C CA . VAL A 1 693 ? -18.554 -1.672 -3.372 1.00 94.00 693 VAL A CA 1
ATOM 5343 C C . VAL A 1 693 ? -18.218 -1.649 -4.862 1.00 94.00 693 VAL A C 1
ATOM 5345 O O . VAL A 1 693 ? -17.053 -1.511 -5.236 1.00 94.00 693 VAL A O 1
ATOM 5348 N N . THR A 1 694 ? -19.236 -1.732 -5.717 1.00 92.31 694 THR A N 1
ATOM 5349 C CA . THR A 1 694 ? -19.068 -1.734 -7.175 1.00 92.31 694 THR A CA 1
ATOM 5350 C C . THR A 1 694 ? -18.464 -0.416 -7.665 1.00 92.31 694 THR A C 1
ATOM 5352 O O . THR A 1 694 ? -17.534 -0.425 -8.465 1.00 92.31 694 THR A O 1
ATOM 5355 N N . GLN A 1 695 ? -18.918 0.726 -7.141 1.00 90.19 695 GLN A N 1
ATOM 5356 C CA . GLN A 1 695 ? -18.368 2.035 -7.497 1.00 90.19 695 GLN A CA 1
ATOM 5357 C C . GLN A 1 695 ? -16.878 2.156 -7.133 1.00 90.19 695 GLN A C 1
ATOM 5359 O O . GLN A 1 695 ? -16.062 2.488 -7.991 1.00 90.19 695 GLN A O 1
ATOM 5364 N N . ILE A 1 696 ? -16.510 1.830 -5.888 1.00 88.38 696 ILE A N 1
ATOM 5365 C CA . ILE A 1 696 ? -15.120 1.899 -5.400 1.00 88.38 696 ILE A CA 1
ATOM 5366 C C . ILE A 1 696 ? -14.203 0.987 -6.225 1.00 88.38 696 ILE A C 1
ATOM 5368 O O . ILE A 1 696 ? -13.081 1.351 -6.591 1.00 88.38 696 ILE A O 1
ATOM 5372 N N . THR A 1 697 ? -14.670 -0.227 -6.506 1.00 91.62 697 THR A N 1
ATOM 5373 C CA . THR A 1 697 ? -13.872 -1.245 -7.195 1.00 91.62 697 THR A CA 1
ATOM 5374 C C . THR A 1 697 ? -13.782 -0.988 -8.698 1.00 91.62 697 THR A C 1
ATOM 5376 O O . THR A 1 697 ? -12.732 -1.235 -9.284 1.00 91.62 697 THR A O 1
ATOM 5379 N N . ASN A 1 698 ? -14.778 -0.358 -9.324 1.00 88.88 698 ASN A N 1
ATOM 5380 C CA . ASN A 1 698 ? -14.673 0.107 -10.710 1.00 88.88 698 ASN A CA 1
ATOM 5381 C C . ASN A 1 698 ? -13.565 1.153 -10.900 1.00 88.88 698 ASN A C 1
ATOM 5383 O O . ASN A 1 698 ? -12.873 1.135 -11.916 1.00 88.88 698 ASN A O 1
ATOM 5387 N N . GLU A 1 699 ? -13.349 2.033 -9.921 1.00 84.81 699 GLU A N 1
ATOM 5388 C CA . GLU A 1 699 ? -12.312 3.071 -9.998 1.00 84.81 699 GLU A CA 1
ATOM 5389 C C . GLU A 1 699 ? -10.886 2.535 -9.813 1.00 84.81 699 GLU A C 1
ATOM 5391 O O . GLU A 1 699 ? -9.936 3.118 -10.343 1.00 84.81 699 GLU A O 1
ATOM 5396 N N . THR A 1 700 ? -10.730 1.456 -9.041 1.00 87.38 700 THR A N 1
ATOM 5397 C CA . THR A 1 700 ? -9.424 0.954 -8.573 1.00 87.38 700 THR A CA 1
ATOM 5398 C C . THR A 1 700 ? -9.029 -0.391 -9.186 1.00 87.38 700 THR A C 1
ATOM 5400 O O . THR A 1 700 ? -7.845 -0.651 -9.378 1.00 87.38 700 THR A O 1
ATOM 5403 N N . HIS A 1 701 ? -9.994 -1.242 -9.522 1.00 90.69 701 HIS A N 1
ATOM 5404 C CA . HIS A 1 701 ? -9.802 -2.612 -10.012 1.00 90.69 701 HIS A CA 1
ATOM 5405 C C . HIS A 1 701 ? -10.469 -2.854 -11.378 1.00 90.69 701 HIS A C 1
ATOM 5407 O O . HIS A 1 701 ? -10.359 -3.956 -11.921 1.00 90.69 701 HIS A O 1
ATOM 5413 N N . TYR A 1 702 ? -11.155 -1.847 -11.935 1.00 91.75 702 TYR A N 1
ATOM 5414 C CA . TYR A 1 702 ? -11.911 -1.942 -13.192 1.00 91.75 702 TYR A CA 1
ATOM 5415 C C . TYR A 1 702 ? -12.981 -3.046 -13.170 1.00 91.75 702 TYR A C 1
ATOM 5417 O O . TYR A 1 702 ? -13.221 -3.716 -14.167 1.00 91.75 702 TYR A O 1
ATOM 5425 N N . GLY A 1 703 ? -13.577 -3.273 -11.998 1.00 91.50 703 GLY A N 1
ATOM 5426 C CA . GLY A 1 703 ? -14.513 -4.359 -11.711 1.00 91.50 703 GLY A CA 1
ATOM 5427 C C . GLY A 1 703 ? -14.255 -4.934 -10.320 1.00 91.50 703 GLY A C 1
ATOM 5428 O O . GLY A 1 703 ? -13.442 -4.399 -9.568 1.00 91.50 703 GLY A O 1
ATOM 5429 N N . LEU A 1 704 ? -14.895 -6.049 -9.964 1.00 92.06 704 LEU A N 1
ATOM 5430 C CA . LEU A 1 704 ? -14.700 -6.660 -8.645 1.00 92.06 704 LEU A CA 1
ATOM 5431 C C . LEU A 1 704 ? -13.264 -7.203 -8.484 1.00 92.06 704 LEU A C 1
ATOM 5433 O O . LEU A 1 704 ? -12.741 -7.811 -9.419 1.00 92.06 704 LEU A O 1
ATOM 5437 N N . PRO A 1 705 ? -12.596 -7.046 -7.326 1.00 89.44 705 PRO A N 1
ATOM 5438 C CA . PRO A 1 705 ? -11.215 -7.506 -7.134 1.00 89.44 705 PRO A CA 1
ATOM 5439 C C . PRO A 1 705 ? -11.035 -9.016 -7.334 1.00 89.44 705 PRO A C 1
ATOM 5441 O O . PRO A 1 705 ? -9.993 -9.457 -7.803 1.00 89.44 705 PRO A O 1
ATOM 5444 N N . TRP A 1 706 ? -12.066 -9.798 -7.009 1.00 91.12 706 TRP A N 1
ATOM 5445 C CA . TRP A 1 706 ? -12.075 -11.259 -7.113 1.00 91.12 706 TRP A CA 1
ATOM 5446 C C . TRP A 1 706 ? -12.602 -11.799 -8.448 1.00 91.12 706 TRP A C 1
ATOM 5448 O O . TRP A 1 706 ? -12.731 -13.007 -8.610 1.00 91.12 706 TRP A O 1
ATOM 5458 N N . GLY A 1 707 ? -12.906 -10.923 -9.405 1.00 84.50 707 GLY A N 1
ATOM 5459 C CA . GLY A 1 707 ? -13.341 -11.329 -10.744 1.00 84.50 707 GLY A CA 1
ATOM 5460 C C . GLY A 1 707 ? -12.210 -11.450 -11.765 1.00 84.50 707 GLY A C 1
ATOM 5461 O O . GLY A 1 707 ? -12.477 -11.344 -12.957 1.00 84.50 707 GLY A O 1
ATOM 5462 N N . VAL A 1 708 ? -10.941 -11.443 -11.333 1.00 83.69 708 VAL A N 1
ATOM 5463 C CA . VAL A 1 708 ? -9.803 -11.687 -12.236 1.00 83.69 708 VAL A CA 1
ATOM 5464 C C . VAL A 1 708 ? -9.376 -13.142 -12.132 1.00 83.69 708 VAL A C 1
ATOM 5466 O O . VAL A 1 708 ? -9.448 -13.717 -11.049 1.00 83.69 708 VAL A O 1
ATOM 5469 N N . SER A 1 709 ? -8.859 -13.725 -13.209 1.00 76.69 709 SER A N 1
ATOM 5470 C CA . SER A 1 709 ? -8.395 -15.122 -13.251 1.00 76.69 709 SER A CA 1
ATOM 5471 C C . SER A 1 709 ? -7.450 -15.478 -12.090 1.00 76.69 709 SER A C 1
ATOM 5473 O O . SER A 1 709 ? -7.568 -16.532 -11.468 1.00 76.69 709 SER A O 1
ATOM 5475 N N . ALA A 1 710 ? -6.553 -14.556 -11.728 1.00 77.31 710 ALA A N 1
ATOM 5476 C CA . ALA A 1 710 ? -5.608 -14.716 -10.621 1.00 77.31 710 ALA A CA 1
ATOM 5477 C C . ALA A 1 710 ? -6.261 -14.853 -9.245 1.00 77.31 710 ALA A C 1
ATOM 5479 O O . ALA A 1 710 ? -5.692 -15.481 -8.352 1.00 77.31 710 ALA A O 1
ATOM 5480 N N . ALA A 1 711 ? -7.457 -14.298 -9.077 1.00 84.81 711 ALA A N 1
ATOM 5481 C CA . ALA A 1 711 ? -8.107 -14.212 -7.786 1.00 84.81 711 ALA A CA 1
ATOM 5482 C C . ALA A 1 711 ? -8.573 -15.571 -7.258 1.00 84.81 711 ALA A C 1
ATOM 5484 O O . ALA A 1 711 ? -8.692 -15.721 -6.045 1.00 84.81 711 ALA A O 1
ATOM 5485 N N . LEU A 1 712 ? -8.786 -16.579 -8.116 1.00 86.56 712 LEU A N 1
ATOM 5486 C CA . LEU A 1 712 ? -9.213 -17.907 -7.661 1.00 86.56 712 LEU A CA 1
ATOM 5487 C C . LEU A 1 712 ? -8.231 -18.499 -6.641 1.00 86.56 712 LEU A C 1
ATOM 5489 O O . LEU A 1 712 ? -8.655 -19.099 -5.659 1.00 86.56 712 LEU A O 1
ATOM 5493 N N . SER A 1 713 ? -6.927 -18.291 -6.835 1.00 85.62 713 SER A N 1
ATOM 5494 C CA . SER A 1 713 ? -5.907 -18.787 -5.902 1.00 85.62 713 SER A CA 1
ATOM 5495 C C . SER A 1 713 ? -5.856 -18.002 -4.588 1.00 85.62 713 SER A C 1
ATOM 5497 O O . SER A 1 713 ? -5.367 -18.532 -3.593 1.00 85.62 713 SER A O 1
ATOM 5499 N N . ASP A 1 714 ? -6.317 -16.749 -4.581 1.00 91.31 714 ASP A N 1
ATOM 5500 C CA . ASP A 1 714 ? -6.270 -15.859 -3.414 1.00 91.31 714 ASP A CA 1
ATOM 5501 C C . ASP A 1 714 ? -7.574 -15.904 -2.597 1.00 91.31 714 ASP A C 1
ATOM 5503 O O . ASP A 1 714 ? -7.546 -15.774 -1.376 1.00 91.31 714 ASP A O 1
ATOM 5507 N N . PHE A 1 715 ? -8.718 -16.130 -3.249 1.00 94.56 715 PHE A N 1
ATOM 5508 C CA . PHE A 1 715 ? -10.030 -16.232 -2.600 1.00 94.56 715 PHE A CA 1
ATOM 5509 C C . PHE A 1 715 ? -10.525 -17.678 -2.452 1.00 94.56 715 PHE A C 1
ATOM 5511 O O . PHE A 1 715 ? -11.383 -17.954 -1.619 1.00 94.56 715 PHE A O 1
ATOM 5518 N N . GLY A 1 716 ? -9.997 -18.625 -3.230 1.00 93.25 716 GLY A N 1
ATOM 5519 C CA . GLY A 1 716 ? -10.345 -20.048 -3.150 1.00 93.25 716 GLY A CA 1
ATOM 5520 C C . GLY A 1 716 ? -11.704 -20.414 -3.752 1.00 93.25 716 GLY A C 1
ATOM 5521 O O . GLY A 1 716 ? -12.100 -21.578 -3.701 1.00 93.25 716 GLY A O 1
ATOM 5522 N N . SER A 1 717 ? -12.431 -19.448 -4.316 1.00 92.25 717 SER A N 1
ATOM 5523 C CA . SER A 1 717 ? -13.747 -19.664 -4.924 1.00 92.25 717 SER A CA 1
ATOM 5524 C C . SER A 1 717 ? -13.934 -18.790 -6.173 1.00 92.25 717 SER A C 1
ATOM 5526 O O . SER A 1 717 ? -13.299 -17.737 -6.269 1.00 92.25 717 SER A O 1
ATOM 5528 N N . PRO A 1 718 ? -14.795 -19.192 -7.129 1.00 91.44 718 PRO A N 1
ATOM 5529 C CA . PRO A 1 718 ? -15.151 -18.365 -8.283 1.00 91.44 718 PRO A CA 1
ATOM 5530 C C . PRO A 1 718 ? -15.807 -17.036 -7.887 1.00 91.44 718 PRO A C 1
ATOM 5532 O O . PRO A 1 718 ? -16.387 -16.920 -6.803 1.00 91.44 718 PRO A O 1
ATOM 5535 N N . GLU A 1 719 ? -15.789 -16.062 -8.804 1.00 92.19 719 GLU A N 1
ATOM 5536 C CA . GLU A 1 719 ? -16.296 -14.699 -8.580 1.00 92.19 719 GLU A CA 1
ATOM 5537 C C . GLU A 1 719 ? -17.709 -14.669 -7.983 1.00 92.19 719 GLU A C 1
ATOM 5539 O O . GLU A 1 719 ? -17.964 -13.923 -7.038 1.00 92.19 719 GLU A O 1
ATOM 5544 N N . GLU A 1 720 ? -18.623 -15.490 -8.502 1.00 93.31 720 GLU A N 1
ATOM 5545 C CA . GLU A 1 720 ? -20.020 -15.551 -8.057 1.00 93.31 720 GLU A CA 1
ATOM 5546 C C . GLU A 1 720 ? -20.141 -15.956 -6.582 1.00 93.31 720 GLU A C 1
ATOM 5548 O O . GLU A 1 720 ? -20.906 -15.352 -5.828 1.00 93.31 720 GLU A O 1
ATOM 5553 N N . GLN A 1 721 ? -19.349 -16.943 -6.153 1.00 93.75 721 GLN A N 1
ATOM 5554 C CA . GLN A 1 721 ? -19.359 -17.448 -4.779 1.00 93.75 721 GLN A CA 1
ATOM 5555 C C . GLN A 1 721 ? -18.731 -16.441 -3.818 1.00 93.75 721 GLN A C 1
ATOM 5557 O O . GLN A 1 721 ? -19.303 -16.163 -2.765 1.00 93.75 721 GLN A O 1
ATOM 5562 N N . VAL A 1 722 ? -17.601 -15.835 -4.197 1.00 94.56 722 VAL A N 1
ATOM 5563 C CA . VAL A 1 722 ? -16.970 -14.776 -3.394 1.00 94.56 722 VAL A CA 1
ATOM 5564 C C . VAL A 1 722 ? -17.916 -13.584 -3.264 1.00 94.56 722 VAL A C 1
ATOM 5566 O O . VAL A 1 722 ? -18.147 -13.095 -2.160 1.00 94.56 722 VAL A O 1
ATOM 5569 N N . SER A 1 723 ? -18.541 -13.163 -4.366 1.00 95.06 723 SER A N 1
ATOM 5570 C CA . SER A 1 723 ? -19.517 -12.070 -4.371 1.00 95.06 723 SER A CA 1
ATOM 5571 C C . SER A 1 723 ? -20.711 -12.365 -3.467 1.00 95.06 723 SER A C 1
ATOM 5573 O O . SER A 1 723 ? -21.139 -11.481 -2.728 1.00 95.06 723 SER A O 1
ATOM 5575 N N . ALA A 1 724 ? -21.228 -13.598 -3.483 1.00 93.56 724 ALA A N 1
ATOM 5576 C CA . ALA A 1 724 ? -22.305 -14.018 -2.593 1.00 93.56 724 ALA A CA 1
ATOM 5577 C C . ALA A 1 724 ? -21.877 -13.960 -1.120 1.00 93.56 724 ALA A C 1
ATOM 5579 O O . ALA A 1 724 ? -22.591 -13.382 -0.309 1.00 93.56 724 ALA A O 1
ATOM 5580 N N . VAL A 1 725 ? -20.687 -14.455 -0.762 1.00 92.12 725 VAL A N 1
ATOM 5581 C CA . VAL A 1 725 ? -20.172 -14.357 0.617 1.00 92.12 725 VAL A CA 1
ATOM 5582 C C . VAL A 1 725 ? -20.044 -12.893 1.054 1.00 92.12 725 VAL A C 1
ATOM 5584 O O . VAL A 1 725 ? -20.537 -12.504 2.112 1.00 92.12 725 VAL A O 1
ATOM 5587 N N . VAL A 1 726 ? -19.441 -12.039 0.230 1.00 92.75 726 VAL A N 1
ATOM 5588 C CA . VAL A 1 726 ? -19.234 -10.621 0.561 1.00 92.75 726 VAL A CA 1
ATOM 5589 C C . VAL A 1 726 ? -20.573 -9.869 0.694 1.00 92.75 726 VAL A C 1
ATOM 5591 O O . VAL A 1 726 ? -20.779 -9.089 1.632 1.00 92.75 726 VAL A O 1
ATOM 5594 N N . ARG A 1 727 ? -21.516 -10.113 -0.221 1.00 92.75 727 ARG A N 1
ATOM 5595 C CA . ARG A 1 727 ? -22.830 -9.453 -0.253 1.00 92.75 727 ARG A CA 1
ATOM 5596 C C . ARG A 1 727 ? -23.796 -9.984 0.805 1.00 92.75 727 ARG A C 1
ATOM 5598 O O . ARG A 1 727 ? -24.534 -9.201 1.395 1.00 92.75 727 ARG A O 1
ATOM 5605 N N . ASP A 1 728 ? -23.813 -11.291 1.031 1.00 89.88 728 ASP A N 1
ATOM 5606 C CA . ASP A 1 728 ? -24.859 -11.953 1.816 1.00 89.88 728 ASP A CA 1
ATOM 5607 C C . ASP A 1 728 ? -24.389 -12.302 3.234 1.00 89.88 728 ASP A C 1
ATOM 5609 O O . ASP A 1 728 ? -25.222 -12.434 4.129 1.00 89.88 728 ASP A O 1
ATOM 5613 N N . VAL A 1 729 ? -23.073 -12.372 3.473 1.00 87.88 729 VAL A N 1
ATOM 5614 C CA . VAL A 1 729 ? -22.486 -12.611 4.802 1.00 87.88 729 VAL A CA 1
ATOM 5615 C C . VAL A 1 729 ? -21.848 -11.334 5.348 1.00 87.88 729 VAL A C 1
ATOM 5617 O O . VAL A 1 729 ? -22.326 -10.797 6.344 1.00 87.88 729 VAL A O 1
ATOM 5620 N N . PHE A 1 730 ? -20.812 -10.787 4.703 1.00 89.38 730 PHE A N 1
ATOM 5621 C CA . PHE A 1 730 ? -20.058 -9.658 5.282 1.00 89.38 730 PHE A CA 1
ATOM 5622 C C . PHE A 1 730 ? -20.896 -8.380 5.374 1.00 89.38 730 PHE A C 1
ATOM 5624 O O . PHE A 1 730 ? -20.901 -7.708 6.405 1.00 89.38 730 PHE A O 1
ATOM 5631 N N . THR A 1 731 ? -21.654 -8.053 4.325 1.00 89.00 731 THR A N 1
ATOM 5632 C CA . THR A 1 731 ? -22.450 -6.816 4.289 1.00 89.00 731 THR A CA 1
ATOM 5633 C C . THR A 1 731 ? -23.487 -6.743 5.421 1.00 89.00 731 THR A C 1
ATOM 5635 O O . THR A 1 731 ? -23.479 -5.742 6.144 1.00 89.00 731 THR A O 1
ATOM 5638 N N . PRO A 1 732 ? -24.342 -7.762 5.663 1.00 84.94 732 PRO A N 1
ATOM 5639 C CA . PRO A 1 732 ? -25.238 -7.749 6.818 1.00 84.94 732 PRO A CA 1
ATOM 5640 C C . PRO A 1 732 ? -24.497 -7.696 8.152 1.00 84.94 732 PRO A C 1
ATOM 5642 O O . PRO A 1 732 ? -24.940 -6.979 9.051 1.00 84.94 732 PRO A O 1
ATOM 5645 N N . LEU A 1 733 ? -23.368 -8.412 8.281 1.00 84.44 733 LEU A N 1
ATOM 5646 C CA . LEU A 1 733 ? -22.579 -8.392 9.511 1.00 84.44 733 LEU A CA 1
ATOM 5647 C C . LEU A 1 733 ? -22.131 -6.963 9.850 1.00 84.44 733 LEU A C 1
ATOM 5649 O O . LEU A 1 733 ? -22.369 -6.505 10.966 1.00 84.44 733 LEU A O 1
ATOM 5653 N N . HIS A 1 734 ? -21.559 -6.246 8.881 1.00 87.50 734 HIS A N 1
ATOM 5654 C CA . HIS A 1 734 ? -21.071 -4.884 9.085 1.00 87.50 734 HIS A CA 1
ATOM 5655 C C . HIS A 1 734 ? -22.188 -3.849 9.206 1.00 87.50 734 HIS A C 1
ATOM 5657 O O . HIS A 1 734 ? -22.062 -2.948 10.024 1.00 87.50 734 HIS A O 1
ATOM 5663 N N . MET A 1 735 ? -23.293 -3.957 8.460 1.00 84.81 735 MET A N 1
ATOM 5664 C CA . MET A 1 735 ? -24.409 -3.009 8.614 1.00 84.81 735 MET A CA 1
ATOM 5665 C C . MET A 1 735 ? -24.996 -3.031 10.032 1.00 84.81 735 MET A C 1
ATOM 5667 O O . MET A 1 735 ? -25.360 -1.978 10.556 1.00 84.81 735 MET A O 1
ATOM 5671 N N . GLN A 1 736 ? -25.047 -4.213 10.656 1.00 79.81 736 GLN A N 1
ATOM 5672 C CA . GLN A 1 736 ? -25.552 -4.400 12.019 1.00 79.81 736 GLN A CA 1
ATOM 5673 C C . GLN A 1 736 ? -24.578 -3.920 13.102 1.00 79.81 736 GLN A C 1
ATOM 5675 O O . GLN A 1 736 ? -25.020 -3.463 14.153 1.00 79.81 736 GLN 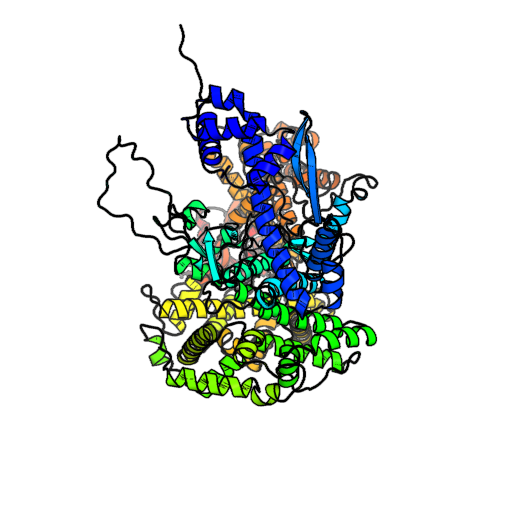A O 1
ATOM 5680 N N . SER A 1 737 ? -23.266 -4.061 12.884 1.00 79.12 737 SER A N 1
ATOM 5681 C CA . SER A 1 737 ? -22.248 -3.821 13.917 1.00 79.12 737 SER A CA 1
ATOM 5682 C C . SER A 1 737 ? -21.340 -2.617 13.661 1.00 79.12 737 SER A C 1
ATOM 5684 O O . SER A 1 737 ? -20.440 -2.342 14.460 1.00 79.12 737 SER A O 1
ATOM 5686 N N . ALA A 1 738 ? -21.564 -1.883 12.569 1.00 81.56 738 ALA A N 1
ATOM 5687 C CA . ALA A 1 738 ? -20.822 -0.671 12.264 1.00 81.56 738 ALA A CA 1
ATOM 5688 C C . ALA A 1 738 ? -21.061 0.393 13.337 1.00 81.56 738 ALA A C 1
ATOM 5690 O O . ALA A 1 738 ? -22.183 0.661 13.765 1.00 81.56 738 ALA A O 1
ATOM 5691 N N . TRP A 1 739 ? -19.969 1.010 13.768 1.00 84.62 739 TRP A N 1
ATOM 5692 C CA . TRP A 1 739 ? -20.003 2.083 14.743 1.00 84.62 739 TRP A CA 1
ATOM 5693 C C . TRP A 1 739 ? -20.439 3.383 14.066 1.00 84.62 739 TRP A C 1
ATOM 5695 O O . TRP A 1 739 ? -19.982 3.705 12.967 1.00 84.62 739 TRP A O 1
ATOM 5705 N N . GLN A 1 740 ? -21.266 4.169 14.757 1.00 84.62 740 GLN A N 1
ATOM 5706 C CA . GLN A 1 740 ? -21.470 5.570 14.390 1.00 84.62 740 GLN A CA 1
ATOM 5707 C C . GLN A 1 740 ? -20.148 6.339 14.536 1.00 84.62 740 GLN A C 1
ATOM 5709 O O . GLN A 1 740 ? -19.311 5.996 15.377 1.00 84.62 740 GLN A O 1
ATOM 5714 N N . THR A 1 741 ? -19.952 7.391 13.740 1.00 85.62 741 THR A N 1
ATOM 5715 C CA . THR A 1 741 ? -18.698 8.171 13.735 1.00 85.62 741 THR A CA 1
ATOM 5716 C C . THR A 1 741 ? -18.397 8.758 15.092 1.00 85.62 741 THR A C 1
ATOM 5718 O O . THR A 1 741 ? -17.271 8.693 15.570 1.00 85.62 741 THR A O 1
ATOM 5721 N N . GLU A 1 742 ? -19.425 9.307 15.721 1.00 88.62 742 GLU A N 1
ATOM 5722 C CA . GLU A 1 742 ? -19.362 9.957 17.016 1.00 88.62 742 GLU A CA 1
ATOM 5723 C C . GLU A 1 742 ? -18.914 8.951 18.082 1.00 88.62 742 GLU A C 1
ATOM 5725 O O . GLU A 1 742 ? -18.056 9.256 18.913 1.00 88.62 742 GLU A O 1
ATOM 5730 N N . ASN A 1 743 ? -19.419 7.716 18.006 1.00 88.31 743 ASN A N 1
ATOM 5731 C CA . ASN A 1 743 ? -19.049 6.629 18.908 1.00 88.31 743 ASN A CA 1
ATOM 5732 C C . ASN A 1 743 ? -17.611 6.149 18.664 1.00 88.31 743 ASN A C 1
ATOM 5734 O O . ASN A 1 743 ? -16.870 5.922 19.619 1.00 88.31 743 ASN A O 1
ATOM 5738 N N . ALA A 1 744 ? -17.195 6.016 17.402 1.00 88.94 744 ALA A N 1
ATOM 5739 C CA . ALA A 1 744 ? -15.832 5.621 17.054 1.00 88.94 744 ALA A CA 1
ATOM 5740 C C . ALA A 1 744 ? -14.800 6.686 17.473 1.00 88.94 744 ALA A C 1
ATOM 5742 O O . ALA A 1 744 ? -13.768 6.350 18.055 1.00 88.94 744 ALA A O 1
ATOM 5743 N N . LEU A 1 745 ? -15.100 7.971 17.258 1.00 91.75 745 LEU A N 1
ATOM 5744 C CA . LEU A 1 745 ? -14.287 9.097 17.730 1.00 91.75 745 LEU A CA 1
ATOM 5745 C C . LEU A 1 745 ? -14.230 9.158 19.260 1.00 91.75 745 LEU A C 1
ATOM 5747 O O . LEU A 1 745 ? -13.164 9.399 19.824 1.00 91.75 745 LEU A O 1
ATOM 5751 N N . SER A 1 746 ? -15.347 8.892 19.939 1.00 91.12 746 SER A N 1
ATOM 5752 C CA . SER A 1 746 ? -15.382 8.806 21.404 1.00 91.12 746 SER A CA 1
ATOM 5753 C C . SER A 1 746 ? -14.492 7.672 21.916 1.00 91.12 746 SER A C 1
ATOM 5755 O O . SER A 1 746 ? -13.718 7.868 22.855 1.00 91.12 746 SER A O 1
ATOM 5757 N N . LEU A 1 747 ? -14.520 6.504 21.264 1.00 90.25 747 LEU A N 1
ATOM 5758 C CA . LEU A 1 747 ? -13.639 5.393 21.615 1.00 90.25 747 LEU A CA 1
ATOM 5759 C C . LEU A 1 747 ? -12.164 5.739 21.374 1.00 90.25 747 LEU A C 1
ATOM 5761 O O . LEU A 1 747 ? -11.336 5.466 22.242 1.00 90.25 747 LEU A O 1
ATOM 5765 N N . LEU A 1 748 ? -11.842 6.408 20.263 1.00 91.75 748 LEU A N 1
ATOM 5766 C CA . LEU A 1 748 ? -10.489 6.898 19.990 1.00 91.75 748 LEU A CA 1
ATOM 5767 C C . LEU A 1 748 ? -9.999 7.833 21.106 1.00 91.75 748 LEU A C 1
ATOM 5769 O O . LEU A 1 748 ? -8.888 7.664 21.607 1.00 91.75 748 LEU A O 1
ATOM 5773 N N . GLN A 1 749 ? -10.831 8.781 21.547 1.00 92.38 749 GLN A N 1
ATOM 5774 C CA . GLN A 1 749 ? -10.497 9.683 22.654 1.00 92.38 749 GLN A CA 1
ATOM 5775 C C . GLN A 1 749 ? -10.247 8.924 23.962 1.00 92.38 749 GLN A C 1
ATOM 5777 O O . GLN A 1 749 ? -9.294 9.234 24.676 1.00 92.38 749 GLN A O 1
ATOM 5782 N N . VAL A 1 750 ? -11.054 7.902 24.265 1.00 91.69 750 VAL A N 1
ATOM 5783 C CA . VAL A 1 750 ? -10.856 7.041 25.441 1.00 91.69 750 VAL A CA 1
ATOM 5784 C C . VAL A 1 750 ? -9.547 6.253 25.339 1.00 91.69 750 VAL A C 1
ATOM 5786 O O . VAL A 1 750 ? -8.801 6.185 26.315 1.00 91.69 750 VAL A O 1
ATOM 5789 N N . GLN A 1 751 ? -9.224 5.692 24.172 1.00 92.06 751 GLN A N 1
ATOM 5790 C CA . GLN A 1 751 ? -7.966 4.970 23.950 1.00 92.06 751 GLN A CA 1
ATOM 5791 C C . GLN A 1 751 ? -6.748 5.889 24.114 1.00 92.06 751 GLN A C 1
ATOM 5793 O O . GLN A 1 751 ? -5.789 5.522 24.798 1.00 92.06 751 GLN A O 1
ATOM 5798 N N . VAL A 1 752 ? -6.808 7.106 23.564 1.00 94.25 752 VAL A N 1
ATOM 5799 C CA . VAL A 1 752 ? -5.776 8.134 23.761 1.00 94.25 752 VAL A CA 1
ATOM 5800 C C . VAL A 1 752 ? -5.656 8.497 25.240 1.00 94.25 752 VAL A C 1
ATOM 5802 O O . VAL A 1 752 ? -4.549 8.527 25.777 1.00 94.25 752 VAL A O 1
ATOM 5805 N N . ALA A 1 753 ? -6.777 8.715 25.930 1.00 93.06 753 ALA A N 1
ATOM 5806 C CA . ALA A 1 753 ? -6.769 9.075 27.342 1.00 93.06 753 ALA A CA 1
ATOM 5807 C C . ALA A 1 753 ? -6.126 7.984 28.211 1.00 93.06 753 ALA A C 1
ATOM 5809 O O . ALA A 1 753 ? -5.304 8.291 29.071 1.00 93.06 753 ALA A O 1
ATOM 5810 N N . ARG A 1 754 ? -6.438 6.709 27.948 1.00 92.50 754 ARG A N 1
ATOM 5811 C CA . ARG A 1 754 ? -5.822 5.561 28.629 1.00 92.50 754 ARG A CA 1
ATOM 5812 C C . ARG A 1 754 ? -4.314 5.497 28.399 1.00 92.50 754 ARG A C 1
ATOM 5814 O O . ARG A 1 754 ? -3.568 5.277 29.353 1.00 92.50 754 ARG A O 1
ATOM 5821 N N . ALA A 1 755 ? -3.869 5.694 27.159 1.00 93.88 755 ALA A N 1
ATOM 5822 C CA . ALA A 1 755 ? -2.450 5.703 26.815 1.00 93.88 755 ALA A CA 1
ATOM 5823 C C . ALA A 1 755 ? -1.702 6.830 27.543 1.00 93.88 755 ALA A C 1
ATOM 5825 O O . ALA A 1 755 ? -0.683 6.583 28.186 1.00 93.88 755 ALA A O 1
ATOM 5826 N N . VAL A 1 756 ? -2.243 8.052 27.525 1.00 94.94 756 VAL A N 1
ATOM 5827 C CA . VAL A 1 756 ? -1.635 9.198 28.216 1.00 94.94 756 VAL A CA 1
ATOM 5828 C C . VAL A 1 756 ? -1.624 9.006 29.731 1.00 94.94 756 VAL A C 1
ATOM 5830 O O . VAL A 1 756 ? -0.591 9.248 30.348 1.00 94.94 756 VAL A O 1
ATOM 5833 N N . SER A 1 757 ? -2.703 8.497 30.336 1.00 92.56 757 SER A N 1
ATOM 5834 C CA . SER A 1 757 ? -2.721 8.194 31.774 1.00 92.56 757 SER A CA 1
ATOM 5835 C C . SER A 1 757 ? -1.627 7.195 32.169 1.00 92.56 757 SER A C 1
ATOM 5837 O O . SER A 1 757 ? -0.972 7.395 33.189 1.00 92.56 757 SER A O 1
ATOM 5839 N N . ARG A 1 758 ? -1.371 6.152 31.358 1.00 92.00 758 ARG A N 1
ATOM 5840 C CA . ARG A 1 758 ? -0.256 5.215 31.601 1.00 92.00 758 ARG A CA 1
ATOM 5841 C C . ARG A 1 758 ? 1.102 5.903 31.510 1.00 92.00 758 ARG A C 1
ATOM 5843 O O . ARG A 1 758 ? 1.930 5.704 32.393 1.00 92.00 758 ARG A O 1
ATOM 5850 N N . LEU A 1 759 ? 1.321 6.730 30.487 1.00 93.81 759 LEU A N 1
ATOM 5851 C CA . LEU A 1 759 ? 2.578 7.471 30.321 1.00 93.81 759 LEU A CA 1
ATOM 5852 C C . LEU A 1 759 ? 2.832 8.415 31.498 1.00 93.81 759 LEU A C 1
ATOM 5854 O O . LEU A 1 759 ? 3.931 8.422 32.047 1.00 93.81 759 LEU A O 1
ATOM 5858 N N . CYS A 1 760 ? 1.817 9.170 31.925 1.00 92.94 760 CYS A N 1
ATOM 5859 C CA . CYS A 1 760 ? 1.920 10.049 33.085 1.00 92.94 760 CYS A CA 1
ATOM 5860 C C . CYS A 1 760 ? 2.199 9.257 34.366 1.00 92.94 760 CYS A C 1
ATOM 5862 O O . CYS A 1 760 ? 3.116 9.620 35.097 1.00 92.94 760 CYS A O 1
ATOM 5864 N N . ALA A 1 761 ? 1.483 8.155 34.610 1.00 90.50 761 ALA A N 1
ATOM 5865 C CA . ALA A 1 761 ? 1.697 7.313 35.786 1.00 90.50 761 ALA A CA 1
ATOM 5866 C C . ALA A 1 761 ? 3.117 6.724 35.833 1.00 90.50 761 ALA A C 1
ATOM 5868 O O . ALA A 1 761 ? 3.763 6.768 36.877 1.00 90.50 761 ALA A O 1
ATOM 5869 N N . VAL A 1 762 ? 3.631 6.228 34.701 1.00 91.69 762 VAL A N 1
ATOM 5870 C CA . VAL A 1 762 ? 5.014 5.736 34.592 1.00 91.69 762 VAL A CA 1
ATOM 5871 C C . VAL A 1 762 ? 6.015 6.868 34.841 1.00 91.69 762 VAL A C 1
ATOM 5873 O O . VAL A 1 762 ? 6.953 6.687 35.610 1.00 91.69 762 VAL A O 1
ATOM 5876 N N . SER A 1 763 ? 5.804 8.044 34.245 1.00 89.94 763 SER A N 1
ATOM 5877 C CA . SER A 1 763 ? 6.682 9.207 34.427 1.00 89.94 763 SER A CA 1
ATOM 5878 C C . SER A 1 763 ? 6.737 9.657 35.892 1.00 89.94 763 SER A C 1
ATOM 5880 O O . SER A 1 763 ? 7.823 9.864 36.433 1.00 89.94 763 SER A O 1
ATOM 5882 N N . ILE A 1 764 ? 5.581 9.728 36.566 1.00 89.31 764 ILE A N 1
ATOM 5883 C CA . ILE A 1 764 ? 5.483 10.027 38.003 1.00 89.31 764 ILE A CA 1
ATOM 5884 C C . ILE A 1 764 ? 6.220 8.960 38.818 1.00 89.31 764 ILE A C 1
ATOM 5886 O O . ILE A 1 764 ? 7.050 9.310 39.649 1.00 89.31 764 ILE A O 1
ATOM 5890 N N . ALA A 1 765 ? 5.972 7.673 38.564 1.00 87.69 765 ALA A N 1
ATOM 5891 C CA . ALA A 1 765 ? 6.578 6.582 39.328 1.00 87.69 765 ALA A CA 1
ATOM 5892 C C . ALA A 1 765 ? 8.108 6.507 39.177 1.00 87.69 765 ALA A C 1
ATOM 5894 O O . ALA A 1 765 ? 8.801 6.166 40.130 1.00 87.69 765 ALA A O 1
ATOM 5895 N N . VAL A 1 766 ? 8.644 6.828 37.996 1.00 85.88 766 VAL A N 1
ATOM 5896 C CA . VAL A 1 766 ? 10.093 6.792 37.725 1.00 85.88 766 VAL A CA 1
ATOM 5897 C C . VAL A 1 766 ? 10.821 8.003 38.317 1.00 85.88 766 VAL A C 1
ATOM 5899 O O . VAL A 1 766 ? 11.993 7.895 38.662 1.00 85.88 766 VAL A O 1
ATOM 5902 N N . THR A 1 767 ? 10.149 9.150 38.451 1.00 78.25 767 THR A N 1
ATOM 5903 C CA . THR A 1 767 ? 10.782 10.423 38.853 1.00 78.25 767 THR A CA 1
ATOM 5904 C C . THR A 1 767 ? 10.333 10.943 40.222 1.00 78.25 767 THR A C 1
ATOM 5906 O O . THR A 1 767 ? 10.734 12.039 40.618 1.00 78.25 767 THR A O 1
ATOM 5909 N N . SER A 1 768 ? 9.543 10.165 40.976 1.00 64.50 768 SER A N 1
ATOM 5910 C CA . SER A 1 768 ? 8.903 10.586 42.234 1.00 64.50 768 SER A CA 1
ATOM 5911 C C . SER A 1 768 ? 9.873 11.021 43.339 1.00 64.50 768 SER A C 1
ATOM 5913 O O . SER A 1 768 ? 9.446 11.668 44.291 1.00 64.50 768 SER A O 1
ATOM 5915 N N . SER A 1 769 ? 11.162 10.679 43.241 1.00 65.38 769 SER A N 1
ATOM 5916 C CA . SER A 1 769 ? 12.211 11.138 44.164 1.00 65.38 769 SER A CA 1
ATOM 5917 C C . SER A 1 769 ? 12.896 12.446 43.746 1.00 65.38 769 SER A C 1
ATOM 5919 O O . SER A 1 769 ? 13.585 13.044 44.566 1.00 65.38 769 SER A O 1
ATOM 5921 N N . GLU A 1 770 ? 12.729 12.899 42.499 1.00 71.19 770 GLU A N 1
ATOM 5922 C CA . GLU A 1 770 ? 13.459 14.044 41.927 1.00 71.19 770 GLU A CA 1
ATOM 5923 C C . GLU A 1 770 ? 12.560 15.233 41.562 1.00 71.19 770 GLU A C 1
ATOM 5925 O O . GLU A 1 770 ? 13.033 16.371 41.532 1.00 71.19 770 GLU A O 1
ATOM 5930 N N . LYS A 1 771 ? 11.273 15.004 41.260 1.00 79.06 771 LYS A N 1
ATOM 5931 C CA . LYS A 1 771 ? 10.352 16.046 40.776 1.00 79.06 771 LYS A CA 1
ATOM 5932 C C . LYS A 1 771 ? 8.955 15.927 41.399 1.00 79.06 771 LYS A C 1
ATOM 5934 O O . LYS A 1 771 ? 8.492 14.814 41.644 1.00 79.06 771 LYS A O 1
ATOM 5939 N N . PRO A 1 772 ? 8.235 17.051 41.592 1.00 86.06 772 PRO A N 1
ATOM 5940 C CA . PRO A 1 772 ? 6.816 17.020 41.940 1.00 86.06 772 PRO A CA 1
ATOM 5941 C C . PRO A 1 772 ? 5.988 16.227 40.906 1.00 86.06 772 PRO A C 1
ATOM 5943 O O . PRO A 1 772 ? 6.280 16.339 39.710 1.00 86.06 772 PRO A O 1
ATOM 5946 N N . PRO A 1 773 ? 4.920 15.507 41.309 1.00 86.00 773 PRO A N 1
ATOM 5947 C CA . PRO A 1 773 ? 4.097 14.695 40.401 1.00 86.00 773 PRO A CA 1
ATOM 5948 C C . PRO A 1 773 ? 3.579 15.454 39.171 1.00 86.00 773 PRO A C 1
ATOM 5950 O O . PRO A 1 773 ? 3.671 14.957 38.050 1.00 86.00 773 PRO A O 1
ATOM 5953 N N . ALA A 1 774 ? 3.134 16.702 39.348 1.00 88.12 774 ALA A N 1
ATOM 5954 C CA . ALA A 1 774 ? 2.690 17.560 38.249 1.00 88.12 774 ALA A CA 1
ATOM 5955 C C . ALA A 1 774 ? 3.811 17.849 37.227 1.00 88.12 774 ALA A C 1
ATOM 5957 O O . ALA A 1 774 ? 3.589 17.791 36.017 1.00 88.12 774 ALA A O 1
ATOM 5958 N N . ALA A 1 775 ? 5.037 18.102 37.698 1.00 87.00 775 ALA A N 1
ATOM 5959 C CA . ALA A 1 775 ? 6.193 18.346 36.835 1.00 87.00 775 ALA A CA 1
ATOM 5960 C C . ALA A 1 775 ? 6.649 17.066 36.110 1.00 87.00 775 ALA A C 1
ATOM 5962 O O . ALA A 1 775 ? 7.019 17.122 34.940 1.00 87.00 775 ALA A O 1
ATOM 5963 N N . ALA A 1 776 ? 6.574 15.909 36.773 1.00 88.88 776 ALA A N 1
ATOM 5964 C CA . ALA A 1 776 ? 6.849 14.602 36.178 1.00 88.88 776 ALA A CA 1
ATOM 5965 C C . ALA A 1 776 ? 5.825 14.212 35.100 1.00 88.88 776 ALA A C 1
ATOM 5967 O O . ALA A 1 776 ? 6.184 13.731 34.024 1.00 88.88 776 ALA A O 1
ATOM 5968 N N . ALA A 1 777 ? 4.537 14.440 35.358 1.00 90.25 777 ALA A N 1
ATOM 5969 C CA . ALA A 1 777 ? 3.471 14.209 34.388 1.00 90.25 777 ALA A CA 1
ATOM 5970 C C . ALA A 1 777 ? 3.595 15.132 33.164 1.00 90.25 777 ALA A C 1
ATOM 5972 O O . ALA A 1 777 ? 3.323 14.703 32.040 1.00 90.25 777 ALA A O 1
ATOM 5973 N N . ALA A 1 778 ? 4.059 16.372 33.350 1.00 89.25 778 ALA A N 1
ATOM 5974 C CA . ALA A 1 778 ? 4.286 17.321 32.261 1.00 89.25 778 ALA A CA 1
ATOM 5975 C C . ALA A 1 778 ? 5.374 16.862 31.271 1.00 89.25 778 ALA A C 1
ATOM 5977 O O . ALA A 1 778 ? 5.279 17.171 30.083 1.00 89.25 778 ALA A O 1
ATOM 5978 N N . THR A 1 779 ? 6.348 16.059 31.713 1.00 88.62 779 THR A N 1
ATOM 5979 C CA . THR A 1 779 ? 7.400 15.491 30.847 1.00 88.62 779 THR A CA 1
ATOM 5980 C C . THR A 1 779 ? 7.048 14.125 30.252 1.00 88.62 779 THR A C 1
ATOM 5982 O O . THR A 1 779 ? 7.875 13.530 29.569 1.00 88.62 779 THR A O 1
ATOM 5985 N N . ALA A 1 780 ? 5.840 13.602 30.499 1.00 89.81 780 ALA A N 1
ATOM 5986 C CA . ALA A 1 780 ? 5.423 12.283 30.010 1.00 89.81 780 ALA A CA 1
ATOM 5987 C C . ALA A 1 780 ? 5.264 12.217 28.479 1.00 89.81 780 ALA A C 1
ATOM 5989 O O . ALA A 1 780 ? 5.366 11.142 27.886 1.00 89.81 780 ALA A O 1
ATOM 5990 N N . LEU A 1 781 ? 5.007 13.360 27.837 1.00 89.38 781 LEU A N 1
ATOM 5991 C CA . LEU A 1 781 ? 4.935 13.499 26.385 1.00 89.38 781 LEU A CA 1
ATOM 5992 C C . LEU A 1 781 ? 6.049 14.436 25.886 1.00 89.38 781 LEU A C 1
ATOM 5994 O O . LEU A 1 781 ? 6.398 15.376 26.602 1.00 89.38 781 LEU A O 1
ATOM 5998 N N . PRO A 1 782 ? 6.592 14.205 24.672 1.00 81.50 782 PRO A N 1
ATOM 5999 C CA . PRO A 1 782 ? 7.588 15.085 24.057 1.00 81.50 782 PRO A CA 1
ATOM 6000 C C . PRO A 1 782 ? 7.138 16.552 23.988 1.00 81.50 782 PRO A C 1
ATOM 6002 O O . PRO A 1 782 ? 5.945 16.835 23.860 1.00 81.50 782 PRO A O 1
ATOM 6005 N N . GLU A 1 783 ? 8.101 17.476 24.040 1.00 69.38 783 GLU A N 1
ATOM 6006 C CA . GLU A 1 783 ? 7.850 18.922 24.007 1.00 69.38 783 GLU A CA 1
ATOM 6007 C C . GLU A 1 783 ? 7.170 19.396 22.708 1.00 69.38 783 GLU A C 1
ATOM 6009 O O . GLU A 1 783 ? 7.238 18.747 21.660 1.00 69.38 783 GLU A O 1
ATOM 6014 N N . ALA A 1 784 ? 6.536 20.575 22.777 1.00 57.66 784 ALA A N 1
ATOM 6015 C CA . ALA A 1 784 ? 5.703 21.158 21.719 1.00 57.66 784 ALA A CA 1
ATOM 6016 C C . ALA A 1 784 ? 6.401 21.304 20.354 1.00 57.66 784 ALA A C 1
ATOM 6018 O O . ALA A 1 784 ? 5.735 21.278 19.321 1.00 57.66 784 ALA A O 1
ATOM 6019 N N . ALA A 1 785 ? 7.732 21.412 20.339 1.00 57.44 785 ALA A N 1
ATOM 6020 C CA . ALA A 1 785 ? 8.521 21.491 19.114 1.00 57.44 785 ALA A CA 1
ATOM 6021 C C . ALA A 1 785 ? 8.507 20.189 18.287 1.00 57.44 785 ALA A C 1
ATOM 6023 O O . ALA A 1 785 ? 9.009 20.190 17.172 1.00 57.44 785 ALA A O 1
ATOM 6024 N N . ASN A 1 786 ? 7.941 19.078 18.789 1.00 69.50 786 ASN A N 1
ATOM 6025 C CA . ASN A 1 786 ? 7.978 17.786 18.101 1.00 69.50 786 ASN A CA 1
ATOM 6026 C C . ASN A 1 786 ? 6.640 17.021 18.157 1.00 69.50 786 ASN A C 1
ATOM 6028 O O . ASN A 1 786 ? 6.533 15.927 18.726 1.00 69.50 786 ASN A O 1
ATOM 6032 N N . LEU A 1 787 ? 5.611 17.574 17.501 1.00 75.56 787 LEU A N 1
ATOM 6033 C CA . LEU A 1 787 ? 4.270 16.972 17.396 1.00 75.56 787 LEU A CA 1
ATOM 6034 C C . LEU A 1 787 ? 4.299 15.558 16.787 1.00 75.56 787 LEU A C 1
ATOM 6036 O O . LEU A 1 787 ? 3.513 14.689 17.168 1.00 75.56 787 LEU A O 1
ATOM 6040 N N . ARG A 1 788 ? 5.248 15.294 15.879 1.00 74.56 788 ARG A N 1
ATOM 6041 C CA . ARG A 1 788 ? 5.472 13.962 15.297 1.00 74.56 788 ARG A CA 1
ATOM 6042 C C . ARG A 1 788 ? 5.870 12.936 16.358 1.00 74.56 788 ARG A C 1
ATOM 6044 O O . ARG A 1 788 ? 5.341 11.825 16.358 1.00 74.56 788 ARG A O 1
ATOM 6051 N N . SER A 1 789 ? 6.800 13.288 17.244 1.00 79.44 789 SER A N 1
ATOM 6052 C CA . SER A 1 789 ? 7.221 12.395 18.327 1.00 79.44 789 SER A CA 1
ATOM 6053 C C . SER A 1 789 ? 6.109 12.208 19.346 1.00 79.44 789 SER A C 1
ATOM 6055 O O . SER A 1 789 ? 5.917 11.091 19.811 1.00 79.44 789 SER A O 1
ATOM 6057 N N . MET A 1 790 ? 5.326 13.253 19.632 1.00 85.62 790 MET A N 1
ATOM 6058 C CA . MET A 1 790 ? 4.145 13.135 20.489 1.00 85.62 790 MET A CA 1
ATOM 6059 C C . MET A 1 790 ? 3.143 12.120 19.927 1.00 85.62 790 MET A C 1
ATOM 6061 O O . MET A 1 790 ? 2.769 11.181 20.627 1.00 85.62 790 MET A O 1
ATOM 6065 N N . TYR A 1 791 ? 2.780 12.248 18.648 1.00 86.38 791 TYR A N 1
ATOM 6066 C CA . TYR A 1 791 ? 1.918 11.286 17.963 1.00 86.38 791 TYR A CA 1
ATOM 6067 C C . TYR A 1 791 ? 2.473 9.857 18.022 1.00 86.38 791 TYR A C 1
ATOM 6069 O O . TYR A 1 791 ? 1.762 8.936 18.419 1.00 86.38 791 TYR A O 1
ATOM 6077 N N . ARG A 1 792 ? 3.759 9.674 17.687 1.00 85.56 792 ARG A N 1
ATOM 6078 C CA . ARG A 1 792 ? 4.428 8.366 17.742 1.00 85.56 792 ARG A CA 1
ATOM 6079 C C . ARG A 1 792 ? 4.356 7.754 19.142 1.00 85.56 792 ARG A C 1
ATOM 6081 O O . ARG A 1 792 ? 4.004 6.586 19.264 1.00 85.56 792 ARG A O 1
ATOM 6088 N N . THR A 1 793 ? 4.688 8.520 20.180 1.00 90.12 793 THR A N 1
ATOM 6089 C CA . THR A 1 793 ? 4.677 8.050 21.573 1.00 90.12 793 THR A CA 1
ATOM 6090 C C . THR A 1 793 ? 3.284 7.596 21.994 1.00 90.12 793 THR A C 1
ATOM 6092 O O . THR A 1 793 ? 3.140 6.502 22.534 1.00 90.12 793 THR A O 1
ATOM 6095 N N . VAL A 1 794 ? 2.255 8.398 21.701 1.00 91.75 794 VAL A N 1
ATOM 6096 C CA . VAL A 1 794 ? 0.867 8.073 22.056 1.00 91.75 794 VAL A CA 1
ATOM 6097 C C . VAL A 1 794 ? 0.393 6.828 21.314 1.00 91.75 794 VAL A C 1
ATOM 6099 O O . VAL A 1 794 ? -0.123 5.909 21.944 1.00 91.75 794 VAL A O 1
ATOM 6102 N N . LEU A 1 795 ? 0.609 6.755 19.999 1.00 89.25 795 LEU A N 1
ATOM 6103 C CA . LEU A 1 795 ? 0.128 5.635 19.196 1.00 89.25 795 LEU A CA 1
ATOM 6104 C C . LEU A 1 795 ? 0.816 4.315 19.576 1.00 89.25 795 LEU A C 1
ATOM 6106 O O . LEU A 1 795 ? 0.145 3.300 19.739 1.00 89.25 795 LEU A O 1
ATOM 6110 N N . MET A 1 796 ? 2.133 4.337 19.807 1.00 88.88 796 MET A N 1
ATOM 6111 C CA . MET A 1 796 ? 2.876 3.169 20.302 1.00 88.88 796 MET A CA 1
ATOM 6112 C C . MET A 1 796 ? 2.374 2.718 21.679 1.00 88.88 796 MET A C 1
ATOM 6114 O O . MET A 1 796 ? 2.337 1.524 21.964 1.00 88.88 796 MET A O 1
ATOM 6118 N N . GLU A 1 797 ? 1.979 3.651 22.546 1.00 91.75 797 GLU A N 1
ATOM 6119 C CA . GLU A 1 797 ? 1.419 3.315 23.853 1.00 91.75 797 GLU A CA 1
ATOM 6120 C C . GLU A 1 797 ? -0.018 2.780 23.759 1.00 91.75 797 GLU A C 1
ATOM 6122 O O . GLU A 1 797 ? -0.376 1.868 24.507 1.00 91.75 797 GLU A O 1
ATOM 6127 N N . MET A 1 798 ? -0.837 3.283 22.828 1.00 90.81 798 MET A N 1
ATOM 6128 C CA . MET A 1 798 ? -2.168 2.732 22.539 1.00 90.81 798 MET A CA 1
ATOM 6129 C C . MET A 1 798 ? -2.081 1.262 22.107 1.00 90.81 798 MET A C 1
ATOM 6131 O O . MET A 1 798 ? -2.902 0.456 22.533 1.00 90.81 798 MET A O 1
ATOM 6135 N N . GLN A 1 799 ? -1.057 0.882 21.335 1.00 86.44 799 GLN A N 1
ATOM 6136 C CA . GLN A 1 799 ? -0.849 -0.511 20.914 1.00 86.44 799 GLN A CA 1
ATOM 6137 C C . GLN A 1 799 ? -0.525 -1.473 22.064 1.00 86.44 799 GLN A C 1
ATOM 6139 O O . GLN A 1 799 ? -0.752 -2.674 21.934 1.00 86.44 799 GLN A O 1
ATOM 6144 N N . LYS A 1 800 ? -0.009 -0.973 23.192 1.00 86.62 800 LYS A N 1
ATOM 6145 C CA . LYS A 1 800 ? 0.234 -1.795 24.389 1.00 86.62 800 LYS A CA 1
ATOM 6146 C C . LYS A 1 800 ? -1.043 -2.061 25.189 1.00 86.62 800 LYS A C 1
ATOM 6148 O O . LYS A 1 800 ? -1.000 -2.788 26.180 1.00 86.62 800 LYS A O 1
ATOM 6153 N N . ASP A 1 801 ? -2.169 -1.449 24.819 1.00 82.44 801 ASP A N 1
ATOM 6154 C CA . ASP A 1 801 ? -3.425 -1.624 25.536 1.00 82.44 801 ASP A CA 1
ATOM 6155 C C . ASP A 1 801 ? -4.067 -2.977 25.214 1.00 82.44 801 ASP A C 1
ATOM 6157 O O . ASP A 1 801 ? -4.722 -3.158 24.191 1.00 82.44 801 ASP A O 1
ATOM 6161 N N . PHE A 1 802 ? -3.913 -3.934 26.125 1.00 74.50 802 PHE A N 1
ATOM 6162 C CA . PHE A 1 802 ? -4.532 -5.255 25.996 1.00 74.50 802 PHE A CA 1
ATOM 6163 C C . PHE A 1 802 ? -6.042 -5.260 26.266 1.00 74.50 802 PHE A C 1
ATOM 6165 O O . PHE A 1 802 ? -6.677 -6.299 26.085 1.00 74.50 802 PHE A O 1
ATOM 6172 N N . ILE A 1 803 ? -6.605 -4.149 26.760 1.00 75.81 803 ILE A N 1
ATOM 6173 C CA . ILE A 1 803 ? -8.036 -4.047 27.054 1.00 75.81 803 ILE A CA 1
ATOM 6174 C C . ILE A 1 803 ? -8.785 -3.681 25.776 1.00 75.81 803 ILE A C 1
ATOM 6176 O O . ILE A 1 803 ? -9.652 -4.437 25.353 1.00 75.81 803 ILE A O 1
ATOM 6180 N N . VAL A 1 804 ? -8.420 -2.565 25.139 1.00 75.06 804 VAL A N 1
ATOM 6181 C CA . VAL A 1 804 ? -8.996 -2.133 23.856 1.00 75.06 804 VAL A CA 1
ATOM 6182 C C . VAL A 1 804 ? -7.865 -1.949 22.843 1.00 75.06 804 VAL A C 1
ATOM 6184 O O . VAL A 1 804 ? -7.377 -0.822 22.690 1.00 75.06 804 VAL A O 1
ATOM 6187 N N . PRO A 1 805 ? -7.422 -3.026 22.170 1.00 68.62 805 PRO A N 1
ATOM 6188 C CA . PRO A 1 805 ? -6.347 -2.922 21.196 1.00 68.62 805 PRO A CA 1
ATOM 6189 C C . PRO A 1 805 ? -6.747 -1.960 20.078 1.00 68.62 805 PRO A C 1
ATOM 6191 O O . PRO A 1 805 ? -7.880 -1.974 19.590 1.00 68.62 805 PRO A O 1
ATOM 6194 N N . PHE A 1 806 ? -5.815 -1.093 19.691 1.00 82.56 806 PHE A N 1
ATOM 6195 C CA . PHE A 1 806 ? -6.021 -0.203 18.559 1.00 82.56 806 PHE A CA 1
ATOM 6196 C C . PHE A 1 806 ? -5.856 -0.976 17.243 1.00 82.56 806 PHE A C 1
ATOM 6198 O O . PHE A 1 806 ? -4.996 -1.848 17.134 1.00 82.56 806 PHE A O 1
ATOM 6205 N N . ALA A 1 807 ? -6.694 -0.661 16.255 1.00 74.69 807 ALA A N 1
ATOM 6206 C CA . ALA A 1 807 ? -6.875 -1.455 15.038 1.00 74.69 807 ALA A CA 1
ATOM 6207 C C . ALA A 1 807 ? -5.633 -1.570 14.132 1.00 74.69 807 ALA A C 1
ATOM 6209 O O . ALA A 1 807 ? -5.548 -2.479 13.309 1.00 74.69 807 ALA A O 1
ATOM 6210 N N . PHE A 1 808 ? -4.697 -0.631 14.237 1.00 78.62 808 PHE A N 1
ATOM 6211 C CA . PHE A 1 808 ? -3.468 -0.602 13.450 1.00 78.62 808 PHE A CA 1
ATOM 6212 C C . PHE A 1 808 ? -2.375 0.153 14.200 1.00 78.62 808 PHE A C 1
ATOM 6214 O O . PHE A 1 808 ? -2.646 0.987 15.057 1.00 78.62 808 PHE A O 1
ATOM 6221 N N . GLY A 1 809 ? -1.120 -0.138 13.888 1.00 76.50 809 GLY A N 1
ATOM 6222 C CA . GLY A 1 809 ? 0.026 0.457 14.555 1.00 76.50 809 GLY A CA 1
ATOM 6223 C C . GLY A 1 809 ? 0.521 1.783 14.012 1.00 76.50 809 GLY A C 1
ATOM 6224 O O . GLY A 1 809 ? 0.110 2.244 12.946 1.00 76.50 809 GLY A O 1
ATOM 6225 N N . TYR A 1 810 ? 1.488 2.357 14.735 1.00 76.56 810 TYR A N 1
ATOM 6226 C CA . TYR A 1 810 ? 2.315 3.430 14.190 1.00 76.56 810 TYR A CA 1
ATOM 6227 C C . TYR A 1 810 ? 2.958 2.965 12.888 1.00 76.56 810 TYR A C 1
ATOM 6229 O O . TYR A 1 810 ? 3.461 1.845 12.797 1.00 76.56 810 TYR A O 1
ATOM 6237 N N . GLU A 1 811 ? 2.905 3.832 11.878 1.00 70.25 811 GLU A N 1
ATOM 6238 C CA . GLU A 1 811 ? 3.353 3.564 10.514 1.00 70.25 811 GLU A CA 1
ATOM 6239 C C . GLU A 1 811 ? 2.506 2.558 9.712 1.00 70.25 811 GLU A C 1
ATOM 6241 O O . GLU A 1 811 ? 2.830 2.276 8.558 1.00 70.25 811 GLU A O 1
ATOM 6246 N N . GLN A 1 812 ? 1.394 2.059 10.249 1.00 73.81 812 GLN A N 1
ATOM 6247 C CA . GLN A 1 812 ? 0.432 1.225 9.517 1.00 73.81 812 GLN A CA 1
ATOM 6248 C C . GLN A 1 812 ? -0.852 1.979 9.137 1.00 73.81 812 GLN A C 1
ATOM 6250 O O . GLN A 1 812 ? -1.796 1.373 8.625 1.00 73.81 812 GLN A O 1
ATOM 6255 N N . GLU A 1 813 ? -0.907 3.284 9.398 1.00 74.88 813 GLU A N 1
ATOM 6256 C CA . GLU A 1 813 ? -2.085 4.107 9.156 1.00 74.88 813 GLU A CA 1
ATOM 6257 C C . GLU A 1 813 ? -2.330 4.287 7.659 1.00 74.88 813 GLU A C 1
ATOM 6259 O O . GLU A 1 813 ? -1.392 4.477 6.881 1.00 74.88 813 GLU A O 1
ATOM 6264 N N . ARG A 1 814 ? -3.605 4.279 7.267 1.00 76.56 814 ARG A N 1
ATOM 6265 C CA . ARG A 1 814 ? -4.026 4.516 5.884 1.00 76.56 814 ARG A CA 1
ATOM 6266 C C . ARG A 1 814 ? -5.116 5.568 5.826 1.00 76.56 814 ARG A C 1
ATOM 6268 O O . ARG A 1 814 ? -5.942 5.590 6.743 1.00 76.56 814 ARG A O 1
ATOM 6275 N N . PRO A 1 815 ? -5.183 6.366 4.750 1.00 76.19 815 PRO A N 1
ATOM 6276 C CA . PRO A 1 815 ? -6.324 7.244 4.525 1.00 76.19 815 PRO A CA 1
ATOM 6277 C C . PRO A 1 815 ? -7.658 6.487 4.594 1.00 76.19 815 PRO A C 1
ATOM 6279 O O . PRO A 1 815 ? -8.586 6.948 5.248 1.00 76.19 815 PRO A O 1
ATOM 6282 N N . GLU A 1 816 ? -7.740 5.279 4.028 1.00 78.62 816 GLU A N 1
ATOM 6283 C CA . GLU A 1 816 ? -8.987 4.510 4.050 1.00 78.62 816 GLU A CA 1
ATOM 6284 C C . GLU A 1 816 ? -9.322 3.985 5.443 1.00 78.62 816 GLU A C 1
ATOM 6286 O O . GLU A 1 816 ? -10.490 3.871 5.781 1.00 78.62 816 GLU A O 1
ATOM 6291 N N . TYR A 1 817 ? -8.329 3.673 6.280 1.00 85.12 817 TYR A N 1
ATOM 6292 C CA . TYR A 1 817 ? -8.601 3.236 7.652 1.00 85.12 817 TYR A CA 1
ATOM 6293 C C . TYR A 1 817 ? -9.186 4.376 8.482 1.00 85.12 817 TYR A C 1
ATOM 6295 O O . TYR A 1 817 ? -10.143 4.172 9.229 1.00 85.12 817 TYR A O 1
ATOM 6303 N N . THR A 1 818 ? -8.631 5.582 8.345 1.00 84.31 818 THR A N 1
ATOM 6304 C CA . THR A 1 818 ? -9.128 6.751 9.075 1.00 84.31 818 THR A CA 1
ATOM 6305 C C . THR A 1 818 ? -10.487 7.212 8.550 1.00 84.31 818 THR A C 1
ATOM 6307 O O . THR A 1 818 ? -11.324 7.632 9.346 1.00 84.31 818 THR A O 1
ATOM 6310 N N . GLU A 1 819 ? -10.754 7.059 7.249 1.00 83.44 819 GLU A N 1
ATOM 6311 C CA . GLU A 1 819 ? -12.075 7.285 6.645 1.00 83.44 819 GLU A CA 1
ATOM 6312 C C . GLU A 1 819 ? -13.102 6.259 7.152 1.00 83.44 819 GLU A C 1
ATOM 6314 O O . GLU A 1 819 ? -14.150 6.647 7.670 1.00 83.44 819 GLU A O 1
ATOM 6319 N N . VAL A 1 820 ? -12.783 4.960 7.073 1.00 84.81 820 VAL A N 1
ATOM 6320 C CA . VAL A 1 820 ? -13.664 3.857 7.499 1.00 84.81 820 VAL A CA 1
ATOM 6321 C C . VAL A 1 820 ? -14.044 3.978 8.971 1.00 84.81 820 VAL A C 1
ATOM 6323 O O . VAL A 1 820 ? -15.217 3.830 9.309 1.00 84.81 820 VAL A O 1
ATOM 6326 N N . LEU A 1 821 ? -13.067 4.231 9.846 1.00 85.88 821 LEU A N 1
ATOM 6327 C CA . LEU A 1 821 ? -13.293 4.226 11.290 1.00 85.88 821 LEU A CA 1
ATOM 6328 C C . LEU A 1 821 ? -13.804 5.562 11.823 1.00 85.88 821 LEU A C 1
ATOM 6330 O O . LEU A 1 821 ? -14.675 5.580 12.687 1.00 85.88 821 LEU A O 1
ATOM 6334 N N . PHE A 1 822 ? -13.255 6.677 11.341 1.00 88.00 822 PHE A N 1
ATOM 6335 C CA . PHE A 1 822 ? -13.416 7.980 11.994 1.00 88.00 822 PHE A CA 1
ATOM 6336 C C . PHE A 1 822 ? -13.996 9.055 11.080 1.00 88.00 822 PHE A C 1
ATOM 6338 O O . PHE A 1 822 ? -14.306 10.137 11.568 1.00 88.00 822 PHE A O 1
ATOM 6345 N N . ASN A 1 823 ? -14.166 8.777 9.782 1.00 87.69 823 ASN A N 1
ATOM 6346 C CA . ASN A 1 823 ? -14.552 9.773 8.782 1.00 87.69 823 ASN A CA 1
ATOM 6347 C C . ASN A 1 823 ? -13.613 10.992 8.756 1.00 87.69 823 ASN A C 1
ATOM 6349 O O . ASN A 1 823 ? -14.058 12.124 8.581 1.00 87.69 823 ASN A O 1
ATOM 6353 N N . LEU A 1 824 ? -12.320 10.754 8.986 1.00 85.31 824 LEU A N 1
ATOM 6354 C CA . LEU A 1 824 ? -11.287 11.785 9.016 1.00 85.31 824 LEU A CA 1
ATOM 6355 C C . LEU A 1 824 ? -10.264 11.536 7.913 1.00 85.31 824 LEU A C 1
ATOM 6357 O O . LEU A 1 824 ? -9.875 10.390 7.655 1.00 85.31 824 LEU A O 1
ATOM 6361 N N . SER A 1 825 ? -9.739 12.618 7.336 1.00 79.19 825 SER A N 1
ATOM 6362 C CA . SER A 1 825 ? -8.481 12.528 6.597 1.00 79.19 825 SER A CA 1
ATOM 6363 C C . SER A 1 825 ? -7.358 12.045 7.525 1.00 79.19 825 SER A C 1
ATOM 6365 O O . SER A 1 825 ? -7.394 12.245 8.744 1.00 79.19 825 SER A O 1
ATOM 6367 N N . LEU A 1 826 ? -6.306 11.446 6.959 1.00 77.38 826 LEU A N 1
ATOM 6368 C CA . LEU A 1 826 ? -5.168 10.967 7.752 1.00 77.38 826 LEU A CA 1
ATOM 6369 C C . LEU A 1 826 ? -4.520 12.095 8.583 1.00 77.38 826 LEU A C 1
ATOM 6371 O O . LEU A 1 826 ? -4.021 11.851 9.683 1.00 77.38 826 LEU A O 1
ATOM 6375 N N . LEU A 1 827 ? -4.541 13.335 8.081 1.00 75.38 827 LEU A N 1
ATOM 6376 C CA . LEU A 1 827 ? -4.056 14.504 8.813 1.00 75.38 827 LEU A CA 1
ATOM 6377 C C . LEU A 1 827 ? -4.944 14.828 10.017 1.00 75.38 827 LEU A C 1
ATOM 6379 O O . LEU A 1 827 ? -4.432 15.021 11.119 1.00 75.38 827 LEU A O 1
ATOM 6383 N N . GLU A 1 828 ? -6.257 14.909 9.812 1.00 82.69 828 GLU A N 1
ATOM 6384 C CA . GLU A 1 828 ? -7.212 15.216 10.879 1.00 82.69 828 GLU A CA 1
ATOM 6385 C C . GLU A 1 828 ? -7.202 14.137 11.956 1.00 82.69 828 GLU A C 1
ATOM 6387 O O . GLU A 1 828 ? -7.235 14.462 13.137 1.00 82.69 828 GLU A O 1
ATOM 6392 N N . PHE A 1 829 ? -7.046 12.870 11.570 1.00 87.50 829 PHE A N 1
ATOM 6393 C CA . PHE A 1 829 ? -6.860 11.767 12.507 1.00 87.50 829 PHE A CA 1
ATOM 6394 C C . PHE A 1 829 ? -5.613 11.956 13.389 1.00 87.50 829 PHE A C 1
ATOM 6396 O O . PHE A 1 829 ? -5.690 11.855 14.615 1.00 87.50 829 PHE A O 1
ATOM 6403 N N . LYS A 1 830 ? -4.465 12.303 12.790 1.00 86.12 830 LYS A N 1
ATOM 6404 C CA . LYS A 1 830 ? -3.228 12.591 13.539 1.00 86.12 830 LYS A CA 1
ATOM 6405 C C . LYS A 1 830 ? -3.403 13.778 14.485 1.00 86.12 830 LYS A C 1
ATOM 6407 O O . LYS A 1 830 ? -2.998 13.698 15.645 1.00 86.12 830 LYS A O 1
ATOM 6412 N N . LYS A 1 831 ? -4.037 14.857 14.010 1.00 85.81 831 LYS A N 1
ATOM 6413 C CA . LYS A 1 831 ? -4.372 16.035 14.826 1.00 85.81 831 LYS A CA 1
ATOM 6414 C C . LYS A 1 831 ? -5.292 15.661 15.990 1.00 85.81 831 LYS A C 1
ATOM 6416 O O . LYS A 1 831 ? -5.004 16.046 17.116 1.00 85.81 831 LYS A O 1
ATOM 6421 N N . ALA A 1 832 ? -6.325 14.854 15.751 1.00 90.75 832 ALA A N 1
ATOM 6422 C CA . ALA A 1 832 ? -7.257 14.403 16.782 1.00 90.75 832 ALA A CA 1
ATOM 6423 C C . ALA A 1 832 ? -6.546 13.636 17.909 1.00 90.75 832 ALA A C 1
ATOM 6425 O O . ALA A 1 832 ? -6.793 13.920 19.079 1.00 90.75 832 ALA A O 1
ATOM 6426 N N . ILE A 1 833 ? -5.613 12.733 17.577 1.00 92.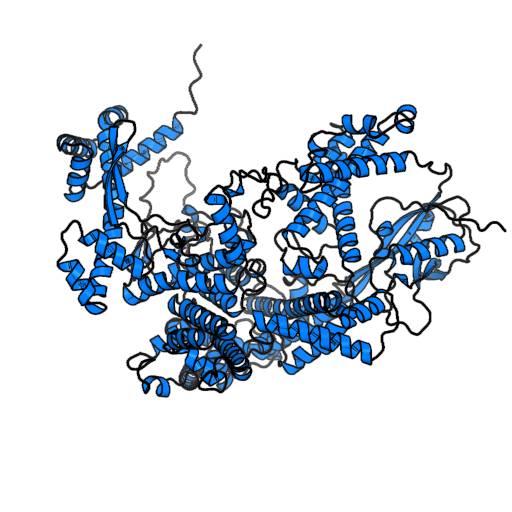31 833 ILE A N 1
ATOM 6427 C CA . ILE A 1 833 ? -4.801 12.016 18.576 1.00 92.31 833 ILE A CA 1
ATOM 6428 C C . ILE A 1 833 ? -3.941 12.984 19.391 1.00 92.31 833 ILE A C 1
ATOM 6430 O O . ILE A 1 833 ? -3.923 12.906 20.618 1.00 92.31 833 ILE A O 1
ATOM 6434 N N . ILE A 1 834 ? -3.238 13.904 18.725 1.00 90.31 834 ILE A N 1
ATOM 6435 C CA . ILE A 1 834 ? -2.343 14.865 19.386 1.00 90.31 834 ILE A CA 1
ATOM 6436 C C . ILE A 1 834 ? -3.131 15.786 20.320 1.00 90.31 834 ILE A C 1
ATOM 6438 O O . ILE A 1 834 ? -2.765 15.927 21.485 1.00 90.31 834 ILE A O 1
ATOM 6442 N N . PHE A 1 835 ? -4.220 16.379 19.830 1.00 91.88 835 PHE A N 1
ATOM 6443 C CA . PHE A 1 835 ? -5.023 17.336 20.589 1.00 91.88 835 PHE A CA 1
ATOM 6444 C C . PHE A 1 835 ? -5.720 16.658 21.773 1.00 91.88 835 PHE A C 1
ATOM 6446 O O . PHE A 1 835 ? -5.705 17.189 22.885 1.00 91.88 835 PHE A O 1
ATOM 6453 N N . ALA A 1 836 ? -6.252 15.444 21.584 1.00 94.69 836 ALA A N 1
ATOM 6454 C CA . ALA A 1 836 ? -6.808 14.654 22.681 1.00 94.69 836 ALA A CA 1
ATOM 6455 C C . ALA A 1 836 ? -5.737 14.284 23.722 1.00 94.69 836 ALA A C 1
ATOM 6457 O O . ALA A 1 836 ? -5.990 14.361 24.927 1.00 94.69 836 ALA A O 1
ATOM 6458 N N . ALA A 1 837 ? -4.525 13.938 23.278 1.00 94.88 837 ALA A N 1
ATOM 6459 C CA . ALA A 1 837 ? -3.425 13.602 24.171 1.00 94.88 837 ALA A CA 1
ATOM 6460 C C . ALA A 1 837 ? -2.936 14.814 24.978 1.00 94.88 837 ALA A C 1
ATOM 6462 O O . ALA A 1 837 ? -2.722 14.695 26.184 1.00 94.88 837 ALA A O 1
ATOM 6463 N N . ALA A 1 838 ? -2.810 15.984 24.340 1.00 93.19 838 ALA A N 1
ATOM 6464 C CA . ALA A 1 838 ? -2.465 17.239 25.008 1.00 93.19 838 ALA A CA 1
ATOM 6465 C C . ALA A 1 838 ? -3.509 17.601 26.067 1.00 93.19 838 ALA A C 1
ATOM 6467 O O . ALA A 1 838 ? -3.158 17.864 27.216 1.00 93.19 838 ALA A O 1
ATOM 6468 N N . LYS A 1 839 ? -4.796 17.523 25.705 1.00 95.12 839 LYS A N 1
ATOM 6469 C CA . LYS A 1 839 ? -5.913 17.775 26.619 1.00 95.12 839 LYS A CA 1
ATOM 6470 C C . LYS A 1 839 ? -5.877 16.850 27.838 1.00 95.12 839 LYS A C 1
ATOM 6472 O O . LYS A 1 839 ? -6.008 17.328 28.963 1.00 95.12 839 LYS A O 1
ATOM 6477 N N . LYS A 1 840 ? -5.663 15.541 27.647 1.00 95.25 840 LYS A N 1
ATOM 6478 C CA . LYS A 1 840 ? -5.578 14.603 28.779 1.00 95.25 840 LYS A CA 1
ATOM 6479 C C . LYS A 1 840 ? -4.338 14.852 29.639 1.00 95.25 840 LYS A C 1
ATOM 6481 O O . LYS A 1 840 ? -4.457 14.808 30.859 1.00 95.25 840 LYS A O 1
ATOM 6486 N N . GLN A 1 841 ? -3.178 15.144 29.044 1.00 95.06 841 GLN A N 1
ATOM 6487 C CA . GLN A 1 841 ? -1.979 15.469 29.822 1.00 95.06 841 GLN A CA 1
ATOM 6488 C C . GLN A 1 841 ? -2.201 16.731 30.669 1.00 95.06 841 GLN A C 1
ATOM 6490 O O . GLN A 1 841 ? -1.874 16.727 31.851 1.00 95.06 841 GLN A O 1
ATOM 6495 N N . LEU A 1 842 ? -2.799 17.779 30.093 1.00 95.44 842 LEU A N 1
ATOM 6496 C CA . LEU A 1 842 ? -3.143 19.008 30.810 1.00 95.44 842 LEU A CA 1
ATOM 6497 C C . LEU A 1 842 ? -4.099 18.742 31.976 1.00 95.44 842 LEU A C 1
ATOM 6499 O O . LEU A 1 842 ? -3.862 19.246 33.067 1.00 95.44 842 LEU A O 1
ATOM 6503 N N . SER A 1 843 ? -5.132 17.925 31.759 1.00 94.81 843 SER A N 1
ATOM 6504 C CA . SER A 1 843 ? -6.067 17.485 32.805 1.00 94.81 843 SER A CA 1
ATOM 6505 C C . SER A 1 843 ? -5.333 16.795 33.964 1.00 94.81 843 SER A C 1
ATOM 6507 O O . SER A 1 843 ? -5.487 17.215 35.108 1.00 94.81 843 SER A O 1
ATOM 6509 N N . VAL A 1 844 ? -4.444 15.832 33.680 1.00 93.69 844 VAL A N 1
ATOM 6510 C CA . VAL A 1 844 ? -3.641 15.151 34.715 1.00 93.69 844 VAL A CA 1
ATOM 6511 C C . VAL A 1 844 ? -2.736 16.139 35.458 1.00 93.69 844 VAL A C 1
ATOM 6513 O O . VAL A 1 844 ? -2.722 16.156 36.683 1.00 93.69 844 VAL A O 1
ATOM 6516 N N . VAL A 1 845 ? -2.007 17.005 34.747 1.00 94.31 845 VAL A N 1
ATOM 6517 C CA . VAL A 1 845 ? -1.101 17.977 35.386 1.00 94.31 845 VAL A CA 1
ATOM 6518 C C . VAL A 1 845 ? -1.875 18.992 36.232 1.00 94.31 845 VAL A C 1
ATOM 6520 O O . VAL A 1 845 ? -1.448 19.315 37.338 1.00 94.31 845 VAL A O 1
ATOM 6523 N N . ALA A 1 846 ? -3.021 19.480 35.757 1.00 94.56 846 ALA A N 1
ATOM 6524 C CA . ALA A 1 846 ? -3.875 20.388 36.516 1.00 94.56 846 ALA A CA 1
ATOM 6525 C C . ALA A 1 846 ? -4.445 19.716 37.773 1.00 94.56 846 ALA A C 1
ATOM 6527 O O . ALA A 1 846 ? -4.441 20.329 38.842 1.00 94.56 846 ALA A O 1
ATOM 6528 N N . GLN A 1 847 ? -4.871 18.454 37.668 1.00 91.88 847 GLN A N 1
ATOM 6529 C CA . GLN A 1 847 ? -5.344 17.656 38.797 1.00 91.88 847 GLN A CA 1
ATOM 6530 C C . GLN A 1 847 ? -4.248 17.467 39.857 1.00 91.88 847 GLN A C 1
ATOM 6532 O O . GLN A 1 847 ? -4.492 17.742 41.031 1.00 91.88 847 GLN A O 1
ATOM 6537 N N . GLU A 1 848 ? -3.039 17.064 39.459 1.00 92.00 848 GLU A N 1
ATOM 6538 C CA . GLU A 1 848 ? -1.896 16.893 40.370 1.00 92.00 848 GLU A CA 1
ATOM 6539 C C . GLU A 1 848 ? -1.493 18.221 41.037 1.00 92.00 848 GLU A C 1
ATOM 6541 O O . GLU A 1 848 ? -1.249 18.273 42.244 1.00 92.00 848 GLU A O 1
ATOM 6546 N N . THR A 1 849 ? -1.498 19.331 40.290 1.00 92.31 849 THR A N 1
ATOM 6547 C CA . THR A 1 849 ? -1.240 20.670 40.847 1.00 92.31 849 THR A CA 1
ATOM 6548 C C . THR A 1 849 ? -2.303 21.057 41.878 1.00 92.31 849 THR A C 1
ATOM 6550 O O . THR A 1 849 ? -1.963 21.489 42.978 1.00 92.31 849 THR A O 1
ATOM 6553 N N . LEU A 1 850 ? -3.590 20.848 41.579 1.00 90.50 850 LEU A N 1
ATOM 6554 C CA . LEU A 1 850 ? -4.691 21.103 42.517 1.00 90.50 850 LEU A CA 1
ATOM 6555 C C . LEU A 1 850 ? -4.589 20.236 43.782 1.00 90.50 850 LEU A C 1
ATOM 6557 O O . LEU A 1 850 ? -4.884 20.714 44.881 1.00 90.50 850 LEU A O 1
ATOM 6561 N N . GLN A 1 851 ? -4.166 18.978 43.649 1.00 87.94 851 GLN A N 1
ATOM 6562 C CA . GLN A 1 851 ? -3.955 18.063 44.774 1.00 87.94 851 GLN A CA 1
ATOM 6563 C C . GLN A 1 851 ? -2.752 18.449 45.644 1.00 87.94 851 GLN A C 1
ATOM 6565 O O . GLN A 1 851 ? -2.792 18.232 46.855 1.00 87.94 851 GLN A O 1
ATOM 6570 N N . ALA A 1 852 ? -1.727 19.076 45.067 1.00 86.56 852 ALA A N 1
ATOM 6571 C CA . ALA A 1 852 ? -0.595 19.614 45.816 1.00 86.56 852 ALA A CA 1
ATOM 6572 C C . ALA A 1 852 ? -0.930 20.920 46.569 1.00 86.56 852 ALA A C 1
ATOM 6574 O O . ALA A 1 852 ? -0.266 21.255 47.550 1.00 86.56 852 ALA A O 1
ATOM 6575 N N . MET A 1 853 ? -1.967 21.660 46.153 1.00 87.44 853 MET A N 1
ATOM 6576 C CA . MET A 1 853 ? -2.400 22.887 46.835 1.00 87.44 853 MET A CA 1
ATOM 6577 C C . MET A 1 853 ? -3.015 22.593 48.208 1.00 87.44 853 MET A C 1
ATOM 6579 O O . MET A 1 853 ? -3.790 21.645 48.372 1.00 87.44 853 MET A O 1
ATOM 6583 N N . GLY A 1 854 ? -2.753 23.472 49.182 1.00 83.62 854 GLY A N 1
ATOM 6584 C CA . GLY A 1 854 ? -3.399 23.417 50.496 1.00 83.62 854 GLY A CA 1
ATOM 6585 C C . GLY A 1 854 ? -4.917 23.629 50.405 1.00 83.62 854 GLY A C 1
ATOM 6586 O O . GLY A 1 854 ? -5.401 24.360 49.540 1.00 83.62 854 GLY A O 1
ATOM 6587 N N . THR A 1 855 ? -5.685 23.039 51.326 1.00 81.50 855 THR A N 1
ATOM 6588 C CA . THR A 1 855 ? -7.163 22.969 51.284 1.00 81.50 855 THR A CA 1
ATOM 6589 C C . THR A 1 855 ? -7.847 24.323 51.051 1.00 81.50 855 THR A C 1
ATOM 6591 O O . THR A 1 855 ? -8.784 24.417 50.262 1.00 81.50 855 THR A O 1
ATOM 6594 N N . LYS A 1 856 ? -7.345 25.392 51.687 1.00 80.69 856 LYS A N 1
ATOM 6595 C CA . LYS A 1 856 ? -7.877 26.761 51.550 1.00 80.69 856 LYS A CA 1
ATOM 6596 C C . LYS A 1 856 ? -7.566 27.397 50.189 1.00 80.69 856 LYS A C 1
ATOM 6598 O O . LYS A 1 856 ? -8.389 28.131 49.656 1.00 80.69 856 LYS A O 1
ATOM 6603 N N . GLN A 1 857 ? -6.389 27.132 49.622 1.00 82.62 857 GLN A N 1
ATOM 6604 C CA . GLN A 1 857 ? -6.035 27.612 48.281 1.00 82.62 857 GLN A CA 1
ATOM 6605 C C . GLN A 1 857 ? -6.810 26.840 47.211 1.00 82.62 857 GLN A C 1
ATOM 6607 O O . GLN A 1 857 ? -7.300 27.433 46.256 1.00 82.62 857 GLN A O 1
ATOM 6612 N N . ARG A 1 858 ? -6.981 25.528 47.405 1.00 83.94 858 ARG A N 1
ATOM 6613 C CA . ARG A 1 858 ? -7.743 24.655 46.509 1.00 83.94 858 ARG A CA 1
ATOM 6614 C C . ARG A 1 858 ? -9.215 25.066 46.404 1.00 83.94 858 ARG A C 1
ATOM 6616 O O . ARG A 1 858 ? -9.745 25.129 45.300 1.00 83.94 858 ARG A O 1
ATOM 6623 N N . SER A 1 859 ? -9.874 25.395 47.520 1.00 81.31 859 SER A N 1
ATOM 6624 C CA . SER A 1 859 ? -11.279 25.839 47.501 1.00 81.31 859 SER A CA 1
ATOM 6625 C C . SER A 1 859 ? -11.475 27.191 46.799 1.00 81.31 859 SER A C 1
ATOM 6627 O O . SER A 1 859 ? -12.516 27.423 46.182 1.00 81.31 859 SER A O 1
ATOM 6629 N N . LEU A 1 860 ? -10.456 28.056 46.827 1.00 86.62 860 LEU A N 1
ATOM 6630 C CA . LEU A 1 860 ? -10.445 29.366 46.169 1.00 86.62 860 LEU A CA 1
ATOM 6631 C C . LEU A 1 860 ? -9.883 29.343 44.738 1.00 86.62 860 LEU A C 1
ATOM 6633 O O . LEU A 1 860 ? -9.913 30.376 44.076 1.00 86.62 860 LEU A O 1
ATOM 6637 N N . ALA A 1 861 ? -9.407 28.197 44.239 1.00 88.12 861 ALA A N 1
ATOM 6638 C CA . ALA A 1 861 ? -8.745 28.109 42.939 1.00 88.12 861 ALA A CA 1
ATOM 6639 C C . ALA A 1 861 ? -9.653 28.597 41.794 1.00 88.12 861 ALA A C 1
ATOM 6641 O O . ALA A 1 861 ? -10.780 28.131 41.629 1.00 88.12 861 ALA A O 1
ATOM 6642 N N . THR A 1 862 ? -9.169 29.535 40.992 1.00 91.94 862 THR A N 1
ATOM 6643 C CA . THR A 1 862 ? -9.766 29.998 39.732 1.00 91.94 862 THR A CA 1
ATOM 6644 C C . THR A 1 862 ? -8.814 29.719 38.575 1.00 91.94 862 THR A C 1
ATOM 6646 O O . THR A 1 862 ? -7.628 29.444 38.785 1.00 91.94 862 THR A O 1
ATOM 6649 N N . LEU A 1 863 ? -9.311 29.852 37.343 1.00 91.75 863 LEU A N 1
ATOM 6650 C CA . LEU A 1 863 ? -8.486 29.742 36.142 1.00 91.75 863 LEU A CA 1
ATOM 6651 C C . LEU A 1 863 ? -7.251 30.664 36.214 1.00 91.75 863 LEU A C 1
ATOM 6653 O O . LEU A 1 863 ? -6.132 30.212 35.982 1.00 91.75 863 LEU A O 1
ATOM 6657 N N . SER A 1 864 ? -7.439 31.923 36.631 1.00 90.00 864 SER A N 1
ATOM 6658 C CA . SER A 1 864 ? -6.360 32.914 36.759 1.00 90.00 864 SER A CA 1
ATOM 6659 C C . SER A 1 864 ? -5.317 32.572 37.826 1.00 90.00 864 SER A C 1
ATOM 6661 O O . SER A 1 864 ? -4.174 32.997 37.703 1.00 90.00 864 SER A O 1
ATOM 6663 N N . THR A 1 865 ? -5.681 31.801 38.855 1.00 90.06 865 THR A N 1
ATOM 6664 C CA . THR A 1 865 ? -4.727 31.348 39.883 1.00 90.06 865 THR A CA 1
ATOM 6665 C C . THR A 1 865 ? -4.007 30.057 39.508 1.00 90.06 865 THR A C 1
ATOM 6667 O O . THR A 1 865 ? -2.882 29.855 39.950 1.00 90.06 865 THR A O 1
ATOM 6670 N N . LEU A 1 866 ? -4.640 29.184 38.714 1.00 91.25 866 LEU A N 1
ATOM 6671 C CA . LEU A 1 866 ? -4.094 27.865 38.397 1.00 91.25 866 LEU A CA 1
ATOM 6672 C C . LEU A 1 866 ? -3.210 27.887 37.147 1.00 91.25 866 LEU A C 1
ATOM 6674 O O . LEU A 1 866 ? -2.149 27.274 37.173 1.00 91.25 866 LEU A O 1
ATOM 6678 N N . LEU A 1 867 ? -3.593 28.615 36.088 1.00 92.06 867 LEU A N 1
ATOM 6679 C CA . LEU A 1 867 ? -2.808 28.694 34.846 1.00 92.06 867 LEU A CA 1
ATOM 6680 C C . LEU A 1 867 ? -1.330 29.071 35.073 1.00 92.06 867 LEU A C 1
ATOM 6682 O O . LEU A 1 867 ? -0.481 28.379 34.514 1.00 92.06 867 LEU A O 1
ATOM 6686 N N . PRO A 1 868 ? -0.980 30.074 35.910 1.00 93.00 868 PRO A N 1
ATOM 6687 C CA . PRO A 1 868 ? 0.421 30.439 36.150 1.00 93.00 868 PRO A CA 1
ATOM 6688 C C . PRO A 1 868 ? 1.244 29.369 36.884 1.00 93.00 868 PRO A C 1
ATOM 6690 O O . PRO A 1 868 ? 2.466 29.469 36.922 1.00 93.00 868 PRO A O 1
ATOM 6693 N N . LEU A 1 869 ? 0.593 28.376 37.502 1.00 90.69 869 LEU A N 1
ATOM 6694 C CA . LEU A 1 869 ? 1.252 27.273 38.211 1.00 90.69 869 LEU A CA 1
ATOM 6695 C C . LEU A 1 869 ? 1.521 26.067 37.301 1.00 90.69 869 LEU A C 1
ATOM 6697 O O . LEU A 1 869 ? 2.223 25.140 37.704 1.00 90.69 869 LEU A O 1
ATOM 6701 N N . LEU A 1 870 ? 0.952 26.051 36.093 1.00 91.75 870 LEU A N 1
ATOM 6702 C CA . LEU A 1 870 ? 1.147 24.974 35.129 1.00 91.75 870 LEU A CA 1
ATOM 6703 C C . LEU A 1 870 ? 2.416 25.228 34.295 1.00 91.75 870 LEU A C 1
ATOM 6705 O O . LEU A 1 870 ? 2.697 26.375 33.947 1.00 91.75 870 LEU A O 1
ATOM 6709 N N . PRO A 1 871 ? 3.185 24.185 33.931 1.00 88.81 871 PRO A N 1
ATOM 6710 C CA . PRO A 1 871 ? 4.387 24.355 33.115 1.00 88.81 871 PRO A CA 1
ATOM 6711 C C . PRO A 1 871 ? 4.100 24.993 31.745 1.00 88.81 871 PRO A C 1
ATOM 6713 O O . PRO A 1 871 ? 3.210 24.557 31.018 1.00 88.81 871 PRO A O 1
ATOM 6716 N N . GLU A 1 872 ? 4.907 25.972 31.335 1.00 86.25 872 GLU A N 1
ATOM 6717 C CA . GLU A 1 872 ? 4.724 26.679 30.054 1.00 86.25 872 GLU A CA 1
ATOM 6718 C C . GLU A 1 872 ? 4.789 25.733 28.838 1.00 86.25 872 GLU A C 1
ATOM 6720 O O . GLU A 1 872 ? 4.025 25.875 27.882 1.00 86.25 872 GLU A O 1
ATOM 6725 N N . SER A 1 873 ? 5.627 24.693 28.913 1.00 82.06 873 SER A N 1
ATOM 6726 C CA . SER A 1 873 ? 5.786 23.673 27.864 1.00 82.06 873 SER A CA 1
ATOM 6727 C C . SER A 1 873 ? 4.510 22.873 27.571 1.00 82.06 873 SER A C 1
ATOM 6729 O O . SER A 1 873 ? 4.359 22.307 26.480 1.00 82.06 873 SER A O 1
ATOM 6731 N N . ILE A 1 874 ? 3.572 22.811 28.524 1.00 88.44 874 ILE A N 1
ATOM 6732 C CA . ILE A 1 874 ? 2.267 22.182 28.311 1.00 88.44 874 ILE A CA 1
ATOM 6733 C C . ILE A 1 874 ? 1.195 23.170 27.870 1.00 88.44 874 ILE A C 1
ATOM 6735 O O . ILE A 1 874 ? 0.202 22.724 27.317 1.00 88.44 874 ILE A O 1
ATOM 6739 N N . LEU A 1 875 ? 1.390 24.479 28.022 1.00 88.75 875 LEU A N 1
ATOM 6740 C CA . LEU A 1 875 ? 0.417 25.507 27.625 1.00 88.75 875 LEU A CA 1
ATOM 6741 C C . LEU A 1 875 ? 0.617 26.020 26.189 1.00 88.75 875 LEU A C 1
ATOM 6743 O O . LEU A 1 875 ? -0.135 26.866 25.715 1.00 88.75 875 LEU A O 1
ATOM 6747 N N . THR A 1 876 ? 1.611 25.501 25.470 1.00 86.38 876 THR A N 1
ATOM 6748 C CA . THR A 1 876 ? 1.898 25.883 24.083 1.00 86.38 876 THR A CA 1
ATOM 6749 C C . THR A 1 876 ? 0.708 25.591 23.154 1.00 86.38 876 THR A C 1
ATOM 6751 O O . THR A 1 876 ? 0.275 24.443 23.027 1.00 86.38 876 THR A O 1
ATOM 6754 N N . TRP A 1 877 ? 0.189 26.622 22.476 1.00 84.06 877 TRP A N 1
ATOM 6755 C CA . TRP A 1 877 ? -1.096 26.572 21.762 1.00 84.06 877 TRP A CA 1
ATOM 6756 C C . TRP A 1 877 ? -1.154 25.523 20.638 1.00 84.06 877 TRP A C 1
ATOM 6758 O O . TRP A 1 877 ? -2.186 24.873 20.462 1.00 84.06 877 TRP A O 1
ATOM 6768 N N . GLN A 1 878 ? -0.038 25.280 19.934 1.00 83.62 878 GLN A N 1
ATOM 6769 C CA . GLN A 1 878 ? 0.051 24.324 18.815 1.00 83.62 878 GLN A CA 1
ATOM 6770 C C . GLN A 1 878 ? -0.340 22.890 19.206 1.00 83.62 878 GLN A C 1
ATOM 6772 O O . GLN A 1 878 ? -0.632 22.059 18.346 1.00 83.62 878 GLN A O 1
ATOM 6777 N N . ARG A 1 879 ? -0.331 22.577 20.507 1.00 85.56 879 ARG A N 1
ATOM 6778 C CA . ARG A 1 879 ? -0.682 21.258 21.042 1.00 85.56 879 ARG A CA 1
ATOM 6779 C C . ARG A 1 879 ? -2.188 21.011 21.108 1.00 85.56 879 ARG A C 1
ATOM 6781 O O . ARG A 1 879 ? -2.583 19.862 21.269 1.00 85.56 879 ARG A O 1
ATOM 6788 N N . TYR A 1 880 ? -3.009 22.056 21.008 1.00 87.75 880 TYR A N 1
ATOM 6789 C CA . TYR A 1 880 ? -4.446 21.985 21.296 1.00 87.75 880 TYR A CA 1
ATOM 6790 C C . TYR A 1 880 ? -5.327 22.264 20.084 1.00 87.75 880 TYR A C 1
ATOM 6792 O O . TYR A 1 880 ? -6.414 21.700 19.992 1.00 87.75 880 TYR A O 1
ATOM 6800 N N . ALA A 1 881 ? -4.880 23.116 19.161 1.00 84.06 881 ALA A N 1
ATOM 6801 C CA . ALA A 1 881 ? -5.627 23.432 17.952 1.00 84.06 881 ALA A CA 1
ATOM 6802 C C . ALA A 1 881 ? -4.705 23.931 16.831 1.00 84.06 881 ALA A C 1
ATOM 6804 O O . ALA A 1 881 ? -3.523 24.200 17.036 1.00 84.06 881 ALA A O 1
ATOM 6805 N N . SER A 1 882 ? -5.271 24.068 15.628 1.00 78.19 882 SER A N 1
ATOM 6806 C CA . SER A 1 882 ? -4.583 24.719 14.499 1.00 78.19 882 SER A CA 1
ATOM 6807 C C . SER A 1 882 ? -4.636 26.255 14.569 1.00 78.19 882 SER A C 1
ATOM 6809 O O . SER A 1 882 ? -3.945 26.908 13.799 1.00 78.19 882 SER A O 1
ATOM 6811 N N . ASP A 1 883 ? -5.437 26.820 15.476 1.00 82.69 883 ASP A N 1
ATOM 6812 C CA . ASP A 1 883 ? -5.600 28.260 15.700 1.00 82.69 883 ASP A CA 1
ATOM 6813 C C . ASP A 1 883 ? -5.338 28.599 17.175 1.00 82.69 883 ASP A C 1
ATOM 6815 O O . ASP A 1 883 ? -5.735 27.851 18.071 1.00 82.69 883 ASP A O 1
ATOM 6819 N N . ALA A 1 884 ? -4.671 29.725 17.432 1.00 81.19 884 ALA A N 1
ATOM 6820 C CA . ALA A 1 884 ? -4.265 30.113 18.781 1.00 81.19 884 ALA A CA 1
ATOM 6821 C C . ALA A 1 884 ? -5.452 30.482 19.692 1.00 81.19 884 ALA A C 1
ATOM 6823 O O . ALA A 1 884 ? -5.407 30.190 20.888 1.00 81.19 884 ALA A O 1
ATOM 6824 N N . ASN A 1 885 ? -6.523 31.081 19.155 1.00 86.19 885 ASN A N 1
ATOM 6825 C CA . ASN A 1 885 ? -7.697 31.445 19.952 1.00 86.19 885 ASN A CA 1
ATOM 6826 C C . ASN A 1 885 ? -8.485 30.196 20.355 1.00 86.19 885 ASN A C 1
ATOM 6828 O O . ASN A 1 885 ? -8.869 30.056 21.517 1.00 86.19 885 ASN A O 1
ATOM 6832 N N . GLU A 1 886 ? -8.674 29.265 19.417 1.00 88.25 886 GLU A N 1
ATOM 6833 C CA . GLU A 1 886 ? -9.325 27.984 19.709 1.00 88.25 886 GLU A CA 1
ATOM 6834 C C . GLU A 1 886 ? -8.506 27.165 20.716 1.00 88.25 886 GLU A C 1
ATOM 6836 O O . GLU A 1 886 ? -9.053 26.620 21.674 1.00 88.25 886 GLU A O 1
ATOM 6841 N N . ALA A 1 887 ? -7.178 27.146 20.572 1.00 87.19 887 ALA A N 1
ATOM 6842 C CA . ALA A 1 887 ? -6.292 26.494 21.532 1.00 87.19 887 ALA A CA 1
ATOM 6843 C C . ALA A 1 887 ? -6.436 27.082 22.944 1.00 87.19 887 ALA A C 1
ATOM 6845 O O . ALA A 1 887 ? -6.557 26.328 23.910 1.00 87.19 887 ALA A O 1
ATOM 6846 N N . GLN A 1 888 ? -6.471 28.413 23.075 1.00 92.31 888 GLN A N 1
ATOM 6847 C CA . GLN A 1 888 ? -6.636 29.065 24.375 1.00 92.31 888 GLN A CA 1
ATOM 6848 C C . GLN A 1 888 ? -7.979 28.715 25.023 1.00 92.31 888 GLN A C 1
ATOM 6850 O O . GLN A 1 888 ? -8.036 28.469 26.229 1.00 92.31 888 GLN A O 1
ATOM 6855 N N . LYS A 1 889 ? -9.053 28.646 24.229 1.00 93.81 889 LYS A N 1
ATOM 6856 C CA . LYS A 1 889 ? -10.370 28.208 24.698 1.00 93.81 889 LYS A CA 1
ATOM 6857 C C . LYS A 1 889 ? -10.317 26.775 25.233 1.00 93.81 889 LYS A C 1
ATOM 6859 O O . LYS A 1 889 ? -10.742 26.541 26.361 1.00 93.81 889 LYS A O 1
ATOM 6864 N N . VAL A 1 890 ? -9.716 25.845 24.488 1.00 93.50 890 VAL A N 1
ATOM 6865 C CA . VAL A 1 890 ? -9.562 24.439 24.907 1.00 93.50 890 VAL A CA 1
ATOM 6866 C C . VAL A 1 890 ? -8.732 24.310 26.188 1.00 93.50 890 VAL A C 1
ATOM 6868 O O . VAL A 1 890 ? -9.092 23.529 27.075 1.00 93.50 890 VAL A O 1
ATOM 6871 N N . ILE A 1 891 ? -7.637 25.068 26.313 1.00 94.94 891 ILE A N 1
ATOM 6872 C CA . ILE A 1 891 ? -6.806 25.103 27.528 1.00 94.94 891 ILE A CA 1
ATOM 6873 C C . ILE A 1 891 ? -7.648 25.568 28.718 1.00 94.94 891 ILE A C 1
ATOM 6875 O O . ILE A 1 891 ? -7.708 24.873 29.734 1.00 94.94 891 ILE A O 1
ATOM 6879 N N . ASN A 1 892 ? -8.331 26.707 28.575 1.00 95.62 892 ASN A N 1
ATOM 6880 C CA . ASN A 1 892 ? -9.149 27.290 29.635 1.00 95.62 892 ASN A CA 1
ATOM 6881 C C . ASN A 1 892 ? -10.251 26.325 30.080 1.00 95.62 892 ASN A C 1
ATOM 6883 O O . ASN A 1 892 ? -10.339 26.012 31.264 1.00 95.62 892 ASN A O 1
ATOM 6887 N N . GLU A 1 893 ? -11.019 25.779 29.134 1.00 96.00 893 GLU A N 1
ATOM 6888 C CA . GLU A 1 893 ? -12.087 24.815 29.413 1.00 96.00 893 GLU A CA 1
ATOM 6889 C C . GLU A 1 893 ? -11.562 23.566 30.132 1.00 96.00 893 GLU A C 1
ATOM 6891 O O . GLU A 1 893 ? -12.197 23.051 31.051 1.00 96.00 893 GLU A O 1
ATOM 6896 N N . THR A 1 894 ? -10.393 23.056 29.737 1.00 95.50 894 THR A N 1
ATOM 6897 C CA . THR A 1 894 ? -9.804 21.861 30.360 1.00 95.50 894 THR A CA 1
ATOM 6898 C C . THR A 1 894 ? -9.438 22.125 31.817 1.00 95.50 894 THR A C 1
ATOM 6900 O O . THR A 1 894 ? -9.796 21.340 32.691 1.00 95.50 894 THR A O 1
ATOM 6903 N N . VAL A 1 895 ? -8.784 23.254 32.095 1.00 95.19 895 VAL A N 1
ATOM 6904 C CA . VAL A 1 895 ? -8.382 23.640 33.454 1.00 95.19 895 VAL A CA 1
ATOM 6905 C C . VAL A 1 895 ? -9.603 23.975 34.320 1.00 95.19 895 VAL A C 1
ATOM 6907 O O . VAL A 1 895 ? -9.677 23.559 35.476 1.00 95.19 895 VAL A O 1
ATOM 6910 N N . GLU A 1 896 ? -10.597 24.672 33.768 1.00 94.50 896 GLU A N 1
ATOM 6911 C CA . GLU A 1 896 ? -11.859 24.969 34.455 1.00 94.50 896 GLU A CA 1
ATOM 6912 C C . GLU A 1 896 ? -12.632 23.705 34.833 1.00 94.50 896 GLU A C 1
ATOM 6914 O O . GLU A 1 896 ? -13.181 23.634 35.935 1.00 94.50 896 GLU A O 1
ATOM 6919 N N . ASN A 1 897 ? -12.647 22.692 33.963 1.00 92.19 897 ASN A N 1
ATOM 6920 C CA . ASN A 1 897 ? -13.294 21.416 34.253 1.00 92.19 897 ASN A CA 1
ATOM 6921 C C . ASN A 1 897 ? -12.652 20.707 35.455 1.00 92.19 897 ASN A C 1
ATOM 6923 O O . ASN A 1 897 ? -13.384 20.210 36.313 1.00 92.19 897 ASN A O 1
ATOM 6927 N N . GLU A 1 898 ? -11.322 20.727 35.581 1.00 92.00 898 GLU A N 1
ATOM 6928 C CA . GLU A 1 898 ? -10.629 20.152 36.745 1.00 92.00 898 GLU A CA 1
ATOM 6929 C C . GLU A 1 898 ? -10.883 20.957 38.028 1.00 92.00 898 GLU A C 1
ATOM 6931 O O . GLU A 1 898 ? -11.140 20.388 39.093 1.00 92.00 898 GLU A O 1
ATOM 6936 N N . ILE A 1 899 ? -10.915 22.291 37.932 1.00 90.31 899 ILE A N 1
ATOM 6937 C CA . ILE A 1 899 ? -11.302 23.159 39.055 1.00 90.31 899 ILE A CA 1
ATOM 6938 C C . ILE A 1 899 ? -12.743 22.856 39.492 1.00 90.31 899 ILE A C 1
ATOM 6940 O O . ILE A 1 899 ? -13.039 22.768 40.684 1.00 90.31 899 ILE A O 1
ATOM 6944 N N . LYS A 1 900 ? -13.669 22.678 38.548 1.00 88.44 900 LYS A N 1
ATOM 6945 C CA . LYS A 1 900 ? -15.057 22.326 38.860 1.00 88.44 900 LYS A CA 1
ATOM 6946 C C . LYS A 1 900 ? -15.144 20.936 39.489 1.00 88.44 900 LYS A C 1
ATOM 6948 O O . LYS A 1 900 ? -15.883 20.753 40.458 1.00 88.44 900 LYS A O 1
ATOM 6953 N N . ALA A 1 901 ? -14.376 19.971 38.985 1.00 82.56 901 ALA A N 1
ATOM 6954 C CA . ALA A 1 901 ? -14.343 18.610 39.503 1.00 82.56 901 ALA A CA 1
ATOM 6955 C C . ALA A 1 901 ? -13.843 18.556 40.954 1.00 82.56 901 ALA A C 1
ATOM 6957 O O . ALA A 1 901 ? -14.485 17.904 41.776 1.00 82.56 901 ALA A O 1
ATOM 6958 N N . ILE A 1 902 ? -12.769 19.286 41.289 1.00 80.56 902 ILE A N 1
ATOM 6959 C CA . ILE A 1 902 ? -12.205 19.325 42.650 1.00 80.56 902 ILE A CA 1
ATOM 6960 C C . ILE A 1 902 ? -13.097 20.099 43.637 1.00 80.56 902 ILE A C 1
ATOM 6962 O O . ILE A 1 902 ? -13.105 19.794 44.827 1.00 80.56 902 ILE A O 1
ATOM 6966 N N . LYS A 1 903 ? -13.843 21.106 43.154 1.00 78.81 903 LYS A N 1
ATOM 6967 C CA . LYS A 1 903 ? -14.780 21.907 43.964 1.00 78.81 903 LYS A CA 1
ATOM 6968 C C . LYS A 1 903 ? -16.134 21.241 44.168 1.00 78.81 903 LYS A C 1
ATOM 6970 O O . LYS A 1 903 ? -16.879 21.657 45.052 1.00 78.81 903 LYS A O 1
ATOM 6975 N N . THR A 1 904 ? -16.474 20.246 43.352 1.00 71.94 904 THR A N 1
ATOM 6976 C CA . THR A 1 904 ? -17.698 19.472 43.551 1.00 71.94 904 THR A CA 1
ATOM 6977 C C . THR A 1 904 ? -17.538 18.678 44.852 1.00 71.94 904 THR A C 1
ATOM 6979 O O . THR A 1 904 ? -16.611 17.869 44.924 1.00 71.94 904 THR A O 1
ATOM 6982 N N . PRO A 1 905 ? -18.389 18.889 45.877 1.00 60.00 905 PRO A N 1
ATOM 6983 C CA . PRO A 1 905 ? -18.261 18.186 47.147 1.00 60.00 905 PRO A CA 1
ATOM 6984 C C . PRO A 1 905 ? -18.281 16.678 46.903 1.00 60.00 905 PRO A C 1
ATOM 6986 O O . PRO A 1 905 ? -19.243 16.157 46.334 1.00 60.00 905 PRO A O 1
ATOM 6989 N N . GLN A 1 906 ? -17.224 15.971 47.306 1.00 60.53 906 GLN A N 1
ATOM 6990 C CA . GLN A 1 906 ? -17.326 14.523 47.427 1.00 60.53 906 GLN A CA 1
ATOM 6991 C C . GLN A 1 906 ? -18.167 14.225 48.674 1.00 60.53 906 GLN A C 1
ATOM 6993 O O . GLN A 1 906 ? -17.869 14.788 49.731 1.00 60.53 906 GLN A O 1
ATOM 6998 N N . PRO A 1 907 ? -19.219 13.390 48.581 1.00 59.72 907 PRO A N 1
ATOM 6999 C CA . PRO A 1 907 ? -19.919 12.911 49.765 1.00 59.72 907 PRO A CA 1
ATOM 7000 C C . PRO A 1 907 ? -18.895 12.264 50.702 1.00 59.72 907 PRO A C 1
ATOM 7002 O O . PRO A 1 907 ? -18.120 11.417 50.261 1.00 59.72 907 PRO A O 1
ATOM 7005 N N . SER A 1 908 ? -18.872 12.666 51.972 1.00 55.97 908 SER A N 1
ATOM 7006 C CA . SER A 1 908 ? -17.883 12.207 52.960 1.00 55.97 908 SER A CA 1
ATOM 7007 C C . SER A 1 908 ? -17.925 10.698 53.228 1.00 55.97 908 SER A C 1
ATOM 7009 O O . SER A 1 908 ? -16.973 10.156 53.782 1.00 55.97 908 SER A O 1
ATOM 7011 N N . ASP A 1 909 ? -18.990 10.022 52.785 1.00 71.25 909 ASP A N 1
ATOM 7012 C CA . ASP A 1 909 ? -19.324 8.656 53.180 1.00 71.25 909 ASP A CA 1
ATOM 7013 C C . ASP A 1 909 ? -19.365 7.685 51.979 1.00 71.25 909 ASP A C 1
ATOM 7015 O O . ASP A 1 909 ? -20.093 6.700 52.006 1.00 71.25 909 ASP A O 1
ATOM 7019 N N . LEU A 1 910 ? -18.645 7.939 50.878 1.00 80.56 910 LEU A N 1
ATOM 7020 C CA . LEU A 1 910 ? -18.656 7.013 49.734 1.00 80.56 910 LEU A CA 1
ATOM 7021 C C . LEU A 1 910 ? -18.092 5.630 50.097 1.00 80.56 910 LEU A C 1
ATOM 7023 O O . LEU A 1 910 ? -17.068 5.488 50.763 1.00 80.56 910 LEU A O 1
ATOM 7027 N N . VAL A 1 911 ? -18.755 4.601 49.584 1.00 82.69 911 VAL A N 1
ATOM 7028 C CA . VAL A 1 911 ? -18.419 3.196 49.776 1.00 82.69 911 VAL A CA 1
ATOM 7029 C C . VAL A 1 911 ? -17.871 2.630 48.461 1.00 82.69 911 VAL A C 1
ATOM 7031 O O . VAL A 1 911 ? -18.502 2.780 47.413 1.00 82.69 911 VAL A O 1
ATOM 7034 N N . SER A 1 912 ? -16.707 1.971 48.506 1.00 86.25 912 SER A N 1
ATOM 7035 C CA . SER A 1 912 ? -16.094 1.323 47.334 1.00 86.25 912 SER A CA 1
ATOM 7036 C C . SER A 1 912 ? -16.569 -0.121 47.155 1.00 86.25 912 SER A C 1
ATOM 7038 O O . SER A 1 912 ? -16.507 -0.941 48.079 1.00 86.25 912 SER A O 1
ATOM 7040 N N . LEU A 1 913 ? -16.965 -0.451 45.926 1.00 87.88 913 LEU A N 1
ATOM 7041 C CA . LEU A 1 913 ? -17.389 -1.774 45.484 1.00 87.88 913 LEU A CA 1
ATOM 7042 C C . LEU A 1 913 ? -16.623 -2.182 44.224 1.00 87.88 913 LEU A C 1
ATOM 7044 O O . LEU A 1 913 ? -16.550 -1.424 43.261 1.00 87.88 913 LEU A O 1
ATOM 7048 N N . TRP A 1 914 ? -16.094 -3.402 44.202 1.00 88.56 914 TRP A N 1
ATOM 7049 C CA . TRP A 1 914 ? -15.488 -3.976 43.002 1.00 88.56 914 TRP A CA 1
ATOM 7050 C C . TRP A 1 914 ? -16.501 -4.864 42.292 1.00 88.56 914 TRP A C 1
ATOM 7052 O O . TRP A 1 914 ? -17.032 -5.796 42.891 1.00 88.56 914 TRP A O 1
ATOM 7062 N N . ILE A 1 915 ? -16.756 -4.580 41.016 1.00 90.00 915 ILE A N 1
ATOM 7063 C CA . ILE A 1 915 ? -17.647 -5.385 40.177 1.00 90.00 915 ILE A CA 1
ATOM 7064 C C . ILE A 1 915 ? -16.906 -5.897 38.948 1.00 90.00 915 ILE A C 1
ATOM 7066 O O . ILE A 1 915 ? -16.027 -5.221 38.408 1.00 90.00 915 ILE A O 1
ATOM 7070 N N . SER A 1 916 ? -17.309 -7.074 38.477 1.00 89.81 916 SER A N 1
ATOM 7071 C CA . SER A 1 916 ? -16.889 -7.594 37.176 1.00 89.81 916 SER A CA 1
ATOM 7072 C C . SER A 1 916 ? -17.932 -7.304 36.088 1.00 89.81 916 SER A C 1
ATOM 7074 O O . SER A 1 916 ? -19.133 -7.276 36.350 1.00 89.81 916 SER A O 1
ATOM 7076 N N . ILE A 1 917 ? -17.491 -7.134 34.843 1.00 89.50 917 ILE A N 1
ATOM 7077 C CA . ILE A 1 917 ? -18.333 -7.117 33.632 1.00 89.50 917 ILE A CA 1
ATOM 7078 C C . ILE A 1 917 ? -17.789 -8.116 32.601 1.00 89.50 917 ILE A C 1
ATOM 7080 O O . ILE A 1 917 ? -16.687 -8.646 32.753 1.00 89.50 917 ILE A O 1
ATOM 7084 N N . ASN A 1 918 ? -18.545 -8.429 31.546 1.00 85.88 918 ASN A N 1
ATOM 7085 C CA . ASN A 1 918 ? -17.963 -9.094 30.372 1.00 85.88 918 ASN A CA 1
ATOM 7086 C C . ASN A 1 918 ? -17.109 -8.082 29.599 1.00 85.88 918 ASN A C 1
ATOM 7088 O O . ASN A 1 918 ? -17.635 -7.041 29.224 1.00 85.88 918 ASN A O 1
ATOM 7092 N N . GLY A 1 919 ? -15.828 -8.378 29.370 1.00 83.31 919 GLY A N 1
ATOM 7093 C CA . GLY A 1 919 ? -14.953 -7.578 28.512 1.00 83.31 919 GLY A CA 1
ATOM 7094 C C . GLY A 1 919 ? -14.989 -8.007 27.046 1.00 83.31 919 GLY A C 1
ATOM 7095 O O . GLY A 1 919 ? -15.904 -8.713 26.614 1.00 83.31 919 GLY A O 1
ATOM 7096 N N . ALA A 1 920 ? -13.967 -7.598 26.291 1.00 77.94 920 ALA A N 1
ATOM 7097 C CA . ALA A 1 920 ? -13.765 -8.029 24.911 1.00 77.94 920 ALA A CA 1
ATOM 7098 C C . ALA A 1 920 ? -13.671 -9.560 24.795 1.00 77.94 920 ALA A C 1
ATOM 7100 O O . ALA A 1 920 ? -13.128 -10.252 25.673 1.00 77.94 920 ALA A O 1
ATOM 7101 N N . PHE A 1 921 ? -14.197 -10.084 23.691 1.00 78.50 921 PHE A N 1
ATOM 7102 C CA . PHE A 1 921 ? -14.077 -11.493 23.353 1.00 78.50 921 PHE A CA 1
ATOM 7103 C C . PHE A 1 921 ? -12.826 -11.707 22.513 1.00 78.50 921 PHE A C 1
ATOM 7105 O O . PHE A 1 921 ? -12.572 -10.986 21.556 1.00 78.50 921 PHE A O 1
ATOM 7112 N N . ILE A 1 922 ? -12.037 -12.713 22.874 1.00 73.12 922 ILE A N 1
ATOM 7113 C CA . ILE A 1 922 ? -10.844 -13.091 22.122 1.00 73.12 922 ILE A CA 1
ATOM 7114 C C . ILE A 1 922 ? -10.938 -14.541 21.672 1.00 73.12 922 ILE A C 1
ATOM 7116 O O . ILE A 1 922 ? -11.615 -15.365 22.292 1.00 73.12 922 ILE A O 1
ATOM 7120 N N . ARG A 1 923 ? -10.202 -14.875 20.616 1.00 73.50 923 ARG A N 1
ATOM 7121 C CA . ARG A 1 923 ? -10.005 -16.262 20.199 1.00 73.50 923 ARG A CA 1
ATOM 7122 C C . ARG A 1 923 ? -9.104 -16.984 21.204 1.00 73.50 923 ARG A C 1
ATOM 7124 O O . ARG A 1 923 ? -8.010 -16.517 21.516 1.00 73.50 923 ARG A O 1
ATOM 7131 N N . SER A 1 924 ? -9.550 -18.132 21.712 1.00 71.50 924 SER A N 1
ATOM 7132 C CA . SER A 1 924 ? -8.696 -19.044 22.480 1.00 71.50 924 SER A CA 1
ATOM 7133 C C . SER A 1 924 ? -7.654 -19.680 21.548 1.00 71.50 924 SER A C 1
ATOM 7135 O O . SER A 1 924 ? -8.056 -20.335 20.586 1.00 71.50 924 SER A O 1
ATOM 7137 N N . PRO A 1 925 ? -6.343 -19.556 21.837 1.00 65.88 925 PRO A N 1
ATOM 7138 C CA . PRO A 1 925 ? -5.301 -20.221 21.050 1.00 65.88 925 PRO A CA 1
ATOM 7139 C C . PRO A 1 925 ? -5.431 -21.752 21.041 1.00 65.88 925 PRO A C 1
ATOM 7141 O O . PRO A 1 925 ? -5.111 -22.393 20.048 1.00 65.88 925 PRO A O 1
ATOM 7144 N N . GLU A 1 926 ? -5.913 -22.330 22.144 1.00 67.12 926 GLU A N 1
ATOM 7145 C CA . GLU A 1 926 ? -5.972 -23.781 22.372 1.00 67.12 926 GLU A CA 1
ATOM 7146 C C . GLU A 1 926 ? -7.213 -24.422 21.747 1.00 67.12 926 GLU A C 1
ATOM 7148 O O . GLU A 1 926 ? -7.135 -25.478 21.126 1.00 67.12 926 GLU A O 1
ATOM 7153 N N . THR A 1 927 ? -8.375 -23.790 21.931 1.00 68.44 927 THR A N 1
ATOM 7154 C CA . THR A 1 927 ? -9.677 -24.387 21.581 1.00 68.44 927 THR A CA 1
ATOM 7155 C C . THR A 1 927 ? -10.308 -23.773 20.340 1.00 68.44 927 THR A C 1
ATOM 7157 O O . THR A 1 927 ? -11.347 -24.249 19.893 1.00 68.44 927 THR A O 1
ATOM 7160 N N . ASN A 1 928 ? -9.726 -22.688 19.816 1.00 64.56 928 ASN A N 1
ATOM 7161 C CA . ASN A 1 928 ? -10.292 -21.855 18.756 1.00 64.56 928 ASN A CA 1
ATOM 7162 C C . ASN A 1 928 ? -11.690 -21.274 19.077 1.00 64.56 928 ASN A C 1
ATOM 7164 O O . ASN A 1 928 ? -12.359 -20.734 18.202 1.00 64.56 928 ASN A O 1
ATOM 7168 N N . LYS A 1 929 ? -12.146 -21.365 20.336 1.00 70.00 929 LYS A N 1
ATOM 7169 C CA . LYS A 1 929 ? -13.450 -20.856 20.785 1.00 70.00 929 LYS A CA 1
ATOM 7170 C C . LYS A 1 929 ? -13.355 -19.421 21.297 1.00 70.00 929 LYS A C 1
ATOM 7172 O O . LYS A 1 929 ? -12.297 -18.964 21.737 1.00 70.00 929 LYS A O 1
ATOM 7177 N N . GLN A 1 930 ? -14.496 -18.737 21.284 1.00 73.81 930 GLN A N 1
ATOM 7178 C CA . GLN A 1 930 ? -14.688 -17.430 21.904 1.00 73.81 930 GLN A CA 1
ATOM 7179 C C . GLN A 1 930 ? -14.398 -17.510 23.416 1.00 73.81 930 GLN A C 1
ATOM 7181 O O . GLN A 1 930 ? -14.991 -18.316 24.134 1.00 73.81 930 GLN A O 1
ATOM 7186 N N . LYS A 1 931 ? -13.487 -16.669 23.914 1.00 74.00 931 LYS A N 1
ATOM 7187 C CA . LYS A 1 931 ? -13.143 -16.543 25.336 1.00 74.00 931 LYS A CA 1
ATOM 7188 C C . LYS A 1 931 ? -13.331 -15.091 25.768 1.00 74.00 931 LYS A C 1
ATOM 7190 O O . LYS A 1 931 ? -12.598 -14.212 25.326 1.00 74.00 931 LYS A O 1
ATOM 7195 N N . GLY A 1 932 ? -14.301 -14.836 26.643 1.00 73.56 932 GLY A N 1
ATOM 7196 C CA . GLY A 1 932 ? -14.497 -13.516 27.247 1.00 73.56 932 GLY A CA 1
ATOM 7197 C C . GLY A 1 932 ? -13.538 -13.299 28.415 1.00 73.56 932 GLY A C 1
ATOM 7198 O O . GLY A 1 932 ? -13.431 -14.161 29.291 1.00 73.56 932 GLY A O 1
ATOM 7199 N N . ARG A 1 933 ? -12.848 -12.155 28.455 1.00 76.44 933 ARG A N 1
ATOM 7200 C CA . ARG A 1 933 ? -12.061 -11.749 29.630 1.00 76.44 933 ARG A CA 1
ATOM 7201 C C . ARG A 1 933 ? -12.917 -10.845 30.521 1.00 76.44 933 ARG A C 1
ATOM 7203 O O . ARG A 1 933 ? -13.393 -9.826 30.026 1.00 76.44 933 ARG A O 1
ATOM 7210 N N . PRO A 1 934 ? -13.171 -11.189 31.796 1.00 83.31 934 PRO A N 1
ATOM 7211 C CA . PRO A 1 934 ? -13.880 -10.279 32.684 1.00 83.31 934 PRO A CA 1
ATOM 7212 C C . PRO A 1 934 ? -13.032 -9.029 32.937 1.00 83.31 934 PRO A C 1
ATOM 7214 O O . PRO A 1 934 ? -11.814 -9.122 33.082 1.00 83.31 934 PRO A O 1
ATOM 7217 N N . VAL A 1 935 ? -13.681 -7.867 32.992 1.00 86.62 935 VAL A N 1
ATOM 7218 C CA . VAL A 1 935 ? -13.038 -6.599 33.362 1.00 86.62 935 VAL A CA 1
ATOM 7219 C C . VAL A 1 935 ? -13.542 -6.197 34.736 1.00 86.62 935 VAL A C 1
ATOM 7221 O O . VAL A 1 935 ? -14.748 -6.217 34.979 1.00 86.62 935 VAL A O 1
ATOM 7224 N N . MET A 1 936 ? -12.609 -5.864 35.622 1.00 88.25 936 MET A N 1
ATOM 7225 C CA . MET A 1 936 ? -12.892 -5.397 36.975 1.00 88.25 936 MET A CA 1
ATOM 7226 C C . MET A 1 936 ? -12.936 -3.877 37.007 1.00 88.25 936 MET A C 1
ATOM 7228 O O . MET A 1 936 ? -12.076 -3.219 36.420 1.00 88.25 936 MET A O 1
ATOM 7232 N N . LYS A 1 937 ? -13.912 -3.324 37.725 1.00 90.31 937 LYS A N 1
ATOM 7233 C CA . LYS A 1 937 ? -14.050 -1.884 37.919 1.00 90.31 937 LYS A CA 1
ATOM 7234 C C . LYS A 1 937 ? -14.376 -1.568 39.371 1.00 90.31 937 LYS A C 1
ATOM 7236 O O . LYS A 1 937 ? -15.263 -2.188 39.957 1.00 90.31 937 LYS A O 1
ATOM 7241 N N . GLU A 1 938 ? -13.673 -0.586 39.924 1.00 91.06 938 GLU A N 1
ATOM 7242 C CA . GLU A 1 938 ? -14.037 0.023 41.199 1.00 91.06 938 GLU A CA 1
ATOM 7243 C C . GLU A 1 938 ? -15.146 1.056 40.982 1.00 91.06 938 GLU A C 1
ATOM 7245 O O . GLU A 1 938 ? -15.006 1.982 40.175 1.00 91.06 938 GLU A O 1
ATOM 7250 N N . ILE A 1 939 ? -16.239 0.882 41.717 1.00 89.94 939 ILE A N 1
ATOM 7251 C CA . ILE A 1 939 ? -17.395 1.768 41.753 1.00 89.94 939 ILE A CA 1
ATOM 7252 C C . ILE A 1 939 ? -17.474 2.397 43.140 1.00 89.94 939 ILE A C 1
ATOM 7254 O O . ILE A 1 939 ? -17.405 1.692 44.144 1.00 89.94 939 ILE A O 1
ATOM 7258 N N . GLN A 1 940 ? -17.653 3.711 43.196 1.00 88.00 940 GLN A N 1
ATOM 7259 C CA . GLN A 1 940 ? -17.887 4.455 44.429 1.00 88.00 940 GLN A CA 1
ATOM 7260 C C . GLN A 1 940 ? -19.341 4.921 44.464 1.00 88.00 940 GLN A C 1
ATOM 7262 O O . GLN A 1 940 ? -19.812 5.571 43.528 1.00 88.00 940 GLN A O 1
ATOM 7267 N N . LEU A 1 941 ? -20.052 4.571 45.532 1.00 86.50 941 LEU A N 1
ATOM 7268 C CA . LEU A 1 941 ? -21.491 4.803 45.692 1.00 86.50 941 LEU A CA 1
ATOM 7269 C C . LEU A 1 941 ? -21.830 5.311 47.097 1.00 86.50 941 LEU A C 1
ATOM 7271 O O . LEU A 1 941 ? -21.028 5.194 48.020 1.00 86.50 941 LEU A O 1
ATOM 7275 N N . GLN A 1 942 ? -23.022 5.886 47.264 1.00 84.25 942 GLN A N 1
ATOM 7276 C CA . GLN A 1 942 ? -23.493 6.354 48.569 1.00 84.25 942 GLN A CA 1
ATOM 7277 C C . GLN A 1 942 ? -23.836 5.176 49.500 1.00 84.25 942 GLN A C 1
ATOM 7279 O O . GLN A 1 942 ? -24.309 4.135 49.016 1.00 84.25 942 GLN A O 1
ATOM 7284 N N . PRO A 1 943 ? -23.671 5.332 50.830 1.00 74.88 943 PRO A N 1
ATOM 7285 C CA . PRO A 1 943 ? -24.148 4.354 51.800 1.00 74.88 943 PRO A CA 1
ATOM 7286 C C . PRO A 1 943 ? -25.639 4.101 51.584 1.00 74.88 943 PRO A C 1
ATOM 7288 O O . PRO A 1 943 ? -26.401 5.052 51.435 1.00 74.88 943 PRO A O 1
ATOM 7291 N N . ARG A 1 944 ? -26.060 2.830 51.618 1.00 81.75 944 ARG A N 1
ATOM 7292 C CA . ARG A 1 944 ? -27.459 2.380 51.429 1.00 81.75 944 ARG A CA 1
ATOM 7293 C C . ARG A 1 944 ? -27.996 2.399 49.993 1.00 81.75 944 ARG A C 1
ATOM 7295 O O . ARG A 1 944 ? -29.195 2.210 49.816 1.00 81.75 944 ARG A O 1
ATOM 7302 N N . THR A 1 945 ? -27.143 2.551 48.979 1.00 86.56 945 THR A N 1
ATOM 7303 C CA . THR A 1 945 ? -27.554 2.320 47.582 1.00 86.56 945 THR A CA 1
ATOM 7304 C C . THR A 1 945 ? -28.151 0.913 47.433 1.00 86.56 945 THR A C 1
ATOM 7306 O O . THR A 1 945 ? -27.492 -0.077 47.773 1.00 86.56 945 THR A O 1
ATOM 7309 N N . THR A 1 946 ? -29.386 0.813 46.937 1.00 90.00 946 THR A N 1
ATOM 7310 C CA . THR A 1 946 ? -30.042 -0.478 46.671 1.00 90.00 946 THR A CA 1
ATOM 7311 C C . THR A 1 946 ? -29.644 -1.040 45.307 1.00 90.00 946 THR A C 1
ATOM 7313 O O . THR A 1 946 ? -29.178 -0.317 44.422 1.00 90.00 946 THR A O 1
ATOM 7316 N N . VAL A 1 947 ? -29.839 -2.345 45.101 1.00 90.25 947 VAL A N 1
ATOM 7317 C CA . VAL A 1 947 ? -29.614 -2.981 43.793 1.00 90.25 947 VAL A CA 1
ATOM 7318 C C . VAL A 1 947 ? -30.534 -2.399 42.715 1.00 90.25 947 VAL A C 1
ATOM 7320 O O . VAL A 1 947 ? -30.079 -2.227 41.587 1.00 90.25 947 VAL A O 1
ATOM 7323 N N . ALA A 1 948 ? -31.781 -2.040 43.043 1.00 90.25 948 ALA A N 1
ATOM 7324 C CA . ALA A 1 948 ? -32.697 -1.370 42.112 1.00 90.25 948 ALA A CA 1
ATOM 7325 C C . ALA A 1 948 ? -32.106 -0.059 41.574 1.00 90.25 948 ALA A C 1
ATOM 7327 O O . ALA A 1 948 ? -31.956 0.117 40.367 1.00 90.25 948 ALA A O 1
ATOM 7328 N N . GLN A 1 949 ? -31.680 0.815 42.488 1.00 90.69 949 GLN A N 1
ATOM 7329 C CA . GLN A 1 949 ? -31.049 2.096 42.174 1.00 90.69 949 GLN A CA 1
ATOM 7330 C C . GLN A 1 949 ? -29.763 1.922 41.362 1.00 90.69 949 GLN A C 1
ATOM 7332 O O . GLN A 1 949 ? -29.502 2.653 40.407 1.00 90.69 949 GLN A O 1
ATOM 7337 N N . PHE A 1 950 ? -28.958 0.924 41.726 1.00 91.12 950 PHE A N 1
ATOM 7338 C CA . PHE A 1 950 ? -27.743 0.578 41.004 1.00 91.12 950 PHE A CA 1
ATOM 7339 C C . PHE A 1 950 ? -28.049 0.132 39.565 1.00 91.12 950 PHE A C 1
ATOM 7341 O O . PHE A 1 950 ? -27.446 0.636 38.616 1.00 91.12 950 PHE A O 1
ATOM 7348 N N . ASN A 1 951 ? -29.001 -0.787 39.384 1.00 93.56 951 ASN A N 1
ATOM 7349 C CA . ASN A 1 951 ? -29.409 -1.275 38.068 1.00 93.56 951 ASN A CA 1
ATOM 7350 C C . ASN A 1 951 ? -30.012 -0.149 37.212 1.00 93.56 951 ASN A C 1
ATOM 7352 O O . ASN A 1 951 ? -29.691 -0.038 36.029 1.00 93.56 951 ASN A O 1
ATOM 7356 N N . GLU A 1 952 ? -30.839 0.722 37.788 1.00 93.25 952 GLU A N 1
ATOM 7357 C CA . GLU A 1 952 ? -31.407 1.871 37.080 1.00 93.25 952 GLU A CA 1
ATOM 7358 C C . GLU A 1 952 ? -30.313 2.832 36.599 1.00 93.25 952 GLU A C 1
ATOM 7360 O O . GLU A 1 952 ? -30.266 3.181 35.414 1.00 93.25 952 GLU A O 1
ATOM 7365 N N . HIS A 1 953 ? -29.368 3.179 37.478 1.00 92.75 953 HIS A N 1
ATOM 7366 C CA . HIS A 1 953 ? -28.229 4.030 37.135 1.00 92.75 953 HIS A CA 1
ATOM 7367 C C . HIS A 1 953 ? -27.424 3.452 35.970 1.00 92.75 953 HIS A C 1
ATOM 7369 O O . HIS A 1 953 ? -27.178 4.126 34.969 1.00 92.75 953 HIS A O 1
ATOM 7375 N N . PHE A 1 954 ? -27.040 2.178 36.049 1.00 93.25 954 PHE A N 1
ATOM 7376 C CA . PHE A 1 954 ? -26.256 1.549 34.987 1.00 93.25 954 PHE A CA 1
ATOM 7377 C C . PHE A 1 954 ? -27.064 1.297 33.706 1.00 93.25 954 PHE A C 1
ATOM 7379 O O . PHE A 1 954 ? -26.485 1.284 32.619 1.00 93.25 954 PHE A O 1
ATOM 7386 N N . THR A 1 955 ? -28.391 1.194 33.791 1.00 92.88 955 THR A N 1
ATOM 7387 C CA . THR A 1 955 ? -29.273 1.205 32.614 1.00 92.88 955 THR A CA 1
ATOM 7388 C C . THR A 1 955 ? -29.227 2.568 31.919 1.00 92.88 955 THR A C 1
ATOM 7390 O O . THR A 1 955 ? -29.088 2.640 30.698 1.00 92.88 955 THR A O 1
ATOM 7393 N N . GLN A 1 956 ? -29.251 3.667 32.679 1.00 92.38 956 GLN A N 1
ATOM 7394 C CA . GLN A 1 956 ? -29.066 5.016 32.132 1.00 92.38 956 GLN A CA 1
ATOM 7395 C C . GLN A 1 956 ? -27.659 5.224 31.553 1.00 92.38 956 GLN A C 1
ATOM 7397 O O . GLN A 1 956 ? -27.507 5.878 30.517 1.00 92.38 956 GLN A O 1
ATOM 7402 N N . VAL A 1 957 ? -26.622 4.632 32.158 1.00 91.56 957 VAL A N 1
ATOM 7403 C CA . VAL A 1 957 ? -25.258 4.643 31.596 1.00 91.56 957 VAL A CA 1
ATOM 7404 C C . VAL A 1 957 ? -25.224 3.954 30.230 1.00 91.56 957 VAL A C 1
ATOM 7406 O O . VAL A 1 957 ? -24.647 4.510 29.298 1.00 91.56 957 VAL A O 1
ATOM 7409 N N . LEU A 1 958 ? -25.871 2.794 30.067 1.00 89.56 958 LEU A N 1
ATOM 7410 C CA . LEU A 1 958 ? -25.960 2.130 28.760 1.00 89.56 958 LEU A CA 1
ATOM 7411 C C . LEU A 1 958 ? -26.669 3.010 27.722 1.00 89.56 958 LEU A C 1
ATOM 7413 O O . LEU A 1 958 ? -26.142 3.203 26.628 1.00 89.56 958 LEU A O 1
ATOM 7417 N N . ARG A 1 959 ? -27.814 3.601 28.081 1.00 88.88 959 ARG A N 1
ATOM 7418 C CA . ARG A 1 959 ? -28.611 4.464 27.190 1.00 88.88 959 ARG A CA 1
ATOM 7419 C C . ARG A 1 959 ? -27.864 5.719 26.737 1.00 88.88 959 ARG A C 1
ATOM 7421 O O . ARG A 1 959 ? -27.919 6.084 25.565 1.00 88.88 959 ARG A O 1
ATOM 7428 N N . SER A 1 960 ? -27.164 6.375 27.661 1.00 88.12 960 SER A N 1
ATOM 7429 C CA . SER A 1 960 ? -26.518 7.673 27.418 1.00 88.12 960 SER A CA 1
ATOM 7430 C C . SER A 1 960 ? -25.082 7.573 26.904 1.00 88.12 960 SER A C 1
ATOM 7432 O O . SER A 1 960 ? -24.644 8.452 26.168 1.00 88.12 960 SER A O 1
ATOM 7434 N N . SER A 1 961 ? -24.339 6.532 27.296 1.00 88.00 961 SER A N 1
ATOM 7435 C CA . SER A 1 961 ? -22.874 6.489 27.160 1.00 88.00 961 SER A CA 1
ATOM 7436 C C . SER A 1 961 ? -22.337 5.256 26.433 1.00 88.00 961 SER A C 1
ATOM 7438 O O . SER A 1 961 ? -21.127 5.178 26.211 1.00 88.00 961 SER A O 1
ATOM 7440 N N . SER A 1 962 ? -23.173 4.272 26.080 1.00 88.44 962 SER A N 1
ATOM 7441 C CA . SER A 1 962 ? -22.687 3.130 25.303 1.00 88.44 962 SER A CA 1
ATOM 7442 C C . SER A 1 962 ? -22.330 3.554 23.883 1.00 88.44 962 SER A C 1
ATOM 7444 O O . SER A 1 962 ? -23.136 4.164 23.177 1.00 88.44 962 SER A O 1
ATOM 7446 N N . MET A 1 963 ? -21.105 3.218 23.480 1.00 88.56 963 MET A N 1
ATOM 7447 C CA . MET A 1 963 ? -20.586 3.492 22.142 1.00 88.56 963 MET A CA 1
ATOM 7448 C C . MET A 1 963 ? -20.858 2.326 21.174 1.00 88.56 963 MET A C 1
ATOM 7450 O O . MET A 1 963 ? -20.859 2.519 19.959 1.00 88.56 963 MET A O 1
ATOM 7454 N N . ALA A 1 964 ? -21.117 1.123 21.699 1.00 85.94 964 ALA A N 1
ATOM 7455 C CA . ALA A 1 964 ? -21.395 -0.055 20.886 1.00 85.94 964 ALA A CA 1
ATOM 7456 C C . ALA A 1 964 ? -22.812 -0.004 20.269 1.00 85.94 964 ALA A C 1
ATOM 7458 O O . ALA A 1 964 ? -23.778 0.300 20.979 1.00 85.94 964 ALA A O 1
ATOM 7459 N N . PRO A 1 965 ? -22.961 -0.330 18.972 1.00 81.56 965 PRO A N 1
ATOM 7460 C CA . PRO A 1 965 ? -24.261 -0.431 18.304 1.00 81.56 965 PRO A CA 1
ATOM 7461 C C . PRO A 1 965 ? -25.241 -1.362 19.031 1.00 81.56 965 PRO A C 1
ATOM 7463 O O . PRO A 1 965 ? -24.865 -2.440 19.481 1.00 81.56 965 PRO A O 1
ATOM 7466 N N . GLY A 1 966 ? -26.503 -0.947 19.161 1.00 81.81 966 GLY A N 1
ATOM 7467 C CA . GLY A 1 966 ? -27.590 -1.731 19.759 1.00 81.81 966 GLY A CA 1
ATOM 7468 C C . GLY A 1 966 ? -27.604 -1.767 21.292 1.00 81.81 966 GLY A C 1
ATOM 7469 O O . GLY A 1 966 ? -28.651 -2.011 21.892 1.00 81.81 966 GLY A O 1
ATOM 7470 N N . CYS A 1 967 ? -26.490 -1.448 21.955 1.00 85.31 967 CYS A N 1
ATOM 7471 C CA . CYS A 1 967 ? -26.356 -1.552 23.410 1.00 85.31 967 CYS A CA 1
ATOM 7472 C C . CYS A 1 967 ? -27.172 -0.525 24.211 1.00 85.31 967 CYS A C 1
ATOM 7474 O O . CYS A 1 967 ? -27.413 -0.731 25.400 1.00 85.31 967 CYS A O 1
ATOM 7476 N N . LYS A 1 968 ? -27.635 0.560 23.581 1.00 85.69 968 LYS A N 1
ATOM 7477 C CA . LYS A 1 968 ? -28.469 1.582 24.241 1.00 85.69 968 LYS A CA 1
ATOM 7478 C C . LYS A 1 968 ? -29.858 1.065 24.635 1.00 85.69 968 LYS A C 1
ATOM 7480 O O . LYS A 1 968 ? -30.485 1.641 25.517 1.00 85.69 968 LYS A O 1
ATOM 7485 N N . SER A 1 969 ? -30.321 -0.023 24.021 1.00 83.31 969 SER A N 1
ATOM 7486 C CA . SER A 1 969 ? -31.614 -0.655 24.322 1.00 83.31 969 SER A CA 1
ATOM 7487 C C . SER A 1 969 ? -31.573 -1.623 25.518 1.00 83.31 969 SER A C 1
ATOM 7489 O O . SER A 1 969 ? -32.620 -2.074 25.981 1.00 83.31 969 SER A O 1
ATOM 7491 N N . TYR A 1 970 ? -30.382 -1.947 26.031 1.00 87.50 970 TYR A N 1
ATOM 7492 C CA . TYR A 1 970 ? -30.194 -2.944 27.085 1.00 87.50 970 TYR A CA 1
ATOM 7493 C C . TYR A 1 970 ? -30.491 -2.378 28.479 1.00 87.50 970 TYR A C 1
ATOM 7495 O O . TYR A 1 970 ? -30.348 -1.179 28.732 1.00 87.50 970 TYR A O 1
ATOM 7503 N N . SER A 1 971 ? -30.835 -3.268 29.409 1.00 90.12 971 SER A N 1
ATOM 7504 C CA . SER A 1 971 ? -30.963 -2.973 30.837 1.00 90.12 971 SER A CA 1
ATOM 7505 C C . SER A 1 971 ? -29.827 -3.590 31.652 1.00 90.12 971 SER A C 1
ATOM 7507 O O . SER A 1 971 ? -29.211 -4.586 31.267 1.00 90.12 971 SER A O 1
ATOM 7509 N N . ALA A 1 972 ? -29.510 -2.979 32.787 1.00 92.75 972 ALA A N 1
ATOM 7510 C CA . ALA A 1 972 ? -28.498 -3.476 33.706 1.00 92.75 972 ALA A CA 1
ATOM 7511 C C . ALA A 1 972 ? -29.109 -4.457 34.708 1.00 92.75 972 ALA A C 1
ATOM 7513 O O . ALA A 1 972 ? -30.136 -4.162 35.314 1.00 92.75 972 ALA A O 1
ATOM 7514 N N . VAL A 1 973 ? -28.441 -5.587 34.941 1.00 93.06 973 VAL A N 1
ATOM 7515 C CA . VAL A 1 973 ? -28.794 -6.515 36.020 1.00 93.06 973 VAL A CA 1
ATOM 7516 C C . VAL A 1 973 ? -27.543 -6.941 36.771 1.00 93.06 973 VAL A C 1
ATOM 7518 O O . VAL A 1 973 ? -26.659 -7.606 36.223 1.00 93.06 973 VAL A O 1
ATOM 7521 N N . LEU A 1 974 ? -27.476 -6.585 38.051 1.00 92.25 974 LEU A N 1
ATOM 7522 C CA . LEU A 1 974 ? -26.452 -7.078 38.959 1.00 92.25 974 LEU A CA 1
ATOM 7523 C C . LEU A 1 974 ? -26.747 -8.523 39.380 1.00 92.25 974 LEU A C 1
ATOM 7525 O O . LEU A 1 974 ? -27.843 -8.857 39.836 1.00 92.25 974 LEU A O 1
ATOM 7529 N N . LYS A 1 975 ? -25.737 -9.382 39.250 1.00 92.50 975 LYS A N 1
ATOM 7530 C CA . LYS A 1 975 ? -25.794 -10.789 39.642 1.00 92.50 975 LYS A CA 1
ATOM 7531 C C . LYS A 1 975 ? -24.693 -11.138 40.632 1.00 92.50 975 LYS A C 1
ATOM 7533 O O . LYS A 1 975 ? -23.595 -10.581 40.567 1.00 92.50 975 LYS A O 1
ATOM 7538 N N . ARG A 1 976 ? -24.971 -12.097 41.512 1.00 90.69 976 ARG A N 1
ATOM 7539 C CA . ARG A 1 976 ? -24.014 -12.663 42.462 1.00 90.69 976 ARG A CA 1
ATOM 7540 C C . ARG A 1 976 ? -23.610 -14.072 42.037 1.00 90.69 976 ARG A C 1
ATOM 7542 O O . ARG A 1 976 ? -24.433 -14.829 41.540 1.00 90.69 976 ARG A O 1
ATOM 7549 N N . LYS A 1 977 ? -22.330 -14.398 42.196 1.00 90.31 977 LYS A N 1
ATOM 7550 C CA . LYS A 1 977 ? -21.778 -15.731 41.978 1.00 90.31 977 LYS A CA 1
ATOM 7551 C C . LYS A 1 977 ? -22.111 -16.614 43.176 1.00 90.31 977 LYS A C 1
ATOM 7553 O O . LYS A 1 977 ? -21.685 -16.318 44.292 1.00 90.31 977 LYS A O 1
ATOM 7558 N N . GLU A 1 978 ? -22.841 -17.684 42.919 1.00 88.31 978 GLU A N 1
ATOM 7559 C CA . GLU A 1 978 ? -23.209 -18.698 43.900 1.00 88.31 978 GLU A CA 1
ATOM 7560 C C . GLU A 1 978 ? -22.078 -19.726 44.102 1.00 88.31 978 GLU A C 1
ATOM 7562 O O . GLU A 1 978 ? -21.157 -19.805 43.277 1.00 88.31 978 GLU A O 1
ATOM 7567 N N . PRO A 1 979 ? -22.114 -20.537 45.180 1.00 84.38 979 PRO A N 1
ATOM 7568 C CA . PRO A 1 979 ? -21.113 -21.579 45.438 1.00 84.38 979 PRO A CA 1
ATOM 7569 C C . PRO A 1 979 ? -20.970 -22.613 44.310 1.00 84.38 979 PRO A C 1
ATOM 7571 O O . PRO A 1 979 ? -19.892 -23.172 44.128 1.00 84.38 979 PRO A O 1
ATOM 7574 N N . ASP A 1 980 ? -22.030 -22.837 43.528 1.00 84.69 980 ASP A N 1
ATOM 7575 C CA . ASP A 1 980 ? -22.027 -23.714 42.347 1.00 84.69 980 ASP A CA 1
ATOM 7576 C C . ASP A 1 980 ? -21.372 -23.068 41.106 1.00 84.69 980 ASP A C 1
ATOM 7578 O O . ASP A 1 980 ? -21.264 -23.687 40.046 1.00 84.69 980 ASP A O 1
ATOM 7582 N N . GLY A 1 981 ? -20.931 -21.813 41.228 1.00 81.56 981 GLY A N 1
ATOM 7583 C CA . GLY A 1 981 ? -20.299 -21.029 40.176 1.00 81.56 981 GLY A CA 1
ATOM 7584 C C . GLY A 1 981 ? -21.266 -20.309 39.233 1.00 81.56 981 GLY A C 1
ATOM 7585 O O . GLY A 1 981 ? -20.789 -19.568 38.366 1.00 81.56 981 GLY A O 1
ATOM 7586 N N . LYS A 1 982 ? -22.589 -20.475 39.377 1.00 87.00 982 LYS A N 1
ATOM 7587 C CA . LYS A 1 982 ? -23.592 -19.769 38.564 1.00 87.00 982 LYS A CA 1
ATOM 7588 C C . LYS A 1 982 ? -23.817 -18.347 39.065 1.00 87.00 982 LYS A C 1
ATOM 7590 O O . LYS A 1 982 ? -23.572 -18.028 40.221 1.00 87.00 982 LYS A O 1
ATOM 7595 N N . TYR A 1 983 ? -24.290 -17.481 38.170 1.00 87.62 983 TYR A N 1
ATOM 7596 C CA . TYR A 1 983 ? -24.651 -16.103 38.497 1.00 87.62 983 TYR A CA 1
ATOM 7597 C C . TYR A 1 983 ? -26.171 -15.954 38.597 1.00 87.62 983 TYR A C 1
ATOM 7599 O O . TYR A 1 983 ? -26.870 -16.072 37.587 1.00 87.62 983 TYR A O 1
ATOM 7607 N N . THR A 1 984 ? -26.666 -15.654 39.793 1.00 91.31 984 THR A N 1
ATOM 7608 C CA . THR A 1 984 ? -28.080 -15.407 40.123 1.00 91.31 984 THR A CA 1
ATOM 7609 C C . THR A 1 984 ? -28.324 -13.909 40.291 1.00 91.31 984 THR A C 1
ATOM 7611 O O . THR A 1 984 ? -27.420 -13.157 40.650 1.00 91.31 984 THR A O 1
ATOM 7614 N N . GLN A 1 985 ? -29.528 -13.435 39.973 1.00 91.88 985 GLN A N 1
ATOM 7615 C CA . GLN A 1 985 ? -29.879 -12.026 40.164 1.00 91.88 985 GLN A CA 1
ATOM 7616 C C . GLN A 1 985 ? -29.934 -11.687 41.656 1.00 91.88 985 GLN A C 1
ATOM 7618 O O . GLN A 1 985 ? -30.468 -12.460 42.445 1.00 91.88 985 GLN A O 1
ATOM 7623 N N . VAL A 1 986 ? -29.372 -10.536 42.032 1.00 89.94 986 VAL A N 1
ATOM 7624 C CA . VAL A 1 986 ? -29.475 -10.029 43.406 1.00 89.94 986 VAL A CA 1
ATOM 7625 C C . VAL A 1 986 ? -30.834 -9.351 43.580 1.00 89.94 986 VAL A C 1
ATOM 7627 O O . VAL A 1 986 ? -31.268 -8.625 42.686 1.00 89.94 986 VAL A O 1
ATOM 7630 N N . GLU A 1 987 ? -31.499 -9.578 44.714 1.00 90.25 987 GLU A N 1
ATOM 7631 C CA . GLU A 1 987 ? -32.792 -8.955 45.017 1.00 90.25 987 GLU A CA 1
ATOM 7632 C C . GLU A 1 987 ? -32.696 -7.424 45.006 1.00 90.25 987 GLU A C 1
ATOM 7634 O O . GLU A 1 987 ? -31.772 -6.840 45.576 1.00 90.25 987 GLU A O 1
ATOM 7639 N N . GLU A 1 988 ? -33.681 -6.772 44.391 1.00 88.88 988 GLU A N 1
ATOM 7640 C CA . GLU A 1 988 ? -33.704 -5.327 44.135 1.00 88.88 988 GLU A CA 1
ATOM 7641 C C . GLU A 1 988 ? -33.630 -4.459 45.401 1.00 88.88 988 GLU A C 1
ATOM 7643 O O . GLU A 1 988 ? -33.029 -3.383 45.384 1.00 88.88 988 GLU A O 1
ATOM 7648 N N . THR A 1 989 ? -34.180 -4.949 46.513 1.00 89.06 989 THR A N 1
ATOM 7649 C CA . THR A 1 989 ? -34.187 -4.284 47.826 1.00 89.06 989 THR A CA 1
ATOM 7650 C C . THR A 1 989 ? -32.873 -4.446 48.598 1.00 89.06 989 THR A C 1
ATOM 7652 O O . THR A 1 989 ? -32.668 -3.770 49.608 1.00 89.06 989 THR A O 1
ATOM 7655 N N . THR A 1 990 ? -31.959 -5.308 48.136 1.00 88.19 990 THR A N 1
ATOM 7656 C CA . THR A 1 990 ? -30.674 -5.549 48.807 1.00 88.19 990 THR A CA 1
ATOM 7657 C C . THR A 1 990 ? -29.822 -4.281 48.792 1.00 88.19 990 THR A C 1
ATOM 7659 O O . THR A 1 990 ? -29.611 -3.674 47.742 1.00 88.19 990 THR A O 1
ATOM 7662 N N . GLN A 1 991 ? -29.281 -3.895 49.949 1.00 86.06 991 GLN A N 1
ATOM 7663 C CA . GLN A 1 991 ? -28.312 -2.802 50.044 1.00 86.06 991 GLN A CA 1
ATOM 7664 C C . GLN A 1 991 ? -26.906 -3.286 49.678 1.00 86.06 991 GLN A C 1
ATOM 7666 O O . GLN A 1 991 ? -26.446 -4.328 50.154 1.00 86.06 991 GLN A O 1
ATOM 7671 N N . LEU A 1 992 ? -26.205 -2.513 48.849 1.00 84.00 992 LEU A N 1
ATOM 7672 C CA . LEU A 1 992 ? -24.824 -2.798 48.476 1.00 84.00 992 LEU A CA 1
ATOM 7673 C C . LEU A 1 992 ? -23.878 -2.364 49.598 1.00 84.00 992 LEU A C 1
ATOM 7675 O O . LEU A 1 992 ? -23.660 -1.177 49.838 1.00 84.00 992 LEU A O 1
ATOM 7679 N N . LEU A 1 993 ? -23.314 -3.351 50.291 1.00 75.56 993 LEU A N 1
ATOM 7680 C CA . LEU A 1 993 ? -22.271 -3.155 51.294 1.00 75.56 993 LEU A CA 1
ATOM 7681 C C . LEU A 1 993 ? -20.911 -3.148 50.587 1.00 75.56 993 LEU A C 1
ATOM 7683 O O . LEU A 1 993 ? -20.619 -4.064 49.822 1.00 75.56 993 LEU A O 1
ATOM 7687 N N . GLY A 1 994 ? -20.084 -2.129 50.812 1.00 69.19 994 GLY A N 1
ATOM 7688 C CA . GLY A 1 994 ? -18.744 -2.085 50.220 1.00 69.1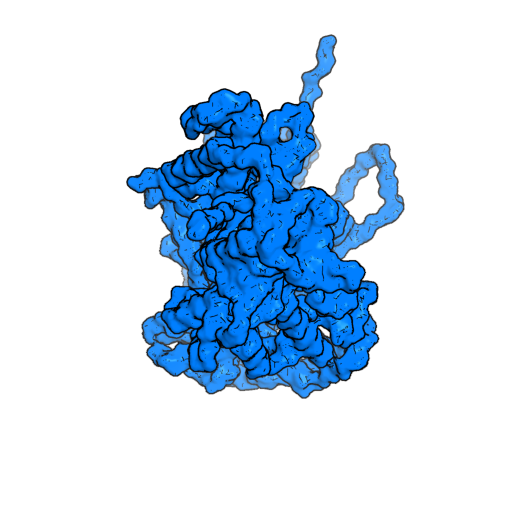9 994 GLY A CA 1
ATOM 7689 C C . GLY A 1 994 ? -17.769 -3.049 50.862 1.00 69.19 994 GLY A C 1
ATOM 7690 O O . GLY A 1 994 ? -18.031 -3.636 51.909 1.00 69.19 994 GLY A O 1
ATOM 7691 N N . GLY A 1 995 ? -16.607 -3.167 50.231 1.00 67.31 995 GLY A N 1
ATOM 7692 C CA . GLY A 1 995 ? -15.515 -4.004 50.712 1.00 67.31 995 GLY A CA 1
ATOM 7693 C C . GLY A 1 995 ? -14.851 -4.799 49.594 1.00 67.31 995 GLY A C 1
ATOM 7694 O O . GLY A 1 995 ? -15.494 -5.242 48.641 1.00 67.31 995 GLY A O 1
ATOM 7695 N N . ARG A 1 996 ? -13.535 -5.006 49.726 1.00 59.28 996 ARG A N 1
ATOM 7696 C CA . ARG A 1 996 ? -12.735 -5.785 48.764 1.00 59.28 996 ARG A CA 1
ATOM 7697 C C . ARG A 1 996 ? -13.169 -7.248 48.662 1.00 59.28 996 ARG A C 1
ATOM 7699 O O . ARG A 1 996 ? -13.013 -7.836 47.603 1.00 59.28 996 ARG A O 1
ATOM 7706 N N . GLU A 1 997 ? -13.763 -7.814 49.712 1.00 62.38 997 GLU A N 1
ATOM 7707 C CA . GLU A 1 997 ? -14.192 -9.223 49.757 1.00 62.38 997 GLU A CA 1
ATOM 7708 C C . GLU A 1 997 ? -15.339 -9.570 48.785 1.00 62.38 997 GLU A C 1
ATOM 7710 O O . GLU A 1 997 ? -15.651 -10.747 48.583 1.00 62.38 997 GLU A O 1
ATOM 7715 N N . GLN A 1 998 ? -15.979 -8.566 48.170 1.00 64.25 998 GLN A N 1
ATOM 7716 C CA . GLN A 1 998 ? -17.058 -8.762 47.195 1.00 64.25 998 GLN A CA 1
ATOM 7717 C C . GLN A 1 998 ? -16.593 -8.780 45.728 1.00 64.25 998 GLN A C 1
ATOM 7719 O O . GLN A 1 998 ? -17.412 -9.077 44.854 1.00 64.25 998 GLN A O 1
ATOM 7724 N N . SER A 1 999 ? -15.305 -8.522 45.452 1.00 60.56 999 SER A N 1
ATOM 7725 C CA . SER A 1 999 ? -14.764 -8.337 44.093 1.00 60.56 999 SER A CA 1
ATOM 7726 C C . SER A 1 999 ? -15.078 -9.488 43.136 1.00 60.56 999 SER A C 1
ATOM 7728 O O . SER A 1 999 ? -15.419 -9.261 41.979 1.00 60.56 999 SER A O 1
ATOM 7730 N N . ASP A 1 1000 ? -15.036 -10.724 43.628 1.00 61.84 1000 ASP A N 1
ATOM 7731 C CA . ASP A 1 1000 ? -15.167 -11.918 42.782 1.00 61.84 1000 ASP A CA 1
ATOM 7732 C C . ASP A 1 1000 ? -16.596 -12.480 42.786 1.00 61.84 1000 ASP A C 1
ATOM 7734 O O . ASP A 1 1000 ? -16.914 -13.437 42.070 1.00 61.84 1000 ASP A O 1
ATOM 7738 N N . LYS A 1 1001 ? -17.468 -11.884 43.609 1.00 79.69 1001 LYS A N 1
ATOM 7739 C CA . LYS A 1 1001 ? -18.837 -12.342 43.837 1.00 79.69 1001 LYS A CA 1
ATOM 7740 C C . LYS A 1 1001 ? -19.850 -11.561 43.018 1.00 79.69 1001 LYS A C 1
ATOM 7742 O O . LYS A 1 1001 ? -20.867 -12.143 42.676 1.00 79.69 1001 LYS A O 1
ATOM 7747 N N . LEU A 1 1002 ? -19.615 -10.293 42.683 1.00 88.75 1002 LEU A N 1
ATOM 7748 C CA . LEU A 1 1002 ? -20.589 -9.472 41.956 1.00 88.75 1002 LEU A CA 1
ATOM 7749 C C . LEU A 1 1002 ? -20.197 -9.246 40.495 1.00 88.75 1002 LEU A C 1
ATOM 7751 O O . LEU A 1 1002 ? -19.050 -8.941 40.154 1.00 88.75 1002 LEU A O 1
ATOM 7755 N N . ARG A 1 1003 ? -21.185 -9.382 39.610 1.00 90.69 1003 ARG A N 1
ATOM 7756 C CA . ARG A 1 1003 ? -21.024 -9.174 38.175 1.00 90.69 1003 ARG A CA 1
ATOM 7757 C C . ARG A 1 1003 ? -22.220 -8.447 37.591 1.00 90.69 1003 ARG A C 1
ATOM 7759 O O . ARG A 1 1003 ? -23.359 -8.834 37.829 1.00 90.69 1003 ARG A O 1
ATOM 7766 N N . LEU A 1 1004 ? -21.952 -7.416 36.803 1.00 91.75 1004 LEU A N 1
ATOM 7767 C CA . LEU A 1 1004 ? -22.970 -6.628 36.125 1.00 91.75 1004 LEU A CA 1
ATOM 7768 C C . LEU A 1 1004 ? -23.186 -7.162 34.702 1.00 91.75 1004 LEU A C 1
ATOM 7770 O O . LEU A 1 1004 ? -22.241 -7.294 33.919 1.00 91.75 1004 LEU A O 1
ATOM 7774 N N . PHE A 1 1005 ? -24.435 -7.505 34.393 1.00 90.56 1005 PHE A N 1
ATOM 7775 C CA . PHE A 1 1005 ? -24.874 -8.062 33.115 1.00 90.56 1005 PHE A CA 1
ATOM 7776 C C . PHE A 1 1005 ? -25.692 -7.025 32.350 1.00 90.56 1005 PHE A C 1
ATOM 7778 O O . PHE A 1 1005 ? -26.534 -6.351 32.940 1.00 90.56 1005 PHE A O 1
ATOM 7785 N N . ALA A 1 1006 ? -25.469 -6.928 31.040 1.00 89.44 1006 ALA A N 1
ATOM 7786 C CA . ALA A 1 1006 ? -26.338 -6.189 30.137 1.00 89.44 1006 ALA A CA 1
ATOM 7787 C C . ALA A 1 1006 ? -27.382 -7.164 29.582 1.00 89.44 1006 ALA A C 1
ATOM 7789 O O . ALA A 1 1006 ? -27.054 -8.086 28.831 1.00 89.44 1006 ALA A O 1
ATOM 7790 N N . MET A 1 1007 ? -28.637 -6.972 29.967 1.00 87.31 1007 MET A N 1
ATOM 7791 C CA . MET A 1 1007 ? -29.758 -7.794 29.536 1.00 87.31 1007 MET A CA 1
ATOM 7792 C C . MET A 1 1007 ? -30.427 -7.154 28.311 1.00 87.31 1007 MET A C 1
ATOM 7794 O O . MET A 1 1007 ? -30.798 -5.981 28.374 1.00 87.31 1007 MET A O 1
ATOM 7798 N N . PRO A 1 1008 ? -30.565 -7.884 27.192 1.00 81.56 1008 PRO A N 1
ATOM 7799 C CA . PRO A 1 1008 ? -31.297 -7.384 26.033 1.00 81.56 1008 PRO A CA 1
ATOM 7800 C C . PRO A 1 1008 ? -32.808 -7.302 26.331 1.00 81.56 1008 PRO A C 1
ATOM 7802 O O . PRO A 1 1008 ? -33.292 -8.022 27.212 1.00 81.56 1008 PRO A O 1
ATOM 7805 N N . PRO A 1 1009 ? -33.568 -6.468 25.598 1.00 75.94 1009 PRO A N 1
ATOM 7806 C CA . PRO A 1 1009 ? -35.026 -6.412 25.713 1.00 75.94 1009 PRO A CA 1
ATOM 7807 C C . PRO A 1 1009 ? -35.697 -7.742 25.287 1.00 75.94 1009 PRO A C 1
ATOM 7809 O O . PRO A 1 1009 ? -35.142 -8.469 24.457 1.00 75.94 1009 PRO A O 1
ATOM 7812 N N . PRO A 1 1010 ? -36.875 -8.092 25.845 1.00 64.38 1010 PRO A N 1
ATOM 7813 C CA . PRO A 1 1010 ? -37.593 -9.325 25.507 1.00 64.38 1010 PRO A CA 1
ATOM 7814 C C . PRO A 1 1010 ? -38.277 -9.248 24.125 1.00 64.38 1010 PRO A C 1
ATOM 7816 O O . PRO A 1 1010 ? -39.156 -8.420 23.937 1.00 64.38 1010 PRO A O 1
ATOM 7819 N N . GLU A 1 1011 ? -37.876 -10.151 23.215 1.00 59.19 1011 GLU A N 1
ATOM 7820 C CA . GLU A 1 1011 ? -38.398 -10.423 21.853 1.00 59.19 1011 GLU A CA 1
ATOM 7821 C C . GLU A 1 1011 ? -38.466 -9.253 20.841 1.00 59.19 1011 GLU A C 1
ATOM 7823 O O . GLU A 1 1011 ? -38.696 -8.099 21.171 1.00 59.19 1011 GLU A O 1
ATOM 7828 N N . GLY A 1 1012 ? -38.239 -9.568 19.555 1.00 53.56 1012 GLY A N 1
ATOM 7829 C CA . GLY A 1 1012 ? -38.416 -8.618 18.448 1.00 53.56 1012 GLY A CA 1
ATOM 7830 C C . GLY A 1 1012 ? -37.350 -7.525 18.341 1.00 53.56 1012 GLY A C 1
ATOM 7831 O O . GLY A 1 1012 ? -37.697 -6.372 18.159 1.00 53.56 1012 GLY A O 1
ATOM 7832 N N . SER A 1 1013 ? -36.057 -7.846 18.438 1.00 53.50 1013 SER A N 1
ATOM 7833 C CA . SER A 1 1013 ? -34.977 -6.885 18.163 1.00 53.50 1013 SER A CA 1
ATOM 7834 C C . SER A 1 1013 ? -33.919 -7.505 17.247 1.00 53.50 1013 SER A C 1
ATOM 7836 O O . SER A 1 1013 ? -33.662 -8.707 17.317 1.00 53.50 1013 SER A O 1
ATOM 7838 N N . ASN A 1 1014 ? -33.274 -6.705 16.389 1.00 52.84 1014 ASN A N 1
ATOM 7839 C CA . ASN A 1 1014 ? -32.180 -7.145 15.497 1.00 52.84 1014 ASN A CA 1
ATOM 7840 C C . ASN A 1 1014 ? -30.872 -7.491 16.235 1.00 52.84 1014 ASN A C 1
ATOM 7842 O O . ASN A 1 1014 ? -29.779 -7.486 15.664 1.00 52.84 1014 ASN A O 1
ATOM 7846 N N . ILE A 1 1015 ? -30.959 -7.709 17.540 1.00 57.16 1015 ILE A N 1
ATOM 7847 C CA . ILE A 1 1015 ? -29.848 -7.551 18.454 1.00 57.16 1015 ILE A CA 1
ATOM 7848 C C . ILE A 1 1015 ? -29.149 -8.892 18.660 1.00 57.16 1015 ILE A C 1
ATOM 7850 O O . ILE A 1 1015 ? -29.745 -9.909 19.023 1.00 57.16 1015 ILE A O 1
ATOM 7854 N N . ARG A 1 1016 ? -27.830 -8.886 18.466 1.00 57.72 1016 ARG A N 1
ATOM 7855 C CA . ARG A 1 1016 ? -26.975 -10.039 18.756 1.00 57.72 1016 ARG A CA 1
ATOM 7856 C C . ARG A 1 1016 ? -26.865 -10.255 20.261 1.00 57.72 1016 ARG A C 1
ATOM 7858 O O . ARG A 1 1016 ? -26.696 -9.310 21.020 1.00 57.72 1016 ARG A O 1
ATOM 7865 N N . ARG A 1 1017 ? -26.869 -11.521 20.692 1.00 55.16 1017 ARG A N 1
ATOM 7866 C CA . ARG A 1 1017 ? -26.803 -11.975 22.100 1.00 55.16 1017 ARG A CA 1
ATOM 7867 C C . ARG A 1 1017 ? -25.452 -11.715 22.798 1.00 55.16 1017 ARG A C 1
ATOM 7869 O O . ARG A 1 1017 ? -24.969 -12.565 23.543 1.00 55.16 1017 ARG A O 1
ATOM 7876 N N . LEU A 1 1018 ? -24.797 -10.583 22.556 1.00 61.38 1018 LEU A N 1
ATOM 7877 C CA . LEU A 1 1018 ? -23.541 -10.245 23.219 1.00 61.38 1018 LEU A CA 1
ATOM 7878 C C . LEU A 1 1018 ? -23.816 -9.411 24.465 1.00 61.38 1018 LEU A C 1
ATOM 7880 O O . LEU A 1 1018 ? -24.524 -8.412 24.439 1.00 61.38 1018 LEU A O 1
ATOM 7884 N N . ASN A 1 1019 ? -23.251 -9.867 25.577 1.00 70.94 1019 ASN A N 1
ATOM 7885 C CA . ASN A 1 1019 ? -23.477 -9.343 26.922 1.00 70.94 1019 ASN A CA 1
ATOM 7886 C C . ASN A 1 1019 ? -22.292 -8.466 27.396 1.00 70.94 1019 ASN A C 1
ATOM 7888 O O . ASN A 1 1019 ? -22.035 -8.332 28.589 1.00 70.94 1019 ASN A O 1
ATOM 7892 N N . ASN A 1 1020 ? -21.508 -7.900 26.472 1.00 83.44 1020 ASN A N 1
ATOM 7893 C CA . ASN A 1 1020 ? -20.365 -7.025 26.773 1.00 83.44 1020 ASN A CA 1
ATOM 7894 C C . ASN A 1 1020 ? -20.676 -5.529 26.573 1.00 83.44 1020 ASN A C 1
ATOM 7896 O O . ASN A 1 1020 ? -19.761 -4.725 26.488 1.00 83.44 1020 ASN A O 1
ATOM 7900 N N . CYS A 1 1021 ? -21.945 -5.108 26.553 1.00 87.31 1021 CYS A N 1
ATOM 7901 C CA . CYS A 1 1021 ? -22.312 -3.700 26.337 1.00 87.31 1021 CYS A CA 1
ATOM 7902 C C . CYS A 1 1021 ? -21.702 -2.713 27.349 1.00 87.31 1021 CYS A C 1
ATOM 7904 O O . CYS A 1 1021 ? -21.332 -1.602 26.971 1.00 87.31 1021 CYS A O 1
ATOM 7906 N N . PHE A 1 1022 ? -21.538 -3.120 28.615 1.00 90.12 1022 PHE A N 1
ATOM 7907 C CA . PHE A 1 1022 ? -20.869 -2.297 29.632 1.00 90.12 1022 PHE A CA 1
ATOM 7908 C C . PHE A 1 1022 ? -19.392 -2.055 29.341 1.00 90.12 1022 PHE A C 1
ATOM 7910 O O . PHE A 1 1022 ? -18.855 -1.028 29.739 1.00 90.12 1022 PHE A O 1
ATOM 7917 N N . PHE A 1 1023 ? -18.734 -2.979 28.641 1.00 89.31 1023 PHE A N 1
ATOM 7918 C CA . PHE A 1 1023 ? -17.335 -2.820 28.270 1.00 89.31 1023 PHE A CA 1
ATOM 7919 C C . PHE A 1 1023 ? -17.128 -1.630 27.336 1.00 89.31 1023 PHE A C 1
ATOM 7921 O O . PHE A 1 1023 ? -16.109 -0.961 27.420 1.00 89.31 1023 PHE A O 1
ATOM 7928 N N . TRP A 1 1024 ? -18.113 -1.320 26.495 1.00 88.38 1024 TRP A N 1
ATOM 7929 C CA . TRP A 1 1024 ? -18.034 -0.256 25.498 1.00 88.38 1024 TRP A CA 1
ATOM 7930 C C . TRP A 1 1024 ? -18.564 1.092 25.997 1.00 88.38 1024 TRP A C 1
ATOM 7932 O O . TRP A 1 1024 ? -19.080 1.885 25.207 1.00 88.38 1024 TRP A O 1
ATOM 7942 N N . THR A 1 1025 ? -18.446 1.372 27.299 1.00 91.25 1025 THR A N 1
ATOM 7943 C CA . THR A 1 1025 ? -18.737 2.698 27.860 1.00 91.25 1025 THR A CA 1
ATOM 7944 C C . THR A 1 1025 ? -17.456 3.356 28.393 1.00 91.25 1025 THR A C 1
ATOM 7946 O O . THR A 1 1025 ? -16.599 2.672 28.967 1.00 91.25 1025 THR A O 1
ATOM 7949 N N . PRO A 1 1026 ? -17.294 4.689 28.260 1.00 89.56 1026 PRO A N 1
ATOM 7950 C CA . PRO A 1 1026 ? -16.128 5.395 28.796 1.00 89.56 1026 PRO A CA 1
ATOM 7951 C C . PRO A 1 1026 ? -15.902 5.136 30.292 1.00 89.56 1026 PRO A C 1
ATOM 7953 O O . PRO A 1 1026 ? -14.762 5.030 30.738 1.00 89.56 1026 PRO A O 1
ATOM 7956 N N . GLN A 1 1027 ? -16.984 4.971 31.061 1.00 88.81 1027 GLN A N 1
ATOM 7957 C CA . GLN A 1 1027 ? -16.943 4.739 32.505 1.00 88.81 1027 GLN A CA 1
ATOM 7958 C C . GLN A 1 1027 ? -16.205 3.447 32.872 1.00 88.81 1027 GLN A C 1
ATOM 7960 O O . GLN A 1 1027 ? -15.492 3.433 33.872 1.00 88.81 1027 GLN A O 1
ATOM 7965 N N . PHE A 1 1028 ? -16.333 2.378 32.081 1.00 89.75 1028 PHE A N 1
ATOM 7966 C CA . PHE A 1 1028 ? -15.636 1.111 32.335 1.00 89.75 1028 PHE A CA 1
ATOM 7967 C C . PHE A 1 1028 ? -14.270 1.030 31.657 1.00 89.75 1028 PHE A C 1
ATOM 7969 O O . PHE A 1 1028 ? -13.380 0.351 32.167 1.00 89.75 1028 PHE A O 1
ATOM 7976 N N . LEU A 1 1029 ? -14.083 1.739 30.543 1.00 89.25 1029 LEU A N 1
ATOM 7977 C CA . LEU A 1 1029 ? -12.811 1.758 29.830 1.00 89.25 1029 LEU A CA 1
ATOM 7978 C C . LEU A 1 1029 ? -11.772 2.664 30.481 1.00 89.25 1029 LEU A C 1
ATOM 7980 O O . LEU A 1 1029 ? -10.588 2.377 30.381 1.00 89.25 1029 LEU A O 1
ATOM 7984 N N . LEU A 1 1030 ? -12.149 3.751 31.143 1.00 86.81 1030 LEU A N 1
ATOM 7985 C CA . LEU A 1 1030 ? -11.183 4.616 31.822 1.00 86.81 1030 LEU A CA 1
ATOM 7986 C C . LEU A 1 1030 ? -10.606 3.938 33.086 1.00 86.81 1030 LEU A C 1
ATOM 7988 O O . LEU A 1 1030 ? -11.311 3.164 33.732 1.00 86.81 1030 LEU A O 1
ATOM 7992 N N . PRO A 1 1031 ? -9.327 4.150 33.443 1.00 79.81 1031 PRO A N 1
ATOM 7993 C CA . PRO A 1 1031 ? -8.712 3.505 34.608 1.00 79.81 1031 PRO A CA 1
ATOM 7994 C C . PRO A 1 1031 ? -9.207 4.054 35.957 1.00 79.81 1031 PRO A C 1
ATOM 7996 O O . PRO A 1 1031 ? -9.131 3.349 36.958 1.00 79.81 1031 PRO A O 1
ATOM 7999 N N . GLU A 1 1032 ? -9.714 5.287 36.000 1.00 83.88 1032 GLU A N 1
ATOM 8000 C CA . GLU A 1 1032 ? -10.138 5.961 37.230 1.00 83.88 1032 GLU A CA 1
ATOM 8001 C C . GLU A 1 1032 ? -11.388 5.294 37.850 1.00 83.88 1032 GLU A C 1
ATOM 8003 O O . GLU A 1 1032 ? -12.265 4.859 37.098 1.00 83.88 1032 GLU A O 1
ATOM 8008 N N . PRO A 1 1033 ? -11.535 5.223 39.191 1.00 86.44 1033 PRO A N 1
ATOM 8009 C CA . PRO A 1 1033 ? -12.755 4.719 39.828 1.00 86.44 1033 PRO A CA 1
ATOM 8010 C C . PRO A 1 1033 ? -14.007 5.449 39.329 1.00 86.44 1033 PRO A C 1
ATOM 8012 O O . PRO A 1 1033 ? -13.992 6.665 39.126 1.00 86.44 1033 PRO A O 1
ATOM 8015 N N . TYR A 1 1034 ? -15.106 4.719 39.130 1.00 88.50 1034 TYR A N 1
ATOM 8016 C CA . TYR A 1 1034 ? -16.354 5.333 38.681 1.00 88.50 1034 TYR A CA 1
ATOM 8017 C C . TYR A 1 1034 ? -17.206 5.763 39.873 1.00 88.50 1034 TYR A C 1
ATOM 8019 O O . TYR A 1 1034 ? -17.677 4.928 40.641 1.00 88.50 1034 TYR A O 1
ATOM 8027 N N . ILE A 1 1035 ? -17.430 7.068 40.005 1.00 85.25 1035 ILE A N 1
ATOM 8028 C CA . ILE A 1 1035 ? -18.281 7.633 41.054 1.00 85.25 1035 ILE A CA 1
ATOM 8029 C C . ILE A 1 1035 ? -19.716 7.722 40.536 1.00 85.25 1035 ILE A C 1
ATOM 8031 O O . ILE A 1 1035 ? -19.994 8.463 39.590 1.00 85.25 1035 ILE A O 1
ATOM 8035 N N . VAL A 1 1036 ? -20.634 7.009 41.182 1.00 82.62 1036 VAL A N 1
ATOM 8036 C CA . VAL A 1 1036 ? -22.070 7.084 40.905 1.00 82.62 1036 VAL A CA 1
ATOM 8037 C C . VAL A 1 1036 ? -22.611 8.377 41.522 1.00 82.62 1036 VAL A C 1
ATOM 8039 O O . VAL A 1 1036 ? -22.729 8.499 42.741 1.00 82.62 1036 VAL A O 1
ATOM 8042 N N . ARG A 1 1037 ? -22.889 9.378 40.679 1.00 68.62 1037 ARG A N 1
ATOM 8043 C CA . ARG A 1 1037 ? -23.438 10.683 41.085 1.00 68.62 1037 ARG A CA 1
ATOM 8044 C C . ARG A 1 1037 ? -24.928 10.738 40.733 1.00 68.62 1037 ARG A C 1
ATOM 8046 O O . ARG A 1 1037 ? -25.281 10.383 39.616 1.00 68.62 1037 ARG A O 1
ATOM 8053 N N . ASN A 1 1038 ? -25.757 11.231 41.658 1.00 60.44 1038 ASN A N 1
ATOM 8054 C CA . ASN A 1 1038 ? -27.219 11.357 41.538 1.00 60.44 1038 ASN A CA 1
ATOM 8055 C C . ASN A 1 1038 ? -27.983 10.028 41.421 1.00 60.44 1038 ASN A C 1
ATOM 8057 O O . ASN A 1 1038 ? -28.647 9.770 40.422 1.00 60.44 1038 ASN A O 1
ATOM 8061 N N . ILE A 1 1039 ? -27.973 9.228 42.487 1.00 55.38 1039 ILE A N 1
ATOM 8062 C CA . ILE A 1 1039 ? -29.066 8.279 42.718 1.00 55.38 1039 ILE A CA 1
ATOM 8063 C C . ILE A 1 1039 ? -30.193 9.094 43.349 1.00 55.38 1039 ILE A C 1
ATOM 8065 O O . ILE A 1 1039 ? -30.186 9.337 44.553 1.00 55.38 1039 ILE A O 1
ATOM 8069 N N . ILE A 1 1040 ? -31.092 9.632 42.526 1.00 42.03 1040 ILE A N 1
ATOM 8070 C CA . ILE A 1 1040 ? -32.265 10.340 43.036 1.00 42.03 1040 ILE A CA 1
ATOM 8071 C C . ILE A 1 1040 ? -33.142 9.284 43.705 1.00 42.03 1040 ILE A C 1
ATOM 8073 O O . ILE A 1 1040 ? -33.704 8.416 43.044 1.00 42.03 1040 ILE A O 1
ATOM 8077 N N . SER A 1 1041 ? -33.239 9.343 45.029 1.00 37.19 1041 SER A N 1
ATOM 8078 C CA . SER A 1 1041 ? -34.403 8.825 45.728 1.00 37.19 1041 SER A CA 1
ATOM 8079 C C . SER A 1 1041 ? -35.611 9.571 45.173 1.00 37.19 1041 SER A C 1
ATOM 8081 O O . SER A 1 1041 ? -35.699 10.792 45.309 1.00 37.19 1041 SER A O 1
ATOM 8083 N N . SER A 1 1042 ? -36.527 8.867 44.506 1.00 26.08 1042 SER A N 1
ATOM 8084 C CA . SER A 1 1042 ? -37.883 9.391 44.368 1.00 26.08 1042 SER A CA 1
ATOM 8085 C C . SER A 1 1042 ? -38.360 9.750 45.781 1.00 26.08 1042 SER A C 1
ATOM 8087 O O . SER A 1 1042 ? -38.261 8.895 46.670 1.00 26.08 1042 SER A O 1
ATOM 8089 N N . PRO A 1 1043 ? -38.788 10.992 46.048 1.00 30.33 1043 PRO A N 1
ATOM 8090 C CA . PRO A 1 1043 ? -39.442 11.282 47.308 1.00 30.33 1043 PRO A CA 1
ATOM 8091 C C . PRO A 1 1043 ? -40.814 10.603 47.259 1.00 30.33 1043 PRO A C 1
ATOM 8093 O O . PRO A 1 1043 ? -41.617 10.966 46.409 1.00 30.33 1043 PRO A O 1
ATOM 8096 N N . GLU A 1 1044 ? -40.964 9.588 48.116 1.00 29.53 1044 GLU A N 1
ATOM 8097 C CA . GLU A 1 1044 ? -42.185 8.881 48.562 1.00 29.53 1044 GLU A CA 1
ATOM 8098 C C . GLU A 1 1044 ? -43.322 8.625 47.559 1.00 29.53 1044 GLU A C 1
ATOM 8100 O O . GLU A 1 1044 ? -44.013 9.573 47.126 1.00 29.53 1044 GLU A O 1
#

Foldseek 3Di:
DDDDDDPPCVVVVVVVVVLLVLLLVQDLVPPQLLVQLCVQVVHSVLSVVSVVCSVDDDDPVNCVVNVLSSVSSSQSSVVVLVVVLLVLVLVLLLVLCVPVPVPLNVVLVPDDPLCNLQSSCVSLVVLQAFGFSDKDFDQDPVRGTGIDTHTDDFLAFQPLQDPPPLLQLDPPLVDDQPPDPPPPPVPDSVSVSSVLLLVLLQDQLLLLLLLLQLLRSLCCCVPRRQKHQQAQARRQWTHHPPHSRHIHGYDSSPMDGAQDKDFDDYDLLLFALVLQDDADEPDPPDPDDPPDPDDPDPDPRQIDGRHQLRRLQSSLQRSLCSQLVNVHDSPPGCCCVPQQVVQADPPDDSDSCSRRDNHDDRRDDPRSLVSSLQLLACLHLSNQRGNLLHAVLLSLLSSLSNRNPSQQRFGSLQSSLLSLLLSLLVDQLPDDQVVNVVSVVVNVLELLLQLLLVQLVHRDAPGPDPRNNLSSLSSNLSSSLLSVVVLLLVLLLVQAAAADLVVLLPDQAQDWDDPVSLVSSVVSSCVSSVVVVQCVDPNHQPVHDVQVVCCNRSRHGPSSSSVVSRVSNSCNRCLLLLLQLLVLLLVLVLLVCVLPVLQLAASLADDPLSLCSSCVSSVHDPDDDGPSSVVSSVSNSLLNNVNSVLLLLLLLLLLCQCPPPPLSVVLLVCLLQLAFQDPVSVVVNLVSSVVSSQVSCCSHNSGHVCQHPVNCSNNSDHPVVVCCCSSVPSNVSCSNWPFDLVLLLVVLLLLLLQLLVVLLVVQCVVCVPPDQSLVSLLVSADFSSNLVRRLQSSQQSSCVDPQDHDNDGVSSDHQSSCCSRNVDGPSVVSLSSQQSNLLSSLLSSLLSQLVPDDPVCLLVDDLVNRVVVHDPRSLPQSSHDSDNVNSVVSSSVSNVVSSVVSNPDDDPAKFKAKAWEFGRWDQDSVPRDTDTDIAIAIEIEHFFQFQLLVQVLVLVQQLPFFRTRSSNQWTKFKWFQDPVRDTDTDDRNDGDHHDPVCNVTIYIWTHHDPDRTPDDPDGRRVNRGSQRSHPDHHYRPDSDDPDD

Radius of gyration: 34.59 Å; chains: 1; bounding box: 100×75×95 Å

pLDDT: mean 82.1, std 15.12, range [22.67, 98.12]

Organism: Eimeria tenella (NCBI:txid5802)

Sequence (1044 aa):
MASCICSACFPLLAFELKIMNISLSIDLSDGLLRSAIQEALGSESPIAQLQQLQQQQLSGAAFVANHRSIEAAINANLYLGDLKLTGLILHRVLEVIKTMHPTLYKSIEGASPGDKASLLAAAGEKFGWAVPFGRVLVKDKNGRQLWGLLLKIYDGDIDVRISLKDDGSKLDVWSEPAGAPKGAAAKTPAAARNAYLKKVANDRNSLLSVSAKMLSPIVYMHNYFSFGHFDIKPANMLFEKNHDTNIVVTDFGMVAELGQTVPFRGTVPFLAPEMEKEKEPPSPSKAETPGSMAVPRRRSSLRLRALPAHDVFALGLTLASVWFMSASSAVTFLWVDRCIRPYLLPGVRFTFDTLRSDVGPQVYTSHVRRHLSRCMSPGGKVDKLYLPSMPLLAKLKIKQMTESNHLIRISASNAFAFIAVAHALEKVRDRPPEEAQQLLRQAEGTVLLRLSLSKAGGDRIQVGTVKGKQQITDTLRALLELASWSPLREAVESVVAPVAEDAAVQLAKLPEAAAAEVTEAQDKLQQLLQWPQLQQQEGQMKDKTYADLIDAVLGVDLEGLNALTQQEITNRKLSVVNVSIAKSAQEYIQQQLDIDPYTQLIEETPAEQAVTIILKSVGIKDEGESEILTYFKERVFASYVAWASADRLVRLAVRRCASTDPAGVSVHQKYTAGEVVDAEEQQQARRCVWGQVTQITNETHYGLPWGVSAALSDFGSPEEQVSAVVRDVFTPLHMQSAWQTENALSLLQVQVARAVSRLCAVSIAVTSSEKPPAAAAATALPEAANLRSMYRTVLMEMQKDFIVPFAFGYEQERPEYTEVLFNLSLLEFKKAIIFAAAKKQLSVVAQETLQAMGTKQRSLATLSTLLPLLPESILTWQRYASDANEAQKVINETVENEIKAIKTPQPSDLVSLWISINGAFIRSPETNKQKGRPVMKEIQLQPRTTVAQFNEHFTQVLRSSSMAPGCKSYSAVLKRKEPDGKYTQVEETTQLLGGREQSDKLRLFAMPPPEGSNIRRLNNCFFWTPQFLLPEPYIVRNIISSPE

Secondary structure (DSSP, 8-state):
------TTSHHHHHHHHHHHHHHHH--TT-HHHHHHHHHHHT-SHHHHHHHHHHTS---HHHHHHHHHHHHHHHHHHHHHHHHHHHHHHHHHHHHHHHHH-HHHHHHHHTS-HHHHHHHHHHHHHHTTB----EEEEEE-TTS-EEEEEE----SEES--PPPTTS-S---TTSS--BTB-TTTGGG-HHHHHHHHHHHHHH-HHHHHHHHHHHHHHHHHHHHTS-EE-S--SGGGEEEPTT-TT-EEE---TT-EETT-EEES-S-GGG--GGGSPPPBPPPTT----TT-----------EEE--HHHHHHHHHHHHHHHHTSTT----S-HHIIIIIGGGSPTT---SHHHHH-SBS--SS-HHHHHHHHHHHSTTSTTGGGS-TT--HHHHHHHHHHT-SSGGGPPPHHHHHHHHHHHHHHHHHHHS-HHHHHHHHHHHTTSHHHHHHHHHTT-S---TTSHHHHHHHHHHHHHHHHHHTTHHHHHHHHHH-PPPPHHHHTT-SSPPPPPHHHHHHHHHHHHHHTTHHHHHTSTTTTTT--HHHHHHHHT-S-HHHHHHHHHHHHHHHHTHHHHHHHHHHHHHHHHHHHHH-TT-----SSPPHHHHHHHHHHTT----S--HHHHHHHHHHHHHHHHHHHHHHHHHHHHHHHHHH-HHHHHHHHHHHHT----HHHHHHHHHHHHHHHHHHHHHHHSS-TT-SGGGHHHHSS-HHHHHHIIIIIIHHHHHHHPPPHHHHHHHHHHHHHHHHHHHHHHHHHHHTTTS-HHHHHHTSS--TT-HHHHHHHHHHHHHT-SSS--SS-TT---HHHHHHHHS--HHHHHHHHHHHHHHHHHHHHHHHHHHHS-HHHHHH--HHHHGGGS-HHHH-GGGT-SSHHHHHHHHHHHHHHHHHHHHSPPPTT-EEEEEEEEEEEEE-TTT-SEEEEEEEEEEEE-TT-BHHHHHHHHHHHHHHH--STTGGG-EEEEEEE-TTS-EEEPPTT-B---BGGGTTTEEEEEEPPSSS--------GGGGSHHHHSSS-EE---------